Protein AF-A0A961FIY2-F1 (afdb_monomer_lite)

Radius of gyration: 41.99 Å; chains: 1; bounding box: 113×70×120 Å

Foldseek 3Di:
DDDPDPPPDDDDDDDDDDDDPPQPPFDDDDFPVVVVVVPDDDDPDWDKDKDFGDDDDDDDDPDDDDDPPDDDPDFDWDPKDKDFPDDPDDDQNTKIKIKTKDACVQFDAFQKKAWDFDPPFADPDQAFKWKWKRQPQVRDTDIDGQDPRRMDGDPDCVRQADPRRMIMMMIMGGGGGMTMTTHMDGHDGDDFDPDDDDDDPDDDDDDFDDPADDFPLKFFQPVLAAAFAALPQFLLQLLCLQFRGFLLSQLCVQFVVLPQDSPDLQNGWDSLFLSLQLCVVVVHPLARHGHGYNVSSLVCCAPFNTFGCVQVPPPRDSDPPGDPRGNLRRVQRHFPDKDWQQQQDPSSVVRQSCCCGVVVGKKKKKWFDDPCVQVAAALAEDDHDDDGPGMGMWMFRMWHCPRPQRTWTKIAGNRALVGYNGRIHTYDSNCSNDVRRVMIIMHTHHFDDPSNCVSSVTNDFLFEEFAAWEWAAEDDPFFIKIFGDQGDRDAWKFKAKQDPPRTPDTHGSRDGMDGGRVDPFFGWIKIWIGGDRYDIGRIYIYGYFFWKDWDDWDDQEEAAQGKDFIATNMGGHDPKWKWKAFDPQWPVRIDGDRGDTTHGHDFDKTKMKMKMGHPVGIDIDIDMHGYHYDWKEWLDKFQLFDAAPDKTWIATDIPDDFPWKWKAFDPQWPPRIDTDRTDIIHGHDFDKTKMKMWTGDPPDIYMDIDIRGHDYLPLQAAQAQLRDLLSQLEHSFAFDLEQAFAAKEFQDDPDVDLQFKWWAAWHQHPVRWIWIWMGGPDQATKIFTAHPNRHTQEMDDPPDRQAADKDDWGADPNRQWIWIHGDFKIFIAGNNHRHTQDMDGHDDPWDKDFAYADPQQWTWMDIQLFWIWIARNRRRHTDDDIDGPDPDGFDDKYWHAFPQQKIWIWGDDPQWTWIWIARRVVRGTDDIDTDRAGFQAWGAFSNRQWIWTAGLQRKIWIAGNNPRHTQEIDGADAAPDRGANEYWHAYSRGWIWDAYFQQKIFTADNRYRHTQEMAHPNDRGGFQAYWRAYSQRWIWGKDPQQKIFTDHSRHTSYIYDHPPPWTQNHHWDQHPVSWIWTMISSSMITTGDDHDHYYAYKKDFPDKDDQEEAAQDKDWIATDIDGDDWDWKWKAQQQQWPVRTDIDNIDTTTGHDFDKTFMWMWIGDSSDIDIDTGIHGHHD

pLDDT: mean 76.23, std 18.12, range [21.38, 98.38]

Secondary structure (DSSP, 8-state):
-----------------S---TT-TT-----HHHHHHHS-SS-SS---EEE-SSS----------S------SSS-----EEE----TT--TT-EEEEEEEEE-TT--S-SEEEEEE-TT-S-SSTTSEEEEEEETTTTEEEEEEPPTTSEEE-S-SGGGB-TTSEEEEEEEEESS--EEEEEEEESSPP---SS-S-PPS-PPP-PPPP--S---SEEE-GGGSPPPPB-TTSS-HHHIIIIIIIIHHHHHHHHGGGT--TTSGGGSB-HHHHHHHHHHHHT--SSTT----HHHHHHHHHHH---BTTTS---S-------HHHHHHHHH---SEEEEE--SSHHHHHHHHHHHHHS---EEEEEEE-TTGGGPPTTPEE---S--SEEEEEEEEEEETTSSSS-EEEEE-SB-TTSTBTTEEEEEHHHHH-TTT--EEEEEE----HHHHHHHT----SSPPPP--EE-BS--TT-EEEE-PPP-S-S-EEEEESSTT-EEEEE-TT--EEEETT--S-SPEEEEEEETTSPBPPPEEEB-----EEEEEE--EEETTSEEE-EEEEESPSS-EEEEE-GGGEESSEE-SSS-EEEE-SSEEEEEEEEEE-SS-EEEEEEEEEEEPPPP-EEEEE--EEETTS-EE-EEEESS--SEEEEE--TTEESSEE-SSS-EEEESS-EEEEEEEEEE-SS-EEEEEEEEEEE-TT-----BTTBSTT---B-SS---SS--EEEEEESS---S--SSEEE-PPEEPTTSPEEEEEEESSS--EEEEE-TTS-EEEE--TT----SPBPPPEE-TTS-EEEEEETTEEEEEETTT--EEEEEEPPTT--EEEEEE-TTSEEEEEETTTEEEEEETTT--B-SPPEES-SS--S-EEEEE-TTSEEEEEE--TTT-EEEEEETTTTEEEEEEE-SS-EEEEEE-TTSSEEEEEETT--EEEEETTT--EEEEE-----SS-------EE-TTSPEEEEETTTEEEEE-TTT--EEEEEE----S---S--EE-TTS-EEEE-TTS-EEEEETTEEEEEPPP-SSS---SPPEE-TTS-EEEE-TBSEEEEESSS--EEE---EEEEEE--EE-TT-EEE-EEEEESTT--EEEEE-TTSEESSS--SSS-EEEE-SSEEEEEEEEEE-SS-EEEEEEEEEE--

Structure (mmCIF, N/CA/C/O backbone):
data_AF-A0A961FIY2-F1
#
_entry.id   AF-A0A961FIY2-F1
#
loop_
_atom_site.group_PDB
_atom_site.id
_atom_site.type_symbol
_atom_site.label_atom_id
_atom_site.label_alt_id
_atom_site.label_comp_id
_atom_site.label_asym_id
_atom_site.label_entity_id
_atom_site.label_seq_id
_atom_site.pdbx_PDB_ins_code
_atom_site.Cartn_x
_atom_site.Cartn_y
_atom_site.Cartn_z
_atom_site.occupancy
_atom_site.B_iso_or_equiv
_atom_site.auth_seq_id
_atom_site.auth_comp_id
_atom_site.auth_asym_id
_atom_site.auth_atom_id
_atom_site.pdbx_PDB_model_num
ATOM 1 N N . MET A 1 1 ? 51.295 -19.899 -6.197 1.00 26.58 1 MET A N 1
ATOM 2 C CA . MET A 1 1 ? 52.220 -19.150 -5.325 1.00 26.58 1 MET A CA 1
ATOM 3 C C . MET A 1 1 ? 51.624 -17.755 -5.172 1.00 26.58 1 MET A C 1
ATOM 5 O O . MET A 1 1 ? 52.001 -16.872 -5.929 1.00 26.58 1 MET A O 1
ATOM 9 N N . GLU A 1 2 ? 50.438 -17.642 -4.559 1.00 25.30 2 GLU A N 1
ATOM 10 C CA . GLU A 1 2 ? 50.107 -17.776 -3.109 1.00 25.30 2 GLU A CA 1
ATOM 11 C C . GLU A 1 2 ? 50.581 -16.528 -2.365 1.00 25.30 2 GLU A C 1
ATOM 13 O O . GLU A 1 2 ? 51.750 -16.188 -2.479 1.00 25.30 2 GLU A O 1
ATOM 18 N N . ASP A 1 3 ? 49.804 -15.788 -1.591 1.00 26.77 3 ASP A N 1
ATOM 19 C CA . ASP A 1 3 ? 48.391 -15.733 -1.215 1.00 26.77 3 ASP A CA 1
ATOM 20 C C . ASP A 1 3 ? 48.282 -14.315 -0.612 1.00 26.77 3 ASP A C 1
ATOM 22 O O . ASP A 1 3 ? 49.167 -13.909 0.142 1.00 26.77 3 ASP A O 1
ATOM 26 N N . ASN A 1 4 ? 47.295 -13.521 -1.023 1.00 28.81 4 ASN A N 1
ATOM 27 C CA . ASN A 1 4 ? 47.090 -12.145 -0.543 1.00 28.81 4 ASN A CA 1
ATOM 28 C C . ASN A 1 4 ? 45.861 -12.102 0.379 1.00 28.81 4 ASN A C 1
ATOM 30 O O . ASN A 1 4 ? 45.016 -11.210 0.278 1.00 28.81 4 ASN A O 1
ATOM 34 N N . SER A 1 5 ? 45.757 -13.083 1.274 1.00 29.69 5 SER A N 1
ATOM 35 C CA . SER A 1 5 ? 44.884 -13.010 2.435 1.00 29.69 5 SER A CA 1
ATOM 36 C C . SER A 1 5 ? 45.471 -12.019 3.444 1.00 29.69 5 SER A C 1
ATOM 38 O O . SER A 1 5 ? 46.667 -11.977 3.742 1.00 29.69 5 SER A O 1
ATOM 40 N N . VAL A 1 6 ? 44.607 -11.124 3.909 1.00 30.84 6 VAL A N 1
ATOM 41 C CA . VAL A 1 6 ? 44.920 -10.062 4.862 1.00 30.84 6 VAL A CA 1
ATOM 42 C C . VAL A 1 6 ? 45.017 -10.686 6.258 1.00 30.84 6 VAL A C 1
ATOM 44 O O . VAL A 1 6 ? 44.132 -10.502 7.084 1.00 30.84 6 VAL A O 1
ATOM 47 N N . ASP A 1 7 ? 46.091 -11.428 6.532 1.00 28.72 7 ASP A N 1
ATOM 48 C CA . ASP A 1 7 ? 46.407 -11.914 7.880 1.00 28.72 7 ASP A CA 1
ATOM 49 C C . ASP A 1 7 ? 47.240 -10.876 8.637 1.00 28.72 7 ASP A C 1
ATOM 51 O O . ASP A 1 7 ? 48.462 -10.935 8.767 1.00 28.72 7 ASP A O 1
ATOM 55 N N . GLY A 1 8 ? 46.524 -9.879 9.151 1.00 27.86 8 GLY A N 1
ATOM 56 C CA . GLY A 1 8 ? 46.955 -9.036 10.260 1.00 27.86 8 GLY A CA 1
ATOM 57 C C . GLY A 1 8 ? 46.337 -9.506 11.577 1.00 27.86 8 GLY A C 1
ATOM 58 O O . GLY A 1 8 ? 45.794 -8.686 12.313 1.00 27.86 8 GLY A O 1
ATOM 59 N N . LEU A 1 9 ? 46.353 -10.810 11.867 1.00 28.72 9 LEU A N 1
ATOM 60 C CA . LEU A 1 9 ? 45.941 -11.333 13.170 1.00 28.72 9 LEU A CA 1
ATOM 61 C C . LEU A 1 9 ? 47.116 -11.225 14.146 1.00 28.72 9 LEU A C 1
ATOM 63 O O . LEU A 1 9 ? 48.082 -11.981 14.086 1.00 28.72 9 LEU A O 1
ATOM 67 N N . LEU A 1 10 ? 47.024 -10.242 15.045 1.00 26.30 10 LEU A N 1
ATOM 68 C CA . LEU A 1 10 ? 47.837 -10.177 16.254 1.00 26.30 10 LEU A CA 1
ATOM 69 C C . LEU A 1 10 ? 47.730 -11.510 17.012 1.00 26.30 10 LEU A C 1
ATOM 71 O O . LEU A 1 10 ? 46.670 -11.847 17.538 1.00 26.30 10 LEU A O 1
ATOM 75 N N . GLU A 1 11 ? 48.850 -12.226 17.128 1.00 27.98 11 GLU A N 1
ATOM 76 C CA . GLU A 1 11 ? 49.067 -13.171 18.221 1.00 27.98 11 GLU A CA 1
ATOM 77 C C . GLU A 1 11 ? 48.872 -12.423 19.549 1.00 27.98 11 GLU A C 1
ATOM 79 O O . GLU A 1 11 ? 49.700 -11.594 19.933 1.00 27.98 11 GLU A O 1
ATOM 84 N N . VAL A 1 12 ? 47.799 -12.725 20.282 1.00 26.64 12 VAL A N 1
ATOM 85 C CA . VAL A 1 12 ? 47.710 -12.392 21.707 1.00 26.64 12 VAL A CA 1
ATOM 86 C C . VAL A 1 12 ? 47.729 -13.693 22.497 1.00 26.64 12 VAL A C 1
ATOM 88 O O . VAL A 1 12 ? 46.711 -14.323 22.764 1.00 26.64 12 VAL A O 1
ATOM 91 N N . LEU A 1 13 ? 48.942 -14.087 22.881 1.00 27.16 13 LEU A N 1
ATOM 92 C CA . LEU A 1 13 ? 49.191 -14.974 24.012 1.00 27.16 13 LEU A CA 1
ATOM 93 C C . LEU A 1 13 ? 48.650 -14.308 25.287 1.00 27.16 13 LEU A C 1
ATOM 95 O O . LEU A 1 13 ? 49.252 -13.354 25.780 1.00 27.16 13 LEU A O 1
ATOM 99 N N . MET A 1 14 ? 47.563 -14.818 25.867 1.00 28.64 14 MET A N 1
ATOM 100 C CA . MET A 1 14 ? 47.186 -14.459 27.237 1.00 28.64 14 MET A CA 1
ATOM 101 C C . MET A 1 14 ? 47.898 -15.388 28.226 1.00 28.64 14 MET A C 1
ATOM 103 O O . MET A 1 14 ? 47.614 -16.583 28.300 1.00 28.64 14 MET A O 1
ATOM 107 N N . GLN A 1 15 ? 48.841 -14.839 28.997 1.00 27.83 15 GLN A N 1
ATOM 108 C CA . GLN A 1 15 ? 49.341 -15.490 30.209 1.00 27.83 15 GLN A CA 1
ATOM 109 C C . GLN A 1 15 ? 48.395 -15.188 31.381 1.00 27.83 15 GLN A C 1
ATOM 111 O O . GLN A 1 15 ? 48.133 -14.012 31.644 1.00 27.83 15 GLN A O 1
ATOM 116 N N . PRO A 1 16 ? 47.919 -16.198 32.130 1.00 28.17 16 PRO A N 1
ATOM 117 C CA . PRO A 1 16 ? 47.090 -15.969 33.305 1.00 28.17 16 PRO A CA 1
ATOM 118 C C . PRO A 1 16 ? 47.932 -15.350 34.431 1.00 28.17 16 PRO A C 1
ATOM 120 O O . PRO A 1 16 ? 48.962 -15.895 34.828 1.00 28.17 16 PRO A O 1
ATOM 123 N N . GLN A 1 17 ? 47.494 -14.210 34.964 1.00 31.84 17 GLN A N 1
ATOM 124 C CA . GLN A 1 17 ? 48.087 -13.562 36.139 1.00 31.84 17 GLN A CA 1
ATOM 125 C C . GLN A 1 17 ? 47.094 -13.627 37.307 1.00 31.84 17 GLN A C 1
ATOM 127 O O . GLN A 1 17 ? 46.409 -12.649 37.586 1.00 31.84 17 GLN A O 1
ATOM 132 N N . LEU A 1 18 ? 47.003 -14.817 37.921 1.00 30.78 18 LEU A N 1
ATOM 133 C CA . LEU A 1 18 ? 46.650 -15.178 39.316 1.00 30.78 18 LEU A CA 1
ATOM 134 C C . LEU A 1 18 ? 46.077 -16.617 39.343 1.00 30.78 18 LEU A C 1
ATOM 136 O O . LEU A 1 18 ? 45.579 -17.082 38.318 1.00 30.78 18 LEU A O 1
ATOM 140 N N . PRO A 1 19 ? 46.217 -17.374 40.452 1.00 35.00 19 PRO A N 1
ATOM 141 C CA . PRO A 1 19 ? 45.973 -18.813 40.458 1.00 35.00 19 PRO A CA 1
ATOM 142 C C . PRO A 1 19 ? 44.467 -19.091 40.418 1.00 35.00 19 PRO A C 1
ATOM 144 O O . PRO A 1 19 ? 43.801 -19.072 41.448 1.00 35.00 19 PRO A O 1
ATOM 147 N N . LEU A 1 20 ? 43.927 -19.328 39.224 1.00 38.94 20 LEU A N 1
ATOM 148 C CA . LEU A 1 20 ? 42.609 -19.939 39.068 1.00 38.94 20 LEU A CA 1
ATOM 149 C C . LEU A 1 20 ? 42.668 -21.366 39.631 1.00 38.94 20 LEU A C 1
ATOM 151 O O . LEU A 1 20 ? 43.689 -22.046 39.485 1.00 38.94 20 LEU A O 1
ATOM 155 N N . ALA A 1 21 ? 41.590 -21.784 40.299 1.00 43.97 21 ALA A N 1
ATOM 156 C CA . ALA A 1 21 ? 41.410 -23.134 40.823 1.00 43.97 21 ALA A CA 1
ATOM 157 C C . ALA A 1 21 ? 41.779 -24.189 39.762 1.00 43.97 21 ALA A C 1
ATOM 159 O O . ALA A 1 21 ? 41.586 -23.963 38.566 1.00 43.97 21 ALA A O 1
ATOM 160 N N . ASP A 1 22 ? 42.323 -25.329 40.197 1.00 43.75 22 ASP A N 1
ATOM 161 C CA . ASP A 1 22 ? 42.986 -26.349 39.365 1.00 43.75 22 ASP A CA 1
ATOM 162 C C . ASP A 1 22 ? 42.150 -26.926 38.185 1.00 43.75 22 ASP A C 1
ATOM 164 O O . ASP A 1 22 ? 42.690 -27.706 37.403 1.00 43.75 22 ASP A O 1
ATOM 168 N N . GLY A 1 23 ? 40.883 -26.524 37.997 1.00 46.19 23 GLY A N 1
ATOM 169 C CA . GLY A 1 23 ? 39.957 -27.017 36.966 1.00 46.19 23 GLY A CA 1
ATOM 170 C C . GLY A 1 23 ? 39.878 -26.245 35.633 1.00 46.19 23 GLY A C 1
ATOM 171 O O . GLY A 1 23 ? 39.463 -26.828 34.641 1.00 46.19 23 GLY A O 1
ATOM 172 N N . LEU A 1 24 ? 40.300 -24.975 35.532 1.00 46.72 24 LEU A N 1
ATOM 173 C CA . LEU A 1 24 ? 40.077 -24.147 34.315 1.00 46.72 24 LEU A CA 1
ATOM 174 C C . LEU A 1 24 ? 41.181 -24.243 33.234 1.00 46.72 24 LEU A C 1
ATOM 176 O O . LEU A 1 24 ? 41.246 -23.419 32.317 1.00 46.72 24 LEU A O 1
ATOM 180 N N . ARG A 1 25 ? 42.079 -25.234 33.310 1.00 44.03 25 ARG A N 1
ATOM 181 C CA . ARG A 1 25 ? 43.199 -25.405 32.362 1.00 44.03 25 ARG A CA 1
ATOM 182 C C . ARG A 1 25 ? 42.728 -25.983 31.016 1.00 44.03 25 ARG A C 1
ATOM 184 O O . ARG A 1 25 ? 43.069 -27.109 30.686 1.00 44.03 25 ARG A O 1
ATOM 191 N N . GLY A 1 26 ? 41.975 -25.218 30.224 1.00 45.91 26 GLY A N 1
ATOM 192 C CA . GLY A 1 26 ? 41.556 -25.671 28.887 1.00 45.91 26 GLY A CA 1
ATOM 193 C C . GLY A 1 26 ? 40.607 -24.768 28.094 1.00 45.91 26 GLY A C 1
ATOM 194 O O . GLY A 1 26 ? 40.431 -25.000 26.901 1.00 45.91 26 GLY A O 1
ATOM 195 N N . VAL A 1 27 ? 40.016 -23.733 28.700 1.00 48.00 27 VAL A N 1
ATOM 196 C CA . VAL A 1 27 ? 39.023 -22.871 28.032 1.00 48.00 27 VAL A CA 1
ATOM 197 C C . VAL A 1 27 ? 39.697 -21.616 27.464 1.00 48.00 27 VAL A C 1
ATOM 199 O O . VAL A 1 27 ? 40.300 -20.842 28.205 1.00 48.00 27 VAL A O 1
ATOM 202 N N . SER A 1 28 ? 39.605 -21.407 26.145 1.00 52.22 28 SER A N 1
ATOM 203 C CA . SER A 1 28 ? 40.094 -20.203 25.457 1.00 52.22 28 SER A CA 1
ATOM 204 C C . SER A 1 28 ? 38.905 -19.406 24.916 1.00 52.22 28 SER A C 1
ATOM 206 O O . SER A 1 28 ? 38.220 -19.860 24.002 1.00 52.22 28 SER A O 1
ATOM 208 N N . ILE A 1 29 ? 38.649 -18.236 25.508 1.00 55.38 29 ILE A N 1
ATOM 209 C CA . ILE A 1 29 ? 37.625 -17.280 25.064 1.00 55.38 29 ILE A CA 1
ATOM 210 C C . ILE A 1 29 ? 38.335 -16.050 24.488 1.00 55.38 29 ILE A C 1
ATOM 212 O O . ILE A 1 29 ? 39.336 -15.599 25.047 1.00 55.38 29 ILE A O 1
ATOM 216 N N . ALA A 1 30 ? 37.834 -15.514 23.371 1.00 56.56 30 ALA A N 1
ATOM 217 C CA . ALA A 1 30 ? 38.377 -14.304 22.752 1.00 56.56 30 ALA A CA 1
ATOM 218 C C . ALA A 1 30 ? 38.297 -13.079 23.688 1.00 56.56 30 ALA A C 1
ATOM 220 O O . ALA A 1 30 ? 37.470 -13.029 24.605 1.00 56.56 30 ALA A O 1
ATOM 221 N N . ALA A 1 31 ? 39.157 -12.084 23.444 1.00 62.09 31 ALA A N 1
ATOM 222 C CA . ALA A 1 31 ? 39.197 -10.858 24.236 1.00 62.09 31 ALA A CA 1
ATOM 223 C C . ALA A 1 31 ? 37.856 -10.092 24.148 1.00 62.09 31 ALA A C 1
ATOM 225 O O . ALA A 1 31 ? 37.290 -9.982 23.051 1.00 62.09 31 ALA A O 1
ATOM 226 N N . PRO A 1 32 ? 37.330 -9.563 25.267 1.00 66.31 32 PRO A N 1
ATOM 227 C CA . PRO A 1 32 ? 36.043 -8.877 25.307 1.00 66.31 32 PRO A CA 1
ATOM 228 C C . PRO A 1 32 ? 35.810 -7.788 24.254 1.00 66.31 32 PRO A C 1
ATOM 230 O O . PRO A 1 32 ? 34.747 -7.769 23.638 1.00 66.31 32 PRO A O 1
ATOM 233 N N . GLN A 1 33 ? 36.775 -6.901 24.003 1.00 64.94 33 GLN A N 1
ATOM 234 C CA . GLN A 1 33 ? 36.623 -5.807 23.038 1.00 64.94 33 GLN A CA 1
ATOM 235 C C . GLN A 1 33 ? 36.545 -6.316 21.591 1.00 64.94 33 GLN A C 1
ATOM 237 O O . GLN A 1 33 ? 35.817 -5.745 20.778 1.00 64.94 33 GLN A O 1
ATOM 242 N N . GLN A 1 34 ? 37.227 -7.424 21.270 1.00 61.50 34 GLN A N 1
ATOM 243 C CA . GLN A 1 34 ? 37.120 -8.069 19.955 1.00 61.50 34 GLN A CA 1
ATOM 244 C C . GLN A 1 34 ? 35.744 -8.707 19.735 1.00 61.50 34 GLN A C 1
ATOM 246 O O . GLN A 1 34 ? 35.227 -8.671 18.619 1.00 61.50 34 GLN A O 1
ATOM 251 N N . LEU A 1 35 ? 35.145 -9.281 20.784 1.00 58.09 35 LEU A N 1
ATOM 252 C CA . LEU A 1 35 ? 33.785 -9.821 20.728 1.00 58.09 35 LEU A CA 1
ATOM 253 C C . LEU A 1 35 ? 32.749 -8.694 20.632 1.00 58.09 35 LEU A C 1
ATOM 255 O O . LEU A 1 35 ? 31.855 -8.775 19.793 1.00 58.09 35 LEU A O 1
ATOM 259 N N . LEU A 1 36 ? 32.907 -7.617 21.412 1.00 55.44 36 LEU A N 1
ATOM 260 C CA . LEU A 1 36 ? 32.003 -6.461 21.400 1.00 55.44 36 LEU A CA 1
ATOM 261 C C . LEU A 1 36 ? 31.912 -5.814 20.005 1.00 55.44 36 LEU A C 1
ATOM 263 O O . LEU A 1 36 ? 30.826 -5.449 19.577 1.00 55.44 36 LEU A O 1
ATOM 267 N N . GLY A 1 37 ? 33.033 -5.724 19.275 1.00 50.28 37 GLY A N 1
ATOM 268 C CA . GLY A 1 37 ? 33.078 -5.167 17.914 1.00 50.28 37 GLY A CA 1
ATOM 269 C C . GLY A 1 37 ? 32.630 -6.113 16.791 1.00 50.28 37 GLY A C 1
ATOM 270 O O . GLY A 1 37 ? 32.401 -5.654 15.677 1.00 50.28 37 GLY A O 1
ATOM 271 N N . ARG A 1 38 ? 32.515 -7.424 17.051 1.00 48.81 38 ARG A N 1
ATOM 272 C CA . ARG A 1 38 ? 32.008 -8.423 16.086 1.00 48.81 38 ARG A CA 1
ATOM 273 C C . ARG A 1 38 ? 30.512 -8.707 16.241 1.00 48.81 38 ARG A C 1
ATOM 275 O O . ARG A 1 38 ? 29.917 -9.277 15.335 1.00 48.81 38 ARG A O 1
ATOM 282 N N . LEU A 1 39 ? 29.925 -8.330 17.376 1.00 50.16 39 LEU A N 1
ATOM 283 C CA . LEU A 1 39 ? 28.523 -8.573 17.727 1.00 50.16 39 LEU A CA 1
ATOM 284 C C . LEU A 1 39 ? 27.558 -7.453 17.276 1.00 50.16 39 LEU A C 1
ATOM 286 O O . LEU A 1 39 ? 26.417 -7.450 17.725 1.00 50.16 39 LEU A O 1
ATOM 290 N N . ASP A 1 40 ? 27.973 -6.538 16.389 1.00 39.50 40 ASP A N 1
ATOM 291 C CA . ASP A 1 40 ? 27.113 -5.497 15.795 1.00 39.50 40 ASP A CA 1
ATOM 292 C C . ASP A 1 40 ? 27.211 -5.504 14.254 1.00 39.50 40 ASP A C 1
ATOM 294 O O . ASP A 1 40 ? 28.210 -5.043 13.703 1.00 39.50 40 ASP A O 1
ATOM 298 N N . ALA A 1 41 ? 26.170 -6.027 13.578 1.00 34.69 41 ALA A N 1
ATOM 299 C CA . ALA A 1 41 ? 25.703 -5.613 12.232 1.00 34.69 41 ALA A CA 1
ATOM 300 C C . ALA A 1 41 ? 24.472 -6.394 11.713 1.00 34.69 41 ALA A C 1
ATOM 302 O O . ALA A 1 41 ? 23.829 -5.952 10.765 1.00 34.69 41 ALA A O 1
ATOM 303 N N . GLN A 1 42 ? 24.112 -7.540 12.291 1.00 33.91 42 GLN A N 1
ATOM 304 C CA . GLN A 1 42 ? 22.901 -8.286 11.927 1.00 33.91 42 GLN A CA 1
ATOM 305 C C . GLN A 1 42 ? 22.300 -8.871 13.209 1.00 33.91 42 GLN A C 1
ATOM 307 O O . GLN A 1 42 ? 23.061 -9.289 14.073 1.00 33.91 42 GLN A O 1
ATOM 312 N N . PHE A 1 43 ? 20.968 -8.907 13.304 1.00 32.91 43 PHE A N 1
ATOM 313 C CA . PHE A 1 43 ? 20.137 -9.444 14.398 1.00 32.91 43 PHE A CA 1
ATOM 314 C C . PHE A 1 43 ? 19.721 -8.462 15.510 1.00 32.91 43 PHE A C 1
ATOM 316 O O . PHE A 1 43 ? 20.460 -8.188 16.449 1.00 32.91 43 PHE A O 1
ATOM 323 N N . ASP A 1 44 ? 18.444 -8.063 15.465 1.00 32.88 44 ASP A N 1
ATOM 324 C CA . ASP A 1 44 ? 17.673 -7.528 16.602 1.00 32.88 44 ASP A CA 1
ATOM 325 C C . ASP A 1 44 ? 17.081 -8.681 17.459 1.00 32.88 44 ASP A C 1
ATOM 327 O O . ASP A 1 44 ? 15.998 -8.598 18.033 1.00 32.88 44 ASP A O 1
ATOM 331 N N . ALA A 1 45 ? 17.795 -9.813 17.522 1.00 29.17 45 ALA A N 1
ATOM 332 C CA . ALA A 1 45 ? 17.475 -10.967 18.358 1.00 29.17 45 ALA A CA 1
ATOM 333 C C . ALA A 1 45 ? 18.776 -11.615 18.869 1.00 29.17 45 ALA A C 1
ATOM 335 O O . ALA A 1 45 ? 19.728 -11.821 18.119 1.00 29.17 45 ALA A O 1
ATOM 336 N N . LYS A 1 46 ? 18.813 -11.900 20.174 1.00 37.06 46 LYS A N 1
ATOM 337 C CA . LYS A 1 46 ? 19.956 -12.405 20.955 1.00 37.06 46 LYS A CA 1
ATOM 338 C C . LYS A 1 46 ? 20.777 -13.483 20.221 1.00 37.06 46 LYS A C 1
ATOM 340 O O . LYS A 1 46 ? 20.244 -14.523 19.850 1.00 37.06 46 LYS A O 1
ATOM 345 N N . THR A 1 47 ? 22.090 -13.282 20.098 1.00 33.53 47 THR A N 1
ATOM 346 C CA . THR A 1 47 ? 23.031 -14.311 19.620 1.00 33.53 47 THR A CA 1
ATOM 347 C C . THR A 1 47 ? 23.616 -15.088 20.804 1.00 33.53 47 THR A C 1
ATOM 349 O O . THR A 1 47 ? 24.196 -14.485 21.706 1.00 33.53 47 THR A O 1
ATOM 352 N N . THR A 1 48 ? 23.518 -16.418 20.788 1.00 35.47 48 THR A N 1
ATOM 353 C CA . THR A 1 48 ? 24.316 -17.312 21.644 1.00 35.47 48 THR A CA 1
ATOM 354 C C . THR A 1 48 ? 25.466 -17.865 20.806 1.00 35.47 48 THR A C 1
ATOM 356 O O . THR A 1 48 ? 25.236 -18.519 19.793 1.00 35.47 48 THR A O 1
ATOM 359 N N . LEU A 1 49 ? 26.713 -17.610 21.206 1.00 33.31 49 LEU A N 1
ATOM 360 C CA . LEU A 1 49 ? 27.883 -18.294 20.643 1.00 33.31 49 LEU A CA 1
ATOM 361 C C . LEU A 1 49 ? 28.103 -19.597 21.423 1.00 33.31 49 LEU A C 1
ATOM 363 O O . LEU A 1 49 ? 28.548 -19.551 22.569 1.00 33.31 49 LEU A O 1
ATOM 367 N N . CYS A 1 50 ? 27.802 -20.742 20.808 1.00 33.38 50 CYS A N 1
ATOM 368 C CA . CYS A 1 50 ? 28.254 -22.055 21.274 1.00 33.38 50 CYS A CA 1
ATOM 369 C C . CYS A 1 50 ? 29.550 -22.414 20.537 1.00 33.38 50 CYS A C 1
ATOM 371 O O . CYS A 1 50 ? 29.533 -22.620 19.325 1.00 33.38 50 CYS A O 1
ATOM 373 N N . ALA A 1 51 ? 30.671 -22.504 21.253 1.00 32.84 51 ALA A N 1
ATOM 374 C CA . ALA A 1 51 ? 31.912 -23.051 20.710 1.00 32.84 51 ALA A CA 1
ATOM 375 C C . ALA A 1 51 ? 32.194 -24.405 21.372 1.00 32.84 51 ALA A C 1
ATOM 377 O O . ALA A 1 51 ? 32.461 -24.477 22.570 1.00 32.84 51 ALA A O 1
ATOM 378 N N . GLY A 1 52 ? 32.121 -25.478 20.581 1.00 29.66 52 GLY A N 1
ATOM 379 C CA . GLY A 1 52 ? 32.616 -26.797 20.970 1.00 29.66 52 GLY A CA 1
ATOM 380 C C . GLY A 1 52 ? 34.143 -26.805 21.115 1.00 29.66 52 GLY A C 1
ATOM 381 O O . GLY A 1 52 ? 34.862 -26.006 20.512 1.00 29.66 52 GLY A O 1
ATOM 382 N N . SER A 1 53 ? 34.643 -27.713 21.943 1.00 26.86 53 SER A N 1
ATOM 383 C CA . SER A 1 53 ? 36.047 -27.883 22.316 1.00 26.86 53 SER A CA 1
ATOM 384 C C . SER A 1 53 ? 36.973 -28.274 21.145 1.00 26.86 53 SER A C 1
ATOM 386 O O . SER A 1 53 ? 36.847 -29.343 20.564 1.00 26.86 53 SER A O 1
ATOM 388 N N . GLY A 1 54 ? 37.995 -27.445 20.894 1.00 24.67 54 GLY A N 1
ATOM 389 C CA . GLY A 1 54 ? 39.366 -27.856 20.535 1.00 24.67 54 GLY A CA 1
ATOM 390 C C . GLY A 1 54 ? 39.689 -28.401 19.126 1.00 24.67 54 GLY A C 1
ATOM 391 O O . GLY A 1 54 ? 39.487 -29.576 18.853 1.00 24.67 54 GLY A O 1
ATOM 392 N N . TRP A 1 55 ? 40.449 -27.579 18.380 1.00 21.38 55 TRP A N 1
ATOM 393 C CA . TRP A 1 55 ? 41.256 -27.812 17.156 1.00 21.38 55 TRP A CA 1
ATOM 394 C C . TRP A 1 55 ? 40.560 -27.668 15.784 1.00 21.38 55 TRP A C 1
ATOM 396 O O . TRP A 1 55 ? 39.869 -28.563 15.322 1.00 21.38 55 TRP A O 1
ATOM 406 N N . PHE A 1 56 ? 40.850 -26.527 15.130 1.00 25.27 56 PHE A N 1
ATOM 407 C CA . PHE A 1 56 ? 40.798 -26.218 13.687 1.00 25.27 56 PHE A CA 1
ATOM 408 C C . PHE A 1 56 ? 39.927 -27.119 12.792 1.00 25.27 56 PHE A C 1
ATOM 410 O O . PHE A 1 56 ? 40.439 -28.130 12.325 1.00 25.27 56 PHE A O 1
ATOM 417 N N . ILE A 1 57 ? 38.720 -26.661 12.420 1.00 21.77 57 ILE A N 1
ATOM 418 C CA . ILE A 1 57 ? 38.176 -26.718 11.043 1.00 21.77 57 ILE A CA 1
ATOM 419 C C . ILE A 1 57 ? 37.269 -25.486 10.838 1.00 21.77 57 ILE A C 1
ATOM 421 O O . ILE A 1 57 ? 36.474 -25.140 11.710 1.00 21.77 57 ILE A O 1
ATOM 425 N N . GLU A 1 58 ? 37.445 -24.814 9.698 1.00 23.25 58 GLU A N 1
ATOM 426 C CA . GLU A 1 58 ? 36.558 -23.786 9.136 1.00 23.25 58 GLU A CA 1
ATOM 427 C C . GLU A 1 58 ? 35.115 -24.292 8.934 1.00 23.25 58 GLU A C 1
ATOM 429 O O . GLU A 1 58 ? 34.817 -25.477 9.046 1.00 23.25 58 GLU A O 1
ATOM 434 N N . GLY A 1 59 ? 34.191 -23.371 8.663 1.00 27.78 59 GLY A N 1
ATOM 435 C CA . GLY A 1 59 ? 32.756 -23.618 8.754 1.00 27.78 59 GLY A CA 1
ATOM 436 C C . GLY A 1 59 ? 32.185 -24.726 7.865 1.00 27.78 59 GLY A C 1
ATOM 437 O O . GLY A 1 59 ? 32.651 -24.979 6.762 1.00 27.78 59 GLY A O 1
ATOM 438 N N . ALA A 1 60 ? 31.107 -25.329 8.365 1.00 24.67 60 ALA A N 1
ATOM 439 C CA . ALA A 1 60 ? 29.971 -25.851 7.606 1.00 24.67 60 ALA A CA 1
ATOM 440 C C . ALA A 1 60 ? 28.976 -26.474 8.597 1.00 24.67 60 ALA A C 1
ATOM 442 O O . ALA A 1 60 ? 29.191 -27.594 9.048 1.00 24.67 60 ALA A O 1
ATOM 443 N N . ALA A 1 61 ? 27.925 -25.725 8.949 1.00 24.36 61 ALA A N 1
ATOM 444 C CA . ALA A 1 61 ? 26.571 -26.192 9.295 1.00 24.36 61 ALA A CA 1
ATOM 445 C C . ALA A 1 61 ? 25.840 -25.091 10.081 1.00 24.36 61 ALA A C 1
ATOM 447 O O . ALA A 1 61 ? 25.599 -25.204 11.279 1.00 24.36 61 ALA A O 1
ATOM 448 N N . TYR A 1 62 ? 25.468 -24.017 9.384 1.00 27.02 62 TYR A N 1
ATOM 449 C CA . TYR A 1 62 ? 24.235 -23.320 9.731 1.00 27.02 62 TYR A CA 1
ATOM 450 C C . TYR A 1 62 ? 23.115 -24.288 9.324 1.00 27.02 62 TYR A C 1
ATOM 452 O O . TYR A 1 62 ? 22.908 -24.508 8.131 1.00 27.02 62 TYR A O 1
ATOM 460 N N . GLN A 1 63 ? 22.501 -24.990 10.278 1.00 23.25 63 GLN A N 1
ATOM 461 C CA . GLN A 1 63 ? 21.250 -25.693 10.000 1.00 23.25 63 GLN A CA 1
ATOM 462 C C . GLN A 1 63 ? 20.106 -24.733 10.300 1.00 23.25 63 GLN A C 1
ATOM 464 O O . GLN A 1 63 ? 19.731 -24.541 11.454 1.00 23.25 63 GLN A O 1
ATOM 469 N N . ASP A 1 64 ? 19.562 -24.144 9.235 1.00 26.33 64 ASP A N 1
ATOM 470 C CA . ASP A 1 64 ? 18.196 -23.635 9.238 1.00 26.33 64 ASP A CA 1
ATOM 471 C C . ASP A 1 64 ? 17.258 -24.788 9.601 1.00 26.33 64 ASP A C 1
ATOM 473 O O . ASP A 1 64 ? 17.220 -25.808 8.906 1.00 26.33 64 ASP A O 1
ATOM 477 N N . GLY A 1 65 ? 16.497 -24.629 10.683 1.00 25.94 65 GLY A N 1
ATOM 478 C CA . GLY A 1 65 ? 15.391 -25.536 10.973 1.00 25.94 65 GLY A CA 1
ATOM 479 C C . GLY A 1 65 ? 15.184 -25.936 12.426 1.00 25.94 65 GLY A C 1
ATOM 480 O O . GLY A 1 65 ? 14.929 -27.108 12.657 1.00 25.94 65 GLY A O 1
ATOM 481 N N . LEU A 1 66 ? 15.205 -25.001 13.381 1.00 22.47 66 LEU A N 1
ATOM 482 C CA . LEU A 1 66 ? 14.309 -25.034 14.548 1.00 22.47 66 LEU A CA 1
ATOM 483 C C . LEU A 1 66 ? 13.932 -23.579 14.918 1.00 22.47 66 LEU A C 1
ATOM 485 O O . LEU A 1 66 ? 14.822 -22.733 15.002 1.00 22.47 66 LEU A O 1
ATOM 489 N N . PRO A 1 67 ? 12.637 -23.245 15.066 1.00 21.50 67 PRO A N 1
ATOM 490 C CA . PRO A 1 67 ? 12.176 -21.868 15.215 1.00 21.50 67 PRO A CA 1
ATOM 491 C C . PRO A 1 67 ? 12.411 -21.354 16.640 1.00 21.50 67 PRO A C 1
ATOM 493 O O . PRO A 1 67 ? 11.738 -21.786 17.568 1.00 21.50 67 PRO A O 1
ATOM 496 N N . ASN A 1 68 ? 13.291 -20.364 16.801 1.00 23.66 68 ASN A N 1
ATOM 497 C CA . ASN A 1 68 ? 13.286 -19.488 17.977 1.00 23.66 68 ASN A CA 1
ATOM 498 C C . ASN A 1 68 ? 12.435 -18.244 17.684 1.00 23.66 68 ASN A C 1
ATOM 500 O O . ASN A 1 68 ? 12.930 -17.123 17.591 1.00 23.66 68 ASN A O 1
ATOM 504 N N . SER A 1 69 ? 11.131 -18.443 17.512 1.00 24.44 69 SER A N 1
ATOM 505 C CA . SER A 1 69 ? 10.151 -17.391 17.779 1.00 24.44 69 SER A CA 1
ATOM 506 C C . SER A 1 69 ? 9.956 -17.346 19.292 1.00 24.44 69 SER A C 1
ATOM 508 O O . SER A 1 69 ? 9.500 -18.357 19.816 1.00 24.44 69 SER A O 1
ATOM 510 N N . ASN A 1 70 ? 10.356 -16.254 19.963 1.00 26.48 70 ASN A N 1
ATOM 511 C CA . ASN A 1 70 ? 9.860 -15.747 21.266 1.00 26.48 70 ASN A CA 1
ATOM 512 C C . ASN A 1 70 ? 10.981 -15.059 22.070 1.00 26.48 70 ASN A C 1
ATOM 514 O O . ASN A 1 70 ? 11.705 -15.742 22.784 1.00 26.48 70 ASN A O 1
ATOM 518 N N . VAL A 1 71 ? 11.081 -13.721 22.019 1.00 27.05 71 VAL A N 1
ATOM 519 C CA . VAL A 1 71 ? 11.532 -12.881 23.153 1.00 27.05 71 VAL A CA 1
ATOM 520 C C . VAL A 1 71 ? 10.899 -11.486 23.016 1.00 27.05 71 VAL A C 1
ATOM 522 O O . VAL A 1 71 ? 11.111 -10.809 22.011 1.00 27.05 71 VAL A O 1
ATOM 525 N N . SER A 1 72 ? 10.129 -11.067 24.025 1.00 25.42 72 SER A N 1
ATOM 526 C CA . SER A 1 72 ? 9.566 -9.719 24.181 1.00 25.42 72 SER A CA 1
ATOM 527 C C . SER A 1 72 ? 10.589 -8.744 24.788 1.00 25.42 72 SER A C 1
ATOM 529 O O . SER A 1 72 ? 11.612 -9.135 25.351 1.00 25.42 72 SER A O 1
ATOM 531 N N . ARG A 1 73 ? 10.319 -7.442 24.652 1.00 27.25 73 ARG A N 1
ATOM 532 C CA . ARG A 1 73 ? 11.193 -6.331 25.073 1.00 27.25 73 ARG A CA 1
ATOM 533 C C . ARG A 1 73 ? 11.209 -6.087 26.594 1.00 27.25 73 ARG A C 1
ATOM 535 O O . ARG A 1 73 ? 11.955 -5.221 27.046 1.00 27.25 73 ARG A O 1
ATOM 542 N N . ASP A 1 74 ? 10.453 -6.872 27.357 1.00 26.27 74 ASP A N 1
ATOM 543 C CA . ASP A 1 74 ? 10.342 -6.786 28.810 1.00 26.27 74 ASP A CA 1
ATOM 544 C C . ASP A 1 74 ? 10.948 -8.051 29.425 1.00 26.27 74 ASP A C 1
ATOM 546 O O . ASP A 1 74 ? 10.683 -9.163 28.974 1.00 26.27 74 ASP A O 1
ATOM 550 N N . GLY A 1 75 ? 11.849 -7.883 30.395 1.00 31.84 75 GLY A N 1
ATOM 551 C CA . GLY A 1 75 ? 12.565 -8.995 31.016 1.00 31.84 75 GLY A CA 1
ATOM 552 C C . GLY A 1 75 ? 11.630 -10.095 31.533 1.00 31.84 75 GLY A C 1
ATOM 553 O O . GLY A 1 75 ? 10.527 -9.809 31.981 1.00 31.84 75 GLY A O 1
ATOM 554 N N . VAL A 1 76 ? 12.155 -11.327 31.545 1.00 31.58 76 VAL A N 1
ATOM 555 C CA . VAL A 1 76 ? 11.546 -12.576 32.050 1.00 31.58 76 VAL A CA 1
ATOM 556 C C . VAL A 1 76 ? 10.750 -13.394 31.023 1.00 31.58 76 VAL A C 1
ATOM 558 O O . VAL A 1 76 ? 9.536 -13.461 31.070 1.00 31.58 76 VAL A O 1
ATOM 561 N N . GLU A 1 77 ? 11.473 -14.085 30.131 1.00 26.05 77 GLU A N 1
ATOM 562 C CA . GLU A 1 77 ? 11.306 -15.526 29.839 1.00 26.05 77 GLU A CA 1
ATOM 563 C C . GLU A 1 77 ? 12.400 -15.984 28.845 1.00 26.05 77 GLU A C 1
ATOM 565 O O . GLU A 1 77 ? 12.635 -15.360 27.808 1.00 26.05 77 GLU A O 1
ATOM 570 N N . LEU A 1 78 ? 13.131 -17.051 29.184 1.00 31.77 78 LEU A N 1
ATOM 571 C CA . LEU A 1 78 ? 13.959 -17.827 28.255 1.00 31.77 78 LEU A CA 1
ATOM 572 C C . LEU A 1 78 ? 13.407 -19.254 28.304 1.00 31.77 78 LEU A C 1
ATOM 574 O O . LEU A 1 78 ? 13.489 -19.899 29.344 1.00 31.77 78 LEU A O 1
ATOM 578 N N . THR A 1 79 ? 12.839 -19.769 27.218 1.00 28.55 79 THR A N 1
ATOM 579 C CA . THR A 1 79 ? 12.515 -21.200 27.150 1.00 28.55 79 THR A CA 1
ATOM 580 C C . THR A 1 79 ? 13.723 -22.000 26.663 1.00 28.55 79 THR A C 1
ATOM 582 O O . THR A 1 79 ? 14.153 -21.853 25.523 1.00 28.55 79 THR A O 1
ATOM 585 N N . GLU A 1 80 ? 14.232 -22.825 27.583 1.00 36.72 80 GLU A N 1
ATOM 586 C CA . GLU A 1 80 ? 14.975 -24.089 27.433 1.00 36.72 80 GLU A CA 1
ATOM 587 C C . GLU A 1 80 ? 16.215 -24.110 26.515 1.00 36.72 80 GLU A C 1
ATOM 589 O O . GLU A 1 80 ? 16.172 -24.548 25.367 1.00 36.72 80 GLU A O 1
ATOM 594 N N . GLY A 1 81 ? 17.379 -23.748 27.073 1.00 34.75 81 GLY A N 1
ATOM 595 C CA . GLY A 1 81 ? 18.684 -24.145 26.531 1.00 34.75 81 GLY A CA 1
ATOM 596 C C . GLY A 1 81 ? 19.213 -25.407 27.224 1.00 34.75 81 GLY A C 1
ATOM 597 O O . GLY A 1 81 ? 19.595 -25.344 28.390 1.00 34.75 81 GLY A O 1
ATOM 598 N N . LEU A 1 82 ? 19.255 -26.544 26.522 1.00 30.38 82 LEU A N 1
ATOM 599 C CA . LEU A 1 82 ? 19.937 -27.771 26.967 1.00 30.38 82 LEU A CA 1
ATOM 600 C C . LEU A 1 82 ? 21.453 -27.638 26.735 1.00 30.38 82 LEU A C 1
ATOM 602 O O . LEU A 1 82 ? 21.888 -27.530 25.588 1.00 30.38 82 LEU A O 1
ATOM 606 N N . TYR A 1 83 ? 22.267 -27.692 27.795 1.00 40.66 83 TYR A N 1
ATOM 607 C CA . TYR A 1 83 ? 23.730 -27.744 27.685 1.00 40.66 83 TYR A CA 1
ATOM 608 C C . TYR A 1 83 ? 24.224 -29.156 28.025 1.00 40.66 83 TYR A C 1
ATOM 610 O O . TYR A 1 83 ? 24.275 -29.540 29.193 1.00 40.66 83 TYR A O 1
ATOM 618 N N . SER A 1 84 ? 24.599 -29.932 27.000 1.00 32.56 84 SER A N 1
ATOM 619 C CA . SER A 1 84 ? 25.189 -31.269 27.162 1.00 32.56 84 SER A CA 1
ATOM 620 C C . SER A 1 84 ? 26.660 -31.280 26.739 1.00 32.56 84 SER A C 1
ATOM 622 O O . SER A 1 84 ? 26.951 -30.988 25.577 1.00 32.56 84 SER A O 1
ATOM 624 N N . PRO A 1 85 ? 27.603 -31.671 27.616 1.00 38.94 85 PRO A N 1
ATOM 625 C CA . PRO A 1 85 ? 28.976 -31.960 27.212 1.00 38.94 85 PRO A CA 1
ATOM 626 C C . PRO A 1 85 ? 29.133 -33.332 26.525 1.00 38.94 85 PRO A C 1
ATOM 628 O O . PRO A 1 85 ? 30.253 -33.728 26.201 1.00 38.94 85 PRO A O 1
ATOM 631 N N . SER A 1 86 ? 28.056 -34.098 26.301 1.00 32.53 86 SER A N 1
ATOM 632 C CA . SER A 1 86 ? 28.169 -35.478 25.818 1.00 32.53 86 SER A CA 1
ATOM 633 C C . SER A 1 86 ? 28.141 -35.589 24.285 1.00 32.53 86 SER A C 1
ATOM 635 O O . SER A 1 86 ? 27.141 -35.938 23.664 1.00 32.53 86 SER A O 1
ATOM 637 N N . TYR A 1 87 ? 29.295 -35.358 23.653 1.00 32.25 87 TYR A N 1
ATOM 638 C CA . TYR A 1 87 ? 29.621 -36.050 22.402 1.00 32.25 87 TYR A CA 1
ATOM 639 C C . TYR A 1 87 ? 30.595 -37.187 22.722 1.00 32.25 87 TYR A C 1
ATOM 641 O O . TYR A 1 87 ? 31.621 -36.992 23.378 1.00 32.25 87 TYR A O 1
ATOM 649 N N . ASP A 1 88 ? 30.223 -38.392 22.303 1.00 32.50 88 ASP A N 1
ATOM 650 C CA . ASP A 1 88 ? 30.879 -39.655 22.636 1.00 32.50 88 ASP A CA 1
ATOM 651 C C . ASP A 1 88 ? 32.390 -39.598 22.313 1.00 32.50 88 ASP A C 1
ATOM 653 O O . ASP A 1 88 ? 32.790 -39.518 21.149 1.00 32.50 88 ASP A O 1
ATOM 657 N N . GLY A 1 89 ? 33.240 -39.615 23.350 1.00 38.22 89 GLY A N 1
ATOM 658 C CA . GLY A 1 89 ? 34.695 -39.782 23.211 1.00 38.22 89 GLY A CA 1
ATOM 659 C C . GLY A 1 89 ? 35.621 -38.666 23.721 1.00 38.22 89 GLY A C 1
ATOM 660 O O . GLY A 1 89 ? 36.831 -38.796 23.532 1.00 38.22 89 GLY A O 1
ATOM 661 N N . MET A 1 90 ? 35.136 -37.607 24.380 1.00 31.53 90 MET A N 1
ATOM 662 C CA . MET A 1 90 ? 36.012 -36.566 24.952 1.00 31.53 90 MET A CA 1
ATOM 663 C C . MET A 1 90 ? 36.396 -36.814 26.422 1.00 31.53 90 MET A C 1
ATOM 665 O O . MET A 1 90 ? 35.614 -37.319 27.223 1.00 31.53 90 MET A O 1
ATOM 669 N N . ALA A 1 91 ? 37.646 -36.490 26.773 1.00 35.38 91 ALA A N 1
ATOM 670 C CA . ALA A 1 91 ? 38.201 -36.676 28.113 1.00 35.38 91 ALA A CA 1
ATOM 671 C C . ALA A 1 91 ? 37.618 -35.674 29.131 1.00 35.38 91 ALA A C 1
ATOM 673 O O . ALA A 1 91 ? 37.259 -34.555 28.764 1.00 35.38 91 ALA A O 1
ATOM 674 N N . LEU A 1 92 ? 37.629 -36.076 30.412 1.00 36.59 92 LEU A N 1
ATOM 675 C CA . LEU A 1 92 ? 37.178 -35.383 31.642 1.00 36.59 92 LEU A CA 1
ATOM 676 C C . LEU A 1 92 ? 37.702 -33.941 31.868 1.00 36.59 92 LEU A C 1
ATOM 678 O O . LEU A 1 92 ? 37.412 -33.349 32.900 1.00 36.59 92 LEU A O 1
ATOM 682 N N . GLU A 1 93 ? 38.465 -33.375 30.933 1.00 42.28 93 GLU A N 1
ATOM 683 C CA . GLU A 1 93 ? 39.089 -32.044 31.007 1.00 42.28 93 GLU A CA 1
ATOM 684 C C . GLU A 1 93 ? 38.450 -31.023 30.031 1.00 42.28 93 GLU A C 1
ATOM 686 O O . GLU A 1 93 ? 38.986 -29.935 29.832 1.00 42.28 93 GLU A O 1
ATOM 691 N N . SER A 1 94 ? 37.314 -31.355 29.402 1.00 46.81 94 SER A N 1
ATOM 692 C CA . SER A 1 94 ? 36.650 -30.517 28.385 1.00 46.81 94 SER A CA 1
ATOM 693 C C . SER A 1 94 ? 35.520 -29.680 29.003 1.00 46.81 94 SER A C 1
ATOM 695 O O . SER A 1 94 ? 34.629 -30.232 29.643 1.00 46.81 94 SER A O 1
ATOM 697 N N . GLY A 1 95 ? 35.556 -28.356 28.820 1.00 52.50 95 GLY A N 1
ATOM 698 C CA . GLY A 1 95 ? 34.514 -27.425 29.274 1.00 52.50 95 GLY A CA 1
ATOM 699 C C . GLY A 1 95 ? 33.666 -26.887 28.120 1.00 52.50 95 GLY A C 1
ATOM 700 O O . GLY A 1 95 ? 34.198 -26.638 27.039 1.00 52.50 95 GLY A O 1
ATOM 701 N N . SER A 1 96 ? 32.370 -26.683 28.356 1.00 54.81 96 SER A N 1
ATOM 702 C CA . SER A 1 96 ? 31.437 -26.025 27.426 1.00 54.81 96 SER A CA 1
ATOM 703 C C . SER A 1 96 ? 31.151 -24.606 27.906 1.00 54.81 96 SER A C 1
ATOM 705 O O . SER A 1 96 ? 31.062 -24.385 29.112 1.00 54.81 96 SER A O 1
ATOM 707 N N . TYR A 1 97 ? 30.992 -23.639 27.001 1.00 57.06 97 TYR A N 1
ATOM 708 C CA . TYR A 1 97 ? 30.603 -22.285 27.395 1.00 57.06 97 TYR A CA 1
ATOM 709 C C . TYR A 1 97 ? 29.612 -21.627 26.431 1.00 57.06 97 TYR A C 1
ATOM 711 O O . TYR A 1 97 ? 29.563 -21.961 25.248 1.00 57.06 97 TYR A O 1
ATOM 719 N N . ALA A 1 98 ? 28.844 -20.671 26.954 1.00 56.16 98 ALA A N 1
ATOM 720 C CA . ALA A 1 98 ? 27.929 -19.813 26.210 1.00 56.16 98 ALA A CA 1
ATOM 721 C C . ALA A 1 98 ? 28.178 -18.348 26.581 1.00 56.16 98 ALA A C 1
ATOM 723 O O . ALA A 1 98 ? 28.337 -18.031 27.758 1.00 56.16 98 ALA A O 1
ATOM 724 N N . ILE A 1 99 ? 28.211 -17.456 25.589 1.00 57.25 99 ILE A N 1
ATOM 725 C CA . ILE A 1 99 ? 28.363 -16.011 25.812 1.00 57.25 99 ILE A CA 1
ATOM 726 C C . ILE A 1 99 ? 27.023 -15.313 25.599 1.00 57.25 99 ILE A C 1
ATOM 728 O O . ILE A 1 99 ? 26.356 -15.531 24.589 1.00 57.25 99 ILE A O 1
ATOM 732 N N . TYR A 1 100 ? 26.680 -14.434 26.531 1.00 58.22 100 TYR A N 1
ATOM 733 C CA . TYR A 1 100 ? 25.508 -13.576 26.533 1.00 58.22 100 TYR A CA 1
ATOM 734 C C . TYR A 1 100 ? 25.944 -12.114 26.466 1.00 58.22 100 TYR A C 1
ATOM 736 O O . TYR A 1 100 ? 26.862 -11.698 27.176 1.00 58.22 100 TYR A O 1
ATOM 744 N N . ARG A 1 101 ? 25.257 -11.317 25.644 1.00 61.84 101 ARG A N 1
ATOM 745 C CA . ARG A 1 101 ? 25.337 -9.852 25.666 1.00 61.84 101 ARG A CA 1
ATOM 746 C C . ARG A 1 101 ? 24.088 -9.305 26.338 1.00 61.84 101 ARG A C 1
ATOM 748 O O . ARG A 1 101 ? 22.976 -9.644 25.942 1.00 61.84 101 ARG A O 1
ATOM 755 N N . TRP A 1 102 ? 24.277 -8.437 27.322 1.00 59.97 102 TRP A N 1
ATOM 756 C CA . TRP A 1 102 ? 23.199 -7.783 28.048 1.00 59.97 102 TRP A CA 1
ATOM 757 C C . TRP A 1 102 ? 23.369 -6.273 28.012 1.00 59.97 102 TRP A C 1
ATOM 759 O O . TRP A 1 102 ? 24.388 -5.756 28.458 1.00 59.97 102 TRP A O 1
ATOM 769 N N . ASN A 1 103 ? 22.374 -5.543 27.516 1.00 58.06 103 ASN A N 1
ATOM 770 C CA . ASN A 1 103 ? 22.372 -4.092 27.606 1.00 58.06 103 ASN A CA 1
ATOM 771 C C . ASN A 1 103 ? 21.748 -3.629 28.934 1.00 58.06 103 ASN A C 1
ATOM 773 O O . ASN A 1 103 ? 20.543 -3.726 29.140 1.00 58.06 103 ASN A O 1
ATOM 777 N N . LEU A 1 104 ? 22.581 -3.106 29.830 1.00 51.31 104 LEU A N 1
ATOM 778 C CA . LEU A 1 104 ? 22.208 -2.540 31.127 1.00 51.31 104 LEU A CA 1
ATOM 779 C C . LEU A 1 104 ? 22.052 -1.007 31.072 1.00 51.31 104 LEU A C 1
ATOM 781 O O . LEU A 1 104 ? 22.268 -0.319 32.075 1.00 51.31 104 LEU A O 1
ATOM 785 N N . ARG A 1 105 ? 21.742 -0.403 29.912 1.00 44.66 105 ARG A N 1
ATOM 786 C CA . ARG A 1 105 ? 21.563 1.058 29.796 1.00 44.66 105 ARG A CA 1
ATOM 787 C C . ARG A 1 105 ? 20.430 1.527 30.718 1.00 44.66 105 ARG A C 1
ATOM 789 O O . ARG A 1 105 ? 19.304 1.071 30.607 1.00 44.66 105 ARG A O 1
ATOM 796 N N . GLY A 1 106 ? 20.743 2.440 31.643 1.00 39.94 106 GLY A N 1
ATOM 797 C CA . GLY A 1 106 ? 19.817 2.862 32.707 1.00 39.94 106 GLY A CA 1
ATOM 798 C C . GLY A 1 106 ? 19.783 1.979 33.966 1.00 39.94 106 GLY A C 1
ATOM 799 O O . GLY A 1 106 ? 19.093 2.321 34.908 1.00 39.94 106 GLY A O 1
ATOM 800 N N . TYR A 1 107 ? 20.542 0.884 34.047 1.00 42.97 107 TYR A N 1
ATOM 801 C CA . TYR A 1 107 ? 20.612 0.081 35.273 1.00 42.97 107 TYR A CA 1
ATOM 802 C C . TYR A 1 107 ? 21.455 0.762 36.368 1.00 42.97 107 TYR A C 1
ATOM 804 O O . TYR A 1 107 ? 22.623 1.098 36.119 1.00 42.97 107 TYR A O 1
ATOM 812 N N . SER A 1 108 ? 20.883 0.919 37.568 1.00 46.78 108 SER A N 1
ATOM 813 C CA . SER A 1 108 ? 21.529 1.453 38.783 1.00 46.78 108 SER A CA 1
ATOM 814 C C . SER A 1 108 ? 21.229 0.638 40.064 1.00 46.78 108 SER A C 1
ATOM 816 O O . SER A 1 108 ? 21.653 1.041 41.148 1.00 46.78 108 SER A O 1
ATOM 818 N N . GLY A 1 109 ? 20.534 -0.506 39.935 1.00 48.16 109 GLY A N 1
ATOM 819 C CA . GLY A 1 109 ? 20.068 -1.366 41.036 1.00 48.16 109 GLY A CA 1
ATOM 820 C C . GLY A 1 109 ? 21.169 -2.144 41.771 1.00 48.16 109 GLY A C 1
ATOM 821 O O . GLY A 1 109 ? 22.365 -1.908 41.572 1.00 48.16 109 GLY A O 1
ATOM 822 N N . GLU A 1 110 ? 20.782 -3.085 42.640 1.00 54.84 110 GLU A N 1
ATOM 823 C CA . GLU A 1 110 ? 21.742 -3.954 43.339 1.00 54.84 110 GLU A CA 1
ATOM 824 C C . GLU A 1 110 ? 22.644 -4.681 42.335 1.00 54.84 110 GLU A C 1
ATOM 826 O O . GLU A 1 110 ? 22.201 -5.152 41.294 1.00 54.84 110 GLU A O 1
ATOM 831 N N . GLN A 1 111 ? 23.947 -4.725 42.589 1.00 65.75 111 GLN A N 1
ATOM 832 C CA . GLN A 1 111 ? 24.925 -5.213 41.614 1.00 65.75 111 GLN A CA 1
ATOM 833 C C . GLN A 1 111 ? 25.005 -6.752 41.665 1.00 65.75 111 GLN A C 1
ATOM 835 O O . GLN A 1 111 ? 26.053 -7.324 41.959 1.00 65.75 111 GLN A O 1
ATOM 840 N N . THR A 1 112 ? 23.868 -7.413 41.445 1.00 65.12 112 THR A N 1
ATOM 841 C CA . THR A 1 112 ? 23.684 -8.864 41.540 1.00 65.12 112 THR A CA 1
ATOM 842 C C . THR A 1 112 ? 23.204 -9.451 40.214 1.00 65.12 112 THR A C 1
ATOM 844 O O . THR A 1 112 ? 22.572 -8.757 39.419 1.00 65.12 112 THR A O 1
ATOM 847 N N . ILE A 1 113 ? 23.509 -10.727 39.969 1.00 66.62 113 ILE A N 1
ATOM 848 C CA . ILE A 1 113 ? 22.985 -11.523 38.853 1.00 66.62 113 ILE A CA 1
ATOM 849 C C . ILE A 1 113 ? 22.370 -12.797 39.430 1.00 66.62 113 ILE A C 1
ATOM 851 O O . ILE A 1 113 ? 23.097 -13.616 39.988 1.00 66.62 113 ILE A O 1
ATOM 855 N N . GLY A 1 114 ? 21.054 -12.943 39.327 1.00 60.31 114 GLY A N 1
ATOM 856 C CA . GLY A 1 114 ? 20.310 -14.138 39.709 1.00 60.31 114 GLY A CA 1
ATOM 857 C C . GLY A 1 114 ? 20.205 -15.137 38.558 1.00 60.31 114 GLY A C 1
ATOM 858 O O . GLY A 1 114 ? 20.109 -14.750 37.392 1.00 60.31 114 GLY A O 1
ATOM 859 N N . PHE A 1 115 ? 20.202 -16.424 38.891 1.00 66.50 115 PHE A N 1
ATOM 860 C CA . PHE A 1 115 ? 20.051 -17.537 37.958 1.00 66.50 115 PHE A CA 1
ATOM 861 C C . PHE A 1 115 ? 18.939 -18.474 38.444 1.00 66.50 115 PHE A C 1
ATOM 863 O O . PHE A 1 115 ? 18.796 -18.728 39.639 1.00 66.50 115 PHE A O 1
ATOM 870 N N . SER A 1 116 ? 18.166 -19.039 37.522 1.00 61.69 116 SER A N 1
ATOM 871 C CA . SER A 1 116 ? 17.290 -20.172 37.821 1.00 61.69 116 SER A CA 1
ATOM 872 C C . SER A 1 116 ? 17.408 -21.245 36.750 1.00 61.69 116 SER A C 1
ATOM 874 O O . SER A 1 116 ? 17.766 -20.973 35.601 1.00 61.69 116 SER A O 1
ATOM 876 N N . TRP A 1 117 ? 17.120 -22.476 37.146 1.00 64.25 117 TRP A N 1
ATOM 877 C CA . TRP A 1 117 ? 17.377 -23.676 36.362 1.00 64.25 117 TRP A CA 1
ATOM 878 C C . TRP A 1 117 ? 16.071 -24.354 35.976 1.00 64.25 117 TRP A C 1
ATOM 880 O O . TRP A 1 117 ? 15.081 -24.265 36.706 1.00 64.25 117 TRP A O 1
ATOM 890 N N . VAL A 1 118 ? 16.077 -25.059 34.846 1.00 62.34 118 VAL A N 1
ATOM 891 C CA . VAL A 1 118 ? 14.972 -25.953 34.482 1.00 62.34 118 VAL A CA 1
ATOM 892 C C . VAL A 1 118 ? 14.841 -27.013 35.591 1.00 62.34 118 VAL A C 1
ATOM 894 O O . VAL A 1 118 ? 15.872 -27.471 36.101 1.00 62.34 118 VAL A O 1
ATOM 897 N N . PRO A 1 119 ? 13.616 -27.393 36.015 1.00 62.97 119 PRO A N 1
ATOM 898 C CA . PRO A 1 119 ? 13.425 -28.383 37.073 1.00 62.97 119 PRO A CA 1
ATOM 899 C C . PRO A 1 119 ? 14.248 -29.655 36.821 1.00 62.97 119 PRO A C 1
ATOM 901 O O . PRO A 1 119 ? 14.239 -30.187 35.714 1.00 62.97 119 PRO A O 1
ATOM 904 N N . ASP A 1 120 ? 14.970 -30.119 37.844 1.00 60.94 120 ASP A N 1
ATOM 905 C CA . ASP A 1 120 ? 15.856 -31.295 37.809 1.00 60.94 120 ASP A CA 1
ATOM 906 C C . ASP A 1 120 ? 17.077 -31.205 36.858 1.00 60.94 120 ASP A C 1
ATOM 908 O O . ASP A 1 120 ? 17.751 -32.209 36.639 1.00 60.94 120 ASP A O 1
ATOM 912 N N . MET A 1 121 ? 17.410 -30.016 36.331 1.00 64.25 121 MET A N 1
ATOM 913 C CA . MET A 1 121 ? 18.579 -29.774 35.458 1.00 64.25 121 MET A CA 1
ATOM 914 C C . MET A 1 121 ? 19.531 -28.682 35.985 1.00 64.25 121 MET A C 1
ATOM 916 O O . MET A 1 121 ? 20.258 -28.045 35.216 1.00 64.25 121 MET A O 1
ATOM 920 N N . ALA A 1 122 ? 19.523 -28.428 37.296 1.00 67.12 122 ALA A N 1
ATOM 921 C CA . ALA A 1 122 ? 20.534 -27.586 37.933 1.00 67.12 122 ALA A CA 1
ATOM 922 C C . ALA A 1 122 ? 21.890 -28.325 37.987 1.00 67.12 122 ALA A C 1
ATOM 924 O O . ALA A 1 122 ? 21.897 -29.548 38.142 1.00 67.12 122 ALA A O 1
ATOM 925 N N . PRO A 1 123 ? 23.039 -27.626 37.910 1.00 65.81 123 PRO A N 1
ATOM 926 C CA . PRO A 1 123 ? 24.345 -28.254 38.077 1.00 65.81 123 PRO A CA 1
ATOM 927 C C . PRO A 1 123 ? 24.421 -28.956 39.442 1.00 65.81 123 PRO A C 1
ATOM 929 O O . PRO A 1 123 ? 24.351 -28.302 40.480 1.00 65.81 123 PRO A O 1
ATOM 932 N N . GLU A 1 124 ? 24.550 -30.286 39.449 1.00 56.59 124 GLU A N 1
ATOM 933 C CA . GLU A 1 124 ? 24.485 -31.090 40.684 1.00 56.59 124 GLU A CA 1
ATOM 934 C C . GLU A 1 124 ? 25.669 -30.850 41.648 1.00 56.59 124 GLU A C 1
ATOM 936 O O . GLU A 1 124 ? 25.554 -31.137 42.839 1.00 56.59 124 GLU A O 1
ATOM 941 N N . ASP A 1 125 ? 26.782 -30.282 41.161 1.00 57.56 125 ASP A N 1
ATOM 942 C CA . ASP A 1 125 ? 27.989 -29.987 41.942 1.00 57.56 125 ASP A CA 1
ATOM 943 C C . ASP A 1 125 ? 28.319 -28.483 41.925 1.00 57.56 125 ASP A C 1
ATOM 945 O O . ASP A 1 125 ? 28.673 -27.918 40.884 1.00 57.56 125 ASP A O 1
ATOM 949 N N . ALA A 1 126 ? 28.318 -27.863 43.107 1.00 50.66 126 ALA A N 1
ATOM 950 C CA . ALA A 1 126 ? 28.663 -26.459 43.382 1.00 50.66 126 ALA A CA 1
ATOM 951 C C . ALA A 1 126 ? 30.115 -26.022 43.044 1.00 50.66 126 ALA A C 1
ATOM 953 O O . ALA A 1 126 ? 30.591 -25.004 43.527 1.00 50.66 126 ALA A O 1
ATOM 954 N N . GLY A 1 127 ? 30.848 -26.776 42.223 1.00 52.22 127 GLY A N 1
ATOM 955 C CA . GLY A 1 127 ? 32.223 -26.448 41.816 1.00 52.22 127 GLY A CA 1
ATOM 956 C C . GLY A 1 127 ? 32.543 -26.741 40.351 1.00 52.22 127 GLY A C 1
ATOM 957 O O . GLY A 1 127 ? 33.697 -26.637 39.942 1.00 52.22 127 GLY A O 1
ATOM 958 N N . ASN A 1 128 ? 31.538 -27.123 39.554 1.00 64.69 128 ASN A N 1
ATOM 959 C CA . ASN A 1 128 ? 31.714 -27.530 38.157 1.00 64.69 128 ASN A CA 1
ATOM 960 C C . ASN A 1 128 ? 31.180 -26.501 37.147 1.00 64.69 128 ASN A C 1
ATOM 962 O O . ASN A 1 128 ? 31.170 -26.772 35.950 1.00 64.69 128 ASN A O 1
ATOM 966 N N . TRP A 1 129 ? 30.769 -25.309 37.584 1.00 71.31 129 TRP A N 1
ATOM 967 C CA . TRP A 1 129 ? 30.355 -24.231 36.685 1.00 71.31 129 TRP A CA 1
ATOM 968 C C . TRP A 1 129 ? 30.873 -22.865 37.139 1.00 71.31 129 TRP A C 1
ATOM 970 O O . TRP A 1 129 ? 31.140 -22.640 38.320 1.00 71.31 129 TRP A O 1
ATOM 980 N N . TYR A 1 130 ? 31.049 -21.959 36.179 1.00 72.69 130 TYR A N 1
ATOM 981 C CA . TYR A 1 130 ? 31.619 -20.630 36.370 1.00 72.69 130 TYR A CA 1
ATOM 982 C C . TYR A 1 130 ? 30.865 -19.581 35.552 1.00 72.69 130 TYR A C 1
ATOM 984 O O . TYR A 1 130 ? 30.355 -19.858 34.466 1.00 72.69 130 TYR A O 1
ATOM 992 N N . ILE A 1 131 ? 30.882 -18.345 36.043 1.00 73.38 131 ILE A N 1
ATOM 993 C CA . ILE A 1 131 ? 30.427 -17.146 35.341 1.00 73.38 131 ILE A CA 1
ATOM 994 C C . ILE A 1 131 ? 31.630 -16.262 35.042 1.00 73.38 131 ILE A C 1
ATOM 996 O O . ILE A 1 131 ? 32.285 -15.770 35.950 1.00 73.38 131 ILE A O 1
ATOM 1000 N N . GLY A 1 132 ? 31.929 -16.036 33.770 1.00 77.06 132 GLY A N 1
ATOM 1001 C CA . GLY A 1 132 ? 32.862 -15.017 33.313 1.00 77.06 132 GLY A CA 1
ATOM 1002 C C . GLY A 1 132 ? 32.149 -13.688 33.102 1.00 77.06 132 GLY A C 1
ATOM 1003 O O . GLY A 1 132 ? 31.176 -13.637 32.362 1.00 77.06 132 GLY A O 1
ATOM 1004 N N . LEU A 1 133 ? 32.649 -12.600 33.678 1.00 76.56 133 LEU A N 1
ATOM 1005 C CA . LEU A 1 133 ? 32.271 -11.241 33.297 1.00 76.56 133 LEU A CA 1
ATOM 1006 C C . LEU A 1 133 ? 33.398 -10.603 32.491 1.00 76.56 133 LEU A C 1
ATOM 1008 O O . LEU A 1 133 ? 34.569 -10.653 32.872 1.00 76.56 133 LEU A O 1
ATOM 1012 N N . ALA A 1 134 ? 33.044 -9.995 31.367 1.00 76.69 134 ALA A N 1
ATOM 1013 C CA . ALA A 1 134 ? 33.980 -9.254 30.541 1.00 76.69 134 ALA A CA 1
ATOM 1014 C C . ALA A 1 134 ? 34.306 -7.906 31.180 1.00 76.69 134 ALA A C 1
ATOM 1016 O O . ALA A 1 134 ? 33.486 -6.992 31.147 1.00 76.69 134 ALA A O 1
ATOM 1017 N N . ASN A 1 135 ? 35.503 -7.754 31.739 1.00 79.75 135 ASN A N 1
ATOM 1018 C CA . ASN A 1 135 ? 36.010 -6.452 32.150 1.00 79.75 135 ASN A CA 1
ATOM 1019 C C . ASN A 1 135 ? 36.456 -5.709 30.882 1.00 79.75 135 ASN A C 1
ATOM 1021 O O . ASN A 1 135 ? 37.496 -6.012 30.295 1.00 79.75 135 ASN A O 1
ATOM 1025 N N . LEU A 1 136 ? 35.626 -4.768 30.432 1.00 72.69 136 LEU A N 1
ATOM 1026 C CA . LEU A 1 136 ? 35.821 -4.017 29.192 1.00 72.69 136 LEU A CA 1
ATOM 1027 C C . LEU A 1 136 ? 36.866 -2.905 29.343 1.00 72.69 136 LEU A C 1
ATOM 1029 O O . LEU A 1 136 ? 37.418 -2.460 28.335 1.00 72.69 136 LEU A O 1
ATOM 1033 N N . GLN A 1 137 ? 37.153 -2.472 30.577 1.00 74.50 137 GLN A N 1
ATOM 1034 C CA . GLN A 1 137 ? 38.221 -1.509 30.866 1.00 74.50 137 GLN A CA 1
ATOM 1035 C C . GLN A 1 137 ? 39.607 -2.139 30.707 1.00 74.50 137 GLN A C 1
ATOM 1037 O O . GLN A 1 137 ? 40.497 -1.517 30.130 1.00 74.50 137 GLN A O 1
ATOM 1042 N N . ASP A 1 138 ? 39.764 -3.379 31.173 1.00 70.25 138 ASP A N 1
ATOM 1043 C CA . ASP A 1 138 ? 41.036 -4.111 31.153 1.00 70.25 138 ASP A CA 1
ATOM 1044 C C . ASP A 1 138 ? 41.137 -5.138 30.004 1.00 70.25 138 ASP A C 1
ATOM 1046 O O . ASP A 1 138 ? 42.127 -5.864 29.920 1.00 70.25 138 ASP A O 1
ATOM 1050 N N . ASP A 1 139 ? 40.112 -5.217 29.146 1.00 75.69 139 ASP A N 1
ATOM 1051 C CA . ASP A 1 139 ? 39.969 -6.157 28.019 1.00 75.69 139 ASP A CA 1
ATOM 1052 C C . ASP A 1 139 ? 40.273 -7.625 28.389 1.00 75.69 139 ASP A C 1
ATOM 1054 O O . ASP A 1 139 ? 41.035 -8.336 27.730 1.00 75.69 139 ASP A O 1
ATOM 1058 N N . ARG A 1 140 ? 39.677 -8.096 29.492 1.00 72.81 140 ARG A N 1
ATOM 1059 C CA . ARG A 1 140 ? 39.891 -9.449 30.038 1.00 72.81 140 ARG A CA 1
ATOM 1060 C C . ARG A 1 140 ? 38.624 -10.040 30.644 1.00 72.81 140 ARG A C 1
ATOM 1062 O O . ARG A 1 140 ? 37.745 -9.316 31.098 1.00 72.81 140 ARG A O 1
ATOM 1069 N N . TRP A 1 141 ? 38.562 -11.365 30.713 1.00 70.56 141 TRP A N 1
ATOM 1070 C CA . TRP A 1 141 ? 37.511 -12.073 31.445 1.00 70.56 141 TRP A CA 1
ATOM 1071 C C . TRP A 1 141 ? 37.877 -12.238 32.921 1.00 70.56 141 TRP A C 1
ATOM 1073 O O . TRP A 1 141 ? 39.018 -12.563 33.266 1.00 70.56 141 TRP A O 1
ATOM 1083 N N . GLU A 1 142 ? 36.895 -12.041 33.792 1.00 74.81 142 GLU A N 1
ATOM 1084 C CA . GLU A 1 142 ? 36.975 -12.331 35.220 1.00 74.81 142 GLU A CA 1
ATOM 1085 C C . GLU A 1 142 ? 35.967 -13.424 35.558 1.00 74.81 142 GLU A C 1
ATOM 1087 O O . GLU A 1 142 ? 34.769 -13.227 35.387 1.00 74.81 142 GLU A O 1
ATOM 1092 N N . PHE A 1 143 ? 36.456 -14.589 35.986 1.00 72.75 143 PHE A N 1
ATOM 1093 C CA . PHE A 1 143 ? 35.617 -15.752 36.263 1.00 72.75 143 PHE A CA 1
ATOM 1094 C C . PHE A 1 143 ? 35.319 -15.888 37.753 1.00 72.75 143 PHE A C 1
ATOM 1096 O O . PHE A 1 143 ? 36.220 -15.819 38.590 1.00 72.75 143 PHE A O 1
ATOM 1103 N N . PHE A 1 144 ? 34.051 -16.138 38.043 1.00 75.25 144 PHE A N 1
ATOM 1104 C CA . PHE A 1 144 ? 33.482 -16.397 39.352 1.00 75.25 144 PHE A CA 1
ATOM 1105 C C . PHE A 1 144 ? 32.985 -17.840 39.374 1.00 75.25 144 PHE A C 1
ATOM 1107 O O . PHE A 1 144 ? 32.404 -18.307 38.397 1.00 75.25 144 PHE A O 1
ATOM 1114 N N . GLU A 1 145 ? 33.243 -18.559 40.459 1.00 75.06 145 GLU A N 1
ATOM 1115 C CA . GLU A 1 145 ? 32.643 -19.877 40.675 1.00 75.06 145 GLU A CA 1
ATOM 1116 C C . GLU A 1 145 ? 31.129 -19.721 40.844 1.00 75.06 145 GLU A C 1
ATOM 1118 O O . GLU A 1 145 ? 30.660 -18.710 41.374 1.00 75.06 145 GLU A O 1
ATOM 1123 N N . GLY A 1 146 ? 30.376 -20.689 40.330 1.00 70.38 146 GLY A N 1
ATOM 1124 C CA . GLY A 1 146 ? 28.926 -20.698 40.395 1.00 70.38 146 GLY A CA 1
ATOM 1125 C C . GLY A 1 146 ? 28.400 -20.580 41.829 1.00 70.38 146 GLY A C 1
ATOM 1126 O O . GLY A 1 146 ? 28.713 -21.448 42.640 1.00 70.38 146 GLY A O 1
ATOM 1127 N N . PRO A 1 147 ? 27.632 -19.531 42.178 1.00 69.62 147 PRO A N 1
ATOM 1128 C CA . PRO A 1 147 ? 27.179 -19.322 43.550 1.00 69.62 147 PRO A CA 1
ATOM 1129 C C . PRO A 1 147 ? 26.116 -20.350 43.974 1.00 69.62 147 PRO A C 1
ATOM 1131 O O . PRO A 1 147 ? 25.168 -20.606 43.235 1.00 69.62 147 PRO A O 1
ATOM 1134 N N . ASP A 1 148 ? 26.244 -20.884 45.195 1.00 67.06 148 ASP A N 1
ATOM 1135 C CA . ASP A 1 148 ? 25.332 -21.886 45.785 1.00 67.06 148 ASP A CA 1
ATOM 1136 C C . ASP A 1 148 ? 23.869 -21.419 45.873 1.00 67.06 148 ASP A C 1
ATOM 1138 O O . ASP A 1 148 ? 22.939 -22.222 45.812 1.00 67.06 148 ASP A O 1
ATOM 1142 N N . ASP A 1 149 ? 23.658 -20.116 46.058 1.00 67.75 149 ASP A N 1
ATOM 1143 C CA . ASP A 1 149 ? 22.340 -19.483 46.148 1.00 67.75 149 ASP A CA 1
ATOM 1144 C C . ASP A 1 149 ? 21.809 -19.019 44.785 1.00 67.75 149 ASP A C 1
ATOM 1146 O O . ASP A 1 149 ? 20.742 -18.410 44.717 1.00 67.75 149 ASP A O 1
ATOM 1150 N N . ASN A 1 150 ? 22.532 -19.330 43.703 1.00 71.88 150 ASN A N 1
ATOM 1151 C CA . ASN A 1 150 ? 22.272 -18.869 42.347 1.00 71.88 150 ASN A CA 1
ATOM 1152 C C . ASN A 1 150 ? 22.240 -17.337 42.211 1.00 71.88 150 ASN A C 1
ATOM 1154 O O . ASN A 1 150 ? 21.601 -16.825 41.295 1.00 71.88 150 ASN A O 1
ATOM 1158 N N . VAL A 1 151 ? 22.934 -16.595 43.083 1.00 72.81 151 VAL A N 1
ATOM 1159 C CA . VAL A 1 151 ? 23.033 -15.133 42.995 1.00 72.81 151 VAL A CA 1
ATOM 1160 C C . VAL A 1 151 ? 24.494 -14.686 43.037 1.00 72.81 151 VAL A C 1
ATOM 1162 O O . VAL A 1 151 ? 25.162 -14.693 44.068 1.00 72.81 151 VAL A O 1
ATOM 1165 N N . LEU A 1 152 ? 25.013 -14.218 41.901 1.00 73.19 152 LEU A N 1
ATOM 1166 C CA . LEU A 1 152 ? 26.345 -13.626 41.828 1.00 73.19 152 LEU A CA 1
ATOM 1167 C C . LEU A 1 152 ? 26.280 -12.159 42.249 1.00 73.19 152 LEU A C 1
ATOM 1169 O O . LEU A 1 152 ? 25.757 -11.324 41.518 1.00 73.19 152 LEU A O 1
ATOM 1173 N N . SER A 1 153 ? 26.862 -11.827 43.397 1.00 75.69 153 SER A N 1
ATOM 1174 C CA . SER A 1 153 ? 26.990 -10.442 43.862 1.00 75.69 153 SER A CA 1
ATOM 1175 C C . SER A 1 153 ? 28.359 -9.862 43.504 1.00 75.69 153 SER A C 1
ATOM 1177 O O . SER A 1 153 ? 29.387 -10.400 43.916 1.00 75.69 153 SER A O 1
ATOM 1179 N N . ILE A 1 154 ? 28.390 -8.733 42.793 1.00 71.12 154 ILE A N 1
ATOM 1180 C CA . ILE A 1 154 ? 29.620 -8.000 42.467 1.00 71.12 154 ILE A CA 1
ATOM 1181 C C . ILE A 1 154 ? 29.605 -6.596 43.078 1.00 71.12 154 ILE A C 1
ATOM 1183 O O . ILE A 1 154 ? 28.565 -6.046 43.420 1.00 71.12 154 ILE A O 1
ATOM 1187 N N . SER A 1 155 ? 30.776 -5.983 43.242 1.00 68.75 155 SER A N 1
ATOM 1188 C CA . SER A 1 155 ? 30.880 -4.654 43.863 1.00 68.75 155 SER A CA 1
ATOM 1189 C C . SER A 1 155 ? 30.459 -3.511 42.931 1.00 68.75 155 SER A C 1
ATOM 1191 O O . SER A 1 155 ? 30.031 -2.462 43.412 1.00 68.75 155 SER A O 1
ATOM 1193 N N . SER A 1 156 ? 30.592 -3.689 41.610 1.00 70.94 156 SER A N 1
ATOM 1194 C CA . SER A 1 156 ? 30.138 -2.742 40.584 1.00 70.94 156 SER A CA 1
ATOM 1195 C C . SER A 1 156 ? 30.191 -3.356 39.180 1.00 70.94 156 SER A C 1
ATOM 1197 O O . SER A 1 156 ? 31.197 -3.959 38.818 1.00 70.94 156 SER A O 1
ATOM 1199 N N . PHE A 1 157 ? 29.177 -3.100 38.347 1.00 67.62 157 PHE A N 1
ATOM 1200 C CA . PHE A 1 157 ? 29.198 -3.366 36.902 1.00 67.62 157 PHE A CA 1
ATOM 1201 C C . PHE A 1 157 ? 30.073 -2.379 36.111 1.00 67.62 157 PHE A C 1
ATOM 1203 O O . PHE A 1 157 ? 30.305 -2.589 34.925 1.00 67.62 157 PHE A O 1
ATOM 1210 N N . GLY A 1 158 ? 30.566 -1.302 36.734 1.00 75.44 158 GLY A N 1
ATOM 1211 C CA . GLY A 1 158 ? 31.300 -0.221 36.064 1.00 75.44 158 GLY A CA 1
ATOM 1212 C C . GLY A 1 158 ? 32.477 -0.673 35.181 1.00 75.44 158 GLY A C 1
ATOM 1213 O O . GLY A 1 158 ? 32.576 -0.195 34.052 1.00 75.44 158 GLY A O 1
ATOM 1214 N N . PRO A 1 159 ? 33.346 -1.595 35.637 1.00 76.12 159 PRO A N 1
ATOM 1215 C CA . PRO A 1 159 ? 34.439 -2.136 34.821 1.00 76.12 159 PRO A CA 1
ATOM 1216 C C . PRO A 1 159 ? 33.974 -3.034 33.668 1.00 76.12 159 PRO A C 1
ATOM 1218 O O . PRO A 1 159 ? 34.672 -3.169 32.665 1.00 76.12 159 PRO A O 1
ATOM 1221 N N . TYR A 1 160 ? 32.788 -3.630 33.795 1.00 74.56 160 TYR A N 1
ATOM 1222 C CA . TYR A 1 160 ? 32.258 -4.646 32.882 1.00 74.56 160 TYR A CA 1
ATOM 1223 C C . TYR A 1 160 ? 31.269 -4.087 31.850 1.00 74.56 160 TYR A C 1
ATOM 1225 O O . TYR A 1 160 ? 30.711 -4.838 31.055 1.00 74.56 160 TYR A O 1
ATOM 1233 N N . ARG A 1 161 ? 31.035 -2.768 31.873 1.00 70.00 161 ARG A N 1
ATOM 1234 C CA . ARG A 1 161 ? 29.987 -2.084 31.112 1.00 70.00 161 ARG A CA 1
ATOM 1235 C C . ARG A 1 161 ? 30.567 -1.150 30.051 1.00 70.00 161 ARG A C 1
ATOM 1237 O O . ARG A 1 161 ? 31.438 -0.331 30.337 1.00 70.00 161 ARG A O 1
ATOM 1244 N N . SER A 1 162 ? 30.051 -1.242 28.828 1.00 67.06 162 SER A N 1
ATOM 1245 C CA . SER A 1 162 ? 30.414 -0.357 27.720 1.00 67.06 162 SER A CA 1
ATOM 1246 C C . SER A 1 162 ? 29.774 1.032 27.874 1.00 67.06 162 SER A C 1
ATOM 1248 O O . SER A 1 162 ? 28.837 1.231 28.653 1.00 67.06 162 SER A O 1
ATOM 1250 N N . ALA A 1 163 ? 30.216 2.002 27.067 1.00 62.16 163 ALA A N 1
ATOM 1251 C CA . ALA A 1 163 ? 29.599 3.331 27.019 1.00 62.16 163 ALA A CA 1
ATOM 1252 C C . ALA A 1 163 ? 28.110 3.300 26.599 1.00 62.16 163 ALA A C 1
ATOM 1254 O O . ALA A 1 163 ? 27.334 4.161 27.011 1.00 62.16 163 ALA A O 1
ATOM 1255 N N . THR A 1 164 ? 27.697 2.298 25.815 1.00 54.62 164 THR A N 1
ATOM 1256 C CA . THR A 1 164 ? 26.306 2.058 25.386 1.00 54.62 164 THR A CA 1
ATOM 1257 C C . THR A 1 164 ? 25.493 1.254 26.403 1.00 54.62 164 THR A C 1
ATOM 1259 O O . THR A 1 164 ? 24.280 1.121 26.247 1.00 54.62 164 THR A O 1
ATOM 1262 N N . GLY A 1 165 ? 26.129 0.774 27.475 1.00 56.72 165 GLY A N 1
ATOM 1263 C CA . GLY A 1 165 ? 25.502 0.012 28.548 1.00 56.72 165 GLY A CA 1
ATOM 1264 C C . GLY A 1 165 ? 25.633 -1.503 28.432 1.00 56.72 165 GLY A C 1
ATOM 1265 O O . GLY A 1 165 ? 25.096 -2.190 29.289 1.00 56.72 165 GLY A O 1
ATOM 1266 N N . ASP A 1 166 ? 26.345 -2.023 27.437 1.00 66.38 166 ASP A N 1
ATOM 1267 C CA . ASP A 1 166 ? 26.495 -3.462 27.214 1.00 66.38 166 ASP A CA 1
ATOM 1268 C C . ASP A 1 166 ? 27.445 -4.115 28.225 1.00 66.38 166 ASP A C 1
ATOM 1270 O O . ASP A 1 166 ? 28.506 -3.572 28.526 1.00 66.38 166 ASP A O 1
ATOM 1274 N N . VAL A 1 167 ? 27.082 -5.304 28.696 1.00 64.69 167 VAL A N 1
ATOM 1275 C CA . VAL A 1 167 ? 27.881 -6.223 29.512 1.00 64.69 167 VAL A CA 1
ATOM 1276 C C . VAL A 1 167 ? 27.939 -7.565 28.785 1.00 64.69 167 VAL A C 1
ATOM 1278 O O . VAL A 1 167 ? 26.925 -8.022 28.253 1.00 64.69 167 VAL A O 1
ATOM 1281 N N . LEU A 1 168 ? 29.111 -8.203 28.750 1.00 66.81 168 LEU A N 1
ATOM 1282 C CA . LEU A 1 168 ? 29.253 -9.570 28.237 1.00 66.81 168 LEU A CA 1
ATOM 1283 C C . LEU A 1 168 ? 29.457 -10.544 29.401 1.00 66.81 168 LEU A C 1
ATOM 1285 O O . LEU A 1 168 ? 30.285 -10.307 30.284 1.00 66.81 168 LEU A O 1
ATOM 1289 N N . LEU A 1 169 ? 28.711 -11.644 29.371 1.00 67.25 169 LEU A N 1
ATOM 1290 C CA . LEU A 1 169 ? 28.729 -12.698 30.378 1.00 67.25 169 LEU A CA 1
ATOM 1291 C C . LEU A 1 169 ? 28.990 -14.045 29.705 1.00 67.25 169 LEU A C 1
ATOM 1293 O O . LEU A 1 169 ? 28.360 -14.361 28.705 1.00 67.25 169 LEU A O 1
ATOM 1297 N N . ALA A 1 170 ? 29.905 -14.844 30.238 1.00 65.19 170 ALA A N 1
ATOM 1298 C CA . ALA A 1 170 ? 30.197 -16.193 29.778 1.00 65.19 170 ALA A CA 1
ATOM 1299 C C . ALA A 1 170 ? 29.745 -17.196 30.841 1.00 65.19 170 ALA A C 1
ATOM 1301 O O . ALA A 1 170 ? 30.255 -17.184 31.953 1.00 65.19 170 ALA A O 1
ATOM 1302 N N . PHE A 1 171 ? 28.816 -18.080 30.511 1.00 66.62 171 PHE A N 1
ATOM 1303 C CA . PHE A 1 171 ? 28.510 -19.241 31.336 1.00 66.62 171 PHE A CA 1
ATOM 1304 C C . PHE A 1 171 ? 29.445 -20.380 30.940 1.00 66.62 171 PHE A C 1
ATOM 1306 O O . PHE A 1 171 ? 29.515 -20.699 29.757 1.00 66.62 171 PHE A O 1
ATOM 1313 N N . VAL A 1 172 ? 30.161 -20.982 31.887 1.00 66.56 172 VAL A N 1
ATOM 1314 C CA . VAL A 1 172 ? 31.112 -22.074 31.638 1.00 66.56 172 VAL A CA 1
ATOM 1315 C C . VAL A 1 172 ? 30.737 -23.273 32.498 1.00 66.56 172 VAL A C 1
ATOM 1317 O O . VAL A 1 172 ? 30.609 -23.141 33.708 1.00 66.56 172 VAL A O 1
ATOM 1320 N N . LEU A 1 173 ? 30.620 -24.447 31.888 1.00 64.69 173 LEU A N 1
ATOM 1321 C CA . LEU A 1 173 ? 30.345 -25.720 32.549 1.00 64.69 173 LEU A CA 1
ATOM 1322 C C . LEU A 1 173 ? 31.520 -26.673 32.309 1.00 64.69 173 LEU A C 1
ATOM 1324 O O . LEU A 1 173 ? 31.951 -26.858 31.170 1.00 64.69 173 LEU A O 1
ATOM 1328 N N . LEU A 1 174 ? 32.054 -27.261 33.374 1.00 59.72 174 LEU A N 1
ATOM 1329 C CA . LEU A 1 174 ? 33.159 -28.217 33.350 1.00 59.72 174 LEU A CA 1
ATOM 1330 C C . LEU A 1 174 ? 32.662 -29.606 33.765 1.00 59.72 174 LEU A C 1
ATOM 1332 O O . LEU A 1 174 ? 31.866 -29.742 34.689 1.00 59.72 174 LEU A O 1
ATOM 1336 N N . GLY A 1 175 ? 33.175 -30.653 33.118 1.00 56.66 175 GLY A N 1
ATOM 1337 C CA . GLY A 1 175 ? 32.836 -32.040 33.449 1.00 56.66 175 GLY A CA 1
ATOM 1338 C C . GLY A 1 175 ? 31.725 -32.627 32.572 1.00 56.66 175 GLY A C 1
ATOM 1339 O O . GLY A 1 175 ? 31.521 -32.196 31.442 1.00 56.66 175 GLY A O 1
ATOM 1340 N N . SER A 1 176 ? 31.059 -33.676 33.065 1.00 51.59 176 SER A N 1
ATOM 1341 C CA . SER A 1 176 ? 30.101 -34.493 32.296 1.00 51.59 176 SER A CA 1
ATOM 1342 C C . SER A 1 176 ? 28.629 -34.264 32.654 1.00 51.59 176 SER A C 1
ATOM 1344 O O . SER A 1 176 ? 27.774 -35.008 32.182 1.00 51.59 176 SER A O 1
ATOM 1346 N N . THR A 1 177 ? 28.335 -33.308 33.532 1.00 54.03 177 THR A N 1
ATOM 1347 C CA . THR A 1 177 ? 26.979 -33.038 34.023 1.00 54.03 177 THR A CA 1
ATOM 1348 C C . THR A 1 177 ? 26.242 -32.151 33.022 1.00 54.03 177 THR A C 1
ATOM 1350 O O . THR A 1 177 ? 26.792 -31.143 32.587 1.00 54.03 177 THR A O 1
ATOM 1353 N N . GLU A 1 178 ? 25.024 -32.524 32.629 1.00 57.50 178 GLU A N 1
ATOM 1354 C CA . GLU A 1 178 ? 24.155 -31.665 31.816 1.00 57.50 178 GLU A CA 1
ATOM 1355 C C . GLU A 1 178 ? 23.484 -30.622 32.716 1.00 57.50 178 GLU A C 1
ATOM 1357 O O . GLU A 1 178 ? 23.086 -30.940 33.837 1.00 57.50 178 GLU A O 1
ATOM 1362 N N . ALA A 1 179 ? 23.363 -29.383 32.241 1.00 58.88 179 ALA A N 1
ATOM 1363 C CA . ALA A 1 179 ? 22.642 -28.329 32.951 1.00 58.88 179 ALA A CA 1
ATOM 1364 C C . ALA A 1 179 ? 21.791 -27.519 31.970 1.00 58.88 179 ALA A C 1
ATOM 1366 O O . ALA A 1 179 ? 22.160 -27.375 30.805 1.00 58.88 179 ALA A O 1
ATOM 1367 N N . ALA A 1 180 ? 20.664 -26.976 32.429 1.00 58.66 180 ALA A N 1
ATOM 1368 C CA . ALA A 1 180 ? 19.792 -26.140 31.605 1.00 58.66 180 ALA A CA 1
ATOM 1369 C C . ALA A 1 180 ? 19.345 -24.890 32.369 1.00 58.66 180 ALA A C 1
ATOM 1371 O O . ALA A 1 180 ? 18.643 -24.969 33.381 1.00 58.66 180 ALA A O 1
ATOM 1372 N N . LEU A 1 181 ? 19.770 -23.723 31.881 1.00 55.09 181 LEU A N 1
ATOM 1373 C CA . LEU A 1 181 ? 19.440 -22.429 32.474 1.00 55.09 181 LEU A CA 1
ATOM 1374 C C . LEU A 1 181 ? 18.028 -22.013 32.033 1.00 55.09 181 LEU A C 1
ATOM 1376 O O . LEU A 1 181 ? 17.774 -21.878 30.837 1.00 55.09 181 LEU A O 1
ATOM 1380 N N . ALA A 1 182 ? 17.122 -21.811 32.992 1.00 52.84 182 ALA A N 1
ATOM 1381 C CA . ALA A 1 182 ? 15.747 -21.375 32.739 1.00 52.84 182 ALA A CA 1
ATOM 1382 C C . ALA A 1 182 ? 15.618 -19.847 32.725 1.00 52.84 182 ALA A C 1
ATOM 1384 O O . ALA A 1 182 ? 14.889 -19.288 31.912 1.00 52.84 182 ALA A O 1
ATOM 1385 N N . HIS A 1 183 ? 16.318 -19.145 33.618 1.00 53.50 183 HIS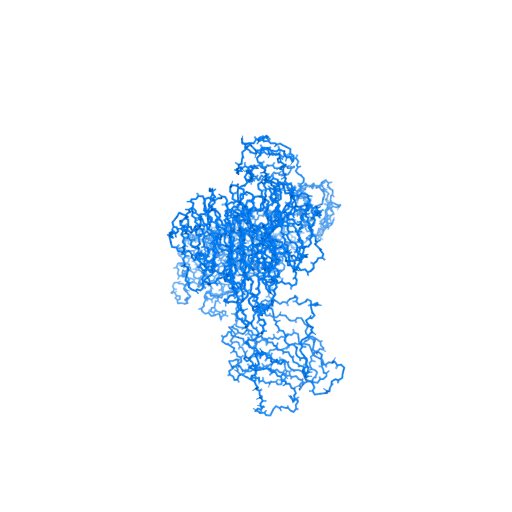 A N 1
ATOM 1386 C CA . HIS A 1 183 ? 16.209 -17.689 33.707 1.00 53.50 183 HIS A CA 1
ATOM 1387 C C . HIS A 1 183 ? 17.489 -17.043 34.249 1.00 53.50 183 HIS A C 1
ATOM 1389 O O . HIS A 1 183 ? 18.193 -17.646 35.057 1.00 53.50 183 HIS A O 1
ATOM 1395 N N . MET A 1 184 ? 17.767 -15.807 33.821 1.00 57.62 184 MET A N 1
ATOM 1396 C CA . MET A 1 184 ? 18.838 -14.961 34.353 1.00 57.62 184 MET A CA 1
ATOM 1397 C C . MET A 1 184 ? 18.325 -13.526 34.526 1.00 57.62 184 MET A C 1
ATOM 1399 O O . MET A 1 184 ? 17.749 -12.965 33.592 1.00 57.62 184 MET A O 1
ATOM 1403 N N . GLU A 1 185 ? 18.572 -12.934 35.693 1.00 55.94 185 GLU A N 1
ATOM 1404 C CA . GLU A 1 185 ? 18.109 -11.593 36.086 1.00 55.94 185 GLU A CA 1
ATOM 1405 C C . GLU A 1 185 ? 19.239 -10.769 36.723 1.00 55.94 185 GLU A C 1
ATOM 1407 O O . GLU A 1 185 ? 20.163 -11.329 37.299 1.00 55.94 185 GLU A O 1
ATOM 1412 N N . ALA A 1 186 ? 19.222 -9.440 36.577 1.00 49.88 186 ALA A N 1
ATOM 1413 C CA . ALA A 1 186 ? 20.226 -8.543 37.152 1.00 49.88 186 ALA A CA 1
ATOM 1414 C C . ALA A 1 186 ? 19.509 -7.590 38.096 1.00 49.88 186 ALA A C 1
ATOM 1416 O O . ALA A 1 186 ? 18.842 -6.682 37.606 1.00 49.88 186 ALA A O 1
ATOM 1417 N N . GLY A 1 187 ? 19.656 -7.845 39.402 1.00 49.47 187 GLY A N 1
ATOM 1418 C CA . GLY A 1 187 ? 19.023 -7.163 40.538 1.00 49.47 187 GLY A CA 1
ATOM 1419 C C . GLY A 1 187 ? 17.621 -6.580 40.310 1.00 49.47 187 GLY A C 1
ATOM 1420 O O . GLY A 1 187 ? 16.891 -6.928 39.387 1.00 49.47 187 GLY A O 1
ATOM 1421 N N . VAL A 1 188 ? 17.192 -5.698 41.215 1.00 38.91 188 VAL A N 1
ATOM 1422 C CA . VAL A 1 188 ? 15.875 -5.053 41.103 1.00 38.91 188 VAL A CA 1
ATOM 1423 C C . VAL A 1 188 ? 15.979 -3.885 40.107 1.00 38.91 188 VAL A C 1
ATOM 1425 O O . VAL A 1 188 ? 16.824 -3.005 40.317 1.00 38.91 188 VAL A O 1
ATOM 1428 N N . PRO A 1 189 ? 15.160 -3.847 39.035 1.00 34.50 189 PRO A N 1
ATOM 1429 C CA . PRO A 1 189 ? 15.203 -2.793 38.026 1.00 34.50 189 PRO A CA 1
ATOM 1430 C C . PRO A 1 189 ? 15.024 -1.389 38.615 1.00 34.50 189 PRO A C 1
ATOM 1432 O O . PRO A 1 189 ? 14.291 -1.180 39.582 1.00 34.50 189 PRO A O 1
ATOM 1435 N N . GLU A 1 190 ? 15.641 -0.395 37.973 1.00 32.72 190 GLU A N 1
ATOM 1436 C CA . GLU A 1 190 ? 15.251 1.006 38.141 1.00 32.72 190 GLU A CA 1
ATOM 1437 C C . GLU A 1 190 ? 13.776 1.122 37.712 1.00 32.72 190 GLU A C 1
ATOM 1439 O O . GLU A 1 190 ? 13.438 0.743 36.588 1.00 32.72 190 GLU A O 1
ATOM 1444 N N . LYS A 1 191 ? 12.884 1.576 38.608 1.00 35.69 191 LYS A N 1
ATOM 1445 C CA . LYS A 1 191 ? 11.445 1.698 38.326 1.00 35.69 191 LYS A CA 1
ATOM 1446 C C . LYS A 1 191 ? 11.237 2.503 37.039 1.00 35.69 191 LYS A C 1
ATOM 1448 O O . LYS A 1 191 ? 11.457 3.713 37.004 1.00 35.69 191 LYS A O 1
ATOM 1453 N N . ARG A 1 192 ? 10.782 1.828 35.983 1.00 34.78 192 ARG A N 1
ATOM 1454 C CA . ARG A 1 192 ? 10.221 2.425 34.769 1.00 34.78 192 ARG A CA 1
ATOM 1455 C C . ARG A 1 192 ? 8.820 1.862 34.611 1.00 34.78 192 ARG A C 1
ATOM 1457 O O . ARG A 1 192 ? 8.645 0.687 34.321 1.00 34.78 192 ARG A O 1
ATOM 1464 N N . ALA A 1 193 ? 7.828 2.705 34.854 1.00 38.81 193 ALA A N 1
ATOM 1465 C CA . ALA A 1 193 ? 6.436 2.324 34.795 1.00 38.81 193 ALA A CA 1
ATOM 1466 C C . ALA A 1 193 ? 5.868 2.540 33.401 1.00 38.81 193 ALA A C 1
ATOM 1468 O O . ALA A 1 193 ? 5.622 3.677 33.010 1.00 38.81 193 ALA A O 1
ATOM 1469 N N . THR A 1 194 ? 5.560 1.442 32.720 1.00 41.88 194 THR A N 1
ATOM 1470 C CA . THR A 1 194 ? 4.344 1.312 31.898 1.00 41.88 194 THR A CA 1
ATOM 1471 C C . THR A 1 194 ? 3.615 -0.002 32.236 1.00 41.88 194 THR A C 1
ATOM 1473 O O . THR A 1 194 ? 3.131 -0.683 31.344 1.00 41.88 194 THR A O 1
ATOM 1476 N N . GLY A 1 195 ? 3.531 -0.354 33.532 1.00 45.28 195 GLY A N 1
ATOM 1477 C CA . GLY A 1 195 ? 3.076 -1.669 34.049 1.00 45.28 195 GLY A CA 1
ATOM 1478 C C . GLY A 1 195 ? 4.233 -2.680 34.028 1.00 45.28 195 GLY A C 1
ATOM 1479 O O . GLY A 1 195 ? 4.613 -3.093 32.954 1.00 45.28 195 GLY A O 1
ATOM 1480 N N . GLU A 1 196 ? 4.946 -3.009 35.111 1.00 34.22 196 GLU A N 1
ATOM 1481 C CA . GLU A 1 196 ? 4.480 -3.761 36.287 1.00 34.22 196 GLU A CA 1
ATOM 1482 C C . GLU A 1 196 ? 5.426 -3.623 37.518 1.00 34.22 196 GLU A C 1
ATOM 1484 O O . GLU A 1 196 ? 6.606 -3.315 37.341 1.00 34.22 196 GLU A O 1
ATOM 1489 N N . LEU A 1 197 ? 4.921 -3.869 38.745 1.00 28.58 197 LEU A N 1
ATOM 1490 C CA . LEU A 1 197 ? 5.501 -4.779 39.767 1.00 28.58 197 LEU A CA 1
ATOM 1491 C C . LEU A 1 197 ? 4.483 -5.018 40.912 1.00 28.58 197 LEU A C 1
ATOM 1493 O O . LEU A 1 197 ? 4.163 -4.088 41.642 1.00 28.58 197 LEU A O 1
ATOM 1497 N N . GLY A 1 198 ? 4.022 -6.267 41.077 1.00 29.34 198 GLY A N 1
ATOM 1498 C CA . GLY A 1 198 ? 3.530 -6.868 42.334 1.00 29.34 198 GLY A CA 1
ATOM 1499 C C . GLY A 1 198 ? 2.257 -6.311 42.999 1.00 29.34 198 GLY A C 1
ATOM 1500 O O . GLY A 1 198 ? 2.279 -5.275 43.653 1.00 29.34 198 GLY A O 1
ATOM 1501 N N . LEU A 1 199 ? 1.169 -7.090 42.952 1.00 26.61 199 LEU A N 1
ATOM 1502 C CA . LEU A 1 199 ? -0.032 -6.898 43.781 1.00 26.61 199 LEU A CA 1
ATOM 1503 C C . LEU A 1 199 ? 0.299 -6.969 45.288 1.00 26.61 199 LEU A C 1
ATOM 1505 O O . LEU A 1 199 ? 0.975 -7.911 45.710 1.00 26.61 199 LEU A O 1
ATOM 1509 N N . PRO A 1 200 ? -0.293 -6.119 46.143 1.00 26.00 200 PRO A N 1
ATOM 1510 C CA . PRO A 1 200 ? -0.747 -6.565 47.449 1.00 26.00 200 PRO A CA 1
ATOM 1511 C C . PRO A 1 200 ? -1.973 -7.465 47.241 1.00 26.00 200 PRO A C 1
ATOM 1513 O O . PRO A 1 200 ? -2.966 -7.057 46.637 1.00 26.00 200 PRO A O 1
ATOM 1516 N N . GLU A 1 201 ? -1.909 -8.702 47.733 1.00 32.06 201 GLU A N 1
ATOM 1517 C CA . GLU A 1 201 ? -3.098 -9.534 47.916 1.00 32.06 201 GLU A CA 1
ATOM 1518 C C . GLU A 1 201 ? -4.140 -8.753 48.734 1.00 32.06 201 GLU A C 1
ATOM 1520 O O . GLU A 1 201 ? -3.799 -8.151 49.752 1.00 32.06 201 GLU A O 1
ATOM 1525 N N . THR A 1 202 ? -5.409 -8.845 48.318 1.00 31.78 202 THR A N 1
ATOM 1526 C CA . THR A 1 202 ? -6.640 -8.333 48.962 1.00 31.78 202 THR A CA 1
ATOM 1527 C C . THR A 1 202 ? -7.133 -6.941 48.529 1.00 31.78 202 THR A C 1
ATOM 1529 O O . THR A 1 202 ? -7.044 -5.962 49.263 1.00 31.78 202 THR A O 1
ATOM 1532 N N . ALA A 1 203 ? -7.797 -6.881 47.368 1.00 28.11 203 ALA A N 1
ATOM 1533 C CA . ALA A 1 203 ? -8.890 -5.926 47.162 1.00 28.11 203 ALA A CA 1
ATOM 1534 C C . ALA A 1 203 ? -10.210 -6.586 47.628 1.00 28.11 203 ALA A C 1
ATOM 1536 O O . ALA A 1 203 ? -10.443 -7.750 47.293 1.00 28.11 203 ALA A O 1
ATOM 1537 N N . PRO A 1 204 ? -11.053 -5.914 48.432 1.00 29.56 204 PRO A N 1
ATOM 1538 C CA . PRO A 1 204 ? -12.319 -6.478 48.894 1.00 29.56 204 PRO A CA 1
ATOM 1539 C C . PRO A 1 204 ? -13.336 -6.601 47.747 1.00 29.56 204 PRO A C 1
ATOM 1541 O O . PRO A 1 204 ? -13.581 -5.642 47.016 1.00 29.56 204 PRO A O 1
ATOM 1544 N N . ASP A 1 205 ? -13.939 -7.786 47.619 1.00 28.31 205 ASP A N 1
ATOM 1545 C CA . ASP A 1 205 ? -15.028 -8.087 46.681 1.00 28.31 205 ASP A CA 1
ATOM 1546 C C . ASP A 1 205 ? -16.241 -7.170 46.914 1.00 28.31 205 ASP A C 1
ATOM 1548 O O . ASP A 1 205 ? -16.740 -7.056 48.036 1.00 28.31 205 ASP A O 1
ATOM 1552 N N . PHE A 1 206 ? -16.777 -6.595 45.833 1.00 32.75 206 PHE A N 1
ATOM 1553 C CA . PHE A 1 206 ? -18.145 -6.075 45.789 1.00 32.75 206 PHE A CA 1
ATOM 1554 C C . PHE A 1 206 ? -18.973 -6.908 44.800 1.00 32.75 206 PHE A C 1
ATOM 1556 O O . PHE A 1 206 ? -18.501 -7.178 43.693 1.00 32.75 206 PHE A O 1
ATOM 1563 N N . PRO A 1 207 ? -20.216 -7.287 45.146 1.00 35.16 207 PRO A N 1
ATOM 1564 C CA . PRO A 1 207 ? -21.107 -7.971 44.220 1.00 35.16 207 PRO A CA 1
ATOM 1565 C C . PRO A 1 207 ? -21.442 -7.069 43.023 1.00 35.16 207 PRO A C 1
ATOM 1567 O O . PRO A 1 207 ? -21.680 -5.868 43.165 1.00 35.16 207 PRO A O 1
ATOM 1570 N N . LEU A 1 208 ? -21.448 -7.671 41.831 1.00 35.41 208 LEU A N 1
ATOM 1571 C CA . LEU A 1 208 ? -21.883 -7.050 40.579 1.00 35.41 208 LEU A CA 1
ATOM 1572 C C . LEU A 1 208 ? -23.275 -6.420 40.761 1.00 35.41 208 LEU A C 1
ATOM 1574 O O . LEU A 1 208 ? -24.178 -7.059 41.302 1.00 35.41 208 LEU A O 1
ATOM 1578 N N . LEU A 1 209 ? -23.451 -5.182 40.286 1.00 39.06 209 LEU A N 1
ATOM 1579 C CA . LEU A 1 209 ? -24.761 -4.521 40.213 1.00 39.06 209 LEU A CA 1
ATOM 1580 C C . LEU A 1 209 ? -25.780 -5.459 39.540 1.00 39.06 209 LEU A C 1
ATOM 1582 O O . LEU A 1 209 ? -25.499 -6.027 38.481 1.00 39.06 209 LEU A O 1
ATOM 1586 N N . ALA A 1 210 ? -26.950 -5.633 40.160 1.00 42.06 210 ALA A N 1
ATOM 1587 C CA . ALA A 1 210 ? -27.995 -6.517 39.654 1.00 42.06 210 ALA A CA 1
ATOM 1588 C C . ALA A 1 210 ? -28.519 -6.035 38.285 1.00 42.06 210 ALA A C 1
ATOM 1590 O O . ALA A 1 210 ? -28.860 -4.873 38.085 1.00 42.06 210 ALA A O 1
ATOM 1591 N N . LYS A 1 211 ? -28.566 -6.971 37.335 1.00 44.06 211 LYS A N 1
ATOM 1592 C CA . LYS A 1 211 ? -28.724 -6.805 35.879 1.00 44.06 211 LYS A CA 1
ATOM 1593 C C . LYS A 1 211 ? -30.175 -6.531 35.435 1.00 44.06 211 LYS A C 1
ATOM 1595 O O . LYS A 1 211 ? -30.708 -7.279 34.621 1.00 44.06 211 LYS A O 1
ATOM 1600 N N . ALA A 1 212 ? -30.831 -5.515 36.002 1.00 38.81 212 ALA A N 1
ATOM 1601 C CA . ALA A 1 212 ? -32.278 -5.306 35.839 1.00 38.81 212 ALA A CA 1
ATOM 1602 C C . ALA A 1 212 ? -32.706 -4.162 34.891 1.00 38.81 212 ALA A C 1
ATOM 1604 O O . ALA A 1 212 ? -33.889 -4.090 34.565 1.00 38.81 212 ALA A O 1
ATOM 1605 N N . SER A 1 213 ? -31.807 -3.296 34.407 1.00 45.50 213 SER A N 1
ATOM 1606 C CA . SER A 1 213 ? -32.172 -2.227 33.462 1.00 45.50 213 SER A CA 1
ATOM 1607 C C . SER A 1 213 ? -31.835 -2.601 32.009 1.00 45.50 213 SER A C 1
ATOM 1609 O O . SER A 1 213 ? -30.794 -3.194 31.702 1.00 45.50 213 SER A O 1
ATOM 1611 N N . VAL A 1 214 ? -32.729 -2.252 31.080 1.00 59.84 214 VAL A N 1
ATOM 1612 C CA . VAL A 1 214 ? -32.377 -2.181 29.658 1.00 59.84 214 VAL A CA 1
ATOM 1613 C C . VAL A 1 214 ? -31.521 -0.931 29.491 1.00 59.84 214 VAL A C 1
ATOM 1615 O O . VAL A 1 214 ? -32.026 0.185 29.598 1.00 59.84 214 VAL A O 1
ATOM 1618 N N . LEU A 1 215 ? -30.222 -1.124 29.273 1.00 68.62 215 LEU A N 1
ATOM 1619 C CA . LEU A 1 215 ? -29.304 -0.021 29.019 1.00 68.62 215 LEU A CA 1
ATOM 1620 C C . LEU A 1 215 ? -29.623 0.639 27.668 1.00 68.62 215 LEU A C 1
ATOM 1622 O O . LEU A 1 215 ? -30.019 -0.061 26.731 1.00 68.62 215 LEU A O 1
ATOM 1626 N N . PRO A 1 216 ? -29.456 1.968 27.543 1.00 78.06 216 PRO A N 1
ATOM 1627 C CA . PRO A 1 216 ? -29.502 2.636 26.249 1.00 78.06 216 PRO A CA 1
ATOM 1628 C C . PRO A 1 216 ? -28.531 1.983 25.259 1.00 78.06 216 PRO A C 1
ATOM 1630 O O . PRO A 1 216 ? -27.444 1.570 25.643 1.00 78.06 216 PRO A O 1
ATOM 1633 N N . ALA A 1 217 ? -28.889 1.935 23.975 1.00 79.19 217 ALA A N 1
ATOM 1634 C CA . ALA A 1 217 ? -28.004 1.381 22.942 1.00 79.19 217 ALA A CA 1
ATOM 1635 C C . ALA A 1 217 ? -26.714 2.203 22.748 1.00 79.19 217 ALA A C 1
ATOM 1637 O O . ALA A 1 217 ? -25.731 1.702 22.213 1.00 79.19 217 ALA A O 1
ATOM 1638 N N . ALA A 1 218 ? -26.719 3.467 23.176 1.00 88.12 218 ALA A N 1
ATOM 1639 C CA . ALA A 1 218 ? -25.548 4.325 23.174 1.00 88.12 218 ALA A CA 1
ATOM 1640 C C . ALA A 1 218 ? -25.635 5.367 24.296 1.00 88.12 218 ALA A C 1
ATOM 1642 O O . ALA A 1 218 ? -26.717 5.871 24.613 1.00 88.12 218 ALA A O 1
ATOM 1643 N N . VAL A 1 219 ? -24.480 5.716 24.856 1.00 89.75 219 VAL A N 1
ATOM 1644 C CA . VAL A 1 219 ? -24.286 6.795 25.831 1.00 89.75 219 VAL A CA 1
ATOM 1645 C C . VAL A 1 219 ? -23.030 7.566 25.451 1.00 89.75 219 VAL A C 1
ATOM 1647 O O . VAL A 1 219 ? -21.990 6.969 25.185 1.00 89.75 219 VAL A O 1
ATOM 1650 N N . ASP A 1 220 ? -23.102 8.895 25.462 1.00 94.00 220 ASP A N 1
ATOM 1651 C CA . ASP A 1 220 ? -21.960 9.766 25.184 1.00 94.00 220 ASP A CA 1
ATOM 1652 C C . ASP A 1 220 ? -21.888 10.896 26.217 1.00 94.00 220 ASP A C 1
ATOM 1654 O O . ASP A 1 220 ? -22.668 11.845 26.170 1.00 94.00 220 ASP A O 1
ATOM 1658 N N . LEU A 1 221 ? -20.927 10.794 27.138 1.00 92.88 221 LEU A N 1
ATOM 1659 C CA . LEU A 1 221 ? -20.673 11.783 28.190 1.00 92.88 221 LEU A CA 1
ATOM 1660 C C . LEU A 1 221 ? -19.585 12.791 27.791 1.00 92.88 221 LEU A C 1
ATOM 1662 O O . LEU A 1 221 ? -19.167 13.618 28.600 1.00 92.88 221 LEU A O 1
ATOM 1666 N N . SER A 1 222 ? -19.100 12.769 26.542 1.00 92.31 222 SER A N 1
ATOM 1667 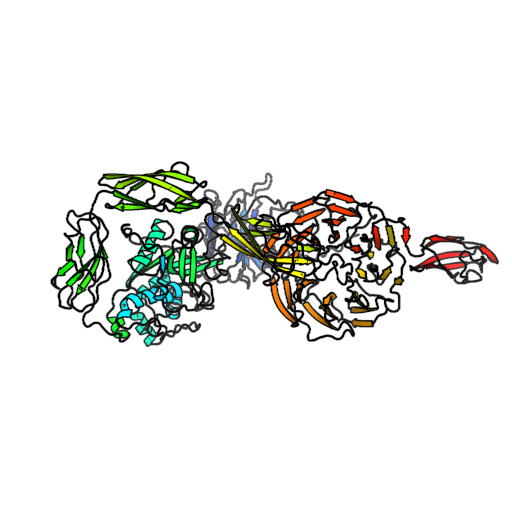C CA . SER A 1 222 ? -17.980 13.626 26.121 1.00 92.31 222 SER A CA 1
ATOM 1668 C C . SER A 1 222 ? -18.275 15.127 26.226 1.00 92.31 222 SER A C 1
ATOM 1670 O O . SER A 1 222 ? -17.347 15.911 26.418 1.00 92.31 222 SER A O 1
ATOM 1672 N N . ALA A 1 223 ? -19.548 15.532 26.163 1.00 88.19 223 ALA A N 1
ATOM 1673 C CA . ALA A 1 223 ? -19.972 16.921 26.361 1.00 88.19 223 ALA A CA 1
ATOM 1674 C C . ALA A 1 223 ? -19.831 17.407 27.818 1.00 88.19 223 ALA A C 1
ATOM 1676 O O . ALA A 1 223 ? -19.763 18.612 28.056 1.00 88.19 223 ALA A O 1
ATOM 1677 N N . GLU A 1 224 ? -19.780 16.481 28.778 1.00 88.38 224 GLU A N 1
ATOM 1678 C CA . GLU A 1 224 ? -19.620 16.758 30.209 1.00 88.38 224 GLU A CA 1
ATOM 1679 C C . GLU A 1 224 ? -18.146 16.775 30.633 1.00 88.38 224 GLU A C 1
ATOM 1681 O O . GLU A 1 224 ? -17.808 17.198 31.737 1.00 88.38 224 GLU A O 1
ATOM 1686 N N . CYS A 1 225 ? -17.243 16.325 29.761 1.00 90.06 225 CYS A N 1
ATOM 1687 C CA . CYS A 1 225 ? -15.812 16.337 30.018 1.00 90.06 225 CYS A CA 1
ATOM 1688 C C . CYS A 1 225 ? -15.202 17.741 29.862 1.00 90.06 225 CYS A C 1
ATOM 1690 O O . CYS A 1 225 ? -15.648 18.576 29.072 1.00 90.06 225 CYS A O 1
ATOM 1692 N N . ALA A 1 226 ? -14.090 17.976 30.565 1.00 89.50 226 ALA A N 1
ATOM 1693 C CA . ALA A 1 226 ? -13.221 19.119 30.295 1.00 89.50 226 ALA A CA 1
ATOM 1694 C C . ALA A 1 226 ? -12.696 19.102 28.836 1.00 89.50 226 ALA A C 1
ATOM 1696 O O . ALA A 1 226 ? -12.594 18.028 28.241 1.00 89.50 226 ALA A O 1
ATOM 1697 N N . PRO A 1 227 ? -12.307 20.256 28.253 1.00 88.00 227 PRO A N 1
ATOM 1698 C CA . PRO A 1 227 ? -11.710 20.305 26.916 1.00 88.00 227 PRO A CA 1
ATOM 1699 C C . PRO A 1 227 ? -10.525 19.343 26.756 1.00 88.00 227 PRO A C 1
ATOM 1701 O O . PRO A 1 227 ? -9.730 19.206 27.683 1.00 88.00 227 PRO A O 1
ATOM 1704 N N . VAL A 1 228 ? -10.393 18.715 25.580 1.00 89.75 228 VAL A N 1
ATOM 1705 C CA . VAL A 1 228 ? -9.277 17.805 25.268 1.00 89.75 228 VAL A CA 1
ATOM 1706 C C . VAL A 1 228 ? -7.948 18.563 25.277 1.00 89.75 228 VAL A C 1
ATOM 1708 O O . VAL A 1 228 ? -7.733 19.456 24.452 1.00 89.75 228 VAL A O 1
ATOM 1711 N N . ASN A 1 229 ? -7.056 18.164 26.183 1.00 86.19 229 ASN A N 1
ATOM 1712 C CA . ASN A 1 229 ? -5.692 18.671 26.306 1.00 86.19 229 ASN A CA 1
ATOM 1713 C C . ASN A 1 229 ? -4.667 17.678 25.721 1.00 86.19 229 ASN A C 1
ATOM 1715 O O . ASN A 1 229 ? -4.980 16.516 25.465 1.00 86.19 229 ASN A O 1
ATOM 1719 N N . ASP A 1 230 ? -3.448 18.161 25.477 1.00 89.38 230 ASP A N 1
ATOM 1720 C CA . ASP A 1 230 ? -2.358 17.413 24.840 1.00 89.38 230 ASP A CA 1
ATOM 1721 C C . ASP A 1 230 ? -1.203 17.207 25.836 1.00 89.38 230 ASP A C 1
ATOM 1723 O O . ASP A 1 230 ? -0.687 18.180 26.393 1.00 89.38 230 ASP A O 1
ATOM 1727 N N . GLN A 1 231 ? -0.803 15.951 26.062 1.00 85.94 231 GLN A N 1
ATOM 1728 C CA . GLN A 1 231 ? 0.342 15.583 26.907 1.00 85.94 231 GLN A CA 1
ATOM 1729 C C . GLN A 1 231 ? 1.695 15.952 26.278 1.00 85.94 231 GLN A C 1
ATOM 1731 O O . GLN A 1 231 ? 2.728 15.908 26.946 1.00 85.94 231 GLN A O 1
ATOM 1736 N N . MET A 1 232 ? 1.701 16.287 24.985 1.00 87.38 232 MET A N 1
ATOM 1737 C CA . MET A 1 232 ? 2.883 16.588 24.190 1.00 87.38 232 MET A CA 1
ATOM 1738 C C . MET A 1 232 ? 3.931 15.463 24.303 1.00 87.38 232 MET A C 1
ATOM 1740 O O . MET A 1 232 ? 3.625 14.294 24.094 1.00 87.38 232 MET A O 1
ATOM 1744 N N . GLN A 1 233 ? 5.186 15.797 24.610 1.00 80.81 233 GLN A N 1
ATOM 1745 C CA . GLN A 1 233 ? 6.305 14.847 24.609 1.00 80.81 233 GLN A CA 1
ATOM 1746 C C . GLN A 1 233 ? 6.477 14.075 25.928 1.00 80.81 233 GLN A C 1
ATOM 1748 O O . GLN A 1 233 ? 7.357 13.224 26.013 1.00 80.81 233 GLN A O 1
ATOM 1753 N N . TRP A 1 234 ? 5.700 14.372 26.974 1.00 83.25 234 TRP A N 1
ATOM 1754 C CA . TRP A 1 234 ? 5.857 13.691 28.262 1.00 83.25 234 TRP A CA 1
ATOM 1755 C C . TRP A 1 234 ? 5.097 12.368 28.296 1.00 83.25 234 TRP A C 1
ATOM 1757 O O . TRP A 1 234 ? 3.989 12.270 27.775 1.00 83.25 234 TRP A O 1
ATOM 1767 N N . GLY A 1 235 ? 5.620 11.384 29.027 1.00 83.88 235 GLY A N 1
ATOM 1768 C CA . GLY A 1 235 ? 4.947 10.126 29.377 1.00 83.88 235 GLY A CA 1
ATOM 1769 C C . GLY A 1 235 ? 3.814 10.294 30.401 1.00 83.88 235 GLY A C 1
ATOM 1770 O O . GLY A 1 235 ? 3.665 9.483 31.308 1.00 83.88 235 GLY A O 1
ATOM 1771 N N . ALA A 1 236 ? 3.026 11.367 30.305 1.00 89.12 236 ALA A N 1
ATOM 1772 C CA . ALA A 1 236 ? 2.040 11.759 31.311 1.00 89.12 236 ALA A CA 1
ATOM 1773 C C . ALA A 1 236 ? 0.631 11.175 31.086 1.00 89.12 236 ALA A C 1
ATOM 1775 O O . ALA A 1 236 ? -0.302 11.582 31.778 1.00 89.12 236 ALA A O 1
ATOM 1776 N N . CYS A 1 237 ? 0.454 10.229 30.155 1.00 92.94 237 CYS A N 1
ATOM 1777 C CA . CYS A 1 237 ? -0.854 9.688 29.754 1.00 92.94 237 CYS A CA 1
ATOM 1778 C C . CYS A 1 237 ? -1.728 9.229 30.936 1.00 92.94 237 CYS A C 1
ATOM 1780 O O . CYS A 1 237 ? -2.922 9.511 30.967 1.00 92.94 237 CYS A O 1
ATOM 1782 N N . THR A 1 238 ? -1.142 8.618 31.969 1.00 94.50 238 THR A N 1
ATOM 1783 C CA . THR A 1 238 ? -1.871 8.198 33.177 1.00 94.50 238 THR A CA 1
ATOM 1784 C C . THR A 1 238 ? -2.431 9.364 33.986 1.00 94.50 238 THR A C 1
ATOM 1786 O O . THR A 1 238 ? -3.578 9.306 34.420 1.00 94.50 238 THR A O 1
ATOM 1789 N N . ALA A 1 239 ? -1.680 10.455 34.146 1.00 95.06 239 ALA A N 1
ATOM 1790 C CA . ALA A 1 239 ? -2.168 11.650 34.833 1.00 95.06 239 ALA A CA 1
ATOM 1791 C C . ALA A 1 239 ? -3.257 12.380 34.028 1.00 95.06 239 ALA A C 1
ATOM 1793 O O . ALA A 1 239 ? -4.145 12.994 34.621 1.00 95.06 239 ALA A O 1
ATOM 1794 N N . PHE A 1 240 ? -3.232 12.281 32.695 1.00 96.44 240 PHE A N 1
ATOM 1795 C CA . PHE A 1 240 ? -4.305 12.798 31.842 1.00 96.44 240 PHE A CA 1
ATOM 1796 C C . PHE A 1 240 ? -5.566 11.924 31.884 1.00 96.44 240 PHE A C 1
ATOM 1798 O O . PHE A 1 240 ? -6.678 12.445 31.970 1.00 96.44 240 PHE A O 1
ATOM 1805 N N . ALA A 1 241 ? -5.419 10.599 31.866 1.00 96.75 241 ALA A N 1
ATOM 1806 C CA . ALA A 1 241 ? -6.546 9.683 32.002 1.00 96.75 241 ALA A CA 1
ATOM 1807 C C . ALA A 1 241 ? -7.238 9.843 33.369 1.00 96.75 241 ALA A C 1
ATOM 1809 O O . ALA A 1 241 ? -8.459 9.978 33.435 1.00 96.75 241 ALA A O 1
ATOM 1810 N N . VAL A 1 242 ? -6.457 9.882 34.453 1.00 96.69 242 VAL A N 1
ATOM 1811 C CA . VAL A 1 242 ? -6.966 9.947 35.832 1.00 96.69 242 VAL A CA 1
ATOM 1812 C C . VAL A 1 242 ? -7.412 11.359 36.215 1.00 96.69 242 VAL A C 1
ATOM 1814 O O . VAL A 1 242 ? -8.539 11.538 36.658 1.00 96.69 242 VAL A O 1
ATOM 1817 N N . GLY A 1 243 ? -6.552 12.366 36.046 1.00 95.25 243 GLY A N 1
ATOM 1818 C CA . GLY A 1 243 ? -6.821 13.741 36.476 1.00 95.25 243 GLY A CA 1
ATOM 1819 C C . GLY A 1 243 ? -7.599 14.553 35.440 1.00 95.25 243 GLY A C 1
ATOM 1820 O O . GLY A 1 243 ? -8.737 14.951 35.683 1.00 95.25 243 GLY A O 1
ATOM 1821 N N . ASP A 1 244 ? -6.980 14.794 34.278 1.00 92.81 244 ASP A N 1
ATOM 1822 C CA . ASP A 1 244 ? -7.524 15.681 33.232 1.00 92.81 244 ASP A CA 1
ATOM 1823 C C . ASP A 1 244 ? -8.885 15.208 32.688 1.00 92.81 244 ASP A C 1
ATOM 1825 O O . ASP A 1 244 ? -9.735 16.034 32.340 1.00 92.81 244 ASP A O 1
ATOM 1829 N N . SER A 1 245 ? -9.100 13.889 32.658 1.00 95.12 245 SER A N 1
ATOM 1830 C CA . SER A 1 245 ? -10.334 13.265 32.175 1.00 95.12 245 SER A CA 1
ATOM 1831 C C . SER A 1 245 ? -11.270 12.860 33.314 1.00 95.12 245 SER A C 1
ATOM 1833 O O . SER A 1 245 ? -12.276 13.537 33.523 1.00 95.12 245 SER A O 1
ATOM 1835 N N . ALA A 1 246 ? -10.960 11.784 34.045 1.00 95.50 246 ALA A N 1
ATOM 1836 C CA . ALA A 1 246 ? -11.922 11.178 34.963 1.00 95.50 246 ALA A CA 1
ATOM 1837 C C . ALA A 1 246 ? -12.228 12.038 36.194 1.00 95.50 246 ALA A C 1
ATOM 1839 O O . ALA A 1 246 ? -13.392 12.310 36.478 1.00 95.50 246 ALA A O 1
ATOM 1840 N N . TYR A 1 247 ? -11.205 12.545 36.883 1.00 96.25 247 TYR A N 1
ATOM 1841 C CA . TYR A 1 247 ? -11.428 13.320 38.100 1.00 96.25 247 TYR A CA 1
ATOM 1842 C C . TYR A 1 247 ? -12.062 14.690 37.830 1.00 96.25 247 TYR A C 1
ATOM 1844 O O . TYR A 1 247 ? -12.944 15.129 38.563 1.00 96.25 247 TYR A O 1
ATOM 1852 N N . ASN A 1 248 ? -11.682 15.355 36.734 1.00 95.12 248 ASN A N 1
ATOM 1853 C CA . ASN A 1 248 ? -12.370 16.573 36.298 1.00 95.12 248 ASN A CA 1
ATOM 1854 C C . ASN A 1 248 ? -13.862 16.341 36.025 1.00 95.12 248 ASN A C 1
ATOM 1856 O O . ASN A 1 248 ? -14.670 17.211 36.343 1.00 95.12 248 ASN A O 1
ATOM 1860 N N . HIS A 1 249 ? -14.233 15.202 35.432 1.00 93.19 249 HIS A N 1
ATOM 1861 C CA . HIS A 1 249 ? -15.639 14.860 35.209 1.00 93.19 249 HIS A CA 1
ATOM 1862 C C . HIS A 1 249 ? -16.381 14.674 36.545 1.00 93.19 249 HIS A C 1
ATOM 1864 O O . HIS A 1 249 ? -17.407 15.321 36.745 1.00 93.19 249 HIS A O 1
ATOM 1870 N N . GLU A 1 250 ? -15.805 13.941 37.504 1.00 90.19 250 GLU A N 1
ATOM 1871 C CA . GLU A 1 250 ? -16.362 13.771 38.861 1.00 90.19 250 GLU A CA 1
ATOM 1872 C C . GLU A 1 250 ? -16.562 15.110 39.591 1.00 90.19 250 GLU A C 1
ATOM 1874 O O . GLU A 1 250 ? -17.643 15.386 40.111 1.00 90.19 250 GLU A O 1
ATOM 1879 N N . LEU A 1 251 ? -15.569 16.006 39.562 1.00 91.56 251 LEU A N 1
ATOM 1880 C CA . LEU A 1 251 ? -15.698 17.347 40.148 1.00 91.56 251 LEU A CA 1
ATOM 1881 C C . LEU A 1 251 ? -16.796 18.177 39.466 1.00 91.56 251 LEU A C 1
ATOM 1883 O O . LEU A 1 251 ? -17.478 18.967 40.120 1.00 91.56 251 LEU A O 1
ATOM 1887 N N . GLY A 1 252 ? -16.981 18.003 38.155 1.00 88.06 252 GLY A N 1
ATOM 1888 C CA . GLY A 1 252 ? -18.081 18.607 37.408 1.00 88.06 252 GLY A CA 1
ATOM 1889 C C . GLY A 1 252 ? -19.451 18.107 37.869 1.00 88.06 252 GLY A C 1
ATOM 1890 O O . GLY A 1 252 ? -20.360 18.922 38.026 1.00 88.06 252 GLY A O 1
ATOM 1891 N N . GLN A 1 253 ? -19.581 16.806 38.144 1.00 83.06 253 GLN A N 1
ATOM 1892 C CA . GLN A 1 253 ? -20.815 16.203 38.661 1.00 83.06 253 GLN A CA 1
ATOM 1893 C C . GLN A 1 253 ? -21.126 16.675 40.085 1.00 83.06 253 GLN A C 1
ATOM 1895 O O . GLN A 1 253 ? -22.233 17.138 40.356 1.00 83.06 253 GLN A O 1
ATOM 1900 N N . VAL A 1 254 ? -20.142 16.615 40.986 1.00 81.62 254 VAL A N 1
ATOM 1901 C CA . VAL A 1 254 ? -20.338 16.935 42.409 1.00 81.62 254 VAL A CA 1
ATOM 1902 C C . VAL A 1 254 ? -20.480 18.441 42.636 1.00 81.62 254 VAL A C 1
ATOM 1904 O O . VAL A 1 254 ? -21.356 18.877 43.386 1.00 81.62 254 VAL A O 1
ATOM 1907 N N . TYR A 1 255 ? -19.645 19.258 41.983 1.00 85.25 255 TYR A N 1
ATOM 1908 C CA . TYR A 1 255 ? -19.541 20.687 42.284 1.00 85.25 255 TYR A CA 1
ATOM 1909 C C . TYR A 1 255 ? -20.068 21.627 41.190 1.00 85.25 255 TYR A C 1
ATOM 1911 O O . TYR A 1 255 ? -20.142 22.843 41.414 1.00 85.25 255 TYR A O 1
ATOM 1919 N N . GLY A 1 256 ? -20.480 21.114 40.025 1.00 83.62 256 GLY A N 1
ATOM 1920 C CA . GLY A 1 256 ? -20.964 21.927 38.900 1.00 83.62 256 GLY A CA 1
ATOM 1921 C C . GLY A 1 256 ? -22.132 22.842 39.271 1.00 83.62 256 GLY A C 1
ATOM 1922 O O . GLY A 1 256 ? -22.130 24.035 38.951 1.00 83.62 256 GLY A O 1
ATOM 1923 N N . ALA A 1 257 ? -23.082 22.323 40.055 1.00 75.44 257 ALA A N 1
ATOM 1924 C CA . ALA A 1 257 ? -24.226 23.084 40.562 1.00 75.44 257 ALA A CA 1
ATOM 1925 C C . ALA A 1 257 ? -23.832 24.238 41.511 1.00 75.44 257 ALA A C 1
ATOM 1927 O O . ALA A 1 257 ? -24.569 25.218 41.630 1.00 75.44 257 ALA A O 1
ATOM 1928 N N . TYR A 1 258 ? -22.658 24.166 42.146 1.00 78.69 258 TYR A N 1
ATOM 1929 C CA . TYR A 1 258 ? -22.143 25.187 43.067 1.00 78.69 258 TYR A CA 1
ATOM 1930 C C . TYR A 1 258 ? -21.235 26.217 42.378 1.00 78.69 258 TYR A C 1
ATOM 1932 O O . TYR A 1 258 ? -20.675 27.099 43.032 1.00 78.69 258 TYR A O 1
ATOM 1940 N N . GLY A 1 259 ? -21.127 26.159 41.047 1.00 83.56 259 GLY A N 1
ATOM 1941 C CA . GLY A 1 259 ? -20.338 27.091 40.243 1.00 83.56 259 GLY A CA 1
ATOM 1942 C C . GLY A 1 259 ? -18.979 26.551 39.800 1.00 83.56 259 GLY A C 1
ATOM 1943 O O . GLY A 1 259 ? -18.171 27.327 39.288 1.00 83.56 259 GLY A O 1
ATOM 1944 N N . TRP A 1 260 ? -18.720 25.249 39.961 1.00 89.50 260 TRP A N 1
ATOM 1945 C CA . TRP A 1 260 ? -17.548 24.615 39.364 1.00 89.50 260 TRP A CA 1
ATOM 1946 C C . TRP A 1 260 ? -17.689 24.571 37.838 1.00 89.50 260 TRP A C 1
ATOM 1948 O O . TRP A 1 260 ? -18.659 24.039 37.308 1.00 89.50 260 TRP A O 1
ATOM 1958 N N . ASN A 1 261 ? -16.738 25.159 37.111 1.00 88.94 261 ASN A N 1
ATOM 1959 C CA . ASN A 1 261 ? -16.822 25.299 35.657 1.00 88.94 261 ASN A CA 1
ATOM 1960 C C . ASN A 1 261 ? -15.602 24.687 34.965 1.00 88.94 261 ASN A C 1
ATOM 1962 O O . ASN A 1 261 ? -14.546 25.313 34.922 1.00 88.94 261 ASN A O 1
ATOM 1966 N N . LEU A 1 262 ? -15.774 23.533 34.318 1.00 89.94 262 LEU A N 1
ATOM 1967 C CA . LEU A 1 262 ? -14.696 22.817 33.622 1.00 89.94 262 LEU A CA 1
ATOM 1968 C C . LEU A 1 262 ? -14.105 23.568 32.407 1.00 89.94 262 LEU A C 1
ATOM 1970 O O . LEU A 1 262 ? -13.088 23.156 31.852 1.00 89.94 262 LEU A O 1
ATOM 1974 N N . GLN A 1 263 ? -14.689 24.696 31.990 1.00 87.00 263 GLN A N 1
ATOM 1975 C CA . GLN A 1 263 ? -14.077 25.595 31.000 1.00 87.00 263 GLN A CA 1
ATOM 1976 C C . GLN A 1 263 ? -13.037 26.548 31.620 1.00 87.00 263 GLN A C 1
ATOM 1978 O O . GLN A 1 263 ? -12.268 27.180 30.896 1.00 87.00 263 GLN A O 1
ATOM 1983 N N . SER A 1 264 ? -12.998 26.663 32.951 1.00 91.00 264 SER A N 1
ATOM 1984 C CA . SER A 1 264 ? -12.074 27.515 33.701 1.00 91.00 264 SER A CA 1
ATOM 1985 C C . SER A 1 264 ? -10.865 26.711 34.196 1.00 91.00 264 SER A C 1
ATOM 1987 O O . SER A 1 264 ? -11.051 25.753 34.942 1.00 91.00 264 SER A O 1
ATOM 1989 N N . PRO A 1 265 ? -9.618 27.129 33.905 1.00 89.88 265 PRO A N 1
ATOM 1990 C CA . PRO A 1 265 ? -8.418 26.520 34.494 1.00 89.88 265 PRO A CA 1
ATOM 1991 C C . PRO A 1 265 ? -8.376 26.576 36.032 1.00 89.88 265 PRO A C 1
ATOM 1993 O O . PRO A 1 265 ? -7.670 25.799 36.663 1.00 89.88 265 PRO A O 1
ATOM 1996 N N . ALA A 1 266 ? -9.127 27.484 36.665 1.00 91.62 266 ALA A N 1
ATOM 1997 C CA . ALA A 1 266 ? -9.240 27.535 38.127 1.00 91.62 266 ALA A CA 1
ATOM 1998 C C . ALA A 1 266 ? -10.145 26.430 38.707 1.00 91.62 266 ALA A C 1
ATOM 2000 O O . ALA A 1 266 ? -10.169 26.237 39.916 1.00 91.62 266 ALA A O 1
ATOM 2001 N N . ASN A 1 267 ? -10.879 25.717 37.850 1.00 93.06 267 ASN A N 1
ATOM 2002 C CA . ASN A 1 267 ? -11.823 24.655 38.195 1.00 93.06 267 ASN A CA 1
ATOM 2003 C C . ASN A 1 267 ? -11.546 23.400 37.348 1.00 93.06 267 ASN A C 1
ATOM 2005 O O . ASN A 1 267 ? -12.454 22.667 36.966 1.00 93.06 267 ASN A O 1
ATOM 2009 N N . ARG A 1 268 ? -10.275 23.176 37.015 1.00 94.00 268 ARG A N 1
ATOM 2010 C CA . ARG A 1 268 ? -9.778 21.924 36.451 1.00 94.00 268 ARG A CA 1
ATOM 2011 C C . ARG A 1 268 ? -8.540 21.503 37.204 1.00 94.00 268 ARG A C 1
ATOM 2013 O O . ARG A 1 268 ? -7.756 22.364 37.600 1.00 94.00 268 ARG A O 1
ATOM 2020 N N . VAL A 1 269 ? -8.354 20.208 37.379 1.00 95.12 269 VAL A N 1
ATOM 2021 C CA . VAL A 1 269 ? -7.159 19.660 38.008 1.00 95.12 269 VAL A CA 1
ATOM 2022 C C . VAL A 1 269 ? -5.994 19.581 37.035 1.00 95.12 269 VAL A C 1
ATOM 2024 O O . VAL A 1 269 ? -6.179 19.338 35.846 1.00 95.12 269 VAL A O 1
ATOM 2027 N N . SER A 1 270 ? -4.793 19.752 37.576 1.00 94.12 270 SER A N 1
ATOM 2028 C CA . SER A 1 270 ? -3.536 19.734 36.845 1.00 94.12 270 SER A CA 1
ATOM 2029 C C . SER A 1 270 ? -3.013 18.307 36.670 1.00 94.12 270 SER A C 1
ATOM 2031 O O . SER A 1 270 ? -2.613 17.676 37.660 1.00 94.12 270 SER A O 1
ATOM 2033 N N . PRO A 1 271 ? -2.893 17.800 35.428 1.00 94.06 271 PRO A N 1
ATOM 2034 C CA . PRO A 1 271 ? -2.166 16.560 35.184 1.00 94.06 271 PRO A CA 1
ATOM 2035 C C . PRO A 1 271 ? -0.662 16.707 35.481 1.00 94.06 271 PRO A C 1
ATOM 2037 O O . PRO A 1 271 ? -0.014 15.718 35.819 1.00 94.06 271 PRO A O 1
ATOM 2040 N N . LYS A 1 272 ? -0.092 17.927 35.431 1.00 94.06 272 LYS A N 1
ATOM 2041 C CA . LYS A 1 272 ? 1.332 18.185 35.739 1.00 94.06 272 LYS A CA 1
ATOM 2042 C C . LYS A 1 272 ? 1.633 17.869 37.200 1.00 94.06 272 LYS A C 1
ATOM 2044 O O . LYS A 1 272 ? 2.579 17.134 37.482 1.00 94.06 272 LYS A O 1
ATOM 2049 N N . TYR A 1 273 ? 0.832 18.420 38.115 1.00 95.69 273 TYR A N 1
ATOM 2050 C CA . TYR A 1 273 ? 1.022 18.215 39.550 1.00 95.69 273 TYR A CA 1
ATOM 2051 C C . TYR A 1 273 ? 0.953 16.727 39.886 1.00 95.69 273 TYR A C 1
ATOM 2053 O O . TYR A 1 273 ? 1.868 16.188 40.506 1.00 95.69 273 TYR A O 1
ATOM 2061 N N . LEU A 1 274 ? -0.093 16.051 39.406 1.00 94.38 274 LEU A N 1
ATOM 2062 C CA . LEU A 1 274 ? -0.318 14.636 39.676 1.00 94.38 274 LEU A CA 1
ATOM 2063 C C . LEU A 1 274 ? 0.790 13.740 39.085 1.00 94.38 274 LEU A C 1
ATOM 2065 O O . LEU A 1 274 ? 1.266 12.824 39.759 1.00 94.38 274 LEU A O 1
ATOM 2069 N N . TYR A 1 275 ? 1.261 14.034 37.867 1.00 94.06 275 TYR A N 1
ATOM 2070 C CA . TYR A 1 275 ? 2.353 13.308 37.206 1.00 94.06 275 TYR A CA 1
ATOM 2071 C C . TYR A 1 275 ? 3.695 13.449 37.940 1.00 94.06 275 TYR A C 1
ATOM 2073 O O . TYR A 1 275 ? 4.369 12.448 38.215 1.00 94.06 275 TYR A O 1
ATOM 2081 N N . ILE A 1 276 ? 4.085 14.684 38.279 1.00 92.44 276 ILE A N 1
ATOM 2082 C CA . ILE A 1 276 ? 5.335 14.959 38.998 1.00 92.44 276 ILE A CA 1
ATOM 2083 C C . ILE A 1 276 ? 5.253 14.373 40.405 1.00 92.44 276 ILE A C 1
ATOM 2085 O O . ILE A 1 276 ? 6.193 13.705 40.832 1.00 92.44 276 ILE A O 1
ATOM 2089 N N . LYS A 1 277 ? 4.118 14.540 41.099 1.00 90.56 277 LYS A N 1
ATOM 2090 C CA . LYS A 1 277 ? 3.951 14.024 42.458 1.00 90.56 277 LYS A CA 1
ATOM 2091 C C . LYS A 1 277 ? 4.039 12.503 42.515 1.00 90.56 277 LYS A C 1
ATOM 2093 O O . LYS A 1 277 ? 4.739 11.965 43.370 1.00 90.56 277 LYS A O 1
ATOM 2098 N N . SER A 1 278 ? 3.404 11.823 41.564 1.00 86.50 278 SER A N 1
ATOM 2099 C CA . SER A 1 278 ? 3.513 10.368 41.433 1.00 86.50 278 SER A CA 1
ATOM 2100 C C . SER A 1 278 ? 4.932 9.934 41.057 1.00 86.50 278 SER A C 1
ATOM 2102 O O . SER A 1 278 ? 5.405 8.903 41.521 1.00 86.50 278 SER A O 1
ATOM 2104 N N . GLY A 1 279 ? 5.654 10.752 40.283 1.00 80.81 279 GLY A N 1
ATOM 2105 C CA . GLY A 1 279 ? 7.075 10.550 39.993 1.00 80.81 279 GLY A CA 1
ATOM 2106 C C . GLY A 1 279 ? 7.950 10.584 41.244 1.00 80.81 279 GLY A C 1
ATOM 2107 O O . GLY A 1 279 ? 8.743 9.675 41.467 1.00 80.81 279 GLY A O 1
ATOM 2108 N N . GLU A 1 280 ? 7.768 11.604 42.086 1.00 85.19 280 GLU A N 1
ATOM 2109 C CA . GLU A 1 280 ? 8.492 11.750 43.354 1.00 85.19 280 GLU A CA 1
ATOM 2110 C C . GLU A 1 280 ? 8.256 10.575 44.300 1.00 85.19 280 GLU A C 1
ATOM 2112 O O . GLU A 1 280 ? 9.204 10.026 44.857 1.00 85.19 280 GLU A O 1
ATOM 2117 N N . LEU A 1 281 ? 6.986 10.212 44.495 1.00 77.25 281 LEU A N 1
ATOM 2118 C CA . LEU A 1 281 ? 6.580 9.158 45.421 1.00 77.25 281 LEU A CA 1
ATOM 2119 C C . LEU A 1 281 ? 6.978 7.772 44.908 1.00 77.25 281 LEU A C 1
ATOM 2121 O O . LEU A 1 281 ? 7.395 6.920 45.690 1.00 77.25 281 LEU A O 1
ATOM 2125 N N . GLY A 1 282 ? 6.904 7.573 43.592 1.00 66.06 282 GLY A N 1
ATOM 2126 C CA . GLY A 1 282 ? 7.328 6.348 42.929 1.00 66.06 282 GLY A CA 1
ATOM 2127 C C . GLY A 1 282 ? 8.847 6.184 42.840 1.00 66.06 282 GLY A C 1
ATOM 2128 O O . GLY A 1 282 ? 9.306 5.070 42.609 1.00 66.06 282 GLY A O 1
ATOM 2129 N N . GLY A 1 283 ? 9.630 7.247 43.066 1.00 70.19 283 GLY A N 1
ATOM 2130 C CA . GLY A 1 283 ? 11.093 7.228 42.965 1.00 70.19 283 GLY A CA 1
ATOM 2131 C C . GLY A 1 283 ? 11.628 7.340 41.533 1.00 70.19 283 GLY A C 1
ATOM 2132 O O . GLY A 1 283 ? 12.749 6.915 41.265 1.00 70.19 283 GLY A O 1
ATOM 2133 N N . PHE A 1 284 ? 10.840 7.897 40.610 1.00 68.62 284 PHE A N 1
ATOM 2134 C CA . PHE A 1 284 ? 11.233 8.105 39.215 1.00 68.62 284 PHE A CA 1
ATOM 2135 C C . PHE A 1 284 ? 12.199 9.291 39.071 1.00 68.62 284 PHE A C 1
ATOM 2137 O O . PHE A 1 284 ? 12.108 10.262 39.834 1.00 68.62 284 PHE A O 1
ATOM 2144 N N . PRO A 1 285 ? 13.095 9.280 38.064 1.00 74.25 285 PRO A N 1
ATOM 2145 C CA . PRO A 1 285 ? 13.914 10.441 37.747 1.00 74.25 285 PRO A CA 1
ATOM 2146 C C . PRO A 1 285 ? 13.054 11.676 37.467 1.00 74.25 285 PRO A C 1
ATOM 2148 O O . PRO A 1 285 ? 11.962 11.575 36.904 1.00 74.25 285 PRO A O 1
ATOM 2151 N N . ALA A 1 286 ? 13.574 12.854 37.817 1.00 80.44 286 ALA A N 1
ATOM 2152 C CA . ALA A 1 286 ? 12.911 14.134 37.585 1.00 80.44 286 ALA A CA 1
ATOM 2153 C C . ALA A 1 286 ? 12.915 14.519 36.089 1.00 80.44 286 ALA A C 1
ATOM 2155 O O . ALA A 1 286 ? 13.634 15.425 35.672 1.00 80.44 286 ALA A O 1
ATOM 2156 N N . SER A 1 287 ? 12.157 13.777 35.278 1.00 79.81 287 SER A N 1
ATOM 2157 C CA . SER A 1 287 ? 12.029 13.944 33.830 1.00 79.81 287 SER A CA 1
ATOM 2158 C C . SER A 1 287 ? 10.606 13.639 33.339 1.00 79.81 287 SER A C 1
ATOM 2160 O O . SER A 1 287 ? 9.868 12.826 33.909 1.00 79.81 287 SER A O 1
ATOM 2162 N N . GLY A 1 288 ? 10.238 14.291 32.236 1.00 76.19 288 GLY A N 1
ATOM 2163 C CA . GLY A 1 288 ? 9.036 14.011 31.455 1.00 76.19 288 GLY A CA 1
ATOM 2164 C C . GLY A 1 288 ? 9.079 12.695 30.669 1.00 76.19 288 GLY A C 1
ATOM 2165 O O . GLY A 1 288 ? 8.039 12.259 30.196 1.00 76.19 288 GLY A O 1
ATOM 2166 N N . ASP A 1 289 ? 10.236 12.039 30.557 1.00 75.00 289 ASP A N 1
ATOM 2167 C CA . ASP A 1 289 ? 10.437 10.895 29.645 1.00 75.00 289 ASP A CA 1
ATOM 2168 C C . ASP A 1 289 ? 9.861 9.559 30.150 1.00 75.00 289 ASP A C 1
ATOM 2170 O O . ASP A 1 289 ? 9.911 8.551 29.447 1.00 75.00 289 ASP A O 1
ATOM 2174 N N . TYR A 1 290 ? 9.359 9.512 31.385 1.00 71.81 290 TYR A N 1
ATOM 2175 C CA . TYR A 1 290 ? 8.999 8.264 32.062 1.00 71.81 290 TYR A CA 1
ATOM 2176 C C . TYR A 1 290 ? 7.496 8.170 32.293 1.00 71.81 290 TYR A C 1
ATOM 2178 O O . TYR A 1 290 ? 6.911 9.078 32.870 1.00 71.81 290 TYR A O 1
ATOM 2186 N N . GLY A 1 291 ? 6.881 7.038 31.955 1.00 74.31 291 GLY A N 1
ATOM 2187 C CA . GLY A 1 291 ? 5.498 6.753 32.340 1.00 74.31 291 GLY A CA 1
ATOM 2188 C C . GLY A 1 291 ? 5.291 6.661 33.861 1.00 74.31 291 GLY A C 1
ATOM 2189 O O . GLY A 1 291 ? 6.241 6.692 34.653 1.00 74.31 291 GLY A O 1
ATOM 2190 N N . ARG A 1 292 ? 4.027 6.564 34.285 1.00 79.06 292 ARG A N 1
ATOM 2191 C CA . ARG A 1 292 ? 3.621 6.227 35.667 1.00 79.06 292 ARG A CA 1
ATOM 2192 C C . ARG A 1 292 ? 2.650 5.052 35.627 1.00 79.06 292 ARG A C 1
ATOM 2194 O O . ARG A 1 292 ? 2.000 4.851 34.604 1.00 79.06 292 ARG A O 1
ATOM 2201 N N . TYR A 1 293 ? 2.511 4.315 36.724 1.00 79.38 293 TYR A N 1
ATOM 2202 C CA . TYR A 1 293 ? 1.482 3.280 36.833 1.00 79.38 293 TYR A CA 1
ATOM 2203 C C . TYR A 1 293 ? 0.112 3.921 37.101 1.00 79.38 293 TYR A C 1
ATOM 2205 O O . TYR A 1 293 ? 0.019 4.914 37.820 1.00 79.38 293 TYR A O 1
ATOM 2213 N N . THR A 1 294 ? -0.947 3.418 36.460 1.00 84.31 294 THR A N 1
ATOM 2214 C CA . THR A 1 294 ? -2.279 4.054 36.515 1.00 84.31 294 THR A CA 1
ATOM 2215 C C . THR A 1 294 ? -2.888 3.979 37.914 1.00 84.31 294 THR A C 1
ATOM 2217 O O . THR A 1 294 ? -3.362 4.986 38.423 1.00 84.31 294 THR A O 1
ATOM 2220 N N . ASP A 1 295 ? -2.817 2.811 38.541 1.00 79.25 295 ASP A N 1
ATOM 2221 C CA . ASP A 1 295 ? -3.200 2.544 39.929 1.00 79.25 295 ASP A CA 1
ATOM 2222 C C . ASP A 1 295 ? -2.418 3.409 40.926 1.00 79.25 295 ASP A C 1
ATOM 2224 O O . ASP A 1 295 ? -3.042 4.091 41.733 1.00 79.25 295 ASP A O 1
ATOM 2228 N N . GLU A 1 296 ? -1.085 3.499 40.814 1.00 83.19 296 GLU A N 1
ATOM 2229 C CA . GLU A 1 296 ? -0.292 4.391 41.683 1.00 83.19 296 GLU A CA 1
ATOM 2230 C C . GLU A 1 296 ? -0.717 5.861 41.544 1.00 83.19 296 GLU A C 1
ATOM 2232 O O . GLU A 1 296 ? -0.752 6.604 42.524 1.00 83.19 296 GLU A O 1
ATOM 2237 N N . VAL A 1 297 ? -1.038 6.313 40.329 1.00 89.12 297 VAL A N 1
ATOM 2238 C CA . VAL A 1 297 ? -1.514 7.683 40.092 1.00 89.12 297 VAL A CA 1
ATOM 2239 C C . VAL A 1 297 ? -2.876 7.920 40.757 1.00 89.12 297 VAL A C 1
ATOM 2241 O O . VAL A 1 297 ? -3.079 8.990 41.335 1.00 89.12 297 VAL A O 1
ATOM 2244 N N . ILE A 1 298 ? -3.786 6.940 40.722 1.00 88.44 298 ILE A N 1
ATOM 2245 C CA . ILE A 1 298 ? -5.091 7.021 41.399 1.00 88.44 298 ILE A CA 1
ATOM 2246 C C . ILE A 1 298 ? -4.907 7.000 42.927 1.00 88.44 298 ILE A C 1
ATOM 2248 O O . ILE A 1 298 ? -5.468 7.845 43.624 1.00 88.44 298 ILE A O 1
ATOM 2252 N N . ASP A 1 299 ? -4.054 6.118 43.453 1.00 85.31 299 ASP A N 1
ATOM 2253 C CA . ASP A 1 299 ? -3.707 6.076 44.879 1.00 85.31 299 ASP A CA 1
ATOM 2254 C C . ASP A 1 299 ? -3.086 7.390 45.359 1.00 85.31 299 ASP A C 1
ATOM 2256 O O . ASP A 1 299 ? -3.381 7.875 46.455 1.00 85.31 299 ASP A O 1
ATOM 2260 N N . ASN A 1 300 ? -2.232 8.003 44.543 1.00 89.06 300 ASN A N 1
ATOM 2261 C CA . ASN A 1 300 ? -1.625 9.283 44.881 1.00 89.06 300 ASN A CA 1
ATOM 2262 C C . ASN A 1 300 ? -2.642 10.425 44.847 1.00 89.06 300 ASN A C 1
ATOM 2264 O O . ASN A 1 300 ? -2.559 11.321 45.688 1.00 89.06 300 ASN A O 1
ATOM 2268 N N . LEU A 1 301 ? -3.624 10.381 43.943 1.00 94.81 301 LEU A N 1
ATOM 2269 C CA . LEU A 1 301 ? -4.742 11.320 43.954 1.00 94.81 301 LEU A CA 1
ATOM 2270 C C . LEU A 1 301 ? -5.563 11.190 45.246 1.00 94.81 301 LEU A C 1
ATOM 2272 O O . LEU A 1 301 ? -5.858 12.203 45.872 1.00 94.81 301 LEU A O 1
ATOM 2276 N N . MET A 1 302 ? -5.861 9.968 45.691 1.00 90.25 302 MET A N 1
ATOM 2277 C CA . MET A 1 302 ? -6.587 9.712 46.943 1.00 90.25 302 MET A CA 1
ATOM 2278 C C . MET A 1 302 ? -5.802 10.196 48.174 1.00 90.25 302 MET A C 1
ATOM 2280 O O . MET A 1 302 ? -6.312 10.917 49.029 1.00 90.25 302 MET A O 1
ATOM 2284 N N . ASN A 1 303 ? -4.519 9.841 48.270 1.00 86.50 303 ASN A N 1
ATOM 2285 C CA . ASN A 1 303 ? -3.729 10.093 49.477 1.00 86.50 303 ASN A CA 1
ATOM 2286 C C . ASN A 1 303 ? -3.159 11.521 49.542 1.00 86.50 303 ASN A C 1
ATOM 2288 O O . ASN A 1 303 ? -3.115 12.142 50.613 1.00 86.50 303 ASN A O 1
ATOM 2292 N N . TYR A 1 304 ? -2.728 12.072 48.406 1.00 89.88 304 TYR A N 1
ATOM 2293 C CA . TYR A 1 304 ? -1.966 13.325 48.329 1.00 89.88 304 TYR A CA 1
ATOM 2294 C C . TYR A 1 304 ? -2.654 14.436 47.536 1.00 89.88 304 TYR A C 1
ATOM 2296 O O . TYR A 1 304 ? -2.273 15.590 47.726 1.00 89.88 304 TYR A O 1
ATOM 2304 N N . GLY A 1 305 ? -3.669 14.113 46.736 1.00 93.31 305 GLY A N 1
ATOM 2305 C CA . GLY A 1 305 ? -4.449 15.076 45.963 1.00 93.31 305 GLY A CA 1
ATOM 2306 C C . GLY A 1 305 ? -3.697 15.717 44.808 1.00 93.31 305 GLY A C 1
ATOM 2307 O O . GLY A 1 305 ? -2.588 15.315 44.444 1.00 93.31 305 GLY A O 1
ATOM 2308 N N . THR A 1 306 ? -4.318 16.731 44.210 1.00 96.50 306 THR A N 1
ATOM 2309 C CA . THR A 1 306 ? -3.758 17.463 43.068 1.00 96.50 306 THR A CA 1
ATOM 2310 C C . THR A 1 306 ? -4.044 18.965 43.113 1.00 96.50 306 THR A C 1
ATOM 2312 O O . THR A 1 306 ? -4.917 19.432 43.834 1.00 96.50 306 THR A O 1
ATOM 2315 N N . ALA A 1 307 ? -3.295 19.753 42.348 1.00 96.31 307 ALA A N 1
ATOM 2316 C CA . ALA A 1 307 ? -3.525 21.190 42.222 1.00 96.31 307 ALA A CA 1
ATOM 2317 C C . ALA A 1 307 ? -4.471 21.518 41.059 1.00 96.31 307 ALA A C 1
ATOM 2319 O O . ALA A 1 307 ? -4.702 20.686 40.184 1.00 96.31 307 ALA A O 1
ATOM 2320 N N . THR A 1 308 ? -4.975 22.752 41.003 1.00 96.38 308 THR A N 1
ATOM 2321 C CA . THR A 1 308 ? -5.690 23.239 39.813 1.00 96.38 308 THR A CA 1
ATOM 2322 C C . THR A 1 308 ? -4.743 23.594 38.665 1.00 96.38 308 THR A C 1
ATOM 2324 O O . THR A 1 308 ? -3.599 23.993 38.893 1.00 96.38 308 THR A O 1
ATOM 2327 N N . ASP A 1 309 ? -5.231 23.530 37.425 1.00 92.69 309 ASP A N 1
ATOM 2328 C CA . ASP A 1 309 ? -4.540 24.002 36.215 1.00 92.69 309 ASP A CA 1
ATOM 2329 C C . ASP A 1 309 ? -4.073 25.462 36.355 1.00 92.69 309 ASP A C 1
ATOM 2331 O O . ASP A 1 309 ? -3.018 25.835 35.850 1.00 92.69 309 ASP A O 1
ATOM 2335 N N . ALA A 1 310 ? -4.832 26.312 37.054 1.00 93.81 310 ALA A N 1
ATOM 2336 C CA . ALA A 1 310 ? -4.454 27.706 37.288 1.00 93.81 310 ALA A CA 1
ATOM 2337 C C . ALA A 1 310 ? -3.223 27.854 38.200 1.00 93.81 310 ALA A C 1
ATOM 2339 O O . ALA A 1 310 ? -2.423 28.770 38.001 1.00 93.81 310 ALA A O 1
ATOM 2340 N N . ASN A 1 311 ? -3.070 26.975 39.195 1.00 94.75 311 ASN A N 1
ATOM 2341 C CA . ASN A 1 311 ? -1.985 27.042 40.180 1.00 94.75 311 ASN A CA 1
ATOM 2342 C C . ASN A 1 311 ? -0.794 26.129 39.840 1.00 94.75 311 ASN A C 1
ATOM 2344 O O . ASN A 1 311 ? 0.297 26.336 40.379 1.00 94.75 311 ASN A O 1
ATOM 2348 N N . ALA A 1 312 ? -0.988 25.154 38.952 1.00 94.19 312 ALA A N 1
ATOM 2349 C CA . ALA A 1 312 ? 0.033 24.256 38.423 1.00 94.19 312 ALA A CA 1
ATOM 2350 C C . ALA A 1 312 ? -0.209 23.991 36.920 1.00 94.19 312 ALA A C 1
ATOM 2352 O O . ALA A 1 312 ? -0.565 22.873 36.546 1.00 94.19 312 ALA A O 1
ATOM 2353 N N . PRO A 1 313 ? -0.045 24.992 36.040 1.00 91.94 313 PRO A N 1
ATOM 2354 C CA . PRO A 1 313 ? -0.348 24.837 34.619 1.00 91.94 313 PRO A CA 1
ATOM 2355 C C . PRO A 1 313 ? 0.542 23.785 33.956 1.00 91.94 313 PRO A C 1
ATOM 2357 O O . PRO A 1 313 ? 1.726 23.665 34.274 1.00 91.94 313 PRO A O 1
ATOM 2360 N N . TYR A 1 314 ? -0.026 23.041 33.006 1.00 91.62 314 TYR A N 1
ATOM 2361 C CA . TYR A 1 314 ? 0.725 22.094 32.188 1.00 91.62 314 TYR A CA 1
ATOM 2362 C C . TYR A 1 314 ? 1.558 22.842 31.134 1.00 91.62 314 TYR A C 1
ATOM 2364 O O . TYR A 1 314 ? 1.080 23.166 30.051 1.00 91.62 314 TYR A O 1
ATOM 2372 N N . ASP A 1 315 ? 2.801 23.167 31.487 1.00 87.69 315 ASP A N 1
ATOM 2373 C CA . ASP A 1 315 ? 3.725 24.010 30.714 1.00 87.69 315 ASP A CA 1
ATOM 2374 C C . ASP A 1 315 ? 4.982 23.268 30.227 1.00 87.69 315 ASP A C 1
ATOM 2376 O O . ASP A 1 315 ? 5.914 23.896 29.727 1.00 87.69 315 ASP A O 1
ATOM 2380 N N . MET A 1 316 ? 5.014 21.938 30.374 1.00 85.12 316 MET A N 1
ATOM 2381 C CA . MET A 1 316 ? 6.150 21.075 30.020 1.00 85.12 316 MET A CA 1
ATOM 2382 C C . MET A 1 316 ? 7.451 21.375 30.786 1.00 85.12 316 MET A C 1
ATOM 2384 O O . MET A 1 316 ? 8.531 20.941 30.377 1.00 85.12 316 MET A O 1
ATOM 2388 N N . VAL A 1 317 ? 7.379 22.071 31.925 1.00 86.31 317 VAL A N 1
ATOM 2389 C CA . VAL A 1 317 ? 8.526 22.284 32.818 1.00 86.31 317 VAL A CA 1
ATOM 2390 C C . VAL A 1 317 ? 8.485 21.265 33.950 1.00 86.31 317 VAL A C 1
ATOM 2392 O O . VAL A 1 317 ? 7.548 21.259 34.743 1.00 86.31 317 VAL A O 1
ATOM 2395 N N . TYR A 1 318 ? 9.502 20.402 34.056 1.00 86.81 318 TYR A N 1
ATOM 2396 C CA . TYR A 1 318 ? 9.592 19.450 35.168 1.00 86.81 318 TYR A CA 1
ATOM 2397 C C . TYR A 1 318 ? 10.143 20.155 36.412 1.00 86.81 318 TYR A C 1
ATOM 2399 O O . TYR A 1 318 ? 11.351 20.182 36.651 1.00 86.81 318 TYR A O 1
ATOM 2407 N N . ASP A 1 319 ? 9.250 20.749 37.199 1.00 85.38 319 ASP A N 1
ATOM 2408 C CA . ASP A 1 319 ? 9.562 21.353 38.487 1.00 85.38 319 ASP A CA 1
ATOM 2409 C C . ASP A 1 319 ? 8.563 20.940 39.571 1.00 85.38 319 ASP A C 1
ATOM 2411 O O . ASP A 1 319 ? 7.370 20.775 39.343 1.00 85.38 319 ASP A O 1
ATOM 2415 N N . ASN A 1 320 ? 9.070 20.764 40.787 1.00 85.88 320 ASN A N 1
ATOM 2416 C CA . ASN A 1 320 ? 8.262 20.454 41.964 1.00 85.88 320 ASN A CA 1
ATOM 2417 C C . ASN A 1 320 ? 8.211 21.607 42.974 1.00 85.88 320 ASN A C 1
ATOM 2419 O O . ASN A 1 320 ? 7.834 21.433 44.135 1.00 85.88 320 ASN A O 1
ATOM 2423 N N . ASN A 1 321 ? 8.585 22.808 42.531 1.00 88.31 321 ASN A N 1
ATOM 2424 C CA . ASN A 1 321 ? 8.553 24.024 43.336 1.00 88.31 321 ASN A CA 1
ATOM 2425 C C . ASN A 1 321 ? 7.140 24.613 43.350 1.00 88.31 321 ASN A C 1
ATOM 2427 O O . ASN A 1 321 ? 6.872 25.676 42.790 1.00 88.31 321 ASN A O 1
ATOM 2431 N N . TRP A 1 322 ? 6.222 23.898 43.993 1.00 92.56 322 TRP A N 1
ATOM 2432 C CA . TRP A 1 322 ? 4.815 24.266 44.027 1.00 92.56 322 TRP A CA 1
ATOM 2433 C C . TRP A 1 322 ? 4.569 25.530 44.849 1.00 92.56 322 TRP A C 1
ATOM 2435 O O . TRP A 1 322 ? 5.082 25.697 45.959 1.00 92.56 322 TRP A O 1
ATOM 2445 N N . SER A 1 323 ? 3.734 26.421 44.312 1.00 93.25 323 SER A N 1
ATOM 2446 C CA . SER A 1 323 ? 3.264 27.592 45.049 1.00 93.25 323 SER A CA 1
ATOM 2447 C C . SER A 1 323 ? 2.456 27.165 46.278 1.00 93.25 323 SER A C 1
ATOM 2449 O O . SER A 1 323 ? 1.845 26.095 46.295 1.00 93.25 323 SER A O 1
ATOM 2451 N N . SER A 1 324 ? 2.375 28.023 47.300 1.00 93.19 324 SER A N 1
ATOM 2452 C CA . SER A 1 324 ? 1.487 27.760 48.440 1.00 93.19 324 SER A CA 1
ATOM 2453 C C . SER A 1 324 ? 0.045 27.514 47.994 1.00 93.19 324 SER A C 1
ATOM 2455 O O . SER A 1 324 ? -0.622 26.675 48.576 1.00 93.19 324 SER A O 1
ATOM 2457 N N . ALA A 1 325 ? -0.420 28.183 46.934 1.00 93.44 325 ALA A N 1
ATOM 2458 C CA . ALA A 1 325 ? -1.758 27.965 46.397 1.00 93.44 325 ALA A CA 1
ATOM 2459 C C . ALA A 1 325 ? -1.935 26.549 45.819 1.00 93.44 325 ALA A C 1
ATOM 2461 O O . ALA A 1 325 ? -2.913 25.894 46.153 1.00 93.44 325 ALA A O 1
ATOM 2462 N N . ALA A 1 326 ? -0.969 26.049 45.042 1.00 94.06 326 ALA A N 1
ATOM 2463 C CA . ALA A 1 326 ? -0.999 24.679 44.523 1.00 94.06 326 ALA A CA 1
ATOM 2464 C C . ALA A 1 326 ? -0.963 23.629 45.649 1.00 94.06 326 ALA A C 1
ATOM 2466 O O . ALA A 1 326 ? -1.645 22.612 45.578 1.00 94.06 326 ALA A O 1
ATOM 2467 N N . LEU A 1 327 ? -0.196 23.889 46.713 1.00 94.81 327 LEU A N 1
ATOM 2468 C CA . LEU A 1 327 ? -0.136 23.007 47.881 1.00 94.81 327 LEU A CA 1
ATOM 2469 C C . LEU A 1 327 ? -1.422 23.028 48.720 1.00 94.81 327 LEU A C 1
ATOM 2471 O O . LEU A 1 327 ? -1.748 22.011 49.322 1.00 94.81 327 LEU A O 1
ATOM 2475 N N . GLU A 1 328 ? -2.134 24.156 48.797 1.00 94.88 328 GLU A N 1
ATOM 2476 C CA . GLU A 1 328 ? -3.448 24.213 49.454 1.00 94.88 328 GLU A CA 1
ATOM 2477 C C . GLU A 1 328 ? -4.538 23.536 48.611 1.00 94.88 328 GLU A C 1
ATOM 2479 O O . GLU A 1 328 ? -5.396 22.872 49.182 1.00 94.88 328 GLU A O 1
ATOM 2484 N N . ASP A 1 329 ? -4.484 23.642 47.278 1.00 96.19 329 ASP A N 1
ATOM 2485 C CA . ASP A 1 329 ? -5.401 22.920 46.382 1.00 96.19 329 ASP A CA 1
ATOM 2486 C C . ASP A 1 329 ? -5.286 21.398 46.586 1.00 96.19 329 ASP A C 1
ATOM 2488 O O . ASP A 1 329 ? -6.286 20.728 46.829 1.00 96.19 329 ASP A O 1
ATOM 2492 N N . ALA A 1 330 ? -4.057 20.865 46.596 1.00 95.06 330 ALA A N 1
ATOM 2493 C CA . ALA A 1 330 ? -3.797 19.429 46.746 1.00 95.06 330 ALA A CA 1
ATOM 2494 C C . ALA A 1 330 ? -4.245 18.836 48.090 1.00 95.06 330 ALA A C 1
ATOM 2496 O O . ALA A 1 330 ? -4.416 17.626 48.212 1.00 95.06 330 ALA A O 1
ATOM 2497 N N . LYS A 1 331 ? -4.464 19.659 49.121 1.00 93.31 331 LYS A N 1
ATOM 2498 C CA . LYS A 1 331 ? -4.996 19.156 50.394 1.00 93.31 331 LYS A CA 1
ATOM 2499 C C . LYS A 1 331 ? -6.460 18.744 50.297 1.00 93.31 331 LYS A C 1
ATOM 2501 O O . LYS A 1 331 ? -6.825 17.828 51.027 1.00 93.31 331 LYS A O 1
ATOM 2506 N N . VAL A 1 332 ? -7.235 19.417 49.446 1.00 92.56 332 VAL A N 1
ATOM 2507 C CA . VAL A 1 332 ? -8.697 19.269 49.364 1.00 92.56 332 VAL A CA 1
ATOM 2508 C C . VAL A 1 332 ? -9.148 18.555 48.088 1.00 92.56 332 VAL A C 1
ATOM 2510 O O . VAL A 1 332 ? -10.140 17.848 48.118 1.00 92.56 332 VAL A O 1
ATOM 2513 N N . LEU A 1 333 ? -8.422 18.689 46.970 1.00 95.12 333 LEU A N 1
ATOM 2514 C CA . LEU A 1 333 ? -8.759 18.018 45.707 1.00 95.12 333 LEU A CA 1
ATOM 2515 C C . LEU A 1 333 ? -8.241 16.575 45.706 1.00 95.12 333 LEU A C 1
ATOM 2517 O O . LEU A 1 333 ? -7.168 16.291 45.156 1.00 95.12 333 LEU A O 1
ATOM 2521 N N . LYS A 1 334 ? -8.991 15.694 46.370 1.00 91.94 334 LYS A N 1
ATOM 2522 C CA . LYS A 1 334 ? -8.714 14.267 46.553 1.00 91.94 334 LYS A CA 1
ATOM 2523 C C . LYS A 1 334 ? -9.982 13.455 46.365 1.00 91.94 334 LYS A C 1
ATOM 2525 O O . LYS A 1 334 ? -11.003 13.801 46.936 1.00 91.94 334 LYS A O 1
ATOM 2530 N N . ILE A 1 335 ? -9.857 12.317 45.695 1.00 86.06 335 ILE A N 1
ATOM 2531 C CA . ILE A 1 335 ? -10.918 11.308 45.694 1.00 86.06 335 ILE A CA 1
ATOM 2532 C C . ILE A 1 335 ? -11.016 10.628 47.064 1.00 86.06 335 ILE A C 1
ATOM 2534 O O . ILE A 1 335 ? -10.014 10.479 47.767 1.00 86.06 335 ILE A O 1
ATOM 2538 N N . GLU A 1 336 ? -12.211 10.166 47.413 1.00 81.38 336 GLU A N 1
ATOM 2539 C CA . GLU A 1 336 ? -12.465 9.416 48.644 1.00 81.38 336 GLU A CA 1
ATOM 2540 C C . GLU A 1 336 ? -12.008 7.958 48.512 1.00 81.38 336 GLU A C 1
ATOM 2542 O O . GLU A 1 336 ? -11.378 7.403 49.412 1.00 81.38 336 GLU A O 1
ATOM 2547 N N . SER A 1 337 ? -12.328 7.326 47.380 1.00 77.25 337 SER A N 1
ATOM 2548 C CA . SER A 1 337 ? -12.020 5.918 47.128 1.00 77.25 337 SER A CA 1
ATOM 2549 C C . SER A 1 337 ? -11.923 5.601 45.636 1.00 77.25 337 SER A C 1
ATOM 2551 O O . SER A 1 337 ? -12.411 6.347 44.782 1.00 77.25 337 SER A O 1
ATOM 2553 N N . TRP A 1 338 ? -11.291 4.470 45.314 1.00 85.12 338 TRP A N 1
ATOM 2554 C CA . TRP A 1 338 ? -11.242 3.919 43.961 1.00 85.12 338 TRP A CA 1
ATOM 2555 C C . TRP A 1 338 ? -11.241 2.390 43.965 1.00 85.12 338 TRP A C 1
ATOM 2557 O O . TRP A 1 338 ? -10.984 1.755 44.989 1.00 85.12 338 TRP A O 1
ATOM 2567 N N . ARG A 1 339 ? -11.533 1.794 42.804 1.00 75.75 339 ARG A N 1
ATOM 2568 C CA . ARG A 1 339 ? -11.407 0.347 42.569 1.00 75.75 339 ARG A CA 1
ATOM 2569 C C . ARG A 1 339 ? -11.164 0.015 41.099 1.00 75.75 339 ARG A C 1
ATOM 2571 O O . ARG A 1 339 ? -11.520 0.795 40.213 1.00 75.75 339 ARG A O 1
ATOM 2578 N N . GLU A 1 340 ? -10.625 -1.174 40.846 1.00 79.56 340 GLU A N 1
ATOM 2579 C CA . GLU A 1 340 ? -10.601 -1.786 39.512 1.00 79.56 340 GLU A CA 1
ATOM 2580 C C . GLU A 1 340 ? -11.999 -2.314 39.141 1.00 79.56 340 GLU A C 1
ATOM 2582 O O . GLU A 1 340 ? -12.743 -2.814 39.989 1.00 79.56 340 GLU A O 1
ATOM 2587 N N . VAL A 1 341 ? -12.375 -2.171 37.871 1.00 79.88 341 VAL A N 1
ATOM 2588 C CA . VAL A 1 341 ? -13.662 -2.594 37.315 1.00 79.88 341 VAL A CA 1
ATOM 2589 C C . VAL A 1 341 ? -13.411 -3.716 36.308 1.00 79.88 341 VAL A C 1
ATOM 2591 O O . VAL A 1 341 ? -12.634 -3.512 35.371 1.00 79.88 341 VAL A O 1
ATOM 2594 N N . PRO A 1 342 ? -14.079 -4.879 36.438 1.00 78.62 342 PRO A N 1
ATOM 2595 C CA . PRO A 1 342 ? -14.008 -5.920 35.423 1.00 78.62 342 PRO A CA 1
ATOM 2596 C C . PRO A 1 342 ? -14.451 -5.369 34.066 1.00 78.62 342 PRO A C 1
ATOM 2598 O O . PRO A 1 342 ? -15.550 -4.834 33.952 1.00 78.62 342 PRO A O 1
ATOM 2601 N N . CYS A 1 343 ? -13.612 -5.508 33.041 1.00 83.56 343 CYS A N 1
ATOM 2602 C CA . CYS A 1 343 ? -13.894 -4.975 31.704 1.00 83.56 343 CYS A CA 1
ATOM 2603 C C . CYS A 1 343 ? -13.562 -5.940 30.554 1.00 83.56 343 CYS A C 1
ATOM 2605 O O . CYS A 1 343 ? -13.866 -5.630 29.410 1.00 83.56 343 CYS A O 1
ATOM 2607 N N . ASN A 1 344 ? -12.993 -7.116 30.845 1.00 82.94 344 ASN A N 1
ATOM 2608 C CA . ASN A 1 344 ? -12.439 -8.021 29.821 1.00 82.94 344 ASN A CA 1
ATOM 2609 C C . ASN A 1 344 ? -13.342 -9.233 29.526 1.00 82.94 344 ASN A C 1
ATOM 2611 O O . ASN A 1 344 ? -12.939 -10.179 28.854 1.00 82.94 344 ASN A O 1
ATOM 2615 N N . THR A 1 345 ? -14.563 -9.227 30.056 1.00 78.00 345 THR A N 1
ATOM 2616 C CA . THR A 1 345 ? -15.604 -10.242 29.838 1.00 78.00 345 THR A CA 1
ATOM 2617 C C . THR A 1 345 ? -16.902 -9.545 29.450 1.00 78.00 345 THR A C 1
ATOM 2619 O O . THR A 1 345 ? -17.038 -8.354 29.703 1.00 78.00 345 THR A O 1
ATOM 2622 N N . ASP A 1 346 ? -17.885 -10.255 28.896 1.00 75.06 346 ASP A N 1
ATOM 2623 C CA . ASP A 1 346 ? -19.179 -9.649 28.534 1.00 75.06 346 ASP A CA 1
ATOM 2624 C C . ASP A 1 346 ? -19.882 -8.993 29.729 1.00 75.06 346 ASP A C 1
ATOM 2626 O O . ASP A 1 346 ? -20.360 -7.865 29.630 1.00 75.06 346 ASP A O 1
ATOM 2630 N N . ASP A 1 347 ? -19.865 -9.652 30.891 1.00 68.56 347 ASP A N 1
ATOM 2631 C CA . ASP A 1 347 ? -20.390 -9.062 32.126 1.00 68.56 347 ASP A CA 1
ATOM 2632 C C . ASP A 1 347 ? -19.554 -7.853 32.583 1.00 68.56 347 ASP A C 1
ATOM 2634 O O . ASP A 1 347 ? -20.086 -6.928 33.202 1.00 68.56 347 ASP A O 1
ATOM 2638 N N . GLY A 1 348 ? -18.258 -7.830 32.258 1.00 74.12 348 GLY A N 1
ATOM 2639 C CA . GLY A 1 348 ? -17.383 -6.681 32.463 1.00 74.12 348 GLY A CA 1
ATOM 2640 C C . GLY A 1 348 ? -17.727 -5.504 31.546 1.00 74.12 348 GLY A C 1
ATOM 2641 O O . GLY A 1 348 ? -17.904 -4.388 32.027 1.00 74.12 348 GLY A O 1
ATOM 2642 N N . ILE A 1 349 ? -17.924 -5.748 30.248 1.00 86.75 349 ILE A N 1
ATOM 2643 C CA . ILE A 1 349 ? -18.400 -4.743 29.285 1.00 86.75 349 ILE A CA 1
ATOM 2644 C C . ILE A 1 349 ? -19.734 -4.153 29.763 1.00 86.75 349 ILE A C 1
ATOM 2646 O O . ILE A 1 349 ? -19.861 -2.935 29.878 1.00 86.75 349 ILE A O 1
ATOM 2650 N N . ASP A 1 350 ? -20.697 -5.000 30.138 1.00 79.00 350 ASP A N 1
ATOM 2651 C CA . ASP A 1 350 ? -21.987 -4.574 30.697 1.00 79.00 350 ASP A CA 1
ATOM 2652 C C . ASP A 1 350 ? -21.819 -3.771 32.002 1.00 79.00 350 ASP A C 1
ATOM 2654 O O . ASP A 1 350 ? -22.595 -2.854 32.279 1.00 79.00 350 ASP A O 1
ATOM 2658 N N . THR A 1 351 ? -20.809 -4.089 32.817 1.00 76.06 351 THR A N 1
ATOM 2659 C CA . THR A 1 351 ? -20.494 -3.335 34.041 1.00 76.06 351 THR A CA 1
ATOM 2660 C C . THR A 1 351 ? -19.997 -1.933 33.717 1.00 76.06 351 THR A C 1
ATOM 2662 O O . THR A 1 351 ? -20.494 -0.971 34.301 1.00 76.06 351 THR A O 1
ATOM 2665 N N . VAL A 1 352 ? -19.082 -1.798 32.757 1.00 85.12 352 VAL A N 1
ATOM 2666 C CA . VAL A 1 352 ? -18.605 -0.491 32.283 1.00 85.12 352 VAL A CA 1
ATOM 2667 C C . VAL A 1 352 ? -19.764 0.319 31.685 1.00 85.12 352 VAL A C 1
ATOM 2669 O O . VAL A 1 352 ? -19.928 1.491 32.022 1.00 85.12 352 VAL A O 1
ATOM 2672 N N . LYS A 1 353 ? -20.635 -0.307 30.879 1.00 84.94 353 LYS A N 1
ATOM 2673 C CA . LYS A 1 353 ? -21.827 0.349 30.314 1.00 84.94 353 LYS A CA 1
ATOM 2674 C C . LYS A 1 353 ? -22.800 0.852 31.382 1.00 84.94 353 LYS A C 1
ATOM 2676 O O . LYS A 1 353 ? -23.295 1.967 31.251 1.00 84.94 353 LYS A O 1
ATOM 2681 N N . ARG A 1 354 ? -23.063 0.073 32.440 1.00 76.19 354 ARG A N 1
ATOM 2682 C CA . ARG A 1 354 ? -23.903 0.510 33.576 1.00 76.19 354 ARG A CA 1
ATOM 2683 C C . ARG A 1 354 ? -23.324 1.733 34.273 1.00 76.19 354 ARG A C 1
ATOM 2685 O O . ARG A 1 354 ? -24.051 2.682 34.536 1.00 76.19 354 ARG A O 1
ATOM 2692 N N . ILE A 1 355 ? -22.018 1.739 34.532 1.00 77.38 355 ILE A N 1
ATOM 2693 C CA . ILE A 1 355 ? -21.350 2.881 35.173 1.00 77.38 355 ILE A CA 1
ATOM 2694 C C . ILE A 1 355 ? -21.521 4.149 34.317 1.00 77.38 355 ILE A C 1
ATOM 2696 O O . ILE A 1 355 ? -21.902 5.194 34.839 1.00 77.38 355 ILE A O 1
ATOM 2700 N N . LEU A 1 356 ? -21.349 4.037 32.998 1.00 84.88 356 LEU A N 1
ATOM 2701 C CA . LEU A 1 356 ? -21.557 5.153 32.070 1.00 84.88 356 LEU A CA 1
ATOM 2702 C C . LEU A 1 356 ? -23.029 5.596 32.000 1.00 84.88 356 LEU A C 1
ATOM 2704 O O . LEU A 1 356 ? -23.312 6.787 32.024 1.00 84.88 356 LEU A O 1
ATOM 2708 N N . ALA A 1 357 ? -23.972 4.658 31.896 1.00 75.81 357 ALA A N 1
ATOM 2709 C CA . ALA A 1 357 ? -25.378 4.962 31.615 1.00 75.81 357 ALA A CA 1
ATOM 2710 C C . ALA A 1 357 ? -26.207 5.331 32.850 1.00 75.81 357 ALA A C 1
ATOM 2712 O O . ALA A 1 357 ? -27.075 6.194 32.772 1.00 75.81 357 ALA A O 1
ATOM 2713 N N . GLU A 1 358 ? -25.978 4.645 33.967 1.00 74.69 358 GLU A N 1
ATOM 2714 C CA . GLU A 1 358 ? -26.805 4.754 35.172 1.00 74.69 358 GLU A CA 1
ATOM 2715 C C . GLU A 1 358 ? -26.177 5.684 36.205 1.00 74.69 358 GLU A C 1
ATOM 2717 O O . GLU A 1 358 ? -26.890 6.408 36.893 1.00 74.69 358 GLU A O 1
ATOM 2722 N N . GLN A 1 359 ? -24.844 5.671 36.316 1.00 72.44 359 GLN A N 1
ATOM 2723 C CA . GLN A 1 359 ? -24.116 6.538 37.249 1.00 72.44 359 GLN A CA 1
ATOM 2724 C C . GLN A 1 359 ? -23.606 7.811 36.572 1.00 72.44 359 GLN A C 1
ATOM 2726 O O . GLN A 1 359 ? -23.181 8.731 37.265 1.00 72.44 359 GLN A O 1
ATOM 2731 N N . GLY A 1 360 ? -23.628 7.862 35.234 1.00 76.56 360 GLY A N 1
ATOM 2732 C CA . GLY A 1 360 ? -23.102 8.987 34.471 1.00 76.56 360 GLY A CA 1
ATOM 2733 C C . GLY A 1 360 ? -21.596 9.169 34.636 1.00 76.56 360 GLY A C 1
ATOM 2734 O O . GLY A 1 360 ? -21.126 10.275 34.432 1.00 76.56 360 GLY A O 1
ATOM 2735 N N . LYS A 1 361 ? -20.837 8.137 35.036 1.00 85.31 361 LYS A N 1
ATOM 2736 C CA . LYS A 1 361 ? -19.402 8.242 35.361 1.00 85.31 361 LYS A CA 1
ATOM 2737 C C . LYS A 1 361 ? -18.515 7.771 34.215 1.00 85.31 361 LYS A C 1
ATOM 2739 O O . LYS A 1 361 ? -18.812 6.769 33.570 1.00 85.31 361 LYS A O 1
ATOM 2744 N N . VAL A 1 362 ? -17.381 8.442 34.021 1.00 94.56 362 VAL A N 1
ATOM 2745 C CA . VAL A 1 362 ? -16.337 8.063 33.051 1.00 94.56 362 VAL A CA 1
ATOM 2746 C C . VAL A 1 362 ? -15.217 7.261 33.728 1.00 94.56 362 VAL A C 1
ATOM 2748 O O . VAL A 1 362 ? -14.972 7.416 34.923 1.00 94.56 362 VAL A O 1
ATOM 2751 N N . LEU A 1 363 ? -14.516 6.399 32.983 1.00 95.81 363 LEU A N 1
ATOM 2752 C CA . LEU A 1 363 ? -13.557 5.448 33.567 1.00 95.81 363 LEU A CA 1
ATOM 2753 C C . LEU A 1 363 ? -12.153 5.625 32.976 1.00 95.81 363 LEU A C 1
ATOM 2755 O O . LEU A 1 363 ? -11.998 5.495 31.761 1.00 95.81 363 LEU A O 1
ATOM 2759 N N . PRO A 1 364 ? -11.097 5.890 33.766 1.00 96.75 364 PRO A N 1
ATOM 2760 C CA . PRO A 1 364 ? -9.737 5.774 33.265 1.00 96.75 364 PRO A CA 1
ATOM 2761 C C . PRO A 1 364 ? -9.396 4.301 33.026 1.00 96.75 364 PRO A C 1
ATOM 2763 O O . PRO A 1 364 ? -9.815 3.409 33.767 1.00 96.75 364 PRO A O 1
ATOM 2766 N N . MET A 1 365 ? -8.603 4.054 31.993 1.00 94.88 365 MET A N 1
ATOM 2767 C CA . MET A 1 365 ? -8.157 2.723 31.618 1.00 94.88 365 MET A CA 1
ATOM 2768 C C . MET A 1 365 ? -6.695 2.722 31.185 1.00 94.88 365 MET A C 1
ATOM 2770 O O . MET A 1 365 ? -6.169 3.735 30.715 1.00 94.88 365 MET A O 1
ATOM 2774 N N . ARG A 1 366 ? -6.067 1.553 31.293 1.00 88.44 366 ARG A N 1
ATOM 2775 C CA . ARG A 1 366 ? -4.762 1.254 30.694 1.00 88.44 366 ARG A CA 1
ATOM 2776 C C . ARG A 1 366 ? -4.914 0.211 29.595 1.00 88.44 366 ARG A C 1
ATOM 2778 O O . ARG A 1 366 ? -5.813 -0.621 29.688 1.00 88.44 366 ARG A O 1
ATOM 2785 N N . VAL A 1 367 ? -4.043 0.251 28.593 1.00 88.50 367 VAL A N 1
ATOM 2786 C CA . VAL A 1 367 ? -4.069 -0.637 27.423 1.00 88.50 367 VAL A CA 1
ATOM 2787 C C . VAL A 1 367 ? -2.679 -0.749 26.793 1.00 88.50 367 VAL A C 1
ATOM 2789 O O . VAL A 1 367 ? -1.917 0.214 26.800 1.00 88.50 367 VAL A O 1
ATOM 2792 N N . ASN A 1 368 ? -2.362 -1.902 26.212 1.00 83.31 368 ASN A N 1
ATOM 2793 C CA . ASN A 1 368 ? -1.229 -2.072 25.307 1.00 83.31 368 ASN A CA 1
ATOM 2794 C C . ASN A 1 368 ? -1.648 -1.712 23.882 1.00 83.31 368 ASN A C 1
ATOM 2796 O O . ASN A 1 368 ? -2.620 -2.259 23.361 1.00 83.31 368 ASN A O 1
ATOM 2800 N N . LEU A 1 369 ? -0.908 -0.806 23.248 1.00 82.50 369 LEU A N 1
ATOM 2801 C CA . LEU A 1 369 ? -1.183 -0.387 21.875 1.00 82.50 369 LEU A CA 1
ATOM 2802 C C . LEU A 1 369 ? -0.400 -1.232 20.875 1.00 82.50 369 LEU A C 1
ATOM 2804 O O . LEU A 1 369 ? 0.748 -1.588 21.137 1.00 82.50 369 LEU A O 1
ATOM 2808 N N . ASP A 1 370 ? -0.995 -1.485 19.713 1.00 80.38 370 ASP A N 1
ATOM 2809 C CA . ASP A 1 370 ? -0.298 -2.034 18.549 1.00 80.38 370 ASP A CA 1
ATOM 2810 C C . ASP A 1 370 ? 0.115 -0.923 17.567 1.00 80.38 370 ASP A C 1
ATOM 2812 O O . ASP A 1 370 ? -0.179 0.260 17.769 1.00 80.38 370 ASP A O 1
ATOM 2816 N N . ILE A 1 371 ? 0.821 -1.296 16.495 1.00 77.19 371 ILE A N 1
ATOM 2817 C CA 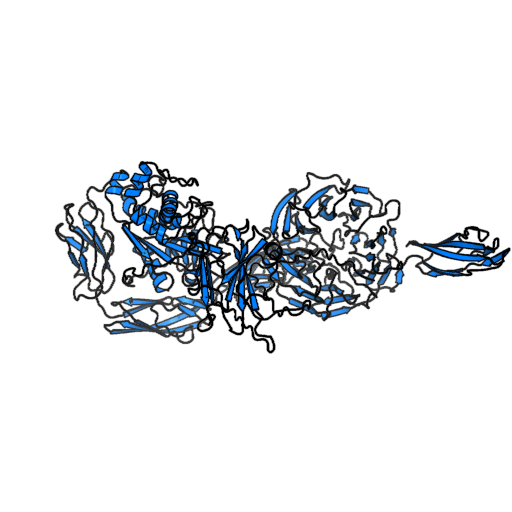. ILE A 1 371 ? 1.338 -0.345 15.498 1.00 77.19 371 ILE A CA 1
ATOM 2818 C C . ILE A 1 371 ? 0.234 0.374 14.705 1.00 77.19 371 ILE A C 1
ATOM 2820 O O . ILE A 1 371 ? 0.507 1.383 14.060 1.00 77.19 371 ILE A O 1
ATOM 2824 N N . THR A 1 372 ? -1.007 -0.117 14.747 1.00 81.62 372 THR A N 1
ATOM 2825 C CA . THR A 1 372 ? -2.124 0.458 13.985 1.00 81.62 372 THR A CA 1
ATOM 2826 C C . THR A 1 372 ? -2.802 1.603 14.731 1.00 81.62 372 THR A C 1
ATOM 2828 O O . THR A 1 372 ? -3.317 2.526 14.100 1.00 81.62 372 THR A O 1
ATOM 2831 N N . PHE A 1 373 ? -2.756 1.595 16.069 1.00 86.94 373 PHE A N 1
ATOM 2832 C CA . PHE A 1 373 ? -3.431 2.597 16.895 1.00 86.94 373 PHE A CA 1
ATOM 2833 C C . PHE A 1 373 ? -3.024 4.050 16.581 1.00 86.94 373 PHE A C 1
ATOM 2835 O O . PHE A 1 373 ? -3.913 4.899 16.481 1.00 86.94 373 PHE A O 1
ATOM 2842 N N . PRO A 1 374 ? -1.730 4.392 16.382 1.00 83.06 374 PRO A N 1
ATOM 2843 C CA . PRO A 1 374 ? -1.337 5.770 16.086 1.00 83.06 374 PRO A CA 1
ATOM 2844 C C . PRO A 1 374 ? -1.950 6.342 14.800 1.00 83.06 374 PRO A C 1
ATOM 2846 O O . PRO A 1 374 ? -2.127 7.559 14.718 1.00 83.06 374 PRO A O 1
ATOM 2849 N N . SER A 1 375 ? -2.305 5.482 13.840 1.00 81.38 375 SER A N 1
ATOM 2850 C CA . SER A 1 375 ? -2.771 5.852 12.496 1.00 81.38 375 SER A CA 1
ATOM 2851 C C . SER A 1 375 ? -4.298 5.870 12.333 1.00 81.38 375 SER A C 1
ATOM 2853 O O . SER A 1 375 ? -4.785 5.954 11.207 1.00 81.38 375 SER A O 1
ATOM 2855 N N . LEU A 1 376 ? -5.065 5.801 13.428 1.00 80.00 376 LEU A N 1
ATOM 2856 C CA . LEU A 1 376 ? -6.532 5.818 13.383 1.00 80.00 376 LEU A CA 1
ATOM 2857 C C . LEU A 1 376 ? -7.091 7.118 12.783 1.00 80.00 376 LEU A C 1
ATOM 2859 O O . LEU A 1 376 ? -6.805 8.221 13.258 1.00 80.00 376 LEU A O 1
ATOM 2863 N N . LEU A 1 377 ? -7.956 6.974 11.777 1.00 76.88 377 LEU A N 1
ATOM 2864 C CA . LEU A 1 377 ? -8.684 8.077 11.148 1.00 76.88 377 LEU A CA 1
ATOM 2865 C C . LEU A 1 377 ? -9.963 8.440 11.933 1.00 76.88 377 LEU A C 1
ATOM 2867 O O . LEU A 1 377 ? -10.488 7.618 12.694 1.00 76.88 377 LEU A O 1
ATOM 2871 N N . PRO A 1 378 ? -10.517 9.656 11.747 1.00 81.12 378 PRO A N 1
ATOM 2872 C CA . PRO A 1 378 ? -11.757 10.066 12.402 1.00 81.12 378 PRO A CA 1
ATOM 2873 C C . PRO A 1 378 ? -12.908 9.077 12.167 1.00 81.12 378 PRO A C 1
ATOM 2875 O O . PRO A 1 378 ? -13.211 8.713 11.033 1.00 81.12 378 PRO A O 1
ATOM 2878 N N . GLY A 1 379 ? -13.570 8.661 13.248 1.00 76.44 379 GLY A N 1
ATOM 2879 C CA . GLY A 1 379 ? -14.720 7.752 13.208 1.00 76.44 379 GLY A CA 1
ATOM 2880 C C . GLY A 1 379 ? -14.383 6.262 13.087 1.00 76.44 379 GLY A C 1
ATOM 2881 O O . GLY A 1 379 ? -15.304 5.450 13.192 1.00 76.44 379 GLY A O 1
ATOM 2882 N N . GLN A 1 380 ? -13.108 5.889 12.922 1.00 85.44 380 GLN A N 1
ATOM 2883 C CA . GLN A 1 380 ? -12.696 4.485 12.892 1.00 85.44 380 GLN A CA 1
ATOM 2884 C C . GLN A 1 380 ? -12.780 3.825 14.273 1.00 85.44 380 GLN A C 1
ATOM 2886 O O . GLN A 1 380 ? -12.565 4.458 15.313 1.00 85.44 380 GLN A O 1
ATOM 2891 N N . VAL A 1 381 ? -13.078 2.524 14.254 1.00 93.44 381 VAL A N 1
ATOM 2892 C CA . VAL A 1 381 ? -13.052 1.646 15.424 1.00 93.44 381 VAL A CA 1
ATOM 2893 C C . VAL A 1 381 ? -11.745 0.872 15.417 1.00 93.44 381 VAL A C 1
ATOM 2895 O O . VAL A 1 381 ? -11.412 0.208 14.439 1.00 93.44 381 VAL A O 1
ATOM 2898 N N . TRP A 1 382 ? -11.005 0.963 16.513 1.00 94.81 382 TRP A N 1
ATOM 2899 C CA . TRP A 1 382 ? -9.757 0.250 16.693 1.00 94.81 382 TRP A CA 1
ATOM 2900 C C . TRP A 1 382 ? -9.980 -1.166 17.210 1.00 94.81 382 TRP A C 1
ATOM 2902 O O . TRP A 1 382 ? -10.644 -1.387 18.233 1.00 94.81 382 TRP A O 1
ATOM 2912 N N . TYR A 1 383 ? -9.340 -2.102 16.519 1.00 92.25 383 TYR A N 1
ATOM 2913 C CA . TYR A 1 383 ? -9.241 -3.504 16.882 1.00 92.25 383 TYR A CA 1
ATOM 2914 C C . TYR A 1 383 ? -7.784 -3.816 17.192 1.00 92.25 383 TYR A C 1
ATOM 2916 O O . TYR A 1 383 ? -6.918 -3.586 16.352 1.00 92.25 383 TYR A O 1
ATOM 2924 N N . TYR A 1 384 ? -7.518 -4.351 18.381 1.00 83.56 384 TYR A N 1
ATOM 2925 C CA . TYR A 1 384 ? -6.184 -4.838 18.701 1.00 83.56 384 TYR A CA 1
ATOM 2926 C C . TYR A 1 384 ? -5.871 -6.057 17.832 1.00 83.56 384 TYR A C 1
ATOM 2928 O O . TYR A 1 384 ? -6.592 -7.059 17.875 1.00 83.56 384 TYR A O 1
ATOM 2936 N N . THR A 1 385 ? -4.790 -5.973 17.063 1.00 79.00 385 THR A N 1
ATOM 2937 C CA . THR A 1 385 ? -4.357 -7.024 16.141 1.00 79.00 385 THR A CA 1
ATOM 2938 C C . THR A 1 385 ? -3.269 -7.887 16.781 1.00 79.00 385 THR A C 1
ATOM 2940 O O . THR A 1 385 ? -3.565 -8.950 17.329 1.00 79.00 385 THR A O 1
ATOM 2943 N N . TRP A 1 386 ? -2.013 -7.445 16.730 1.00 56.75 386 TRP A N 1
ATOM 2944 C CA . TRP A 1 386 ? -0.853 -8.117 17.313 1.00 56.75 386 TRP A CA 1
ATOM 2945 C C . TRP A 1 386 ? 0.356 -7.166 17.396 1.00 56.75 386 TRP A C 1
ATOM 2947 O O . TRP A 1 386 ? 0.490 -6.233 16.608 1.00 56.75 386 TRP A O 1
ATOM 2957 N N . GLY A 1 387 ? 1.263 -7.433 18.343 1.00 53.97 387 GLY A N 1
ATOM 2958 C CA . GLY A 1 387 ? 2.434 -6.593 18.622 1.00 53.97 387 GLY A CA 1
ATOM 2959 C C . GLY A 1 387 ? 2.115 -5.459 19.601 1.00 53.97 387 GLY A C 1
ATOM 2960 O O . GLY A 1 387 ? 1.079 -4.815 19.498 1.00 53.97 387 GLY A O 1
ATOM 2961 N N . THR A 1 388 ? 2.990 -5.225 20.584 1.00 60.00 388 THR A N 1
ATOM 2962 C CA . THR A 1 388 ? 2.868 -4.086 21.509 1.00 60.00 388 THR A CA 1
ATOM 2963 C C . THR A 1 388 ? 3.964 -3.069 21.216 1.00 60.00 388 THR A C 1
ATOM 2965 O O . THR A 1 388 ? 5.147 -3.410 21.198 1.00 60.00 388 THR A O 1
ATOM 2968 N N . ILE A 1 389 ? 3.577 -1.821 20.957 1.00 63.88 389 ILE A N 1
ATOM 2969 C CA . ILE A 1 389 ? 4.514 -0.696 20.818 1.00 63.88 389 ILE A CA 1
ATOM 2970 C C . ILE A 1 389 ? 4.727 0.035 22.153 1.00 63.88 389 ILE A C 1
ATOM 2972 O O . ILE A 1 389 ? 5.654 0.837 22.270 1.00 63.88 389 ILE A O 1
ATOM 2976 N N . GLY A 1 390 ? 3.905 -0.267 23.164 1.00 66.69 390 GLY A N 1
ATOM 2977 C CA . GLY A 1 390 ? 4.006 0.267 24.519 1.00 66.69 390 GLY A CA 1
ATOM 2978 C C . GLY A 1 390 ? 2.662 0.304 25.253 1.00 66.69 390 GLY A C 1
ATOM 2979 O O . GLY A 1 390 ? 1.593 0.219 24.643 1.00 66.69 390 GLY A O 1
ATOM 2980 N N . GLY A 1 391 ? 2.730 0.454 26.577 1.00 76.50 391 GLY A N 1
ATOM 2981 C CA . GLY A 1 391 ? 1.560 0.704 27.418 1.00 76.50 391 GLY A CA 1
ATOM 2982 C C . GLY A 1 391 ? 1.097 2.161 27.323 1.00 76.50 391 GLY A C 1
ATOM 2983 O O . GLY A 1 391 ? 1.911 3.086 27.304 1.00 76.50 391 GLY A O 1
ATOM 2984 N N . HIS A 1 392 ? -0.215 2.370 27.296 1.00 90.00 392 HIS A N 1
ATOM 2985 C CA . HIS A 1 392 ? -0.861 3.679 27.219 1.00 90.00 392 HIS A CA 1
ATOM 2986 C C . HIS A 1 392 ? -2.052 3.766 28.177 1.00 90.00 392 HIS A C 1
ATOM 2988 O O . HIS A 1 392 ? -2.600 2.747 28.602 1.00 90.00 392 HIS A O 1
ATOM 2994 N N . ALA A 1 393 ? -2.462 4.985 28.525 1.00 93.81 393 ALA A N 1
ATOM 2995 C CA . ALA A 1 393 ? -3.614 5.230 29.387 1.00 93.81 393 ALA A CA 1
ATOM 2996 C C . ALA A 1 393 ? -4.537 6.288 28.788 1.00 93.81 393 ALA A C 1
ATOM 2998 O O . ALA A 1 393 ? -4.088 7.307 28.267 1.00 93.81 393 ALA A O 1
ATOM 2999 N N . MET A 1 394 ? -5.837 6.025 28.861 1.00 96.88 394 MET A N 1
ATOM 3000 C CA . MET A 1 394 ? -6.900 6.817 28.240 1.00 96.88 394 MET A CA 1
ATOM 3001 C C . MET A 1 394 ? -8.161 6.776 29.114 1.00 96.88 394 MET A C 1
ATOM 3003 O O . MET A 1 394 ? -8.169 6.113 30.148 1.00 96.88 394 MET A O 1
ATOM 3007 N N . CYS A 1 395 ? -9.234 7.474 28.734 1.00 97.81 395 CYS A N 1
ATOM 3008 C CA . CYS A 1 395 ? -10.475 7.497 29.515 1.00 97.81 395 CYS A CA 1
ATOM 3009 C C . CYS A 1 395 ? -11.697 7.126 28.668 1.00 97.81 395 CYS A C 1
ATOM 3011 O O . CYS A 1 395 ? -11.928 7.714 27.615 1.00 97.81 395 CYS A O 1
ATOM 3013 N N . ILE A 1 396 ? -12.484 6.156 29.128 1.00 98.38 396 ILE A N 1
ATOM 3014 C CA . ILE A 1 396 ? -13.751 5.738 28.528 1.00 98.38 396 ILE A CA 1
ATOM 3015 C C . ILE A 1 396 ? -14.825 6.759 28.898 1.00 98.38 396 ILE A C 1
ATOM 3017 O O . ILE A 1 396 ? -15.104 6.962 30.078 1.00 98.38 396 ILE A O 1
ATOM 3021 N N . VAL A 1 397 ? -15.440 7.374 27.888 1.00 97.50 397 VAL A N 1
ATOM 3022 C CA . VAL A 1 397 ? -16.413 8.472 28.044 1.00 97.50 397 VAL A CA 1
ATOM 3023 C C . VAL A 1 397 ? -17.786 8.157 27.453 1.00 97.50 397 VAL A C 1
ATOM 3025 O O . VAL A 1 397 ? -18.683 8.995 27.464 1.00 97.50 397 VAL A O 1
ATOM 3028 N N . GLY A 1 398 ? -17.961 6.966 26.894 1.00 96.31 398 GLY A N 1
ATOM 3029 C CA . GLY A 1 398 ? -19.216 6.560 26.288 1.00 96.31 398 GLY A CA 1
ATOM 3030 C C . GLY A 1 398 ? -19.115 5.196 25.634 1.00 96.31 398 GLY A C 1
ATOM 3031 O O . GLY A 1 398 ? -18.051 4.576 25.608 1.00 96.31 398 GLY A O 1
ATOM 3032 N N . TYR A 1 399 ? -20.227 4.740 25.086 1.00 97.25 399 TYR A N 1
ATOM 3033 C CA . TYR A 1 399 ? -20.311 3.526 24.294 1.00 97.25 399 TYR A CA 1
ATOM 3034 C C . TYR A 1 399 ? -21.421 3.648 23.261 1.00 97.25 399 TYR A C 1
ATOM 3036 O O . TYR A 1 399 ? -22.348 4.441 23.423 1.00 97.25 399 TYR A O 1
ATOM 3044 N N . ASP A 1 400 ? -21.315 2.860 22.205 1.00 94.12 400 ASP A N 1
ATOM 3045 C CA . ASP A 1 400 ? -22.340 2.752 21.180 1.00 94.12 400 ASP A CA 1
ATOM 3046 C C . ASP A 1 400 ? -22.314 1.325 20.636 1.00 94.12 400 ASP A C 1
ATOM 3048 O O . ASP A 1 400 ? -21.309 0.868 20.080 1.00 94.12 400 ASP A O 1
ATOM 3052 N N . ASP A 1 401 ? -23.422 0.618 20.832 1.00 90.38 401 ASP A N 1
ATOM 3053 C CA . ASP A 1 401 ? -23.576 -0.783 20.452 1.00 90.38 401 ASP A CA 1
ATOM 3054 C C . ASP A 1 401 ? -23.651 -0.956 18.928 1.00 90.38 401 ASP A C 1
ATOM 3056 O O . ASP A 1 401 ? -23.479 -2.064 18.432 1.00 90.38 401 ASP A O 1
ATOM 3060 N N . SER A 1 402 ? -23.851 0.136 18.177 1.00 86.00 402 SER A N 1
ATOM 3061 C CA . SER A 1 402 ? -23.804 0.150 16.711 1.00 86.00 402 SER A CA 1
ATOM 3062 C C . SER A 1 402 ? -22.402 0.387 16.131 1.00 86.00 402 SER A C 1
ATOM 3064 O O . SER A 1 402 ? -22.226 0.365 14.912 1.00 86.00 402 SER A O 1
ATOM 3066 N N . LYS A 1 403 ? -21.387 0.651 16.969 1.00 81.81 403 LYS A N 1
ATOM 3067 C CA . LYS A 1 403 ? -20.016 0.935 16.515 1.00 81.81 403 LYS A CA 1
ATOM 3068 C C . LYS A 1 403 ? -19.156 -0.323 16.497 1.00 81.81 403 LYS A C 1
ATOM 3070 O O . LYS A 1 403 ? -18.804 -0.846 17.542 1.00 81.81 403 LYS A O 1
ATOM 3075 N N . GLY A 1 404 ? -18.718 -0.746 15.314 1.00 78.06 404 GLY A N 1
ATOM 3076 C CA . GLY A 1 404 ? -17.936 -1.977 15.157 1.00 78.06 404 GLY A CA 1
ATOM 3077 C C . GLY A 1 404 ? -18.818 -3.228 15.174 1.00 78.06 404 GLY A C 1
ATOM 3078 O O . GLY A 1 404 ? -20.038 -3.119 15.159 1.00 78.06 404 GLY A O 1
ATOM 3079 N N . ALA A 1 405 ? -18.205 -4.414 15.181 1.00 74.19 405 ALA A N 1
ATOM 3080 C CA . ALA A 1 405 ? -18.924 -5.678 14.995 1.00 74.19 405 ALA A CA 1
ATOM 3081 C C . ALA A 1 405 ? -19.812 -6.078 16.190 1.00 74.19 405 ALA A C 1
ATOM 3083 O O . ALA A 1 405 ? -20.879 -6.653 15.990 1.00 74.19 405 ALA A O 1
ATOM 3084 N N . SER A 1 406 ? -19.398 -5.786 17.430 1.00 78.81 406 SER A N 1
ATOM 3085 C CA . SER A 1 406 ? -20.204 -6.050 18.639 1.00 78.81 406 SER A CA 1
ATOM 3086 C C . SER A 1 406 ? -20.482 -4.814 19.500 1.00 78.81 406 SER A C 1
ATOM 3088 O O . SER A 1 406 ? -21.016 -4.946 20.605 1.00 78.81 406 SER A O 1
ATOM 3090 N N . GLY A 1 407 ? -20.145 -3.627 18.994 1.00 91.06 407 GLY A N 1
ATOM 3091 C CA . GLY A 1 407 ? -20.150 -2.372 19.735 1.00 91.06 407 GLY A CA 1
ATOM 3092 C C . GLY A 1 407 ? -18.749 -1.946 20.190 1.00 91.06 407 GLY A C 1
ATOM 3093 O O . GLY A 1 407 ? -17.788 -2.724 20.207 1.00 91.06 407 GLY A O 1
ATOM 3094 N N . ALA A 1 408 ? -18.627 -0.671 20.552 1.00 97.25 408 ALA A N 1
ATOM 3095 C CA . ALA A 1 408 ? -17.355 -0.079 20.940 1.00 97.25 408 ALA A CA 1
ATOM 3096 C C . ALA A 1 408 ? -17.522 0.930 22.076 1.00 97.25 408 ALA A C 1
ATOM 3098 O O . ALA A 1 408 ? -18.584 1.527 22.279 1.00 97.25 408 ALA A O 1
ATOM 3099 N N . PHE A 1 409 ? -16.438 1.141 22.819 1.00 98.25 409 PHE A N 1
ATOM 3100 C CA . PHE A 1 409 ? -16.323 2.228 23.781 1.00 98.25 409 PHE A CA 1
ATOM 3101 C C . PHE A 1 409 ? -15.757 3.471 23.101 1.00 98.25 409 PHE A C 1
ATOM 3103 O O . PHE A 1 409 ? -14.752 3.398 22.393 1.00 98.25 409 PHE A O 1
ATOM 3110 N N . LYS A 1 410 ? -16.377 4.626 23.354 1.00 97.94 410 LYS A N 1
ATOM 3111 C CA . LYS A 1 410 ? -15.822 5.933 23.004 1.00 97.94 410 LYS A CA 1
ATOM 3112 C C . LYS A 1 410 ? -14.772 6.299 24.040 1.00 97.94 410 LYS A C 1
ATOM 3114 O O . LYS A 1 410 ? -15.052 6.330 25.239 1.00 97.94 410 LYS A O 1
ATOM 3119 N N . VAL A 1 411 ? -13.570 6.604 23.577 1.00 97.62 411 VAL A N 1
ATOM 3120 C CA . VAL A 1 411 ? -12.400 6.806 24.427 1.00 97.62 411 VAL A CA 1
ATOM 3121 C C . VAL A 1 411 ? -11.777 8.160 24.126 1.00 97.62 411 VAL A C 1
ATOM 3123 O O . VAL A 1 411 ? -11.509 8.486 22.972 1.00 97.62 411 VAL A O 1
ATOM 3126 N N . ARG A 1 412 ? -11.530 8.947 25.171 1.00 96.75 412 ARG A N 1
ATOM 3127 C CA . ARG A 1 412 ? -10.757 10.188 25.131 1.00 96.75 412 ARG A CA 1
ATOM 3128 C C . ARG A 1 412 ? -9.268 9.875 25.258 1.00 96.75 412 ARG A C 1
ATOM 3130 O O . ARG A 1 412 ? -8.855 9.213 26.212 1.00 96.75 412 ARG A O 1
ATOM 3137 N N . ASN A 1 413 ? -8.478 10.402 24.328 1.00 94.88 413 ASN A N 1
ATOM 3138 C CA . ASN A 1 413 ? -7.026 10.270 24.299 1.00 94.88 413 ASN A CA 1
ATOM 3139 C C . ASN A 1 413 ? -6.334 11.587 24.707 1.00 94.88 413 ASN A C 1
ATOM 3141 O O . ASN A 1 413 ? -6.906 12.672 24.602 1.00 94.88 413 ASN A O 1
ATOM 3145 N N . SER A 1 414 ? -5.087 11.491 25.164 1.00 92.69 414 SER A N 1
ATOM 3146 C CA . SER A 1 414 ? -4.248 12.596 25.637 1.00 92.69 414 SER A CA 1
ATOM 3147 C C . SER A 1 414 ? -3.312 13.173 24.566 1.00 92.69 414 SER A C 1
ATOM 3149 O O . SER A 1 414 ? -2.406 13.928 24.897 1.00 92.69 414 SER A O 1
ATOM 3151 N N . TRP A 1 415 ? -3.522 12.856 23.283 1.00 90.94 415 TRP A N 1
ATOM 3152 C CA . TRP A 1 415 ? -2.734 13.368 22.141 1.00 90.94 415 TRP A CA 1
ATOM 3153 C C . TRP A 1 415 ? -3.357 14.605 21.472 1.00 90.94 415 TRP A C 1
ATOM 3155 O O . TRP A 1 415 ? -3.089 14.924 20.314 1.00 90.94 415 TRP A O 1
ATOM 3165 N N . GLY A 1 416 ? -4.228 15.304 22.200 1.00 84.31 416 GLY A N 1
ATOM 3166 C CA . GLY A 1 416 ? -4.828 16.554 21.757 1.00 84.31 416 GLY A CA 1
ATOM 3167 C C . GLY A 1 416 ? -5.953 16.407 20.727 1.00 84.31 416 GLY A C 1
ATOM 3168 O O . GLY A 1 416 ? -6.254 15.344 20.188 1.00 84.31 416 GLY A O 1
ATOM 3169 N N . ARG A 1 417 ? -6.600 17.539 20.433 1.00 83.50 417 ARG A N 1
ATOM 3170 C CA . ARG A 1 417 ? -7.796 17.619 19.571 1.00 83.50 417 ARG A CA 1
ATOM 3171 C C . ARG A 1 417 ? -7.553 17.377 18.076 1.00 83.50 417 ARG A C 1
ATOM 3173 O O . ARG A 1 417 ? -8.503 17.446 17.306 1.00 83.50 417 ARG A O 1
ATOM 3180 N N . PHE A 1 418 ? -6.303 17.246 17.642 1.00 80.44 418 PHE A N 1
ATOM 3181 C CA . PHE A 1 418 ? -5.956 17.072 16.225 1.00 80.44 418 PHE A CA 1
ATOM 3182 C C . PHE A 1 418 ? -5.724 15.607 15.850 1.00 80.44 418 PHE A C 1
ATOM 3184 O O . PHE A 1 418 ? -5.579 15.304 14.672 1.00 80.44 418 PHE A O 1
ATOM 3191 N N . TRP A 1 419 ? -5.704 14.715 16.839 1.00 85.56 419 TRP A N 1
ATOM 3192 C CA . TRP A 1 419 ? -5.569 13.281 16.641 1.00 85.56 419 TRP A CA 1
ATOM 3193 C C . TRP A 1 419 ? -6.939 12.583 16.691 1.00 85.56 419 TRP A C 1
ATOM 3195 O O . TRP A 1 419 ? -7.817 13.002 17.451 1.00 85.56 419 TRP A O 1
ATOM 3205 N N . GLY A 1 420 ? -7.124 11.522 15.897 1.00 87.75 420 GLY A N 1
ATOM 3206 C CA . GLY A 1 420 ? -8.369 10.748 15.833 1.00 87.75 420 GLY A CA 1
ATOM 3207 C C . GLY A 1 420 ? -9.594 11.599 15.470 1.00 87.75 420 GLY A C 1
ATOM 3208 O O . GLY A 1 420 ? -9.514 12.547 14.689 1.00 87.75 420 GLY A O 1
ATOM 3209 N N . ASP A 1 421 ? -10.745 11.300 16.073 1.00 89.31 421 ASP A N 1
ATOM 3210 C CA . ASP A 1 421 ? -11.953 12.124 15.980 1.00 89.31 421 ASP A CA 1
ATOM 3211 C C . ASP A 1 421 ? -11.942 13.217 17.057 1.00 89.31 421 ASP A C 1
ATOM 3213 O O . ASP A 1 421 ? -12.549 13.095 18.121 1.00 89.31 421 ASP A O 1
ATOM 3217 N N . LYS A 1 422 ? -11.192 14.294 16.802 1.00 89.56 422 LYS A N 1
ATOM 3218 C CA . LYS A 1 422 ? -11.080 15.466 17.693 1.00 89.56 422 LYS A CA 1
ATOM 3219 C C . LYS A 1 422 ? -10.573 15.135 19.106 1.00 89.56 422 LYS A C 1
ATOM 3221 O O . LYS A 1 422 ? -11.009 15.745 20.084 1.00 89.56 422 LYS A O 1
ATOM 3226 N N . GLY A 1 423 ? -9.633 14.197 19.209 1.00 87.88 423 GLY A N 1
ATOM 3227 C CA . GLY A 1 423 ? -9.073 13.698 20.468 1.00 87.88 423 GLY A CA 1
ATOM 3228 C C . GLY A 1 423 ? -9.785 12.475 21.041 1.00 87.88 423 GLY A C 1
ATOM 3229 O O . GLY A 1 423 ? -9.457 12.035 22.144 1.00 87.88 423 GLY A O 1
ATOM 3230 N N . TYR A 1 424 ? -10.749 11.924 20.305 1.00 96.00 424 TYR A N 1
ATOM 3231 C CA . TYR A 1 424 ? -11.467 10.710 20.667 1.00 96.00 424 TYR A CA 1
ATOM 3232 C C . TYR A 1 424 ? -11.218 9.603 19.643 1.00 96.00 424 TYR A C 1
ATOM 3234 O O . TYR A 1 424 ? -10.898 9.855 18.482 1.00 96.00 424 TYR A O 1
ATOM 3242 N N . CYS A 1 425 ? -11.391 8.361 20.072 1.00 95.50 425 CYS A N 1
ATOM 3243 C CA . CYS A 1 425 ? -11.424 7.192 19.203 1.00 95.50 425 CYS A CA 1
ATOM 3244 C C . CYS A 1 425 ? -12.483 6.207 19.702 1.00 95.50 425 CYS A C 1
ATOM 3246 O O . CYS A 1 425 ? -13.028 6.367 20.799 1.00 95.50 425 CYS A O 1
ATOM 3248 N N . TRP A 1 426 ? -12.770 5.193 18.894 1.00 97.25 426 TRP A N 1
ATOM 3249 C CA . TRP A 1 426 ? -13.600 4.067 19.296 1.00 97.25 426 TRP A CA 1
ATOM 3250 C C . TRP A 1 426 ? -12.716 2.842 19.482 1.00 97.25 426 TRP A C 1
ATOM 3252 O O . TRP A 1 426 ? -11.899 2.548 18.616 1.00 97.25 426 TRP A O 1
ATOM 3262 N N . ILE A 1 427 ? -12.875 2.124 20.592 1.00 97.19 427 ILE A N 1
ATOM 3263 C CA . ILE A 1 427 ? -12.189 0.851 20.835 1.00 97.19 427 ILE A CA 1
ATOM 3264 C C . ILE A 1 427 ? -13.232 -0.252 20.917 1.00 97.19 427 ILE A C 1
ATOM 3266 O O . ILE A 1 427 ? -14.140 -0.190 21.749 1.00 97.19 427 ILE A O 1
ATOM 3270 N N . ALA A 1 428 ? -13.091 -1.250 20.051 1.00 96.31 428 ALA A N 1
ATOM 3271 C CA . ALA A 1 428 ? -14.017 -2.370 19.957 1.00 96.31 428 ALA A CA 1
ATOM 3272 C C . ALA A 1 428 ? -14.070 -3.176 21.266 1.00 96.31 428 ALA A C 1
ATOM 3274 O O . ALA A 1 428 ? -13.040 -3.355 21.927 1.00 96.31 428 ALA A O 1
ATOM 3275 N N . TYR A 1 429 ? -15.235 -3.717 21.639 1.00 94.25 429 TYR A N 1
ATOM 3276 C CA . TYR A 1 429 ? -15.341 -4.594 22.817 1.00 94.25 429 TYR A CA 1
ATOM 3277 C C . TYR A 1 429 ? -14.476 -5.855 22.687 1.00 94.25 429 TYR A C 1
ATOM 3279 O O . TYR A 1 429 ? -14.014 -6.415 23.677 1.00 94.25 429 TYR A O 1
ATOM 3287 N N . GLU A 1 430 ? -14.211 -6.302 21.465 1.00 92.12 430 GLU A N 1
ATOM 3288 C CA . GLU A 1 430 ? -13.294 -7.387 21.131 1.00 92.12 430 GLU A CA 1
ATOM 3289 C C . GLU A 1 430 ? -11.876 -7.104 21.637 1.00 92.12 430 GLU A C 1
ATOM 3291 O O . GLU A 1 430 ? -11.240 -7.993 22.201 1.00 92.12 430 GLU A O 1
ATOM 3296 N N . SER A 1 431 ? -11.406 -5.859 21.525 1.00 92.69 431 SER A N 1
ATOM 3297 C CA . SER A 1 431 ? -10.091 -5.446 22.029 1.00 92.69 431 SER A CA 1
ATOM 3298 C C . SER A 1 431 ? -10.011 -5.533 23.555 1.00 92.69 431 SER A C 1
ATOM 3300 O O . SER A 1 431 ? -8.973 -5.903 24.090 1.00 92.69 431 SER A O 1
ATOM 3302 N N . PHE A 1 432 ? -11.112 -5.269 24.267 1.00 92.00 432 PHE A N 1
ATOM 3303 C CA . PHE A 1 432 ? -11.192 -5.435 25.726 1.00 92.00 432 PHE A CA 1
ATOM 3304 C C . PHE A 1 432 ? -11.133 -6.899 26.158 1.00 92.00 432 PHE A C 1
ATOM 3306 O O . PHE A 1 432 ? -10.568 -7.219 27.201 1.00 92.00 432 PHE A O 1
ATOM 3313 N N . ARG A 1 433 ? -11.680 -7.804 25.344 1.00 87.06 433 ARG A N 1
ATOM 3314 C CA . ARG A 1 433 ? -11.610 -9.252 25.586 1.00 87.06 433 ARG A CA 1
ATOM 3315 C C . ARG A 1 433 ? -10.258 -9.850 25.189 1.00 87.06 433 ARG A C 1
ATOM 3317 O O . ARG A 1 433 ? -9.966 -10.985 25.562 1.00 87.06 433 ARG A O 1
ATOM 3324 N N . ASN A 1 434 ? -9.437 -9.120 24.434 1.00 81.00 434 ASN A N 1
ATOM 3325 C CA . ASN A 1 434 ? -8.148 -9.610 23.970 1.00 81.00 434 ASN A CA 1
ATOM 3326 C C . ASN A 1 434 ? -7.123 -9.614 25.127 1.00 81.00 434 ASN A C 1
ATOM 3328 O O . ASN A 1 434 ? -6.777 -8.548 25.644 1.00 81.00 434 ASN A O 1
ATOM 3332 N N . PRO A 1 435 ? -6.585 -10.784 25.526 1.00 75.19 435 PRO A N 1
ATOM 3333 C CA . PRO A 1 435 ? -5.658 -10.871 26.654 1.00 75.19 435 PRO A CA 1
ATOM 3334 C C . PRO A 1 435 ? -4.330 -10.138 26.406 1.00 75.19 435 PRO A C 1
ATOM 3336 O O . PRO A 1 435 ? -3.679 -9.732 27.366 1.00 75.19 435 PRO A O 1
ATOM 3339 N N . TYR A 1 436 ? -3.943 -9.920 25.144 1.00 74.25 436 TYR A N 1
ATOM 3340 C CA . TYR A 1 436 ? -2.696 -9.246 24.768 1.00 74.25 436 TYR A CA 1
ATOM 3341 C C . TYR A 1 436 ? -2.809 -7.715 24.769 1.00 74.25 436 TYR A C 1
ATOM 3343 O O . TYR A 1 436 ? -1.822 -7.025 25.032 1.00 74.25 436 TYR A O 1
ATOM 3351 N N . ALA A 1 437 ? -4.019 -7.182 24.568 1.00 71.75 437 ALA A N 1
ATOM 3352 C CA . ALA A 1 437 ? -4.300 -5.757 24.745 1.00 71.75 437 ALA A CA 1
ATOM 3353 C C . ALA A 1 437 ? -4.200 -5.328 26.222 1.00 71.75 437 ALA A C 1
ATOM 3355 O O . ALA A 1 437 ? -4.038 -4.145 26.511 1.00 71.75 437 ALA A O 1
ATOM 3356 N N . PHE A 1 438 ? -4.278 -6.285 27.157 1.00 77.62 438 PHE A N 1
ATOM 3357 C CA . PHE A 1 438 ? -4.080 -6.106 28.600 1.00 77.62 438 PHE A CA 1
ATOM 3358 C C . PHE A 1 438 ? -4.841 -4.908 29.193 1.00 77.62 438 PHE A C 1
ATOM 3360 O O . PHE A 1 438 ? -4.301 -4.101 29.958 1.00 77.62 438 PHE A O 1
ATOM 3367 N N . ILE A 1 439 ? -6.119 -4.787 28.823 1.00 87.81 439 ILE A N 1
ATOM 3368 C CA . ILE A 1 439 ? -6.947 -3.661 29.248 1.00 87.81 439 ILE A CA 1
ATOM 3369 C C . ILE A 1 439 ? -7.353 -3.820 30.713 1.00 87.81 439 ILE A C 1
ATOM 3371 O O . ILE A 1 439 ? -7.725 -4.911 31.148 1.00 87.81 439 ILE A O 1
ATOM 3375 N N . ARG A 1 440 ? -7.276 -2.729 31.481 1.00 85.56 440 ARG A N 1
ATOM 3376 C CA . ARG A 1 440 ? -7.883 -2.626 32.818 1.00 85.56 440 ARG A CA 1
ATOM 3377 C C . ARG A 1 440 ? -8.565 -1.284 32.988 1.00 85.56 440 ARG A C 1
ATOM 3379 O O . ARG A 1 440 ? -8.008 -0.267 32.577 1.00 85.56 440 ARG A O 1
ATOM 3386 N N . CYS A 1 441 ? -9.735 -1.294 33.616 1.00 91.06 441 CYS A N 1
ATOM 3387 C CA . CYS A 1 441 ? -10.543 -0.108 33.877 1.00 91.06 441 CYS A CA 1
ATOM 3388 C C . CYS A 1 441 ? -10.639 0.160 35.372 1.00 91.06 441 CYS A C 1
ATOM 3390 O O . CYS A 1 441 ? -10.635 -0.766 36.181 1.00 91.06 441 CYS A O 1
ATOM 3392 N N . TYR A 1 442 ? -10.790 1.427 35.731 1.00 90.25 442 TYR A N 1
ATOM 3393 C CA . TYR A 1 442 ? -10.924 1.849 37.117 1.00 90.25 442 TYR A CA 1
ATOM 3394 C C . TYR A 1 442 ? -12.121 2.784 37.269 1.00 90.25 442 TYR A C 1
ATOM 3396 O O . TYR A 1 442 ? -12.544 3.431 36.315 1.00 90.25 442 TYR A O 1
ATOM 3404 N N . THR A 1 443 ? -12.669 2.866 38.474 1.00 85.62 443 THR A N 1
ATOM 3405 C CA . THR A 1 443 ? -13.660 3.881 38.848 1.00 85.62 443 THR A CA 1
ATOM 3406 C C . THR A 1 443 ? -13.225 4.543 40.144 1.00 85.62 443 THR A C 1
ATOM 3408 O O . THR A 1 443 ? -12.574 3.910 40.978 1.00 85.62 443 THR A O 1
ATOM 3411 N N . MET A 1 444 ? -13.598 5.807 40.313 1.0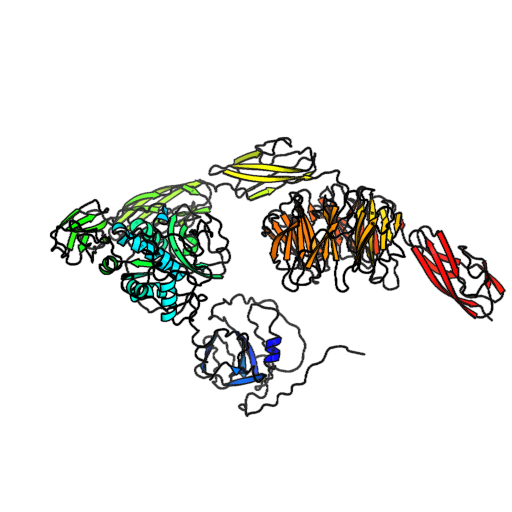0 85.19 444 MET A N 1
ATOM 3412 C CA . MET A 1 444 ? -13.303 6.602 41.502 1.00 85.19 444 MET A CA 1
ATOM 3413 C C . MET A 1 444 ? -14.570 7.275 42.034 1.00 85.19 444 MET A C 1
ATOM 3415 O O . MET A 1 444 ? -15.568 7.402 41.316 1.00 85.19 444 MET A O 1
ATOM 3419 N N . THR A 1 445 ? -14.530 7.675 43.299 1.00 77.69 445 THR A N 1
ATOM 3420 C CA . THR A 1 445 ? -15.628 8.373 43.968 1.00 77.69 445 THR A CA 1
ATOM 3421 C C . THR A 1 445 ? -15.097 9.632 44.633 1.00 77.69 445 THR A C 1
ATOM 3423 O O . THR A 1 445 ? -14.135 9.578 45.398 1.00 77.69 445 THR A O 1
ATOM 3426 N N . GLU A 1 446 ? -15.738 10.754 44.326 1.00 78.44 446 GLU A N 1
ATOM 3427 C CA . GLU A 1 446 ? -15.641 12.011 45.061 1.00 78.44 446 GLU A CA 1
ATOM 3428 C C . GLU A 1 446 ? -16.924 12.158 45.893 1.00 78.44 446 GLU A C 1
ATOM 3430 O O . GLU A 1 446 ? -18.022 12.015 45.349 1.00 78.44 446 GLU A O 1
ATOM 3435 N N . ASP A 1 447 ? -16.789 12.432 47.191 1.00 71.38 447 ASP A N 1
ATOM 3436 C CA . ASP A 1 447 ? -17.912 12.827 48.048 1.00 71.38 447 ASP A CA 1
ATOM 3437 C C . ASP A 1 447 ? -17.916 14.349 48.234 1.00 71.38 447 ASP A C 1
ATOM 3439 O O . ASP A 1 447 ? -16.910 15.028 48.027 1.00 71.38 447 ASP A O 1
ATOM 3443 N N . TYR A 1 448 ? -19.058 14.913 48.616 1.00 68.00 448 TYR A N 1
ATOM 3444 C CA . TYR A 1 448 ? -19.175 16.343 48.861 1.00 68.00 448 TYR A CA 1
ATOM 3445 C C . TYR A 1 448 ? -18.309 16.776 50.060 1.00 68.00 448 TYR A C 1
ATOM 3447 O O . TYR A 1 448 ? -18.664 16.579 51.224 1.00 68.00 448 TYR A O 1
ATOM 3455 N N . GLY A 1 449 ? -17.195 17.451 49.773 1.00 74.38 449 GLY A N 1
ATOM 3456 C CA . GLY A 1 449 ? -16.292 18.050 50.753 1.00 74.38 449 GLY A CA 1
ATOM 3457 C C . GLY A 1 449 ? -16.566 19.541 50.975 1.00 74.38 449 GLY A C 1
ATOM 3458 O O . GLY A 1 449 ? -16.480 20.364 50.058 1.00 74.38 449 GLY A O 1
ATOM 3459 N N . THR A 1 450 ? -16.861 19.943 52.218 1.00 74.44 450 THR A N 1
ATOM 3460 C CA . THR A 1 450 ? -17.020 21.372 52.570 1.00 74.44 450 THR A CA 1
ATOM 3461 C C . THR A 1 450 ? -15.725 22.173 52.410 1.00 74.44 450 THR A C 1
ATOM 3463 O O . THR A 1 450 ? -15.753 23.380 52.194 1.00 74.44 450 THR A O 1
ATOM 3466 N N . ASP A 1 451 ? -14.581 21.502 52.496 1.00 84.00 451 ASP A N 1
ATOM 3467 C CA . ASP A 1 451 ? -13.247 22.065 52.317 1.00 84.00 451 ASP A CA 1
ATOM 3468 C C . ASP A 1 451 ? -12.955 22.473 50.864 1.00 84.00 451 ASP A C 1
ATOM 3470 O O . ASP A 1 451 ? -12.346 23.524 50.647 1.00 84.00 451 ASP A O 1
ATOM 3474 N N . VAL A 1 452 ? -13.443 21.721 49.869 1.00 87.12 452 VAL A N 1
ATOM 3475 C CA . VAL A 1 452 ? -13.380 22.110 48.447 1.00 87.12 452 VAL A CA 1
ATOM 3476 C C . VAL A 1 452 ? -14.212 23.375 48.205 1.00 87.12 452 VAL A C 1
ATOM 3478 O O . VAL A 1 452 ? -13.739 24.336 47.589 1.00 87.12 452 VAL A O 1
ATOM 3481 N N . VAL A 1 453 ? -15.429 23.426 48.751 1.00 83.88 453 VAL A N 1
ATOM 3482 C CA . VAL A 1 453 ? -16.326 24.590 48.645 1.00 83.88 453 VAL A CA 1
ATOM 3483 C C . VAL A 1 453 ? -15.690 25.846 49.241 1.00 83.88 453 VAL A C 1
ATOM 3485 O O . VAL A 1 453 ? -15.635 26.885 48.573 1.00 83.88 453 VAL A O 1
ATOM 3488 N N . ASP A 1 454 ? -15.154 25.739 50.458 1.00 85.00 454 ASP A N 1
ATOM 3489 C CA . ASP A 1 454 ? -14.482 26.839 51.151 1.00 85.00 454 ASP A CA 1
ATOM 3490 C C . ASP A 1 454 ? -13.218 27.298 50.409 1.00 85.00 454 ASP A C 1
ATOM 3492 O O . ASP A 1 454 ? -12.981 28.502 50.258 1.00 85.00 454 ASP A O 1
ATOM 3496 N N . ARG A 1 455 ? -12.403 26.354 49.912 1.00 89.88 455 ARG A N 1
ATOM 3497 C CA . ARG A 1 455 ? -11.142 26.647 49.214 1.00 89.88 455 ARG A CA 1
ATOM 3498 C C . ARG A 1 455 ? -11.364 27.447 47.935 1.00 89.88 455 ARG A C 1
ATOM 3500 O O . ARG A 1 455 ? -10.613 28.393 47.681 1.00 89.88 455 ARG A O 1
ATOM 3507 N N . PHE A 1 456 ? -12.357 27.063 47.136 1.00 89.12 456 PHE A N 1
ATOM 3508 C CA . PHE A 1 456 ? -12.597 27.640 45.810 1.00 89.12 456 PHE A CA 1
ATOM 3509 C C . PHE A 1 456 ? -13.694 28.708 45.791 1.00 89.12 456 PHE A C 1
ATOM 3511 O O . PHE A 1 456 ? -14.015 29.237 44.727 1.00 89.12 456 PHE A O 1
ATOM 3518 N N . GLY A 1 457 ? -14.233 29.073 46.961 1.00 83.88 457 GLY A N 1
ATOM 3519 C CA . GLY A 1 457 ? -15.260 30.106 47.082 1.00 83.88 457 GLY A CA 1
ATOM 3520 C C . GLY A 1 457 ? -16.507 29.773 46.267 1.00 83.88 457 GLY A C 1
ATOM 3521 O O . GLY A 1 457 ? -17.102 30.668 45.662 1.00 83.88 457 GLY A O 1
ATOM 3522 N N . LEU A 1 458 ? -16.852 28.485 46.204 1.00 83.50 458 LEU A N 1
ATOM 3523 C CA . LEU A 1 458 ? -18.034 28.016 45.494 1.00 83.50 458 LEU A CA 1
ATOM 3524 C C . LEU A 1 458 ? -19.286 28.505 46.221 1.00 83.50 458 LEU A C 1
ATOM 3526 O O . LEU A 1 458 ? -19.259 28.837 47.409 1.00 83.50 458 LEU A O 1
ATOM 3530 N N . ASN A 1 459 ? -20.406 28.553 45.506 1.00 76.81 459 ASN A N 1
ATOM 3531 C CA . ASN A 1 459 ? -21.681 28.894 46.116 1.00 76.81 459 ASN A CA 1
ATOM 3532 C C . ASN A 1 459 ? -22.121 27.725 47.003 1.00 76.81 459 ASN A C 1
ATOM 3534 O O . ASN A 1 459 ? -22.834 26.838 46.538 1.00 76.81 459 ASN A O 1
ATOM 3538 N N . ALA A 1 460 ? -21.675 27.720 48.263 1.00 63.03 460 ALA A N 1
ATOM 3539 C CA . ALA A 1 460 ? -22.103 26.741 49.248 1.00 63.03 460 ALA A CA 1
ATOM 3540 C C . ALA A 1 460 ? -23.642 26.704 49.274 1.00 63.03 460 ALA A C 1
ATOM 3542 O O . ALA A 1 460 ? -24.270 27.765 49.414 1.00 63.03 460 ALA A O 1
ATOM 3543 N N . PRO A 1 461 ? -24.273 25.526 49.131 1.00 59.03 461 PRO A N 1
ATOM 3544 C CA . PRO A 1 461 ? -25.697 25.419 49.384 1.00 59.03 461 PRO A CA 1
ATOM 3545 C C . PRO A 1 461 ? -25.954 25.827 50.837 1.00 59.03 461 PRO A C 1
ATOM 3547 O O . PRO A 1 461 ? -25.107 25.641 51.711 1.00 59.03 461 PRO A O 1
ATOM 3550 N N . ALA A 1 462 ? -27.130 26.386 51.120 1.00 61.34 462 ALA A N 1
ATOM 3551 C CA . ALA A 1 462 ? -27.484 26.759 52.489 1.00 61.34 462 ALA A CA 1
ATOM 3552 C C . ALA A 1 462 ? -27.450 25.552 53.454 1.00 61.34 462 ALA A C 1
ATOM 3554 O O . ALA A 1 462 ? -27.360 25.755 54.664 1.00 61.34 462 ALA A O 1
ATOM 3555 N N . ILE A 1 463 ? -27.538 24.325 52.915 1.00 68.75 463 ILE A N 1
ATOM 3556 C CA . ILE A 1 463 ? -27.611 23.055 53.637 1.00 68.75 463 ILE A CA 1
ATOM 3557 C C . ILE A 1 463 ? -26.890 21.951 52.800 1.00 68.75 463 ILE A C 1
ATOM 3559 O O . ILE A 1 463 ? -27.188 21.831 51.609 1.00 68.75 463 ILE A O 1
ATOM 3563 N N . PRO A 1 464 ? -25.923 21.180 53.350 1.00 68.06 464 PRO A N 1
ATOM 3564 C CA . PRO A 1 464 ? -25.154 20.150 52.616 1.00 68.06 464 PRO A CA 1
ATOM 3565 C C . PRO A 1 464 ? -25.951 18.849 52.359 1.00 68.06 464 PRO A C 1
ATOM 3567 O O . PRO A 1 464 ? -26.907 18.603 53.085 1.00 68.06 464 PRO A O 1
ATOM 3570 N N . PRO A 1 465 ? -25.595 17.997 51.376 1.00 75.69 465 PRO A N 1
ATOM 3571 C CA . PRO A 1 465 ? -26.284 16.722 51.119 1.00 75.69 465 PRO A CA 1
ATOM 3572 C C . PRO A 1 465 ? -26.114 15.693 52.257 1.00 75.69 465 PRO A C 1
ATOM 3574 O O . PRO A 1 465 ? -25.255 15.843 53.126 1.00 75.69 465 PRO A O 1
ATOM 3577 N N . VAL A 1 466 ? -26.960 14.656 52.267 1.00 79.19 466 VAL A N 1
ATOM 3578 C CA . VAL A 1 466 ? -26.915 13.542 53.238 1.00 79.19 466 VAL A CA 1
ATOM 3579 C C . VAL A 1 466 ? -25.793 12.563 52.865 1.00 79.19 466 VAL A C 1
ATOM 3581 O O . VAL A 1 466 ? -25.705 12.167 51.704 1.00 79.19 466 VAL A O 1
ATOM 3584 N N . SER A 1 467 ? -24.959 12.165 53.833 1.00 79.19 467 SER A N 1
ATOM 3585 C CA . SER A 1 467 ? -23.822 11.244 53.646 1.00 79.19 467 SER A CA 1
ATOM 3586 C C . SER A 1 467 ? -24.134 9.808 54.096 1.00 79.19 467 SER A C 1
ATOM 3588 O O . SER A 1 467 ? -25.084 9.565 54.844 1.00 79.19 467 SER A O 1
ATOM 3590 N N . GLY A 1 468 ? -23.329 8.841 53.641 1.00 78.94 468 GLY A N 1
ATOM 3591 C CA . GLY A 1 468 ? -23.348 7.460 54.149 1.00 78.94 468 GLY A CA 1
ATOM 3592 C C . GLY A 1 468 ? -24.527 6.583 53.704 1.00 78.94 468 GLY A C 1
ATOM 3593 O O . GLY A 1 468 ? -24.779 5.555 54.329 1.00 78.94 468 GLY A O 1
ATOM 3594 N N . LEU A 1 469 ? -25.266 6.967 52.657 1.00 84.31 469 LEU A N 1
ATOM 3595 C CA . LEU A 1 469 ? -26.437 6.221 52.178 1.00 84.31 469 LEU A CA 1
ATOM 3596 C C . LEU A 1 469 ? -26.078 4.795 51.689 1.00 84.31 469 LEU A C 1
ATOM 3598 O O . LEU A 1 469 ? -25.067 4.594 51.021 1.00 84.31 469 LEU A O 1
ATOM 3602 N N . SER A 1 470 ? -26.930 3.807 51.989 1.00 79.81 470 SER A N 1
ATOM 3603 C CA . SER A 1 470 ? -26.825 2.379 51.625 1.00 79.81 470 SER A CA 1
ATOM 3604 C C . SER A 1 470 ? -28.214 1.720 51.472 1.00 79.81 470 SER A C 1
ATOM 3606 O O . SER A 1 470 ? -29.193 2.280 51.960 1.00 79.81 470 SER A O 1
ATOM 3608 N N . ALA A 1 471 ? -28.317 0.559 50.794 1.00 82.06 471 ALA A N 1
ATOM 3609 C CA . ALA A 1 471 ? -29.575 -0.170 50.522 1.00 82.06 471 ALA A CA 1
ATOM 3610 C C . ALA A 1 471 ? -29.416 -1.713 50.558 1.00 82.06 471 ALA A C 1
ATOM 3612 O O . ALA A 1 471 ? -28.367 -2.226 50.161 1.00 82.06 471 ALA A O 1
ATOM 3613 N N . THR A 1 472 ? -30.441 -2.473 50.982 1.00 77.31 472 THR A N 1
ATOM 3614 C CA . THR A 1 472 ? -30.408 -3.953 51.002 1.00 77.31 472 THR A CA 1
ATOM 3615 C C . THR A 1 472 ? -30.624 -4.602 49.637 1.00 77.31 472 THR A C 1
ATOM 3617 O O . THR A 1 472 ? -31.312 -4.087 48.755 1.00 77.31 472 THR A O 1
ATOM 3620 N N . GLN A 1 473 ? -30.028 -5.787 49.479 1.00 71.56 473 GLN A N 1
ATOM 3621 C CA . GLN A 1 473 ? -30.002 -6.554 48.237 1.00 71.56 473 GLN A CA 1
ATOM 3622 C C . GLN A 1 473 ? -30.363 -8.027 48.507 1.00 71.56 473 GLN A C 1
ATOM 3624 O O . GLN A 1 473 ? -29.521 -8.811 48.941 1.00 71.56 473 GLN A O 1
ATOM 3629 N N . GLY A 1 474 ? -31.618 -8.415 48.242 1.00 62.19 474 GLY A N 1
ATOM 3630 C CA . GLY A 1 474 ? -31.970 -9.810 47.947 1.00 62.19 474 GLY A CA 1
ATOM 3631 C C . GLY A 1 474 ? -32.121 -10.837 49.085 1.00 62.19 474 GLY A C 1
ATOM 3632 O O . GLY A 1 474 ? -31.950 -12.022 48.807 1.00 62.19 474 GLY A O 1
ATOM 3633 N N . THR A 1 475 ? -32.476 -10.483 50.327 1.00 53.56 475 THR A N 1
ATOM 3634 C CA . THR A 1 475 ? -32.664 -11.504 51.396 1.00 53.56 475 THR A CA 1
ATOM 3635 C C . THR A 1 475 ? -33.815 -11.283 52.382 1.00 53.56 475 THR A C 1
ATOM 3637 O O . THR A 1 475 ? -34.075 -12.182 53.185 1.00 53.56 475 THR A O 1
ATOM 3640 N N . GLU A 1 476 ? -34.549 -10.169 52.323 1.00 52.72 476 GLU A N 1
ATOM 3641 C CA . GLU A 1 476 ? -35.642 -9.900 53.267 1.00 52.72 476 GLU A CA 1
ATOM 3642 C C . GLU A 1 476 ? -37.021 -9.988 52.598 1.00 52.72 476 GLU A C 1
ATOM 3644 O O . GLU A 1 476 ? -37.317 -9.311 51.613 1.00 52.72 476 GLU A O 1
ATOM 3649 N N . GLU A 1 477 ? -37.886 -10.854 53.139 1.00 55.12 477 GLU A N 1
ATOM 3650 C CA . GLU A 1 477 ? -39.321 -10.822 52.850 1.00 55.12 477 GLU A CA 1
ATOM 3651 C C . GLU A 1 477 ? -39.894 -9.513 53.411 1.00 55.12 477 GLU A C 1
ATOM 3653 O O . GLU A 1 477 ? -40.089 -9.397 54.621 1.00 55.12 477 GLU A O 1
ATOM 3658 N N . GLY A 1 478 ? -40.193 -8.545 52.539 1.00 63.34 478 GLY A N 1
ATOM 3659 C CA . GLY A 1 478 ? -41.044 -7.406 52.904 1.00 63.34 478 GLY A CA 1
ATOM 3660 C C . GLY A 1 478 ? -40.605 -6.005 52.475 1.00 63.34 478 GLY A C 1
ATOM 3661 O O . GLY A 1 478 ? -41.301 -5.074 52.868 1.00 63.34 478 GLY A O 1
ATOM 3662 N N . GLY A 1 479 ? -39.526 -5.824 51.701 1.00 76.12 479 GLY A N 1
ATOM 3663 C CA . GLY A 1 479 ? -39.151 -4.509 51.148 1.00 76.12 479 GLY A CA 1
ATOM 3664 C C . GLY A 1 479 ? -37.644 -4.297 50.953 1.00 76.12 479 GLY A C 1
ATOM 3665 O O . GLY A 1 479 ? -36.861 -5.234 51.105 1.00 76.12 479 GLY A O 1
ATOM 3666 N N . ILE A 1 480 ? -37.240 -3.062 50.625 1.00 82.56 480 ILE A N 1
ATOM 3667 C CA . ILE A 1 480 ? -35.832 -2.629 50.493 1.00 82.56 480 ILE A CA 1
ATOM 3668 C C . ILE A 1 480 ? -35.461 -1.727 51.674 1.00 82.56 480 ILE A C 1
ATOM 3670 O O . ILE A 1 480 ? -36.086 -0.696 51.885 1.00 82.56 480 ILE A O 1
ATOM 3674 N N . HIS A 1 481 ? -34.434 -2.079 52.440 1.00 85.19 481 HIS A N 1
ATOM 3675 C CA . HIS A 1 481 ? -34.003 -1.340 53.627 1.00 85.19 481 HIS A CA 1
ATOM 3676 C C . HIS A 1 481 ? -32.838 -0.402 53.292 1.00 85.19 481 HIS A C 1
ATOM 3678 O O . HIS A 1 481 ? -31.798 -0.853 52.815 1.00 85.19 481 HIS A O 1
ATOM 3684 N N . LEU A 1 482 ? -33.015 0.893 53.541 1.00 89.31 482 LEU A N 1
ATOM 3685 C CA . LEU A 1 482 ? -32.042 1.966 53.356 1.00 89.31 482 LEU A CA 1
ATOM 3686 C C . LEU A 1 482 ? -31.434 2.389 54.698 1.00 89.31 482 LEU A C 1
ATOM 3688 O O . LEU A 1 482 ? -32.140 2.381 55.702 1.00 89.31 482 LEU A O 1
ATOM 3692 N N . ALA A 1 483 ? -30.171 2.822 54.716 1.00 88.25 483 ALA A N 1
ATOM 3693 C CA . ALA A 1 483 ? -29.527 3.417 55.896 1.00 88.25 483 ALA A CA 1
ATOM 3694 C C . ALA A 1 483 ? -28.520 4.516 55.520 1.00 88.25 483 ALA A C 1
ATOM 3696 O O . ALA A 1 483 ? -27.881 4.398 54.479 1.00 88.25 483 ALA A O 1
ATOM 3697 N N . TRP A 1 484 ? -28.375 5.560 56.343 1.00 89.75 484 TRP A N 1
ATOM 3698 C CA . TRP A 1 484 ? -27.485 6.718 56.136 1.00 89.75 484 TRP A CA 1
ATOM 3699 C C . TRP A 1 484 ? -26.973 7.316 57.460 1.00 89.75 484 TRP A C 1
ATOM 3701 O O . TRP A 1 484 ? -27.455 6.978 58.543 1.00 89.75 484 TRP A O 1
ATOM 3711 N N . ASP A 1 485 ? -25.995 8.225 57.387 1.00 83.69 485 ASP A N 1
ATOM 3712 C CA . ASP A 1 485 ? -25.424 8.880 58.569 1.00 83.69 485 ASP A CA 1
ATOM 3713 C C . ASP A 1 485 ? -26.391 9.881 59.218 1.00 83.69 485 ASP A C 1
ATOM 3715 O O . ASP A 1 485 ? -27.194 10.540 58.559 1.00 83.69 485 ASP A O 1
ATOM 3719 N N . ALA A 1 486 ? -26.266 10.076 60.534 1.00 80.19 486 ALA A N 1
ATOM 3720 C CA . ALA A 1 486 ? -27.087 11.037 61.269 1.00 80.19 486 ALA A CA 1
ATOM 3721 C C . ALA A 1 486 ? -26.927 12.470 60.726 1.00 80.19 486 ALA A C 1
ATOM 3723 O O . ALA A 1 486 ? -25.850 13.070 60.795 1.00 80.19 486 ALA A O 1
ATOM 3724 N N . TYR A 1 487 ? -28.030 13.051 60.251 1.00 78.31 487 TYR A N 1
ATOM 3725 C CA . TYR A 1 487 ? -28.031 14.347 59.585 1.00 78.31 487 TYR A CA 1
ATOM 3726 C C . TYR A 1 487 ? -28.403 15.496 60.537 1.00 78.31 487 TYR A C 1
ATOM 3728 O O . TYR A 1 487 ? -29.397 15.447 61.257 1.00 78.31 487 TYR A O 1
ATOM 3736 N N . SER A 1 488 ? -27.604 16.569 60.550 1.00 68.19 488 SER A N 1
ATOM 3737 C CA . SER A 1 488 ? -27.761 17.686 61.506 1.00 68.19 488 SER A CA 1
ATOM 3738 C C . SER A 1 488 ? -28.234 19.009 60.886 1.00 68.19 488 SER A C 1
ATOM 3740 O O . SER A 1 488 ? -28.403 19.992 61.611 1.00 68.19 488 SER A O 1
ATOM 3742 N N . GLY A 1 489 ? -28.485 19.041 59.569 1.00 64.38 489 GLY A N 1
ATOM 3743 C CA . GLY A 1 489 ? -28.835 20.255 58.813 1.00 64.38 489 GLY A CA 1
ATOM 3744 C C . GLY A 1 489 ? -30.230 20.832 59.096 1.00 64.38 489 GLY A C 1
ATOM 3745 O O . GLY A 1 489 ? -30.452 22.015 58.851 1.00 64.38 489 GLY A O 1
ATOM 3746 N N . GLY A 1 490 ? -31.133 20.040 59.688 1.00 66.88 490 GLY A N 1
ATOM 3747 C CA . GLY A 1 490 ? -32.514 20.426 60.002 1.00 66.88 490 GLY A CA 1
ATOM 3748 C C . GLY A 1 490 ? -33.425 20.488 58.768 1.00 66.88 490 GLY A C 1
ATOM 3749 O O . GLY A 1 490 ? -33.020 20.969 57.719 1.00 66.88 490 GLY A O 1
ATOM 3750 N N . GLY A 1 491 ? -34.668 20.014 58.907 1.00 77.00 491 GLY A N 1
ATOM 3751 C CA . GLY A 1 491 ? -35.606 19.836 57.785 1.00 77.00 491 GLY A CA 1
ATOM 3752 C C . GLY A 1 491 ? -35.965 18.365 57.574 1.00 77.00 491 GLY A C 1
ATOM 3753 O O . GLY A 1 491 ? -35.306 17.503 58.146 1.00 77.00 491 GLY A O 1
ATOM 3754 N N . ALA A 1 492 ? -37.032 18.060 56.836 1.00 86.62 492 ALA A N 1
ATOM 3755 C CA . ALA A 1 492 ? -37.407 16.672 56.583 1.00 86.62 492 ALA A CA 1
ATOM 3756 C C . ALA A 1 492 ? -36.429 16.004 55.602 1.00 86.62 492 ALA A C 1
ATOM 3758 O O . ALA A 1 492 ? -35.844 16.674 54.750 1.00 86.62 492 ALA A O 1
ATOM 3759 N N . LEU A 1 493 ? -36.239 14.691 55.739 1.00 89.31 493 LEU A N 1
ATOM 3760 C CA . LEU A 1 493 ? -35.475 13.877 54.796 1.00 89.31 493 LEU A CA 1
ATOM 3761 C C . LEU A 1 493 ? -36.429 13.284 53.769 1.00 89.31 493 LEU A C 1
ATOM 3763 O O . LEU A 1 493 ? -37.276 12.457 54.091 1.00 89.31 493 LEU A O 1
ATOM 3767 N N . HIS A 1 494 ? -36.280 13.703 52.530 1.00 91.38 494 HIS A N 1
ATOM 3768 C CA . HIS A 1 494 ? -36.988 13.165 51.389 1.00 91.38 494 HIS A CA 1
ATOM 3769 C C . HIS A 1 494 ? -36.192 11.964 50.894 1.00 91.38 494 HIS A C 1
ATOM 3771 O O . HIS A 1 494 ? -34.984 12.069 50.691 1.00 91.38 494 HIS A O 1
ATOM 3777 N N . VAL A 1 495 ? -36.848 10.825 50.710 1.00 90.88 495 VAL A N 1
ATOM 3778 C CA . VAL A 1 495 ? -36.286 9.652 50.037 1.00 90.88 495 VAL A CA 1
ATOM 3779 C C . VAL A 1 495 ? -36.886 9.618 48.645 1.00 90.88 495 VAL A C 1
ATOM 3781 O O . VAL A 1 495 ? -38.109 9.625 48.500 1.00 90.88 495 VAL A O 1
ATOM 3784 N N . MET A 1 496 ? -36.044 9.593 47.620 1.00 89.12 496 MET A N 1
ATOM 3785 C CA . MET A 1 496 ? -36.472 9.533 46.227 1.00 89.12 496 MET A CA 1
ATOM 3786 C C . MET A 1 496 ? -36.090 8.192 45.636 1.00 89.12 496 MET A C 1
ATOM 3788 O O . MET A 1 496 ? -35.039 7.660 45.981 1.00 89.12 496 MET A O 1
ATOM 3792 N N . ARG A 1 497 ? -36.929 7.673 44.739 1.00 85.00 497 ARG A N 1
ATOM 3793 C CA . ARG A 1 497 ? -36.743 6.372 44.097 1.00 85.00 497 ARG A CA 1
ATOM 3794 C C . ARG A 1 497 ? -36.806 6.484 42.581 1.00 85.00 497 ARG A C 1
ATOM 3796 O O . ARG A 1 497 ? -37.726 7.098 42.049 1.00 85.00 497 ARG A O 1
ATOM 3803 N N . ASP A 1 498 ? -35.853 5.880 41.884 1.00 61.25 498 ASP A N 1
ATOM 3804 C CA . ASP A 1 498 ? -35.678 5.801 40.423 1.00 61.25 498 ASP A CA 1
ATOM 3805 C C . ASP A 1 498 ? -35.480 7.146 39.700 1.00 61.25 498 ASP A C 1
ATOM 3807 O O . ASP A 1 498 ? -34.953 7.195 38.592 1.00 61.25 498 ASP A O 1
ATOM 3811 N N . SER A 1 499 ? -35.847 8.261 40.331 1.00 62.00 499 SER A N 1
ATOM 3812 C CA . SER A 1 499 ? -35.489 9.611 39.915 1.00 62.00 499 SER A CA 1
ATOM 3813 C C . SER A 1 499 ? -35.537 10.562 41.109 1.00 62.00 499 SER A C 1
ATOM 3815 O O . SER A 1 499 ? -36.410 10.431 41.964 1.00 62.00 499 SER A O 1
ATOM 3817 N N . ILE A 1 500 ? -34.678 11.584 41.116 1.00 58.91 500 ILE A N 1
ATOM 3818 C CA . ILE A 1 500 ? -34.633 12.644 42.147 1.00 58.91 500 ILE A CA 1
ATOM 3819 C C . ILE A 1 500 ? -35.969 13.416 42.259 1.00 58.91 500 ILE A C 1
ATOM 3821 O O . ILE A 1 500 ? -36.240 14.072 43.255 1.00 58.91 500 ILE A O 1
ATOM 3825 N N . GLY A 1 501 ? -36.849 13.331 41.256 1.00 64.12 501 GLY A N 1
ATOM 3826 C CA . GLY A 1 501 ? -38.186 13.933 41.303 1.00 64.12 501 GLY A CA 1
ATOM 3827 C C . GLY A 1 501 ? -39.283 13.041 41.896 1.00 64.12 501 GLY A C 1
ATOM 3828 O O . GLY A 1 501 ? -40.405 13.515 42.069 1.00 64.12 501 GLY A O 1
ATOM 3829 N N . ASN A 1 502 ? -39.004 11.763 42.163 1.00 80.31 502 ASN A N 1
ATOM 3830 C CA . ASN A 1 502 ? -39.993 10.786 42.614 1.00 80.31 502 ASN A CA 1
ATOM 3831 C C . ASN A 1 502 ? -39.801 10.459 44.098 1.00 80.31 502 ASN A C 1
ATOM 3833 O O . ASN A 1 502 ? -39.149 9.482 44.460 1.00 80.31 502 ASN A O 1
ATOM 3837 N N . GLU A 1 503 ? -40.367 11.306 44.948 1.00 90.00 503 GLU A N 1
ATOM 3838 C CA . GLU A 1 503 ? -40.353 11.157 46.401 1.00 90.00 503 GLU A CA 1
ATOM 3839 C C . GLU A 1 503 ? -41.255 10.000 46.856 1.00 90.00 503 GLU A C 1
ATOM 3841 O O . GLU A 1 503 ? -42.461 9.991 46.597 1.00 90.00 503 GLU A O 1
ATOM 3846 N N . VAL A 1 504 ? -40.662 9.029 47.550 1.00 88.81 504 VAL A N 1
ATOM 3847 C CA . VAL A 1 504 ? -41.342 7.833 48.067 1.00 88.81 504 VAL A CA 1
ATOM 3848 C C . VAL A 1 504 ? -41.519 7.847 49.582 1.00 88.81 504 VAL A C 1
ATOM 3850 O O . VAL A 1 504 ? -42.417 7.178 50.090 1.00 88.81 504 VAL A O 1
ATOM 3853 N N . ALA A 1 505 ? -40.726 8.640 50.306 1.00 91.56 505 ALA A N 1
ATOM 3854 C CA . ALA A 1 505 ? -40.911 8.862 51.735 1.00 91.56 505 ALA A CA 1
ATOM 3855 C C . ALA A 1 505 ? -40.427 10.248 52.168 1.00 91.56 505 ALA A C 1
ATOM 3857 O O . ALA A 1 505 ? -39.540 10.833 51.553 1.00 91.56 505 ALA A O 1
ATOM 3858 N N . VAL A 1 506 ? -41.005 10.739 53.265 1.00 92.38 506 VAL A N 1
ATOM 3859 C CA . VAL A 1 506 ? -40.567 11.943 53.977 1.00 92.38 506 VAL A CA 1
ATOM 3860 C C . VAL A 1 506 ? -40.398 11.570 55.440 1.00 92.38 506 VAL A C 1
ATOM 3862 O O . VAL A 1 506 ? -41.349 11.120 56.083 1.00 92.38 506 VAL A O 1
ATOM 3865 N N . LEU A 1 507 ? -39.187 11.731 55.950 1.00 90.88 507 LEU A N 1
ATOM 3866 C CA . LEU A 1 507 ? -38.749 11.225 57.243 1.00 90.88 507 LEU A CA 1
ATOM 3867 C C . LEU A 1 507 ? -38.298 12.373 58.146 1.00 90.88 507 LEU A C 1
ATOM 3869 O O . LEU A 1 507 ? -37.966 13.469 57.686 1.00 90.88 507 LEU A O 1
ATOM 3873 N N . ASP A 1 508 ? -38.311 12.125 59.453 1.00 86.50 508 ASP A N 1
ATOM 3874 C CA . ASP A 1 508 ? -37.756 13.071 60.417 1.00 86.50 508 ASP A CA 1
ATOM 3875 C C . ASP A 1 508 ? -36.226 13.159 60.234 1.00 86.50 508 ASP A C 1
ATOM 3877 O O . ASP A 1 508 ? -35.592 12.136 59.971 1.00 86.50 508 ASP A O 1
ATOM 3881 N N . PRO A 1 509 ? -35.601 14.342 60.388 1.00 80.75 509 PRO A N 1
ATOM 3882 C CA . PRO A 1 509 ? -34.146 14.499 60.278 1.00 80.75 509 PRO A CA 1
ATOM 3883 C C . PRO A 1 509 ? -33.323 13.628 61.233 1.00 80.75 509 PRO A C 1
ATOM 3885 O O . PRO A 1 509 ? -32.120 13.489 61.030 1.00 80.75 509 PRO A O 1
ATOM 3888 N N . SER A 1 510 ? -33.931 13.083 62.291 1.00 83.12 510 SER A N 1
ATOM 3889 C CA . SER A 1 510 ? -33.273 12.150 63.209 1.00 83.12 510 SER A CA 1
ATOM 3890 C C . SER A 1 510 ? -33.253 10.693 62.734 1.00 83.12 510 SER A C 1
ATOM 3892 O O . SER A 1 510 ? -32.536 9.891 63.336 1.00 83.12 510 SER A O 1
ATOM 3894 N N . GLU A 1 511 ? -33.999 10.348 61.681 1.00 88.56 511 GLU A N 1
ATOM 3895 C CA . GLU A 1 511 ? -33.994 9.001 61.110 1.00 88.56 511 GLU A CA 1
ATOM 3896 C C . GLU A 1 511 ? -32.671 8.725 60.388 1.00 88.56 511 GLU A C 1
ATOM 3898 O O . GLU A 1 511 ? -32.102 9.594 59.724 1.00 88.56 511 GLU A O 1
ATOM 3903 N N . THR A 1 512 ? -32.186 7.493 60.533 1.00 90.06 512 THR A N 1
ATOM 3904 C CA . THR A 1 512 ? -30.930 7.009 59.920 1.00 90.06 512 THR A CA 1
ATOM 3905 C C . THR A 1 512 ? -31.138 5.750 59.086 1.00 90.06 512 THR A C 1
ATOM 3907 O O . THR A 1 512 ? -30.197 5.249 58.485 1.00 90.06 512 THR A O 1
ATOM 3910 N N . GLU A 1 513 ? -32.368 5.240 59.029 1.00 91.06 513 GLU A N 1
ATOM 3911 C CA . GLU A 1 513 ? -32.743 4.070 58.245 1.00 91.06 513 GLU A CA 1
ATOM 3912 C C . GLU A 1 513 ? -34.221 4.129 57.846 1.00 91.06 513 GLU A C 1
ATOM 3914 O O . GLU A 1 513 ? -35.025 4.812 58.486 1.00 91.06 513 GLU A O 1
ATOM 3919 N N . TRP A 1 514 ? -34.587 3.429 56.773 1.00 92.75 514 TRP A N 1
ATOM 3920 C CA . TRP A 1 514 ? -35.971 3.317 56.318 1.00 92.75 514 TRP A CA 1
ATOM 3921 C C . TRP A 1 514 ? -36.204 2.055 55.490 1.00 92.75 514 TRP A C 1
ATOM 3923 O O . TRP A 1 514 ? -35.389 1.704 54.646 1.00 92.75 514 TRP A O 1
ATOM 3933 N N . LEU A 1 515 ? -37.348 1.398 55.690 1.00 89.25 515 LEU A N 1
ATOM 3934 C CA . LEU A 1 515 ? -37.788 0.260 54.883 1.00 89.25 515 LEU A CA 1
ATOM 3935 C C . LEU A 1 515 ? -38.795 0.718 53.822 1.00 89.25 515 LEU A C 1
ATOM 3937 O O . LEU A 1 515 ? -39.901 1.140 54.162 1.00 89.25 515 LEU A O 1
ATOM 3941 N N . ASP A 1 516 ? -38.443 0.558 52.551 1.00 88.81 516 ASP A N 1
ATOM 3942 C CA . ASP A 1 516 ? -39.368 0.653 51.428 1.00 88.81 516 ASP A CA 1
ATOM 3943 C C . ASP A 1 516 ? -40.181 -0.640 51.300 1.00 88.81 516 ASP A C 1
ATOM 3945 O O . ASP A 1 516 ? -39.821 -1.558 50.560 1.00 88.81 516 ASP A O 1
ATOM 3949 N N . ASP A 1 517 ? -41.288 -0.719 52.034 1.00 84.88 517 ASP A N 1
ATOM 3950 C CA . ASP A 1 517 ? -42.248 -1.827 51.967 1.00 84.88 517 ASP A CA 1
ATOM 3951 C C . ASP A 1 517 ? -43.227 -1.712 50.780 1.00 84.88 517 ASP A C 1
ATOM 3953 O O . ASP A 1 517 ? -44.085 -2.578 50.576 1.00 84.88 517 ASP A O 1
ATOM 3957 N N . THR A 1 518 ? -43.104 -0.648 49.975 1.00 82.25 518 THR A N 1
ATOM 3958 C CA . THR A 1 518 ? -43.963 -0.404 48.808 1.00 82.25 518 THR A CA 1
ATOM 3959 C C . THR A 1 518 ? -43.440 -1.072 47.541 1.00 82.25 518 THR A C 1
ATOM 3961 O O . THR A 1 518 ? -44.207 -1.283 46.595 1.00 82.25 518 THR A O 1
ATOM 3964 N N . VAL A 1 519 ? -42.156 -1.435 47.521 1.00 70.88 519 VAL A N 1
ATOM 3965 C CA . VAL A 1 519 ? -41.558 -2.225 46.447 1.00 70.88 519 VAL A CA 1
ATOM 3966 C C . VAL A 1 519 ? -41.938 -3.687 46.642 1.00 70.88 519 VAL A C 1
ATOM 3968 O O . VAL A 1 519 ? -41.540 -4.348 47.599 1.00 70.88 519 VAL A O 1
ATOM 3971 N N . SER A 1 520 ? -42.742 -4.183 45.705 1.00 68.06 520 SER A N 1
ATOM 3972 C CA . SER A 1 520 ? -43.206 -5.576 45.648 1.00 68.06 520 SER A CA 1
ATOM 3973 C C . SER A 1 520 ? -42.785 -6.278 44.356 1.00 68.06 520 SER A C 1
ATOM 3975 O O . SER A 1 520 ? -43.132 -7.442 44.140 1.00 68.06 520 SER A O 1
ATOM 3977 N N . ASP A 1 521 ? -42.010 -5.588 43.520 1.00 58.66 521 ASP A N 1
ATOM 3978 C CA . ASP A 1 521 ? -41.404 -6.106 42.305 1.00 58.66 521 ASP A CA 1
ATOM 3979 C C . ASP A 1 521 ? -39.883 -6.279 42.485 1.00 58.66 521 ASP A C 1
ATOM 3981 O O . ASP A 1 521 ? -39.261 -5.552 43.251 1.00 58.66 521 ASP A O 1
ATOM 3985 N N . PRO A 1 522 ? -39.271 -7.273 41.825 1.00 55.81 522 PRO A N 1
ATOM 3986 C CA . PRO A 1 522 ? -37.876 -7.656 42.047 1.00 55.81 522 PRO A CA 1
ATOM 3987 C C . PRO A 1 522 ? -36.850 -6.746 41.363 1.00 55.81 522 PRO A C 1
ATOM 3989 O O . PRO A 1 522 ? -35.687 -7.143 41.251 1.00 55.81 522 PRO A O 1
ATOM 3992 N N . TYR A 1 523 ? -37.254 -5.591 40.826 1.00 55.47 523 TYR A N 1
ATOM 3993 C CA . TYR A 1 523 ? -36.341 -4.742 40.072 1.00 55.47 523 TYR A CA 1
ATOM 3994 C C . TYR A 1 523 ? -35.409 -3.959 41.006 1.00 55.47 523 TYR A C 1
ATOM 3996 O O . TYR A 1 523 ? -35.711 -3.698 42.170 1.00 55.47 523 TYR A O 1
ATOM 4004 N N . GLY A 1 524 ? -34.220 -3.634 40.492 1.00 61.84 524 GLY A N 1
ATOM 4005 C CA . GLY A 1 524 ? -33.281 -2.749 41.174 1.00 61.84 524 GLY A CA 1
ATOM 4006 C C . GLY A 1 524 ? -33.822 -1.329 41.172 1.00 61.84 524 GLY A C 1
ATOM 4007 O O . GLY A 1 524 ? -33.952 -0.740 40.104 1.00 61.84 524 GLY A O 1
ATOM 4008 N N . HIS A 1 525 ? -34.105 -0.790 42.352 1.00 66.69 525 HIS A N 1
ATOM 4009 C CA . HIS A 1 525 ? -34.545 0.588 42.521 1.00 66.69 525 HIS A CA 1
ATOM 4010 C C . HIS A 1 525 ? -33.398 1.460 43.009 1.00 66.69 525 HIS A C 1
ATOM 4012 O O . HIS A 1 525 ? -32.659 1.067 43.918 1.00 66.69 525 HIS A O 1
ATOM 4018 N N . VAL A 1 526 ? -33.244 2.634 42.396 1.00 71.56 526 VAL A N 1
ATOM 4019 C CA . VAL A 1 526 ? -32.191 3.600 42.745 1.00 71.56 526 VAL A CA 1
ATOM 4020 C C . VAL A 1 526 ? -32.738 4.603 43.748 1.00 71.56 526 VAL A C 1
ATOM 4022 O O . VAL A 1 526 ? -33.811 5.150 43.532 1.00 71.56 526 VAL A O 1
ATOM 4025 N N . TYR A 1 527 ? -32.008 4.877 44.820 1.00 81.94 527 TYR A N 1
ATOM 4026 C CA . TYR A 1 527 ? -32.438 5.740 45.904 1.00 81.94 527 TYR A CA 1
ATOM 4027 C C . TYR A 1 527 ? -31.499 6.913 46.118 1.00 81.94 527 TYR A C 1
ATOM 4029 O O . TYR A 1 527 ? -30.279 6.768 46.063 1.00 81.94 527 TYR A O 1
ATOM 4037 N N . TRP A 1 528 ? -32.098 8.052 46.444 1.00 87.81 528 TRP A N 1
ATOM 4038 C CA . TRP A 1 528 ? -31.430 9.240 46.960 1.00 87.81 528 TRP A CA 1
ATOM 4039 C C . TRP A 1 528 ? -32.077 9.635 48.279 1.00 87.81 528 TRP A C 1
ATOM 4041 O O . TRP A 1 528 ? -33.263 9.369 48.494 1.00 87.81 528 TRP A O 1
ATOM 4051 N N . VAL A 1 529 ? -31.331 10.342 49.122 1.00 86.88 529 VAL A N 1
ATOM 4052 C CA . VAL A 1 529 ? -31.880 11.036 50.287 1.00 86.88 529 VAL A CA 1
ATOM 4053 C C . VAL A 1 529 ? -31.504 12.511 50.212 1.00 86.88 529 VAL A C 1
ATOM 4055 O O . VAL A 1 529 ? -30.349 12.869 50.000 1.00 86.88 529 VAL A O 1
ATOM 4058 N N . GLN A 1 530 ? -32.489 13.388 50.358 1.00 86.12 530 GLN A N 1
ATOM 4059 C CA . GLN A 1 530 ? -32.342 14.836 50.250 1.00 86.12 530 GLN A CA 1
ATOM 4060 C C . GLN A 1 530 ? -33.001 15.478 51.461 1.00 86.12 530 GLN A C 1
ATOM 4062 O O . GLN A 1 530 ? -34.182 15.268 51.705 1.00 86.12 530 GLN A O 1
ATOM 4067 N N . ALA A 1 531 ? -32.266 16.289 52.213 1.00 83.88 531 ALA A N 1
ATOM 4068 C CA . ALA A 1 531 ? -32.886 17.122 53.235 1.00 83.88 531 ALA A CA 1
ATOM 4069 C C . ALA A 1 531 ? -33.550 18.360 52.606 1.00 83.88 531 ALA A C 1
ATOM 4071 O O . ALA A 1 531 ? -33.079 18.864 51.584 1.00 83.88 531 ALA A O 1
ATOM 4072 N N . ASP A 1 532 ? -34.603 18.888 53.234 1.00 77.31 532 ASP A N 1
ATOM 4073 C CA . ASP A 1 532 ? -35.236 20.158 52.849 1.00 77.31 532 ASP A CA 1
ATOM 4074 C C . ASP A 1 532 ? -34.191 21.258 52.588 1.00 77.31 532 ASP A C 1
ATOM 4076 O O . ASP A 1 532 ? -33.491 21.696 53.497 1.00 77.31 532 ASP A O 1
ATOM 4080 N N . GLY A 1 533 ? -34.102 21.742 51.346 1.00 70.81 533 GLY A N 1
ATOM 4081 C CA . GLY A 1 533 ? -33.176 22.815 50.961 1.00 70.81 533 GLY A CA 1
ATOM 4082 C C . GLY A 1 533 ? -31.707 22.399 50.779 1.00 70.81 533 GLY A C 1
ATOM 4083 O O . GLY A 1 533 ? -30.891 23.265 50.452 1.00 70.81 533 GLY A O 1
ATOM 4084 N N . ALA A 1 534 ? -31.378 21.114 50.940 1.00 73.81 534 ALA A N 1
ATOM 4085 C CA . ALA A 1 534 ? -30.093 20.522 50.567 1.00 73.81 534 ALA A CA 1
ATOM 4086 C C . ALA A 1 534 ? -30.118 19.959 49.135 1.00 73.81 534 ALA A C 1
ATOM 4088 O O . ALA A 1 534 ? -31.181 19.816 48.533 1.00 73.81 534 ALA A O 1
ATOM 4089 N N . GLN A 1 535 ? -28.953 19.633 48.568 1.00 69.00 535 GLN A N 1
ATOM 4090 C CA . GLN A 1 535 ? -28.876 18.755 47.390 1.00 69.00 535 GLN A CA 1
ATOM 4091 C C . GLN A 1 535 ? -29.096 17.289 47.804 1.00 69.00 535 GLN A C 1
ATOM 4093 O O . GLN A 1 535 ? -28.974 16.945 48.982 1.00 69.00 535 GLN A O 1
ATOM 4098 N N . SER A 1 536 ? -29.444 16.429 46.847 1.00 73.88 536 SER A N 1
ATOM 4099 C CA . SER A 1 536 ? -29.567 14.986 47.073 1.00 73.88 536 SER A CA 1
ATOM 4100 C C . SER A 1 536 ? -28.212 14.350 47.397 1.00 73.88 536 SER A C 1
ATOM 4102 O O . SER A 1 536 ? -27.185 14.784 46.877 1.00 73.88 536 SER A O 1
ATOM 4104 N N . SER A 1 537 ? -28.221 13.301 48.217 1.00 76.69 537 SER A N 1
ATOM 4105 C CA . SER A 1 537 ? -27.079 12.408 48.432 1.00 76.69 537 SER A CA 1
ATOM 4106 C C . SER A 1 537 ? -26.576 11.792 47.117 1.00 76.69 537 SER A C 1
ATOM 4108 O O . SER A 1 537 ? -27.297 11.804 46.116 1.00 76.69 537 SER A O 1
ATOM 4110 N N . PRO A 1 538 ? -25.399 11.149 47.108 1.00 69.81 538 PRO A N 1
ATOM 4111 C CA . PRO A 1 538 ? -25.086 10.130 46.110 1.00 69.81 538 PRO A CA 1
ATOM 4112 C C . PRO A 1 538 ? -26.163 9.028 46.072 1.00 69.81 538 PRO A C 1
ATOM 4114 O O . PRO A 1 538 ? -26.839 8.770 47.074 1.00 69.81 538 PRO A O 1
ATOM 4117 N N . ALA A 1 539 ? -26.340 8.394 44.912 1.00 70.88 539 ALA A N 1
ATOM 4118 C CA . ALA A 1 539 ? -27.374 7.383 44.688 1.00 70.88 539 ALA A CA 1
ATOM 4119 C C . ALA A 1 539 ? -26.955 5.978 45.172 1.00 70.88 539 ALA A C 1
ATOM 4121 O O . ALA A 1 539 ? -25.782 5.620 45.069 1.00 70.88 539 ALA A O 1
ATOM 4122 N N . VAL A 1 540 ? -27.910 5.144 45.606 1.00 65.31 540 VAL A N 1
ATOM 4123 C CA . VAL A 1 540 ? -27.694 3.717 45.960 1.00 65.31 540 VAL A CA 1
ATOM 4124 C C . VAL A 1 540 ? -28.762 2.797 45.363 1.00 65.31 540 VAL A C 1
ATOM 4126 O O . VAL A 1 540 ? -29.825 3.277 45.003 1.00 65.31 540 VAL A O 1
ATOM 4129 N N . THR A 1 541 ? -28.541 1.479 45.272 1.00 69.38 541 THR A N 1
ATOM 4130 C CA . THR A 1 541 ? -29.499 0.541 44.632 1.00 69.38 541 THR A CA 1
ATOM 4131 C C . THR A 1 541 ? -29.892 -0.642 45.530 1.00 69.38 541 THR A C 1
ATOM 4133 O O . THR A 1 541 ? -29.002 -1.307 46.068 1.00 69.38 541 THR A O 1
ATOM 4136 N N . GLY A 1 542 ? -31.196 -0.963 45.623 1.00 70.81 542 GLY A N 1
ATOM 4137 C CA . GLY A 1 542 ? -31.738 -2.142 46.341 1.00 70.81 542 GLY A CA 1
ATOM 4138 C C . GLY A 1 542 ? -32.856 -2.903 45.591 1.00 70.81 542 GLY A C 1
ATOM 4139 O O . GLY A 1 542 ? -33.390 -2.369 44.623 1.00 70.81 542 GLY A O 1
ATOM 4140 N N . TYR A 1 543 ? -33.176 -4.155 45.981 1.00 70.06 543 TYR A N 1
ATOM 4141 C CA . TYR A 1 543 ? -34.186 -5.038 45.324 1.00 70.06 543 TYR A CA 1
ATOM 4142 C C . TYR A 1 543 ? -34.693 -6.224 46.196 1.00 70.06 543 TYR A C 1
ATOM 4144 O O . TYR A 1 543 ? -33.988 -6.666 47.110 1.00 70.06 543 TYR A O 1
ATOM 4152 N N . ILE A 1 544 ? -35.873 -6.796 45.864 1.00 69.88 544 ILE A N 1
ATOM 4153 C CA . ILE A 1 544 ? -36.529 -7.957 46.541 1.00 69.88 544 ILE A CA 1
ATOM 4154 C C . ILE A 1 544 ? -36.478 -9.290 45.732 1.00 69.88 544 ILE A C 1
ATOM 4156 O O . ILE A 1 544 ? -36.049 -9.317 44.579 1.00 69.88 544 ILE A O 1
ATOM 4160 N N . ALA A 1 545 ? -36.964 -10.412 46.302 1.00 63.34 545 ALA A N 1
ATOM 4161 C CA . ALA A 1 545 ? -36.967 -11.757 45.681 1.00 63.34 545 ALA A CA 1
ATOM 4162 C C . ALA A 1 545 ? -38.236 -12.105 44.831 1.00 63.34 545 ALA A C 1
ATOM 4164 O O . ALA A 1 545 ? -39.349 -11.891 45.302 1.00 63.34 545 ALA A O 1
ATOM 4165 N N . ALA A 1 546 ? -38.117 -12.711 43.626 1.00 64.06 546 ALA A N 1
ATOM 4166 C CA . ALA A 1 546 ? -39.231 -13.120 42.731 1.00 64.06 546 ALA A CA 1
ATOM 4167 C C . ALA A 1 546 ? -38.901 -14.248 41.710 1.00 64.06 546 ALA A C 1
ATOM 4169 O O . ALA A 1 546 ? -37.741 -14.492 41.391 1.00 64.06 546 ALA A O 1
ATOM 4170 N N . LEU A 1 547 ? -39.929 -14.905 41.140 1.00 72.81 547 LEU A N 1
ATOM 4171 C CA . LEU A 1 547 ? -39.816 -15.930 40.074 1.00 72.81 547 LEU A CA 1
ATOM 4172 C C . LEU A 1 547 ? -39.340 -15.352 38.726 1.00 72.81 547 LEU A C 1
ATOM 4174 O O . LEU A 1 547 ? -39.710 -14.221 38.405 1.00 72.81 547 LEU A O 1
ATOM 4178 N N . PRO A 1 548 ? -38.587 -16.120 37.914 1.00 79.44 548 PRO A N 1
ATOM 4179 C CA . PRO A 1 548 ? -38.146 -15.669 36.607 1.00 79.44 548 PRO A CA 1
ATOM 4180 C C . PRO A 1 548 ? -39.286 -15.734 35.579 1.00 79.44 548 PRO A C 1
ATOM 4182 O O . PRO A 1 548 ? -40.044 -16.701 35.583 1.00 79.44 548 PRO A O 1
ATOM 4185 N N . GLN A 1 549 ? -39.399 -14.733 34.701 1.00 81.94 549 GLN A N 1
ATOM 4186 C CA . GLN A 1 549 ? -40.320 -14.735 33.552 1.00 81.94 549 GLN A CA 1
ATOM 4187 C C . GLN A 1 549 ? -39.626 -14.135 32.328 1.00 81.94 549 GLN A C 1
ATOM 4189 O O . GLN A 1 549 ? -38.998 -13.089 32.449 1.00 81.94 549 GLN A O 1
ATOM 4194 N N . VAL A 1 550 ? -39.760 -14.740 31.150 1.00 84.06 550 VAL A N 1
ATOM 4195 C CA . VAL A 1 550 ? -39.255 -14.189 29.886 1.00 84.06 550 VAL A CA 1
ATOM 4196 C C . VAL A 1 550 ? -40.334 -13.309 29.257 1.00 84.06 550 VAL A C 1
ATOM 4198 O O . VAL A 1 550 ? -41.436 -13.766 28.959 1.00 84.06 550 VAL A O 1
ATOM 4201 N N . LEU A 1 551 ? -40.028 -12.028 29.064 1.00 82.31 551 LEU A N 1
ATOM 4202 C CA . LEU A 1 551 ? -40.934 -11.057 28.450 1.00 82.31 551 LEU A CA 1
ATOM 4203 C C . LEU A 1 551 ? -40.762 -11.001 26.935 1.00 82.31 551 LEU A C 1
ATOM 4205 O O . LEU A 1 551 ? -41.744 -10.941 26.198 1.00 82.31 551 LEU A O 1
ATOM 4209 N N . GLU A 1 552 ? -39.511 -10.986 26.483 1.00 84.88 552 GLU A N 1
ATOM 4210 C CA . GLU A 1 552 ? -39.163 -10.744 25.089 1.00 84.88 552 GLU A CA 1
ATOM 4211 C C . GLU A 1 552 ? -37.765 -11.289 24.780 1.00 84.88 552 GLU A C 1
ATOM 4213 O O . GLU A 1 552 ? -36.909 -11.326 25.663 1.00 84.88 552 GLU A O 1
ATOM 4218 N N . VAL A 1 553 ? -37.537 -11.685 23.524 1.00 83.81 553 VAL A N 1
ATOM 4219 C CA . VAL A 1 553 ? -36.224 -12.048 22.977 1.00 83.81 553 VAL A CA 1
ATOM 4220 C C . VAL A 1 553 ? -35.925 -11.131 21.795 1.00 83.81 553 VAL A C 1
ATOM 4222 O O . VAL A 1 553 ? -36.709 -11.088 20.848 1.00 83.81 553 VAL A O 1
ATOM 4225 N N . LEU A 1 554 ? -34.804 -10.412 21.847 1.00 80.44 554 LEU A N 1
ATOM 4226 C CA . LEU A 1 554 ? -34.351 -9.489 20.805 1.00 80.44 554 LEU A CA 1
ATOM 4227 C C . LEU A 1 554 ? -32.815 -9.455 20.726 1.00 80.44 554 LEU A C 1
ATOM 4229 O O . LEU A 1 554 ? -32.150 -9.694 21.736 1.00 80.44 554 LEU A O 1
ATOM 4233 N N . PRO A 1 555 ? -32.241 -9.075 19.574 1.00 80.25 555 PRO A N 1
ATOM 4234 C CA . PRO A 1 555 ? -32.902 -8.882 18.279 1.00 80.25 555 PRO A CA 1
ATOM 4235 C C . PRO A 1 555 ? -33.305 -10.217 17.622 1.00 80.25 555 PRO A C 1
ATOM 4237 O O . PRO A 1 555 ? -32.685 -11.252 17.850 1.00 80.25 555 PRO A O 1
ATOM 4240 N N . LEU A 1 556 ? -34.363 -10.188 16.802 1.00 86.25 556 LEU A N 1
ATOM 4241 C CA . LEU A 1 556 ? -34.818 -11.334 15.994 1.00 86.25 556 LEU A CA 1
ATOM 4242 C C . LEU A 1 556 ? -34.363 -11.235 14.531 1.00 86.25 556 LEU A C 1
ATOM 4244 O O . LEU A 1 556 ? -34.778 -12.034 13.699 1.00 86.25 556 LEU A O 1
ATOM 4248 N N . GLU A 1 557 ? -33.517 -10.265 14.207 1.00 85.12 557 GLU A N 1
ATOM 4249 C CA . GLU A 1 557 ? -32.899 -10.119 12.893 1.00 85.12 557 GLU A CA 1
ATOM 4250 C C . GLU A 1 557 ? -31.402 -9.874 13.078 1.00 85.12 557 GLU A C 1
ATOM 4252 O O . GLU A 1 557 ? -31.003 -9.158 13.995 1.00 85.12 557 GLU A O 1
ATOM 4257 N N . GLY A 1 558 ? -30.577 -10.476 12.227 1.00 81.25 558 GLY A N 1
ATOM 4258 C CA . GLY A 1 558 ? -29.137 -10.237 12.205 1.00 81.25 558 GLY A CA 1
ATOM 4259 C C . GLY A 1 558 ? -28.524 -10.647 10.874 1.00 81.25 558 GLY A C 1
ATOM 4260 O O . GLY A 1 558 ? -29.199 -11.237 10.033 1.00 81.25 558 GLY A O 1
ATOM 4261 N N . ILE A 1 559 ? -27.260 -10.310 10.662 1.00 80.88 559 ILE A N 1
ATOM 4262 C CA . ILE A 1 559 ? -26.581 -10.484 9.379 1.00 80.88 559 ILE A CA 1
ATOM 4263 C C . ILE A 1 559 ? -25.789 -11.804 9.387 1.00 80.88 559 ILE A C 1
ATOM 4265 O O . ILE A 1 559 ? -25.258 -12.228 10.413 1.00 80.88 559 ILE A O 1
ATOM 4269 N N . SER A 1 560 ? -25.759 -12.519 8.262 1.00 81.25 560 SER A N 1
ATOM 4270 C CA . SER A 1 560 ? -25.042 -13.789 8.119 1.00 81.25 560 SER A CA 1
ATOM 4271 C C . SER A 1 560 ? -23.549 -13.620 8.379 1.00 81.25 560 SER A C 1
ATOM 4273 O O . SER A 1 560 ? -22.951 -12.670 7.889 1.00 81.25 560 SER A O 1
ATOM 4275 N N . ASP A 1 561 ? -22.955 -14.571 9.098 1.00 74.81 561 ASP A N 1
ATOM 4276 C CA . ASP A 1 561 ? -21.546 -14.603 9.513 1.00 74.81 561 ASP A CA 1
ATOM 4277 C C . ASP A 1 561 ? -21.102 -13.474 10.455 1.00 74.81 561 ASP A C 1
ATOM 4279 O O . ASP A 1 561 ? -19.982 -13.511 10.963 1.00 74.81 561 ASP A O 1
ATOM 4283 N N . GLU A 1 562 ? -22.012 -12.569 10.811 1.00 76.31 562 GLU A N 1
ATOM 4284 C CA . GLU A 1 562 ? -21.867 -11.696 11.964 1.00 76.31 562 GLU A CA 1
ATOM 4285 C C . GLU A 1 562 ? -22.322 -12.392 13.244 1.00 76.31 562 GLU A C 1
ATOM 4287 O O . GLU A 1 562 ? -23.154 -13.312 13.261 1.00 76.31 562 GLU A O 1
ATOM 4292 N N . GLY A 1 563 ? -21.737 -11.951 14.352 1.00 74.25 563 GLY A N 1
ATOM 4293 C CA . GLY A 1 563 ? -22.189 -12.369 15.659 1.00 74.25 563 GLY A CA 1
ATOM 4294 C C . GLY A 1 563 ? -23.353 -11.513 16.129 1.00 74.25 563 GLY A C 1
ATOM 4295 O O . GLY A 1 563 ? -23.245 -10.301 16.282 1.00 74.25 563 GLY A O 1
ATOM 4296 N N . LEU A 1 564 ? -24.468 -12.174 16.395 1.00 79.50 564 LEU A N 1
ATOM 4297 C CA . LEU A 1 564 ? -25.641 -11.593 17.007 1.00 79.50 564 LEU A CA 1
ATOM 4298 C C . LEU A 1 564 ? -25.573 -11.825 18.517 1.00 79.50 564 LEU A C 1
ATOM 4300 O O . LEU A 1 564 ? -25.578 -12.966 18.983 1.00 79.50 564 LEU A O 1
ATOM 4304 N N . SER A 1 565 ? -25.550 -10.742 19.291 1.00 82.81 565 SER A N 1
ATOM 4305 C CA . SER A 1 565 ? -25.830 -10.815 20.725 1.00 82.81 565 SER A CA 1
ATOM 4306 C C . SER A 1 565 ? -27.341 -10.842 20.910 1.00 82.81 565 SER A C 1
ATOM 4308 O O . SER A 1 565 ? -28.000 -9.804 20.870 1.00 82.81 565 SER A O 1
ATOM 4310 N N . ILE A 1 566 ? -27.899 -12.043 21.048 1.00 79.12 566 ILE A N 1
ATOM 4311 C CA . ILE A 1 566 ? -29.328 -12.224 21.288 1.00 79.12 566 ILE A CA 1
ATOM 4312 C C . ILE A 1 566 ? -29.576 -12.255 22.791 1.00 79.12 566 ILE A C 1
ATOM 4314 O O . ILE A 1 566 ? -28.908 -12.960 23.544 1.00 79.12 566 ILE A O 1
ATOM 4318 N N . GLY A 1 567 ? -30.506 -11.432 23.252 1.00 80.56 567 GLY A N 1
ATOM 4319 C CA . GLY A 1 567 ? -30.817 -11.261 24.659 1.00 80.56 567 GLY A CA 1
ATOM 4320 C C . GLY A 1 567 ? -32.285 -11.512 24.933 1.00 80.56 567 GLY A C 1
ATOM 4321 O O . GLY A 1 567 ? -33.138 -11.398 24.055 1.00 80.56 567 GLY A O 1
ATOM 4322 N N . ALA A 1 568 ? -32.576 -11.845 26.183 1.00 78.88 568 ALA A N 1
ATOM 4323 C CA . ALA A 1 568 ? -33.937 -11.897 26.671 1.00 78.88 568 ALA A CA 1
ATOM 4324 C C . ALA A 1 568 ? -34.155 -10.856 27.759 1.00 78.88 568 ALA A C 1
ATOM 4326 O O . ALA A 1 568 ? -33.376 -10.765 28.712 1.00 78.88 568 ALA A O 1
ATOM 4327 N N . SER A 1 569 ? -35.240 -10.104 27.624 1.00 76.81 569 SER A N 1
ATOM 4328 C CA . SER A 1 569 ? -35.791 -9.299 28.706 1.00 76.81 569 SER A CA 1
ATOM 4329 C C . SER A 1 569 ? -36.511 -10.249 29.648 1.00 76.81 569 SER A C 1
ATOM 4331 O O . SER A 1 569 ? -37.483 -10.897 29.257 1.00 76.81 569 SER A O 1
ATOM 4333 N N . VAL A 1 570 ? -36.010 -10.365 30.875 1.00 77.06 570 VAL A N 1
ATOM 4334 C CA . VAL A 1 570 ? -36.544 -11.277 31.887 1.00 77.06 570 VAL A CA 1
ATOM 4335 C C . VAL A 1 570 ? -36.873 -10.524 33.168 1.00 77.06 570 VAL A C 1
ATOM 4337 O O . VAL A 1 570 ? -36.191 -9.568 33.524 1.00 77.06 570 VAL A O 1
ATOM 4340 N N . THR A 1 571 ? -37.907 -10.959 33.873 1.00 71.62 571 THR A N 1
ATOM 4341 C CA . THR A 1 571 ? -38.241 -10.502 35.229 1.00 71.62 571 THR A CA 1
ATOM 4342 C C . THR A 1 571 ? -37.819 -11.563 36.238 1.00 71.62 571 THR A C 1
ATOM 4344 O O . THR A 1 571 ? -37.530 -12.685 35.837 1.00 71.62 571 THR A O 1
ATOM 4347 N N . GLY A 1 572 ? -37.807 -11.244 37.535 1.00 64.75 572 GLY A N 1
ATOM 4348 C CA . GLY A 1 572 ? -37.472 -12.175 38.624 1.00 64.75 572 GLY A CA 1
ATOM 4349 C C . GLY A 1 572 ? -36.263 -11.724 39.440 1.00 64.75 572 GLY A C 1
ATOM 4350 O O . GLY A 1 572 ? -35.582 -10.778 39.063 1.00 64.75 572 GLY A O 1
ATOM 4351 N N . SER A 1 573 ? -35.967 -12.391 40.555 1.00 60.59 573 SER A N 1
ATOM 4352 C CA . SER A 1 573 ? -34.786 -12.067 41.362 1.00 60.59 573 SER A CA 1
ATOM 4353 C C . SER A 1 573 ? -33.565 -12.882 40.967 1.00 60.59 573 SER A C 1
ATOM 4355 O O . SER A 1 573 ? -33.662 -14.087 40.716 1.00 60.59 573 SER A O 1
ATOM 4357 N N . GLY A 1 574 ? -32.404 -12.232 40.962 1.00 56.97 574 GLY A N 1
ATOM 4358 C CA . GLY A 1 574 ? -31.117 -12.900 40.797 1.00 56.97 574 GLY A CA 1
ATOM 4359 C C . GLY A 1 574 ? -30.733 -13.766 42.010 1.00 56.97 574 GLY A C 1
ATOM 4360 O O . GLY A 1 574 ? -31.316 -13.613 43.084 1.00 56.97 574 GLY A O 1
ATOM 4361 N N . PRO A 1 575 ? -29.748 -14.668 41.862 1.00 62.56 575 PRO A N 1
ATOM 4362 C CA . PRO A 1 575 ? -29.049 -15.008 40.620 1.00 62.56 575 PRO A CA 1
ATOM 4363 C C . PRO A 1 575 ? -29.922 -15.852 39.668 1.00 62.56 575 PRO A C 1
ATOM 4365 O O . PRO A 1 575 ? -30.618 -16.772 40.097 1.00 62.56 575 PRO A O 1
ATOM 4368 N N . MET A 1 576 ? -29.875 -15.531 38.369 1.00 73.19 576 MET A N 1
ATOM 4369 C CA . MET A 1 576 ? -30.592 -16.237 37.297 1.00 73.19 576 MET A CA 1
ATOM 4370 C C . MET A 1 576 ? -29.640 -17.109 36.470 1.00 73.19 576 MET A C 1
ATOM 4372 O O . MET A 1 576 ? -28.451 -16.830 36.356 1.00 73.19 576 MET A O 1
ATOM 4376 N N . SER A 1 577 ? -30.189 -18.149 35.858 1.00 80.81 577 SER A N 1
ATOM 4377 C CA . SER A 1 577 ? -29.525 -19.091 34.959 1.00 80.81 577 SER A CA 1
ATOM 4378 C C . SER A 1 577 ? -30.329 -19.189 33.669 1.00 80.81 577 SER A C 1
ATOM 4380 O O . SER A 1 577 ? -31.554 -19.133 33.708 1.00 80.81 577 SER A O 1
ATOM 4382 N N . PHE A 1 578 ? -29.643 -19.301 32.536 1.00 90.00 578 PHE A N 1
ATOM 4383 C CA . PHE A 1 578 ? -30.240 -19.252 31.203 1.00 90.00 578 PHE A CA 1
ATOM 4384 C C . PHE A 1 578 ? -29.855 -20.519 30.443 1.00 90.00 578 PHE A C 1
ATOM 4386 O O . PHE A 1 578 ? -28.768 -21.052 30.652 1.00 90.00 578 PHE A O 1
ATOM 4393 N N . VAL A 1 579 ? -30.740 -21.011 29.581 1.00 91.38 579 VAL A N 1
ATOM 4394 C CA . VAL A 1 579 ? -30.486 -22.130 28.668 1.00 91.38 579 VAL A CA 1
ATOM 4395 C C . VAL A 1 579 ? -31.155 -21.816 27.335 1.00 91.38 579 VAL A C 1
ATOM 4397 O O . VAL A 1 579 ? -32.374 -21.840 27.220 1.00 91.38 579 VAL A O 1
ATOM 4400 N N . TRP A 1 580 ? -30.348 -21.512 26.331 1.00 93.38 580 TRP A N 1
ATOM 4401 C CA . TRP A 1 580 ? -30.753 -21.201 24.967 1.00 93.38 580 TRP A CA 1
ATOM 4402 C C . TRP A 1 580 ? -30.551 -22.402 24.043 1.00 93.38 580 TRP A C 1
ATOM 4404 O O . TRP A 1 580 ? -29.530 -23.084 24.140 1.00 93.38 580 TRP A O 1
ATOM 4414 N N . ASP A 1 581 ? -31.468 -22.587 23.095 1.00 93.19 581 ASP A N 1
ATOM 4415 C CA . ASP A 1 581 ? -31.344 -23.460 21.923 1.00 93.19 581 ASP A CA 1
ATOM 4416 C C . ASP A 1 581 ? -31.744 -22.656 20.676 1.00 93.19 581 ASP A C 1
ATOM 4418 O O . ASP A 1 581 ? -32.874 -22.186 20.556 1.00 93.19 581 ASP A O 1
ATOM 4422 N N . PHE A 1 582 ? -30.801 -22.461 19.760 1.00 89.44 582 PHE A N 1
ATOM 4423 C CA . PHE A 1 582 ? -30.959 -21.672 18.537 1.00 89.44 582 PHE A CA 1
ATOM 4424 C C . PHE A 1 582 ? -31.193 -22.534 17.291 1.00 89.44 582 PHE A C 1
ATOM 4426 O O . PHE A 1 582 ? -31.304 -21.999 16.183 1.00 89.44 582 PHE A O 1
ATOM 4433 N N . GLY A 1 583 ? -31.236 -23.862 17.439 1.00 80.81 583 GLY A N 1
ATOM 4434 C CA . GLY A 1 583 ? -31.302 -24.795 16.321 1.00 80.81 583 GLY A CA 1
ATOM 4435 C C . GLY A 1 583 ? -30.059 -24.751 15.416 1.00 80.81 583 GLY A C 1
ATOM 4436 O O . GLY A 1 583 ? -28.944 -24.494 15.860 1.00 80.81 583 GLY A O 1
ATOM 4437 N N . LEU A 1 584 ? -30.238 -25.032 14.117 1.00 80.12 584 LEU A N 1
ATOM 4438 C CA . LEU A 1 584 ? -29.139 -25.144 13.135 1.00 80.12 584 LEU A CA 1
ATOM 4439 C C . LEU A 1 584 ? -28.694 -23.806 12.507 1.00 80.12 584 LEU A C 1
ATOM 4441 O O . LEU A 1 584 ? -27.786 -23.806 11.679 1.00 80.12 584 LEU A O 1
ATOM 4445 N N . GLY A 1 585 ? -29.342 -22.689 12.851 1.00 74.56 585 GLY A N 1
ATOM 4446 C CA . GLY A 1 585 ? -29.084 -21.373 12.246 1.00 74.56 585 GLY A CA 1
ATOM 4447 C C . GLY A 1 585 ? -27.942 -20.579 12.881 1.00 74.56 585 GLY A C 1
ATOM 4448 O O . GLY A 1 585 ? -27.616 -19.497 12.400 1.00 74.56 585 GLY A O 1
ATOM 4449 N N . ALA A 1 586 ? -27.334 -21.100 13.948 1.00 85.00 586 ALA A N 1
ATOM 4450 C CA . ALA A 1 586 ? -26.406 -20.365 14.798 1.00 85.00 586 ALA A CA 1
ATOM 4451 C C . ALA A 1 586 ? -25.265 -21.247 15.326 1.00 85.00 586 ALA A C 1
ATOM 4453 O O . ALA A 1 586 ? -25.422 -22.455 15.510 1.00 85.00 586 ALA A O 1
ATOM 4454 N N . THR A 1 587 ? -24.105 -20.641 15.593 1.00 84.12 587 THR A N 1
ATOM 4455 C CA . THR A 1 587 ? -22.964 -21.285 16.265 1.00 84.12 587 THR A CA 1
ATOM 4456 C C . THR A 1 587 ? -22.524 -20.447 17.475 1.00 84.12 587 THR A C 1
ATOM 4458 O O . THR A 1 587 ? -22.189 -19.283 17.276 1.00 84.12 587 THR A O 1
ATOM 4461 N N . PRO A 1 588 ? -22.476 -21.000 18.703 1.00 84.81 588 PRO A N 1
ATOM 4462 C CA . PRO A 1 588 ? -22.921 -22.344 19.079 1.00 84.81 588 PRO A CA 1
ATOM 4463 C C . PRO A 1 588 ? -24.452 -22.496 18.987 1.00 84.81 588 PRO A C 1
ATOM 4465 O O . PRO A 1 588 ? -25.193 -21.539 19.182 1.00 84.81 588 PRO A O 1
ATOM 4468 N N . ALA A 1 589 ? -24.935 -23.717 18.723 1.00 85.94 589 ALA A N 1
ATOM 4469 C CA . ALA A 1 589 ? -26.373 -24.010 18.600 1.00 85.94 589 ALA A CA 1
ATOM 4470 C C . ALA A 1 589 ? -27.150 -23.885 19.928 1.00 85.94 589 ALA A C 1
ATOM 4472 O O . ALA A 1 589 ? -28.374 -23.885 19.935 1.00 85.94 589 ALA A O 1
ATOM 4473 N N . SER A 1 590 ? -26.449 -23.778 21.057 1.00 89.00 590 SER A N 1
ATOM 4474 C CA . SER A 1 590 ? -27.022 -23.609 22.393 1.00 89.00 590 SER A CA 1
ATOM 4475 C C . SER A 1 590 ? -26.082 -22.789 23.269 1.00 89.00 590 SER A C 1
ATOM 4477 O O . SER A 1 590 ? -24.867 -22.838 23.066 1.00 89.00 590 SER A O 1
ATOM 4479 N N . SER A 1 591 ? -26.603 -22.112 24.290 1.00 88.06 591 SER A N 1
ATOM 4480 C CA . SER A 1 591 ? -25.775 -21.385 25.260 1.00 88.06 591 SER A CA 1
ATOM 4481 C C . SER A 1 591 ? -26.430 -21.315 26.633 1.00 88.06 591 SER A C 1
ATOM 4483 O O . SER A 1 591 ? -27.644 -21.404 26.749 1.00 88.06 591 SER A O 1
ATOM 4485 N N . ILE A 1 592 ? -25.628 -21.134 27.679 1.00 82.94 592 ILE A N 1
ATOM 4486 C CA . ILE A 1 592 ? -26.110 -20.899 29.049 1.00 82.94 592 ILE A CA 1
ATOM 4487 C C . ILE A 1 592 ? -25.904 -19.455 29.527 1.00 82.94 592 ILE A C 1
ATOM 4489 O O . ILE A 1 592 ? -26.197 -19.112 30.672 1.00 82.94 592 ILE A O 1
ATOM 4493 N N . GLN A 1 593 ? -25.358 -18.601 28.659 1.00 71.69 593 GLN A N 1
ATOM 4494 C CA . GLN A 1 593 ? -25.153 -17.185 28.944 1.00 71.69 593 GLN A CA 1
ATOM 4495 C C . GLN A 1 593 ? -26.496 -16.449 28.945 1.00 71.69 593 GLN A C 1
ATOM 4497 O O . GLN A 1 593 ? -27.417 -16.820 28.227 1.00 71.69 593 GLN A O 1
ATOM 4502 N N . GLN A 1 594 ? -26.617 -15.370 29.716 1.00 72.56 594 GLN A N 1
ATOM 4503 C CA . GLN A 1 594 ? -27.824 -14.533 29.694 1.00 72.56 594 GLN A CA 1
ATOM 4504 C C . GLN A 1 594 ? -28.016 -13.793 28.367 1.00 72.56 594 GLN A C 1
ATOM 4506 O O . GLN A 1 594 ? -29.143 -13.598 27.920 1.00 72.56 594 GLN A O 1
ATOM 4511 N N . ARG A 1 595 ? -26.905 -13.380 27.757 1.00 73.00 595 ARG A N 1
ATOM 4512 C CA . ARG A 1 595 ? -26.840 -12.777 26.427 1.00 73.00 595 ARG A CA 1
ATOM 4513 C C . ARG A 1 595 ? -25.814 -13.550 25.612 1.00 73.00 595 ARG A C 1
ATOM 4515 O O . ARG A 1 595 ? -24.637 -13.202 25.641 1.00 73.00 595 ARG A O 1
ATOM 4522 N N . PRO A 1 596 ? -26.208 -14.677 25.018 1.00 75.38 596 PRO A N 1
ATOM 4523 C CA . PRO A 1 596 ? -25.306 -15.450 24.199 1.00 75.38 596 PRO A CA 1
ATOM 4524 C C . PRO A 1 596 ? -24.934 -14.696 22.935 1.00 75.38 596 PRO A C 1
ATOM 4526 O O . PRO A 1 596 ? -25.787 -14.167 22.222 1.00 75.38 596 PRO A O 1
ATOM 4529 N N . TYR A 1 597 ? -23.642 -14.709 22.649 1.00 77.94 597 TYR A N 1
ATOM 4530 C CA . TYR A 1 597 ? -23.121 -14.286 21.366 1.00 77.94 597 TYR A CA 1
ATOM 4531 C C . TYR A 1 597 ? -23.151 -15.482 20.416 1.00 77.94 597 TYR A C 1
ATOM 4533 O O . TYR A 1 597 ? -22.474 -16.488 20.650 1.00 77.94 597 TYR A O 1
ATOM 4541 N N . ILE A 1 598 ? -23.976 -15.397 19.375 1.00 80.81 598 ILE A N 1
ATOM 4542 C CA . ILE A 1 598 ? -24.124 -16.449 18.373 1.00 80.81 598 ILE A CA 1
ATOM 4543 C C . ILE A 1 598 ? -23.710 -15.944 17.003 1.00 80.81 598 ILE A C 1
ATOM 4545 O O . ILE A 1 598 ? -24.162 -14.900 16.560 1.00 80.81 598 ILE A O 1
ATOM 4549 N N . THR A 1 599 ? -22.897 -16.702 16.280 1.00 83.62 599 THR A N 1
ATOM 4550 C CA . THR A 1 599 ? -22.655 -16.415 14.866 1.00 83.62 599 THR A CA 1
ATOM 4551 C C . THR A 1 599 ? -23.812 -16.966 14.053 1.00 83.62 599 THR A C 1
ATOM 4553 O O . THR A 1 599 ? -24.013 -18.186 14.016 1.00 83.62 599 THR A O 1
ATOM 4556 N N . LEU A 1 600 ? -24.563 -16.079 13.405 1.00 84.19 600 LEU A N 1
ATOM 4557 C CA . LEU A 1 600 ? -25.644 -16.468 12.511 1.00 84.19 600 LEU A CA 1
ATOM 4558 C C . LEU A 1 600 ? -25.059 -17.079 11.243 1.00 84.19 600 LEU A C 1
ATOM 4560 O O . LEU A 1 600 ? -24.071 -16.600 10.695 1.00 84.19 600 LEU A O 1
ATOM 4564 N N . LYS A 1 601 ? -25.660 -18.162 10.770 1.00 78.94 601 LYS A N 1
ATOM 4565 C CA . LYS A 1 601 ? -25.247 -18.845 9.542 1.00 78.94 601 LYS A CA 1
ATOM 4566 C C . LYS A 1 601 ? -26.315 -18.677 8.480 1.00 78.94 601 LYS A C 1
ATOM 4568 O O . LYS A 1 601 ? -27.456 -18.431 8.835 1.00 78.94 601 LYS A O 1
ATOM 4573 N N . ASN A 1 602 ? -25.918 -18.831 7.212 1.00 81.62 602 ASN A N 1
ATOM 4574 C CA . ASN A 1 602 ? -26.741 -18.896 5.992 1.00 81.62 602 ASN A CA 1
ATOM 4575 C C . ASN A 1 602 ? -28.056 -18.082 6.020 1.00 81.62 602 ASN A C 1
ATOM 4577 O O . ASN A 1 602 ? -28.983 -18.464 6.738 1.00 81.62 602 ASN A O 1
ATOM 4581 N N . PRO A 1 603 ? -28.223 -17.059 5.162 1.00 84.81 603 PRO A N 1
ATOM 4582 C CA . PRO A 1 603 ? -29.451 -16.267 5.118 1.00 84.81 603 PRO A CA 1
ATOM 4583 C C . PRO A 1 603 ? -30.738 -17.114 5.089 1.00 84.81 603 PRO A C 1
ATOM 4585 O O . PRO A 1 603 ? -30.847 -18.075 4.322 1.00 84.81 603 PRO A O 1
ATOM 4588 N N . GLY A 1 604 ? -31.715 -16.772 5.933 1.00 86.56 604 GLY A N 1
ATOM 4589 C CA . GLY A 1 604 ? -32.940 -17.558 6.127 1.00 86.56 604 GLY A CA 1
ATOM 4590 C C . GLY A 1 604 ? -33.636 -17.304 7.468 1.00 86.56 604 GLY A C 1
ATOM 4591 O O . GLY A 1 604 ? -33.165 -16.516 8.277 1.00 86.56 604 GLY A O 1
ATOM 4592 N N . THR A 1 605 ? -34.766 -17.971 7.720 1.00 88.75 605 THR A N 1
ATOM 4593 C CA . THR A 1 605 ? -35.520 -17.856 8.986 1.00 88.75 605 THR A CA 1
ATOM 4594 C C . THR A 1 605 ? -35.405 -19.142 9.802 1.00 88.75 605 THR A C 1
ATOM 4596 O O . THR A 1 605 ? -35.673 -20.231 9.288 1.00 88.75 605 THR A O 1
ATOM 4599 N N . TYR A 1 606 ? -35.058 -19.014 11.083 1.00 89.25 606 TYR A N 1
ATOM 4600 C CA . TYR A 1 606 ? -34.802 -20.115 12.015 1.00 89.25 606 TYR A CA 1
ATOM 4601 C C . TYR A 1 606 ? -35.663 -19.987 13.282 1.00 89.25 606 TYR A C 1
ATOM 4603 O O . TYR A 1 606 ? -36.167 -18.912 13.600 1.00 89.25 606 TYR A O 1
ATOM 4611 N N . GLY A 1 607 ? -35.868 -21.095 14.001 1.00 89.75 607 GLY A N 1
ATOM 4612 C CA . GLY A 1 607 ? -36.590 -21.128 15.281 1.00 89.75 607 GLY A CA 1
ATOM 4613 C C . GLY A 1 607 ? -35.655 -21.418 16.456 1.00 89.75 607 GLY A C 1
ATOM 4614 O O . GLY A 1 607 ? -34.678 -22.140 16.276 1.00 89.75 607 GLY A O 1
ATOM 4615 N N . GLY A 1 608 ? -35.977 -20.890 17.640 1.00 91.06 608 GLY A N 1
ATOM 4616 C CA . GLY A 1 608 ? -35.221 -21.111 18.876 1.00 91.06 608 GLY A CA 1
ATOM 4617 C C . GLY A 1 608 ? -36.088 -21.117 20.140 1.00 91.06 608 GLY A C 1
ATOM 4618 O O . GLY A 1 608 ? -37.265 -20.741 20.112 1.00 91.06 608 GLY A O 1
ATOM 4619 N N . THR A 1 609 ? -35.502 -21.559 21.252 1.00 93.06 609 THR A N 1
ATOM 4620 C CA . THR A 1 609 ? -36.113 -21.604 22.589 1.00 93.06 609 THR A CA 1
ATOM 4621 C C . THR A 1 609 ? -35.157 -21.095 23.668 1.00 93.06 609 THR A C 1
ATOM 4623 O O . THR A 1 609 ? -33.944 -21.256 23.554 1.00 93.06 609 THR A O 1
ATOM 4626 N N . LEU A 1 610 ? -35.701 -20.516 24.738 1.00 94.06 610 LEU A N 1
ATOM 4627 C CA . LEU A 1 610 ? -34.982 -20.063 25.929 1.00 94.06 610 LEU A CA 1
ATOM 4628 C C . LEU A 1 610 ? -35.678 -20.571 27.197 1.00 94.06 610 LEU A C 1
ATOM 4630 O O . LEU A 1 610 ? -36.873 -20.353 27.361 1.00 94.06 610 LEU A O 1
ATOM 4634 N N . THR A 1 611 ? -34.921 -21.137 28.134 1.00 92.88 611 THR A N 1
ATOM 4635 C CA . THR A 1 611 ? -35.340 -21.414 29.514 1.00 92.88 611 THR A CA 1
ATOM 4636 C C . THR A 1 611 ? -34.560 -20.536 30.500 1.00 92.88 611 THR A C 1
ATOM 4638 O O . THR A 1 611 ? -33.337 -20.451 30.414 1.00 92.88 611 THR A O 1
ATOM 4641 N N . VAL A 1 612 ? -35.237 -19.911 31.466 1.00 87.12 612 VAL A N 1
ATOM 4642 C CA . VAL A 1 612 ? -34.631 -19.048 32.499 1.00 87.12 612 VAL A CA 1
ATOM 4643 C C . VAL A 1 612 ? -35.025 -19.547 33.883 1.00 87.12 612 VAL A C 1
ATOM 4645 O O . VAL A 1 612 ? -36.206 -19.755 34.135 1.00 87.12 612 VAL A O 1
ATOM 4648 N N . SER A 1 613 ? -34.067 -19.733 34.792 1.00 82.94 613 SER A N 1
ATOM 4649 C CA . SER A 1 613 ? -34.290 -20.274 36.142 1.00 82.94 613 SER A CA 1
ATOM 4650 C C . SER A 1 613 ? -33.564 -19.508 37.250 1.00 82.94 613 SER A C 1
ATOM 4652 O O . SER A 1 613 ? -32.472 -18.995 37.040 1.00 82.94 613 SER A O 1
ATOM 4654 N N . ASN A 1 614 ? -34.125 -19.472 38.459 1.00 75.81 614 ASN A N 1
ATOM 4655 C CA . ASN A 1 614 ? -33.472 -18.984 39.680 1.00 75.81 614 ASN A CA 1
ATOM 4656 C C . ASN A 1 614 ? -33.766 -19.922 40.869 1.00 75.81 614 ASN A C 1
ATOM 4658 O O . ASN A 1 614 ? -34.346 -20.994 40.697 1.00 75.81 614 ASN A O 1
ATOM 4662 N N . ALA A 1 615 ? -33.384 -19.530 42.090 1.00 65.31 615 ALA A N 1
ATOM 4663 C CA . ALA A 1 615 ? -33.601 -20.336 43.299 1.00 65.31 615 ALA A CA 1
ATOM 4664 C C . ALA A 1 615 ? -35.086 -20.623 43.628 1.00 65.31 615 ALA A C 1
ATOM 4666 O O . ALA A 1 615 ? -35.370 -21.492 44.452 1.00 65.31 615 ALA A O 1
ATOM 4667 N N . ILE A 1 616 ? -36.022 -19.904 43.002 1.00 64.50 616 ILE A N 1
ATOM 4668 C CA . ILE A 1 616 ? -37.465 -19.969 43.258 1.00 64.50 616 ILE A CA 1
ATOM 4669 C C . ILE A 1 616 ? -38.201 -20.784 42.173 1.00 64.50 616 ILE A C 1
ATOM 4671 O O . ILE A 1 616 ? -39.199 -21.434 42.486 1.00 64.50 616 ILE A O 1
ATOM 4675 N N . GLY A 1 617 ? -37.732 -20.797 40.915 1.00 78.25 617 GLY A N 1
ATOM 4676 C CA . GLY A 1 617 ? -38.376 -21.535 39.812 1.00 78.25 617 GLY A CA 1
ATOM 4677 C C . GLY A 1 617 ? -37.804 -21.243 38.417 1.00 78.25 617 GLY A C 1
ATOM 4678 O O . GLY A 1 617 ? -36.685 -20.748 38.310 1.00 78.25 617 GLY A O 1
ATOM 4679 N N . SER A 1 618 ? -38.553 -21.566 37.350 1.00 86.31 618 SER A N 1
ATOM 4680 C CA . SER A 1 618 ? -38.124 -21.434 35.941 1.00 86.31 618 SER A CA 1
ATOM 4681 C C . SER A 1 618 ? -39.260 -21.066 34.970 1.00 86.31 618 SER A C 1
ATOM 4683 O O . SER A 1 618 ? -40.397 -21.466 35.217 1.00 86.31 618 SER A O 1
ATOM 4685 N N . ASP A 1 619 ? -38.937 -20.424 33.841 1.00 91.12 619 ASP A N 1
ATOM 4686 C CA . ASP A 1 619 ? -39.838 -20.096 32.717 1.00 91.12 619 ASP A CA 1
ATOM 4687 C C . ASP A 1 619 ? -39.218 -20.474 31.351 1.00 91.12 619 ASP A C 1
ATOM 4689 O O . ASP A 1 619 ? -37.995 -20.459 31.217 1.00 91.12 619 ASP A O 1
ATOM 4693 N N . GLU A 1 620 ? -40.034 -20.825 30.347 1.00 93.19 620 GLU A N 1
ATOM 4694 C CA . GLU A 1 620 ? -39.595 -21.264 29.002 1.00 93.19 620 GLU A CA 1
ATOM 4695 C C . GLU A 1 620 ? -40.331 -20.507 27.877 1.00 93.19 620 GLU A C 1
ATOM 4697 O O . GLU A 1 620 ? -41.556 -20.387 27.893 1.00 93.19 620 GLU A O 1
ATOM 4702 N N . PHE A 1 621 ? -39.593 -20.034 26.865 1.00 92.44 621 PHE A N 1
ATOM 4703 C CA . PHE A 1 621 ? -40.071 -19.155 25.792 1.00 92.44 621 PHE A CA 1
ATOM 4704 C C . PHE A 1 621 ? -39.575 -19.599 24.404 1.00 92.44 621 PHE A C 1
ATOM 4706 O O . PHE A 1 621 ? -38.411 -19.954 24.243 1.00 92.44 621 PHE A O 1
ATOM 4713 N N . SER A 1 622 ? -40.432 -19.559 23.375 1.00 93.25 622 SER A N 1
ATOM 4714 C CA . SER A 1 622 ? -40.089 -19.911 21.978 1.00 93.25 622 SER A CA 1
ATOM 4715 C C . SER A 1 622 ? -40.132 -18.691 21.049 1.00 93.25 622 SER A C 1
ATOM 4717 O O . SER A 1 622 ? -41.053 -17.884 21.153 1.00 93.25 622 SER A O 1
ATOM 4719 N N . PHE A 1 623 ? -39.194 -18.582 20.099 1.00 91.94 623 PHE A N 1
ATOM 4720 C CA . PHE A 1 623 ? -39.072 -17.450 19.163 1.00 91.94 623 PHE A CA 1
ATOM 4721 C C . PHE A 1 623 ? -38.601 -17.866 17.750 1.00 91.94 623 PHE A C 1
ATOM 4723 O O . PHE A 1 623 ? -38.208 -19.012 17.521 1.00 91.94 623 PHE A O 1
ATOM 4730 N N . GLN A 1 624 ? -38.659 -16.935 16.788 1.00 91.62 624 GLN A N 1
ATOM 4731 C CA . GLN A 1 624 ? -38.082 -17.073 15.440 1.00 91.62 624 GLN A CA 1
ATOM 4732 C C . GLN A 1 624 ? -37.172 -15.890 15.125 1.00 91.62 624 GLN A C 1
ATOM 4734 O O . GLN A 1 624 ? -37.521 -14.770 15.483 1.00 91.62 624 GLN A O 1
ATOM 4739 N N . TYR A 1 625 ? -36.061 -16.131 14.427 1.00 88.81 625 TYR A N 1
ATOM 4740 C CA . TYR A 1 625 ? -35.128 -15.090 13.993 1.00 88.81 625 TYR A CA 1
ATOM 4741 C C . TYR A 1 625 ? -34.761 -15.222 12.508 1.00 88.81 625 TYR A C 1
ATOM 4743 O O . TYR A 1 625 ? -34.729 -16.327 11.960 1.00 88.81 625 TYR A O 1
ATOM 4751 N N . THR A 1 626 ? -34.502 -14.091 11.852 1.00 87.75 626 THR A N 1
ATOM 4752 C CA . THR A 1 626 ? -34.141 -13.989 10.432 1.00 87.75 626 THR A CA 1
ATOM 4753 C C . THR A 1 626 ? -32.676 -13.599 10.281 1.00 87.75 626 THR A C 1
ATOM 4755 O O . THR A 1 626 ? -32.200 -12.656 10.904 1.00 87.75 626 THR A O 1
ATOM 4758 N N . VAL A 1 627 ? -31.970 -14.312 9.413 1.00 87.00 627 VAL A N 1
ATOM 4759 C CA . VAL A 1 627 ? -30.598 -14.026 9.006 1.00 87.00 627 VAL A CA 1
ATOM 4760 C C . VAL A 1 627 ? -30.633 -13.345 7.638 1.00 87.00 627 VAL A C 1
ATOM 4762 O O . VAL A 1 627 ? -31.078 -13.946 6.655 1.00 87.00 627 VAL A O 1
ATOM 4765 N N . LEU A 1 628 ? -30.198 -12.090 7.583 1.00 82.94 628 LEU A N 1
ATOM 4766 C CA . LEU A 1 628 ? -30.046 -11.278 6.377 1.00 82.94 628 LEU A CA 1
ATOM 4767 C C . LEU A 1 628 ? -28.667 -11.521 5.736 1.00 82.94 628 LEU A C 1
ATOM 4769 O O . LEU A 1 628 ? -27.741 -11.919 6.438 1.00 82.94 628 LEU A O 1
ATOM 4773 N N . PRO A 1 629 ? -28.494 -11.315 4.419 1.00 77.44 629 PRO A N 1
ATOM 4774 C CA . PRO A 1 629 ? -27.162 -11.303 3.813 1.00 77.44 629 PRO A CA 1
ATOM 4775 C C . PRO A 1 629 ? -26.352 -10.073 4.266 1.00 77.44 629 PRO A C 1
ATOM 4777 O O . PRO A 1 629 ? -26.940 -9.058 4.632 1.00 77.44 629 PRO A O 1
ATOM 4780 N N . GLN A 1 630 ? -25.021 -10.154 4.197 1.00 79.31 630 GLN A N 1
ATOM 4781 C CA . GLN A 1 630 ? -24.101 -9.019 4.400 1.00 79.31 630 GLN A CA 1
ATOM 4782 C C . GLN A 1 630 ? -24.429 -7.834 3.466 1.00 79.31 630 GLN A C 1
ATOM 4784 O O . GLN A 1 630 ? -24.859 -8.091 2.334 1.00 79.31 630 GLN A O 1
ATOM 4789 N N . PRO A 1 631 ? -24.268 -6.556 3.885 1.00 77.75 631 PRO A N 1
ATOM 4790 C CA . PRO A 1 631 ? -24.252 -5.415 2.965 1.00 77.75 631 PRO A CA 1
ATOM 4791 C C . PRO A 1 631 ? -23.199 -5.647 1.880 1.00 77.75 631 PRO A C 1
ATOM 4793 O O . PRO A 1 631 ? -22.199 -6.301 2.140 1.00 77.75 631 PRO A O 1
ATOM 4796 N N . VAL A 1 632 ? -23.446 -5.165 0.662 1.00 80.81 632 VAL A N 1
ATOM 4797 C CA . VAL A 1 632 ? -22.485 -5.347 -0.430 1.00 80.81 632 VAL A CA 1
ATOM 4798 C C . VAL A 1 632 ? -21.533 -4.156 -0.476 1.00 80.81 632 VAL A C 1
ATOM 4800 O O . VAL A 1 632 ? -21.995 -3.018 -0.517 1.00 80.81 632 VAL A O 1
ATOM 4803 N N . LEU A 1 633 ? -20.232 -4.424 -0.475 1.00 84.50 633 LEU A N 1
ATOM 4804 C CA . LEU A 1 633 ? -19.162 -3.439 -0.595 1.00 84.50 633 LEU A CA 1
ATOM 4805 C C . LEU A 1 633 ? -18.351 -3.696 -1.862 1.00 84.50 633 LEU A C 1
ATOM 4807 O O . LEU A 1 633 ? -18.087 -4.843 -2.236 1.00 84.50 633 LEU A O 1
ATOM 4811 N N . ILE A 1 634 ? -17.956 -2.616 -2.525 1.00 81.38 634 ILE A N 1
ATOM 4812 C CA . ILE A 1 634 ? -17.042 -2.646 -3.658 1.00 81.38 634 ILE A CA 1
ATOM 4813 C C . ILE A 1 634 ? -15.628 -2.730 -3.091 1.00 81.38 634 ILE A C 1
ATOM 4815 O O . ILE A 1 634 ? -15.174 -1.823 -2.399 1.00 81.38 634 ILE A O 1
ATOM 4819 N N . ASP A 1 635 ? -14.927 -3.813 -3.408 1.00 80.19 635 ASP A N 1
ATOM 4820 C CA . ASP A 1 635 ? -13.508 -3.951 -3.090 1.00 80.19 635 ASP A CA 1
ATOM 4821 C C . ASP A 1 635 ? -12.677 -3.129 -4.086 1.00 80.19 635 ASP A C 1
ATOM 4823 O O . ASP A 1 635 ? -11.969 -2.197 -3.710 1.00 80.19 635 ASP A O 1
ATOM 4827 N N . HIS A 1 636 ? -12.833 -3.405 -5.385 1.00 80.38 636 HIS A N 1
ATOM 4828 C CA . HIS A 1 636 ? -12.183 -2.637 -6.447 1.00 80.38 636 HIS A CA 1
ATOM 4829 C C . HIS A 1 636 ? -12.898 -2.771 -7.802 1.00 80.38 636 HIS A C 1
ATOM 4831 O O . HIS A 1 636 ? -13.740 -3.650 -8.009 1.00 80.38 636 HIS A O 1
ATOM 4837 N N . VAL A 1 637 ? -12.534 -1.894 -8.744 1.00 82.00 637 VAL A N 1
ATOM 4838 C CA . VAL A 1 637 ? -12.940 -1.948 -10.160 1.00 82.00 637 VAL A CA 1
ATOM 4839 C C . VAL A 1 637 ? -11.756 -2.428 -10.994 1.00 82.00 637 VAL A C 1
ATOM 4841 O O . VAL A 1 637 ? -10.625 -2.014 -10.751 1.00 82.00 637 VAL A O 1
ATOM 4844 N N . TYR A 1 638 ? -12.010 -3.266 -11.993 1.00 81.25 638 TYR A N 1
ATOM 4845 C CA . TYR A 1 638 ? -11.014 -3.706 -12.971 1.00 81.25 638 TYR A CA 1
ATOM 4846 C C . TYR A 1 638 ? -11.449 -3.351 -14.399 1.00 81.25 638 TYR A C 1
ATOM 4848 O O . TYR A 1 638 ? -12.611 -3.026 -14.656 1.00 81.25 638 TYR A O 1
ATOM 4856 N N . GLY A 1 639 ? -10.503 -3.402 -15.342 1.00 78.00 639 GLY A N 1
ATOM 4857 C CA . GLY A 1 639 ? -10.745 -3.003 -16.734 1.00 78.00 639 GLY A CA 1
ATOM 4858 C C . GLY A 1 639 ? -10.809 -1.485 -16.934 1.00 78.00 639 GLY A C 1
ATOM 4859 O O . GLY A 1 639 ? -11.382 -1.003 -17.909 1.00 78.00 639 GLY A O 1
ATOM 4860 N N . THR A 1 640 ? -10.218 -0.718 -16.018 1.00 81.88 640 THR A N 1
ATOM 4861 C CA . THR A 1 640 ? -10.227 0.752 -15.999 1.00 81.88 640 THR A CA 1
ATOM 4862 C C . THR A 1 640 ? -9.208 1.387 -16.947 1.00 81.88 640 THR A C 1
ATOM 4864 O O . THR A 1 640 ? -8.939 2.583 -16.876 1.00 81.88 640 THR A O 1
ATOM 4867 N N . SER A 1 641 ? -8.638 0.631 -17.881 1.00 82.31 641 SER A N 1
ATOM 4868 C CA . SER A 1 641 ? -7.773 1.201 -18.904 1.00 82.31 641 SER A CA 1
ATOM 4869 C C . SER A 1 641 ? -7.788 0.415 -20.206 1.00 82.31 641 SER A C 1
ATOM 4871 O O . SER A 1 641 ? -8.119 -0.768 -20.252 1.00 82.31 641 SER A O 1
ATOM 4873 N N . GLY A 1 642 ? -7.462 1.102 -21.296 1.00 82.94 642 GLY A N 1
ATOM 4874 C CA . GLY A 1 642 ? -7.456 0.524 -22.634 1.00 82.94 642 GLY A CA 1
ATOM 4875 C C . GLY A 1 642 ? -7.084 1.553 -23.691 1.00 82.94 642 GLY A C 1
ATOM 4876 O O . GLY A 1 642 ? -6.694 2.670 -23.368 1.00 82.94 642 GLY A O 1
ATOM 4877 N N . TYR A 1 643 ? -7.199 1.200 -24.969 1.00 85.75 643 TYR A N 1
ATOM 4878 C CA . TYR A 1 643 ? -6.897 2.119 -26.070 1.00 85.75 643 TYR A CA 1
ATOM 4879 C C . TYR A 1 643 ? -8.146 2.848 -26.567 1.00 85.75 643 TYR A C 1
ATOM 4881 O O . TYR A 1 643 ? -9.244 2.293 -26.592 1.00 85.75 643 TYR A O 1
ATOM 4889 N N . SER A 1 644 ? -7.978 4.093 -27.018 1.00 88.56 644 SER A N 1
ATOM 4890 C CA . SER A 1 644 ? -9.080 4.835 -27.642 1.00 88.56 644 SER A CA 1
ATOM 4891 C C . SER A 1 644 ? -9.643 4.089 -28.859 1.00 88.56 644 SER A C 1
ATOM 4893 O O . SER A 1 644 ? -8.906 3.537 -29.677 1.00 88.56 644 SER A O 1
ATOM 4895 N N . GLY A 1 645 ? -10.971 4.064 -28.966 1.00 87.50 645 GLY A N 1
ATOM 4896 C CA . GLY A 1 645 ? -11.707 3.331 -29.996 1.00 87.50 645 GLY A CA 1
ATOM 4897 C C . GLY A 1 645 ? -11.916 1.837 -29.718 1.00 87.50 645 GLY A C 1
ATOM 4898 O O . GLY A 1 645 ? -12.785 1.250 -30.366 1.00 87.50 645 GLY A O 1
ATOM 4899 N N . ASP A 1 646 ? -11.199 1.239 -28.760 1.00 88.00 646 ASP A N 1
ATOM 4900 C CA . ASP A 1 646 ? -11.429 -0.145 -28.338 1.00 88.00 646 ASP A CA 1
ATOM 4901 C C . ASP A 1 646 ? -12.607 -0.223 -27.344 1.00 88.00 646 ASP A C 1
ATOM 4903 O O . ASP A 1 646 ? -13.016 0.761 -26.720 1.00 88.00 646 ASP A O 1
ATOM 4907 N N . GLN A 1 647 ? -13.205 -1.409 -27.231 1.00 87.12 647 GLN A N 1
ATOM 4908 C CA . GLN A 1 647 ? -14.284 -1.683 -26.285 1.00 87.12 647 GLN A CA 1
ATOM 4909 C C . GLN A 1 647 ? -13.679 -2.301 -25.020 1.00 87.12 647 GLN A C 1
ATOM 4911 O O . GLN A 1 647 ? -13.124 -3.396 -25.085 1.00 87.12 647 GLN A O 1
ATOM 4916 N N . ALA A 1 648 ? -13.777 -1.602 -23.890 1.00 82.38 648 ALA A N 1
ATOM 4917 C CA . ALA A 1 648 ? -13.330 -2.085 -22.588 1.00 82.38 648 ALA A CA 1
ATOM 4918 C C . ALA A 1 648 ? -14.496 -2.745 -21.841 1.00 82.38 648 ALA A C 1
ATOM 4920 O O . ALA A 1 648 ? -15.615 -2.229 -21.875 1.00 82.38 648 ALA A O 1
ATOM 4921 N N . ILE A 1 649 ? -14.235 -3.879 -21.184 1.00 86.50 649 ILE A N 1
ATOM 4922 C CA . ILE A 1 649 ? -15.152 -4.476 -20.206 1.00 86.50 649 ILE A CA 1
ATOM 4923 C C . ILE A 1 649 ? -14.724 -3.956 -18.847 1.00 86.50 649 ILE A C 1
ATOM 4925 O O . ILE A 1 649 ? -13.585 -4.184 -18.445 1.00 86.50 649 ILE A O 1
ATOM 4929 N N . ILE A 1 650 ? -15.629 -3.267 -18.164 1.00 87.12 650 ILE A N 1
ATOM 4930 C CA . ILE A 1 650 ? -15.389 -2.774 -16.812 1.00 87.12 650 ILE A CA 1
ATOM 4931 C C . ILE A 1 650 ? -16.194 -3.654 -15.873 1.00 87.12 650 ILE A C 1
ATOM 4933 O O . ILE A 1 650 ? -17.371 -3.906 -16.118 1.00 87.12 650 ILE A O 1
ATOM 4937 N N . GLY A 1 651 ? -15.558 -4.137 -14.817 1.00 86.62 651 GLY A N 1
ATOM 4938 C CA . GLY A 1 651 ? -16.213 -4.966 -13.818 1.00 86.62 651 GLY A CA 1
ATOM 4939 C C . GLY A 1 651 ? -15.753 -4.603 -12.421 1.00 86.62 651 GLY A C 1
ATOM 4940 O O . GLY A 1 651 ? -14.862 -3.776 -12.235 1.00 86.62 651 GLY A O 1
ATOM 4941 N N . ILE A 1 652 ? -16.389 -5.215 -11.431 1.00 87.44 652 ILE A N 1
ATOM 4942 C CA . ILE A 1 652 ? -16.050 -5.015 -10.025 1.00 87.44 652 ILE A CA 1
ATOM 4943 C C . ILE A 1 652 ? -15.761 -6.341 -9.344 1.00 87.44 652 ILE A C 1
ATOM 4945 O O . ILE A 1 652 ? -16.301 -7.385 -9.721 1.00 87.44 652 ILE A O 1
ATOM 4949 N N . VAL A 1 653 ? -14.974 -6.262 -8.283 1.00 81.75 653 VAL A N 1
ATOM 4950 C CA . VAL A 1 653 ? -14.933 -7.275 -7.238 1.00 81.75 653 VAL A CA 1
ATOM 4951 C C . VAL A 1 653 ? -15.641 -6.698 -6.019 1.00 81.75 653 VAL A C 1
ATOM 4953 O O . VAL A 1 653 ? -15.435 -5.542 -5.653 1.00 81.75 653 VAL A O 1
ATOM 4956 N N . SER A 1 654 ? -16.521 -7.495 -5.423 1.00 83.69 654 SER A N 1
ATOM 4957 C CA . SER A 1 654 ? -17.281 -7.140 -4.228 1.00 83.69 654 SER A CA 1
ATOM 4958 C C . SER A 1 654 ? -17.280 -8.298 -3.235 1.00 83.69 654 SER A C 1
ATOM 4960 O O . SER A 1 654 ? -17.106 -9.460 -3.610 1.00 83.69 654 SER A O 1
ATOM 4962 N N . ASP A 1 655 ? -17.498 -7.984 -1.964 1.00 76.94 655 ASP A N 1
ATOM 4963 C CA . ASP A 1 655 ? -17.530 -8.944 -0.849 1.00 76.94 655 ASP A CA 1
ATOM 4964 C C . ASP A 1 655 ? -18.755 -9.886 -0.854 1.00 76.94 655 ASP A C 1
ATOM 4966 O O . ASP A 1 655 ? -18.793 -10.898 -0.150 1.00 76.94 655 ASP A O 1
ATOM 4970 N N . GLY A 1 656 ? -19.741 -9.602 -1.704 1.00 73.75 656 GLY A N 1
ATOM 4971 C CA . GLY A 1 656 ? -20.901 -10.442 -1.971 1.00 73.75 656 GLY A CA 1
ATOM 4972 C C . GLY A 1 656 ? -21.518 -10.149 -3.342 1.00 73.75 656 GLY A C 1
ATOM 4973 O O . GLY A 1 656 ? -21.177 -9.148 -3.970 1.00 73.75 656 GLY A O 1
ATOM 4974 N N . PRO A 1 657 ? -22.426 -11.007 -3.847 1.00 78.44 657 PRO A N 1
ATOM 4975 C CA . PRO A 1 657 ? -23.052 -10.804 -5.148 1.00 78.44 657 PRO A CA 1
ATOM 4976 C C . PRO A 1 657 ? -24.011 -9.601 -5.107 1.00 78.44 657 PRO A C 1
ATOM 4978 O O . PRO A 1 657 ? -25.014 -9.646 -4.380 1.00 78.44 657 PRO A O 1
ATOM 4981 N N . PRO A 1 658 ? -23.766 -8.550 -5.908 1.00 87.12 658 PRO A N 1
ATOM 4982 C CA . PRO A 1 658 ? -24.701 -7.443 -6.037 1.00 87.12 658 PRO A CA 1
ATOM 4983 C C . PRO A 1 658 ? -26.026 -7.913 -6.645 1.00 87.12 658 PRO A C 1
ATOM 4985 O O . PRO A 1 658 ? -26.062 -8.806 -7.493 1.00 87.12 658 PRO A O 1
ATOM 4988 N N . GLN A 1 659 ? -27.131 -7.291 -6.238 1.00 89.50 659 GLN A N 1
ATOM 4989 C CA . GLN A 1 659 ? -28.448 -7.510 -6.847 1.00 89.50 659 GLN A CA 1
ATOM 4990 C C . GLN A 1 659 ? -28.825 -6.413 -7.853 1.00 89.50 659 GLN A C 1
ATOM 4992 O O . GLN A 1 659 ? -29.729 -6.624 -8.663 1.00 89.50 659 GLN A O 1
ATOM 4997 N N . GLY A 1 660 ? -28.136 -5.268 -7.834 1.00 90.88 660 GLY A N 1
ATOM 4998 C CA . GLY A 1 660 ? -28.304 -4.188 -8.804 1.00 90.88 660 GLY A CA 1
ATOM 4999 C C . GLY A 1 660 ? -27.027 -3.374 -9.008 1.00 90.88 660 GLY A C 1
ATOM 5000 O O . GLY A 1 660 ? -26.229 -3.243 -8.081 1.00 90.88 660 GLY A O 1
ATOM 5001 N N . TYR A 1 661 ? -26.877 -2.821 -10.215 1.00 95.75 661 TYR A N 1
ATOM 5002 C CA . TYR A 1 661 ? -25.728 -2.031 -10.670 1.00 95.75 661 TYR A CA 1
ATOM 5003 C C . TYR A 1 661 ? -26.200 -0.715 -11.297 1.00 95.75 661 TYR A C 1
ATOM 5005 O O . TYR A 1 661 ? -27.213 -0.689 -12.003 1.00 95.75 661 TYR A O 1
ATOM 5013 N N . SER A 1 662 ? -25.445 0.360 -11.083 1.00 96.12 662 SER A N 1
ATOM 5014 C CA . SER A 1 662 ? -25.632 1.656 -11.737 1.00 96.12 662 SER A CA 1
ATOM 5015 C C . SER A 1 662 ? -24.273 2.278 -12.038 1.00 96.12 662 SER A C 1
ATOM 5017 O O . SER A 1 662 ? -23.545 2.640 -11.121 1.00 96.12 662 SER A O 1
ATOM 5019 N N . TRP A 1 663 ? -23.951 2.417 -13.319 1.00 96.81 663 TRP A N 1
ATOM 5020 C CA . TRP A 1 663 ? -22.695 2.972 -13.815 1.00 96.81 663 TRP A CA 1
ATOM 5021 C C . TRP A 1 663 ? -22.914 4.334 -14.470 1.00 96.81 663 TRP A C 1
ATOM 5023 O O . TRP A 1 663 ? -23.854 4.491 -15.257 1.00 96.81 663 TRP A O 1
ATOM 5033 N N . ASP A 1 664 ? -22.004 5.270 -14.214 1.00 96.38 664 ASP A N 1
ATOM 5034 C CA . ASP A 1 664 ? -21.853 6.543 -14.923 1.00 96.38 664 ASP A CA 1
ATOM 5035 C C . ASP A 1 664 ? -20.402 6.681 -15.405 1.00 96.38 664 ASP A C 1
ATOM 5037 O O . ASP A 1 664 ? -19.469 6.686 -14.609 1.00 96.38 664 ASP A O 1
ATOM 5041 N N . PHE A 1 665 ? -20.216 6.751 -16.720 1.00 93.69 665 PHE A N 1
ATOM 5042 C CA . PHE A 1 665 ? -18.920 6.830 -17.399 1.00 93.69 665 PHE A CA 1
ATOM 5043 C C . PHE A 1 665 ? -18.659 8.219 -18.013 1.00 93.69 665 PHE A C 1
ATOM 5045 O O . PHE A 1 665 ? -17.657 8.421 -18.714 1.00 93.69 665 PHE A O 1
ATOM 5052 N N . GLY A 1 666 ? -19.580 9.166 -17.800 1.00 88.56 666 GLY A N 1
ATOM 5053 C CA . GLY A 1 666 ? -19.534 10.514 -18.356 1.00 88.56 666 GLY A CA 1
ATOM 5054 C C . GLY A 1 666 ? -19.848 10.609 -19.857 1.00 88.56 666 GLY A C 1
ATOM 5055 O O . GLY A 1 666 ? -19.969 9.625 -20.586 1.00 88.56 666 GLY A O 1
ATOM 5056 N N . ASP A 1 667 ? -19.966 11.843 -20.356 1.00 88.88 667 ASP A N 1
ATOM 5057 C CA . ASP A 1 667 ? -20.429 12.142 -21.726 1.00 88.88 667 ASP A CA 1
ATOM 5058 C C . ASP A 1 667 ? -19.399 11.845 -22.838 1.00 88.88 667 ASP A C 1
ATOM 5060 O O . ASP A 1 667 ? -19.717 11.932 -24.027 1.00 88.88 667 ASP A O 1
ATOM 5064 N N . ALA A 1 668 ? -18.151 11.526 -22.481 1.00 88.25 668 ALA A N 1
ATOM 5065 C CA . ALA A 1 668 ? -17.054 11.320 -23.433 1.00 88.25 668 ALA A CA 1
ATOM 5066 C C . ALA A 1 668 ? -16.986 9.895 -24.021 1.00 88.25 668 ALA A C 1
ATOM 5068 O O . ALA A 1 668 ? -16.142 9.621 -24.882 1.00 88.25 668 ALA A O 1
ATOM 5069 N N . CYS A 1 669 ? -17.866 8.994 -23.581 1.00 90.31 669 CYS A N 1
ATOM 5070 C CA . CYS A 1 669 ? -17.884 7.595 -23.992 1.00 90.31 669 CYS A CA 1
ATOM 5071 C C . CYS A 1 669 ? -19.246 7.147 -24.532 1.00 90.31 669 CYS A C 1
ATOM 5073 O O . CYS A 1 669 ? -20.229 7.889 -24.576 1.00 90.31 669 CYS A O 1
ATOM 5075 N N . THR A 1 670 ? -19.308 5.907 -25.012 1.00 91.31 670 THR A N 1
ATOM 5076 C CA . THR A 1 670 ? -20.558 5.262 -25.414 1.00 91.31 670 THR A CA 1
ATOM 5077 C C . THR A 1 670 ? -20.587 3.812 -24.916 1.00 91.31 670 THR A C 1
ATOM 5079 O O . THR A 1 670 ? -19.682 3.056 -25.277 1.00 91.31 670 THR A O 1
ATOM 5082 N N . PRO A 1 671 ? -21.625 3.400 -24.155 1.00 93.81 671 PRO A N 1
ATOM 5083 C CA . PRO A 1 671 ? -22.674 4.241 -23.557 1.00 93.81 671 PRO A CA 1
ATOM 5084 C C . PRO A 1 671 ? -22.141 5.064 -22.367 1.00 93.81 671 PRO A C 1
ATOM 5086 O O . PRO A 1 671 ? -21.203 4.637 -21.708 1.00 93.81 671 PRO A O 1
ATOM 5089 N N . SER A 1 672 ? -22.759 6.214 -22.066 1.00 93.25 672 SER A N 1
ATOM 5090 C CA . SER A 1 672 ? -22.373 7.062 -20.920 1.00 93.25 672 SER A CA 1
ATOM 5091 C C . SER A 1 672 ? -22.870 6.554 -19.564 1.00 93.25 672 SER A C 1
ATOM 5093 O O . SER A 1 672 ? -22.384 6.989 -18.532 1.00 93.25 672 SER A O 1
ATOM 5095 N N . THR A 1 673 ? -23.836 5.632 -19.546 1.00 95.62 673 THR A N 1
ATOM 5096 C CA . THR A 1 673 ? -24.358 4.983 -18.331 1.00 95.62 673 THR A CA 1
ATOM 5097 C C . THR A 1 673 ? -24.700 3.522 -18.620 1.00 95.62 673 THR A C 1
ATOM 5099 O O . THR A 1 673 ? -24.950 3.162 -19.775 1.00 95.62 673 THR A O 1
ATOM 5102 N N . SER A 1 674 ? -24.730 2.671 -17.590 1.00 96.12 674 SER A N 1
ATOM 5103 C CA . SER A 1 674 ? -25.145 1.265 -17.713 1.00 96.12 674 SER A CA 1
ATOM 5104 C C . SER A 1 674 ? -25.745 0.711 -16.416 1.00 96.12 674 SER A C 1
ATOM 5106 O O . SER A 1 674 ? -25.497 1.232 -15.335 1.00 96.12 674 SER A O 1
ATOM 5108 N N . THR A 1 675 ? -26.520 -0.369 -16.520 1.00 95.56 675 THR A N 1
ATOM 5109 C CA . THR A 1 675 ? -27.016 -1.169 -15.381 1.00 95.56 675 THR A CA 1
ATOM 5110 C C . THR A 1 675 ? -26.571 -2.632 -15.457 1.00 95.56 675 THR A C 1
ATOM 5112 O O . THR A 1 675 ? -27.079 -3.474 -14.718 1.00 95.56 675 THR A O 1
ATOM 5115 N N . ASP A 1 676 ? -25.680 -2.957 -16.394 1.00 94.00 676 ASP A N 1
ATOM 5116 C CA . ASP A 1 676 ? -25.123 -4.301 -16.546 1.00 94.00 676 ASP A CA 1
ATOM 5117 C C . ASP A 1 676 ? -24.078 -4.571 -15.449 1.00 94.00 676 ASP A C 1
ATOM 5119 O O . ASP A 1 676 ? -23.445 -3.642 -14.953 1.00 94.00 676 ASP A O 1
ATOM 5123 N N . GLY A 1 677 ? -23.882 -5.837 -15.065 1.00 87.00 677 GLY A N 1
ATOM 5124 C CA . GLY A 1 677 ? -22.846 -6.204 -14.085 1.00 87.00 677 GLY A CA 1
ATOM 5125 C C . GLY A 1 677 ? -21.419 -6.020 -14.614 1.00 87.00 677 GLY A C 1
ATOM 5126 O O . GLY A 1 677 ? -20.524 -5.663 -13.857 1.00 87.00 677 GLY A O 1
ATOM 5127 N N . GLU A 1 678 ? -21.245 -6.207 -15.925 1.00 90.38 678 GLU A N 1
ATOM 5128 C CA . GLU A 1 678 ? -19.998 -6.001 -16.669 1.00 90.38 678 GLU A CA 1
ATOM 5129 C C . GLU A 1 678 ? -20.306 -5.178 -17.936 1.00 90.38 678 GLU A C 1
ATOM 5131 O O . GLU A 1 678 ? -20.563 -5.739 -19.008 1.00 90.38 678 GLU A O 1
ATOM 5136 N N . PRO A 1 679 ? -20.409 -3.842 -17.832 1.00 93.00 679 PRO A N 1
ATOM 5137 C CA . PRO A 1 679 ? -20.657 -2.983 -18.981 1.00 93.00 679 PRO A CA 1
ATOM 5138 C C . PRO A 1 679 ? -19.492 -2.968 -19.970 1.00 93.00 679 PRO A C 1
ATOM 5140 O O . PRO A 1 679 ? -18.319 -2.981 -19.603 1.00 93.00 679 PRO A O 1
ATOM 5143 N N . PHE A 1 680 ? -19.843 -2.827 -21.248 1.00 91.25 680 PHE A N 1
ATOM 5144 C CA . PHE A 1 680 ? -18.884 -2.551 -22.307 1.00 91.25 680 PHE A CA 1
ATOM 5145 C C . PHE A 1 680 ? -18.889 -1.062 -22.664 1.00 91.25 680 PHE A C 1
ATOM 5147 O O . PHE A 1 680 ? -19.937 -0.540 -23.054 1.00 91.25 680 PHE A O 1
ATOM 5154 N N . VAL A 1 681 ? -17.731 -0.403 -22.614 1.00 92.31 681 VAL A N 1
ATOM 5155 C CA . VAL A 1 681 ? -17.597 1.049 -22.826 1.00 92.31 681 VAL A CA 1
ATOM 5156 C C . VAL A 1 681 ? -16.523 1.354 -23.868 1.00 92.31 681 VAL A C 1
ATOM 5158 O O . VAL A 1 681 ? -15.476 0.711 -23.903 1.00 92.31 681 VAL A O 1
ATOM 5161 N N . THR A 1 682 ? -16.767 2.352 -24.720 1.00 93.00 682 THR A N 1
ATOM 5162 C CA . THR A 1 682 ? -15.786 2.847 -25.698 1.00 93.00 682 THR A CA 1
ATOM 5163 C C . THR A 1 682 ? -15.586 4.352 -25.555 1.00 93.00 682 THR A C 1
ATOM 5165 O O . THR A 1 682 ? -16.546 5.121 -25.642 1.00 93.00 682 THR A O 1
ATOM 5168 N N . TYR A 1 683 ? -14.328 4.774 -25.414 1.00 91.69 683 TYR A N 1
ATOM 5169 C CA . TYR A 1 683 ? -13.911 6.179 -25.421 1.00 91.69 683 TYR A CA 1
ATOM 5170 C C . TYR A 1 683 ? -13.293 6.548 -26.770 1.00 91.69 683 TYR A C 1
ATOM 5172 O O . TYR A 1 683 ? -12.445 5.830 -27.298 1.00 91.69 683 TYR A O 1
ATOM 5180 N N . GLY A 1 684 ? -13.715 7.677 -27.342 1.00 87.25 684 GLY A N 1
ATOM 5181 C CA . GLY A 1 684 ? -13.288 8.092 -28.684 1.00 87.25 684 GLY A CA 1
ATOM 5182 C C . GLY A 1 684 ? -11.936 8.810 -28.744 1.00 87.25 684 GLY A C 1
ATOM 5183 O O . GLY A 1 684 ? -11.366 8.918 -29.827 1.00 87.25 684 GLY A O 1
ATOM 5184 N N . ALA A 1 685 ? -11.434 9.313 -27.615 1.00 88.94 685 ALA A N 1
ATOM 5185 C CA . ALA A 1 685 ? -10.187 10.068 -27.538 1.00 88.94 685 ALA A CA 1
ATOM 5186 C C . ALA A 1 685 ? -9.316 9.576 -26.368 1.00 88.94 685 ALA A C 1
ATOM 5188 O O . ALA A 1 685 ? -9.873 9.220 -25.324 1.00 88.94 685 ALA A O 1
ATOM 5189 N N . PRO A 1 686 ? -7.979 9.574 -26.512 1.00 86.81 686 PRO A N 1
ATOM 5190 C CA . PRO A 1 686 ? -7.065 9.335 -25.398 1.00 86.81 686 PRO A CA 1
ATOM 5191 C C . PRO A 1 686 ? -7.241 10.371 -24.280 1.00 86.81 686 PRO A C 1
ATOM 5193 O O . PRO A 1 686 ? -7.576 11.526 -24.550 1.00 86.81 686 PRO A O 1
ATOM 5196 N N . GLY A 1 687 ? -7.011 9.964 -23.034 1.00 84.62 687 GLY A N 1
ATOM 5197 C CA . GLY A 1 687 ? -7.168 10.803 -21.846 1.00 84.62 687 GLY A CA 1
ATOM 5198 C C . GLY A 1 687 ? -7.519 10.000 -20.595 1.00 84.62 687 GLY A C 1
ATOM 5199 O O . GLY A 1 687 ? -7.710 8.790 -20.662 1.00 84.62 687 GLY A O 1
ATOM 5200 N N . VAL A 1 688 ? -7.614 10.683 -19.456 1.00 84.44 688 VAL A N 1
ATOM 5201 C CA . VAL A 1 688 ? -8.092 10.104 -18.193 1.00 84.44 688 VAL A CA 1
ATOM 5202 C C . VAL A 1 688 ? -9.485 10.662 -17.907 1.00 84.44 688 VAL A C 1
ATOM 5204 O O . VAL A 1 688 ? -9.685 11.875 -17.977 1.00 84.44 688 VAL A O 1
ATOM 5207 N N . TYR A 1 689 ? -10.444 9.784 -17.627 1.00 87.44 689 TYR A N 1
ATOM 5208 C CA . TYR A 1 689 ? -11.858 10.113 -17.431 1.00 87.44 689 TYR A CA 1
ATOM 5209 C C . TYR A 1 689 ? -12.322 9.674 -16.044 1.00 87.44 689 TYR A C 1
ATOM 5211 O O . TYR A 1 689 ? -11.901 8.630 -15.567 1.00 87.44 689 TYR A O 1
ATOM 5219 N N . GLU A 1 690 ? -13.198 10.442 -15.404 1.00 89.88 690 GLU A N 1
ATOM 5220 C CA . GLU A 1 690 ? -13.843 10.032 -14.151 1.00 89.88 690 GLU A CA 1
ATOM 5221 C C . GLU A 1 690 ? -15.073 9.166 -14.442 1.00 89.88 690 GLU A C 1
ATOM 5223 O O . GLU A 1 690 ? -15.825 9.439 -15.382 1.00 89.88 690 GLU A O 1
ATOM 5228 N N . ALA A 1 691 ? -15.278 8.136 -13.626 1.00 91.50 691 ALA A N 1
ATOM 5229 C CA . ALA A 1 691 ? -16.445 7.270 -13.657 1.00 91.50 691 ALA A CA 1
ATOM 5230 C C . ALA A 1 691 ? -16.893 6.900 -12.237 1.00 91.50 691 ALA A C 1
ATOM 5232 O O . ALA A 1 691 ? -16.120 6.957 -11.278 1.00 91.50 691 ALA A O 1
ATOM 5233 N N . THR A 1 692 ? -18.152 6.497 -12.113 1.00 94.62 692 THR A N 1
ATOM 5234 C CA . THR A 1 692 ? -18.773 6.115 -10.846 1.00 94.62 692 THR A CA 1
ATOM 5235 C C . THR A 1 692 ? -19.558 4.823 -11.023 1.00 94.62 692 THR A C 1
ATOM 5237 O O . THR A 1 692 ? -20.255 4.635 -12.022 1.00 94.62 692 THR A O 1
ATOM 5240 N N . VAL A 1 693 ? -19.486 3.940 -10.031 1.00 95.50 693 VAL A N 1
ATOM 5241 C CA . VAL A 1 693 ? -20.341 2.756 -9.930 1.00 95.50 693 VAL A CA 1
ATOM 5242 C C . VAL A 1 693 ? -21.027 2.717 -8.576 1.00 95.50 693 VAL A C 1
ATOM 5244 O O . VAL A 1 693 ? -20.393 2.938 -7.550 1.00 95.50 693 VAL A O 1
ATOM 5247 N N . THR A 1 694 ? -22.319 2.408 -8.581 1.00 94.94 694 THR A N 1
ATOM 5248 C CA . THR A 1 694 ? -23.101 2.096 -7.385 1.00 94.94 694 THR A CA 1
ATOM 5249 C C . THR A 1 694 ? -23.624 0.671 -7.492 1.00 94.94 694 THR A C 1
ATOM 5251 O O . THR A 1 694 ? -24.270 0.316 -8.484 1.00 94.94 694 THR A O 1
ATOM 5254 N N . ILE A 1 695 ? -23.384 -0.139 -6.463 1.00 92.62 695 ILE A N 1
ATOM 5255 C CA . ILE A 1 695 ? -23.971 -1.470 -6.320 1.00 92.62 695 ILE A CA 1
ATOM 5256 C C . ILE A 1 695 ? -24.937 -1.534 -5.152 1.00 92.62 695 ILE A C 1
ATOM 5258 O O . ILE A 1 695 ? -24.787 -0.826 -4.166 1.00 92.62 695 ILE A O 1
ATOM 5262 N N . THR A 1 696 ? -25.948 -2.390 -5.272 1.00 90.56 696 THR A N 1
ATOM 5263 C CA . THR A 1 696 ? -27.031 -2.513 -4.288 1.00 90.56 696 THR A CA 1
ATOM 5264 C C . THR A 1 696 ? -27.334 -3.978 -3.991 1.00 90.56 696 THR A C 1
ATOM 5266 O O . THR A 1 696 ? -27.284 -4.834 -4.881 1.00 90.56 696 THR A O 1
ATOM 5269 N N . ASN A 1 697 ? -27.700 -4.277 -2.747 1.00 83.75 697 ASN A N 1
ATOM 5270 C CA . ASN A 1 697 ? -28.364 -5.518 -2.356 1.00 83.75 697 ASN A CA 1
ATOM 5271 C C . ASN A 1 697 ? -29.564 -5.227 -1.425 1.00 83.75 697 ASN A C 1
ATOM 5273 O O . ASN A 1 697 ? -29.993 -4.085 -1.294 1.00 83.75 697 ASN A O 1
ATOM 5277 N N . LEU A 1 698 ? -30.159 -6.258 -0.808 1.00 78.69 698 LEU A N 1
ATOM 5278 C CA . LEU A 1 698 ? -31.353 -6.103 0.045 1.00 78.69 698 LEU A CA 1
ATOM 5279 C C . LEU A 1 698 ? -31.127 -5.274 1.322 1.00 78.69 698 LEU A C 1
ATOM 5281 O O . LEU A 1 698 ? -32.110 -4.868 1.940 1.00 78.69 698 LEU A O 1
ATOM 5285 N N . VAL A 1 699 ? -29.874 -5.084 1.740 1.00 76.81 699 VAL A N 1
ATOM 5286 C CA . VAL A 1 699 ? -29.501 -4.544 3.057 1.00 76.81 699 VAL A CA 1
ATOM 5287 C C . VAL A 1 699 ? -28.703 -3.241 2.934 1.00 76.81 699 VAL A C 1
ATOM 5289 O O . VAL A 1 699 ? -28.733 -2.433 3.859 1.00 76.81 699 VAL A O 1
ATOM 5292 N N . GLY A 1 700 ? -28.053 -2.985 1.795 1.00 80.81 700 GLY A N 1
ATOM 5293 C CA . GLY A 1 700 ? -27.289 -1.757 1.588 1.00 80.81 700 GLY A CA 1
ATOM 5294 C C . GLY A 1 700 ? -26.898 -1.483 0.139 1.00 80.81 700 GLY A C 1
ATOM 5295 O O . GLY A 1 700 ? -27.162 -2.275 -0.770 1.00 80.81 700 GLY A O 1
ATOM 5296 N N . GLU A 1 701 ? -26.264 -0.332 -0.047 1.00 90.06 701 GLU A N 1
ATOM 5297 C CA . GLU A 1 701 ? -25.649 0.101 -1.296 1.00 90.06 701 GLU A CA 1
ATOM 5298 C C . GLU A 1 701 ? -24.241 0.626 -1.025 1.00 90.06 701 GLU A C 1
ATOM 5300 O O . GLU A 1 701 ? -23.982 1.149 0.061 1.00 90.06 701 GLU A O 1
ATOM 5305 N N . ASP A 1 702 ? -23.363 0.510 -2.013 1.00 92.44 702 ASP A N 1
ATOM 5306 C CA . ASP A 1 702 ? -22.022 1.082 -1.975 1.00 92.44 702 ASP A CA 1
ATOM 5307 C C . ASP A 1 702 ? -21.708 1.784 -3.296 1.00 92.44 702 ASP A C 1
ATOM 5309 O O . ASP A 1 702 ? -22.191 1.374 -4.354 1.00 92.44 702 ASP A O 1
ATOM 5313 N N . THR A 1 703 ? -20.954 2.882 -3.233 1.00 92.81 703 THR A N 1
ATOM 5314 C CA . THR A 1 703 ? -20.629 3.730 -4.387 1.00 92.81 703 THR A CA 1
ATOM 5315 C C . THR A 1 703 ? -19.145 4.049 -4.432 1.00 92.81 703 THR A C 1
ATOM 5317 O O . THR A 1 703 ? -18.599 4.612 -3.485 1.00 92.81 703 THR A O 1
ATOM 5320 N N . LEU A 1 704 ? -18.522 3.791 -5.581 1.00 89.25 704 LEU A N 1
ATOM 5321 C CA . LEU A 1 704 ? -17.106 4.036 -5.824 1.00 89.25 704 LEU A CA 1
ATOM 5322 C C . LEU A 1 704 ? -16.906 4.957 -7.031 1.00 89.25 704 LEU A C 1
ATOM 5324 O O . LEU A 1 704 ? -17.434 4.703 -8.114 1.00 89.25 704 LEU A O 1
ATOM 5328 N N . ASN A 1 705 ? -16.105 6.007 -6.840 1.00 89.50 705 ASN A N 1
ATOM 5329 C CA . ASN A 1 705 ? -15.571 6.834 -7.923 1.00 89.50 705 ASN A CA 1
ATOM 5330 C C . ASN A 1 705 ? -14.187 6.316 -8.315 1.00 89.50 705 ASN A C 1
ATOM 5332 O O . ASN A 1 705 ? -13.369 6.034 -7.441 1.00 89.50 705 ASN A O 1
ATOM 5336 N N . PHE A 1 706 ? -13.917 6.225 -9.611 1.00 85.44 706 PHE A N 1
ATOM 5337 C CA . PHE A 1 706 ? -12.657 5.723 -10.149 1.00 85.44 706 PHE A CA 1
ATOM 5338 C C . PHE A 1 706 ? -12.288 6.442 -11.452 1.00 85.44 706 PHE A C 1
ATOM 5340 O O . PHE A 1 706 ? -13.108 7.140 -12.052 1.00 85.44 706 PHE A O 1
ATOM 5347 N N . LEU A 1 707 ? -11.034 6.295 -11.879 1.00 85.62 707 LEU A N 1
ATOM 5348 C CA . LEU A 1 707 ? -10.543 6.851 -13.137 1.00 85.62 707 LEU A CA 1
ATOM 5349 C C . LEU A 1 707 ? -10.469 5.769 -14.212 1.00 85.62 707 LEU A C 1
ATOM 5351 O O . LEU A 1 707 ? -10.167 4.617 -13.917 1.00 85.62 707 LEU A O 1
ATOM 5355 N N . ILE A 1 708 ? -10.711 6.160 -15.461 1.00 86.38 708 ILE A N 1
ATOM 5356 C CA . ILE A 1 708 ? -10.517 5.336 -16.649 1.00 86.38 708 ILE A CA 1
ATOM 5357 C C . ILE A 1 708 ? -9.432 5.962 -17.517 1.00 86.38 708 ILE A C 1
ATOM 5359 O O . ILE A 1 708 ? -9.584 7.087 -17.997 1.00 86.38 708 ILE A O 1
ATOM 5363 N N . ALA A 1 709 ? -8.347 5.228 -17.747 1.00 85.81 709 ALA A N 1
ATOM 5364 C CA . ALA A 1 709 ? -7.224 5.675 -18.559 1.00 85.81 709 ALA A CA 1
ATOM 5365 C C . ALA A 1 709 ? -7.313 5.144 -19.993 1.00 85.81 709 ALA A C 1
ATOM 5367 O O . ALA A 1 709 ? -7.239 3.945 -20.253 1.00 85.81 709 ALA A O 1
ATOM 5368 N N . VAL A 1 710 ? -7.420 6.055 -20.950 1.00 87.12 710 VAL A N 1
ATOM 5369 C CA . VAL A 1 710 ? -7.541 5.746 -22.373 1.00 87.12 710 VAL A CA 1
ATOM 5370 C C . VAL A 1 710 ? -6.251 6.146 -23.079 1.00 87.12 710 VAL A C 1
ATOM 5372 O O . VAL A 1 710 ? -5.925 7.325 -23.200 1.00 87.12 710 VAL A O 1
ATOM 5375 N N . LEU A 1 711 ? -5.512 5.149 -23.549 1.00 84.12 711 LEU A N 1
ATOM 5376 C CA . LEU A 1 711 ? -4.220 5.275 -24.213 1.00 84.12 711 LEU A CA 1
ATOM 5377 C C . LEU A 1 711 ? -4.382 5.578 -25.711 1.00 84.12 711 LEU A C 1
ATOM 5379 O O . LEU A 1 711 ? -5.371 5.190 -26.346 1.00 84.12 711 LEU A O 1
ATOM 5383 N N . ASP A 1 712 ? -3.392 6.250 -26.301 1.00 82.00 712 ASP A N 1
ATOM 5384 C CA . ASP A 1 712 ? -3.347 6.515 -27.740 1.00 82.00 712 ASP A CA 1
ATOM 5385 C C . ASP A 1 712 ? -2.795 5.290 -28.498 1.00 82.00 712 ASP A C 1
ATOM 5387 O O . ASP A 1 712 ? -1.625 4.940 -28.344 1.00 82.00 712 ASP A O 1
ATOM 5391 N N . PRO A 1 713 ? -3.597 4.613 -29.345 1.00 76.12 713 PRO A N 1
ATOM 5392 C CA . PRO A 1 713 ? -3.125 3.468 -30.122 1.00 76.12 713 PRO A CA 1
ATOM 5393 C C . PRO A 1 713 ? -2.151 3.859 -31.244 1.00 76.12 713 PRO A C 1
ATOM 5395 O O . PRO A 1 713 ? -1.609 2.977 -31.909 1.00 76.12 713 PRO A O 1
ATOM 5398 N N . THR A 1 714 ? -1.973 5.156 -31.507 1.00 71.62 714 THR A N 1
ATOM 5399 C CA . THR A 1 714 ? -1.076 5.700 -32.535 1.00 71.62 714 THR A CA 1
ATOM 5400 C C . THR A 1 714 ? 0.227 6.264 -31.967 1.00 71.62 714 THR A C 1
ATOM 5402 O O . THR A 1 714 ? 1.078 6.715 -32.736 1.00 71.62 714 THR A O 1
ATOM 5405 N N . GLU A 1 715 ? 0.420 6.206 -30.647 1.00 70.44 715 GLU A N 1
ATOM 5406 C CA . GLU A 1 715 ? 1.648 6.642 -29.984 1.00 70.44 715 GLU A CA 1
ATOM 5407 C C . GLU A 1 715 ? 2.798 5.664 -30.272 1.00 70.44 715 GLU A C 1
ATOM 5409 O O . GLU A 1 715 ? 3.023 4.688 -29.569 1.00 70.44 715 GLU A O 1
ATOM 5414 N N . THR A 1 716 ? 3.530 5.901 -31.359 1.00 60.53 716 THR A N 1
ATOM 5415 C CA . THR A 1 716 ? 4.673 5.067 -31.778 1.00 60.53 716 THR A CA 1
ATOM 5416 C C . THR A 1 716 ? 6.020 5.744 -31.531 1.00 60.53 716 THR A C 1
ATOM 5418 O O . THR A 1 716 ? 6.990 5.450 -32.226 1.00 60.53 716 THR A O 1
ATOM 5421 N N . LYS A 1 717 ? 6.068 6.745 -30.648 1.00 61.28 717 LYS A N 1
ATOM 5422 C CA . LYS A 1 717 ? 7.251 7.581 -30.421 1.00 61.28 717 LYS A CA 1
ATOM 5423 C C . LYS A 1 717 ? 7.680 7.447 -28.976 1.00 61.28 717 LYS A C 1
ATOM 5425 O O . LYS A 1 717 ? 6.902 7.751 -28.082 1.00 61.28 717 LYS A O 1
ATOM 5430 N N . TRP A 1 718 ? 8.927 7.053 -28.771 1.00 69.25 718 TRP A N 1
ATOM 5431 C CA . TRP A 1 718 ? 9.459 6.788 -27.445 1.00 69.25 718 TRP A CA 1
ATOM 5432 C C . TRP A 1 718 ? 10.508 7.843 -27.128 1.00 69.25 718 TRP A C 1
ATOM 5434 O O . TRP A 1 718 ? 11.633 7.756 -27.605 1.00 69.25 718 TRP A O 1
ATOM 5444 N N . SER A 1 719 ? 10.140 8.876 -26.370 1.00 64.00 719 SER A N 1
ATOM 5445 C CA . SER A 1 719 ? 11.101 9.902 -25.944 1.00 64.00 719 SER A CA 1
ATOM 5446 C C . SER A 1 719 ? 11.891 9.491 -24.701 1.00 64.00 719 SER A C 1
ATOM 5448 O O . SER A 1 719 ? 12.906 10.111 -24.388 1.00 64.00 719 SER A O 1
ATOM 5450 N N . GLN A 1 720 ? 11.458 8.440 -23.993 1.00 68.69 720 GLN A N 1
ATOM 5451 C CA . GLN A 1 720 ? 11.977 8.090 -22.674 1.00 68.69 720 GLN A CA 1
ATOM 5452 C C . GLN A 1 720 ? 12.293 6.594 -22.500 1.00 68.69 720 GLN A C 1
ATOM 5454 O O . GLN A 1 720 ? 11.745 5.738 -23.204 1.00 68.69 720 GLN A O 1
ATOM 5459 N N . PRO A 1 721 ? 13.168 6.259 -21.531 1.00 58.31 721 PRO A N 1
ATOM 5460 C CA . PRO A 1 721 ? 13.368 4.907 -21.038 1.00 58.31 721 PRO A CA 1
ATOM 5461 C C . PRO A 1 721 ? 12.060 4.176 -20.749 1.00 58.31 721 PRO A C 1
ATOM 5463 O O . PRO A 1 721 ? 11.271 4.651 -19.950 1.00 58.31 721 PRO A O 1
ATOM 5466 N N . GLY A 1 722 ? 11.839 2.999 -21.334 1.00 59.09 722 GLY A N 1
ATOM 5467 C CA . GLY A 1 722 ? 10.630 2.212 -21.059 1.00 59.09 722 GLY A CA 1
ATOM 5468 C C . GLY A 1 722 ? 9.373 2.657 -21.816 1.00 59.09 722 GLY A C 1
ATOM 5469 O O . GLY A 1 722 ? 8.272 2.450 -21.309 1.00 59.09 722 GLY A O 1
ATOM 5470 N N . PHE A 1 723 ? 9.557 3.200 -23.026 1.00 68.44 723 PHE A N 1
ATOM 5471 C CA . PHE A 1 723 ? 8.534 3.662 -23.975 1.00 68.44 723 PHE A CA 1
ATOM 5472 C C . PHE A 1 723 ? 7.930 5.029 -23.631 1.00 68.44 723 PHE A C 1
ATOM 5474 O O . PHE A 1 723 ? 8.059 5.960 -24.422 1.00 68.44 723 PHE A O 1
ATOM 5481 N N . ASP A 1 724 ? 7.351 5.189 -22.444 1.00 71.81 724 ASP A N 1
ATOM 5482 C CA . ASP A 1 724 ? 6.705 6.431 -22.010 1.00 71.81 724 ASP A CA 1
ATOM 5483 C C . ASP A 1 724 ? 7.313 6.983 -20.708 1.00 71.81 724 ASP A C 1
ATOM 5485 O O . ASP A 1 724 ? 8.162 6.359 -20.069 1.00 71.81 724 ASP A O 1
ATOM 5489 N N . SER A 1 725 ? 6.866 8.167 -20.283 1.00 69.56 725 SER A N 1
ATOM 5490 C CA . SER A 1 725 ? 7.336 8.794 -19.040 1.00 69.56 725 SER A CA 1
ATOM 5491 C C . SER A 1 725 ? 6.944 8.024 -17.770 1.00 69.56 725 SER A C 1
ATOM 5493 O O . SER A 1 725 ? 7.576 8.183 -16.723 1.00 69.56 725 SER A O 1
ATOM 5495 N N . ARG A 1 726 ? 5.924 7.159 -17.863 1.00 78.69 726 ARG A N 1
ATOM 5496 C CA . ARG A 1 726 ? 5.477 6.246 -16.797 1.00 78.69 726 ARG A CA 1
ATOM 5497 C C . ARG A 1 726 ? 6.336 4.982 -16.722 1.00 78.69 726 ARG A C 1
ATOM 5499 O O . ARG A 1 726 ? 6.194 4.223 -15.765 1.00 78.69 726 ARG A O 1
ATOM 5506 N N . ARG A 1 727 ? 7.207 4.759 -17.714 1.00 81.75 727 ARG A N 1
ATOM 5507 C CA . ARG A 1 727 ? 7.994 3.539 -17.931 1.00 81.75 727 ARG A CA 1
ATOM 5508 C C . ARG A 1 727 ? 7.134 2.277 -17.991 1.00 81.75 727 ARG A C 1
ATOM 5510 O O . ARG A 1 727 ? 7.567 1.218 -17.542 1.00 81.75 727 ARG A O 1
ATOM 5517 N N . SER A 1 728 ? 5.925 2.382 -18.548 1.00 83.69 728 SER A N 1
ATOM 5518 C CA . SER A 1 728 ? 4.966 1.268 -18.605 1.00 83.69 728 SER A CA 1
ATOM 5519 C C . SER A 1 728 ? 5.516 0.059 -19.360 1.00 83.69 728 SER A C 1
ATOM 5521 O O . SER A 1 728 ? 5.142 -1.075 -19.076 1.00 83.69 728 SER A O 1
ATOM 5523 N N . ARG A 1 729 ? 6.420 0.277 -20.325 1.00 86.44 729 ARG A N 1
ATOM 5524 C CA . ARG A 1 729 ? 6.942 -0.770 -21.214 1.00 86.44 729 ARG A CA 1
ATOM 5525 C C . ARG A 1 729 ? 5.842 -1.536 -21.966 1.00 86.44 729 ARG A C 1
ATOM 5527 O O . ARG A 1 729 ? 6.080 -2.632 -22.478 1.00 86.44 729 ARG A O 1
ATOM 5534 N N . GLN A 1 730 ? 4.673 -0.913 -22.112 1.00 88.12 730 GLN A N 1
ATOM 5535 C CA . GLN A 1 730 ? 3.582 -1.351 -22.971 1.00 88.12 730 GLN A CA 1
ATOM 5536 C C . GLN A 1 730 ? 3.665 -0.658 -24.332 1.00 88.12 730 GLN A C 1
ATOM 5538 O O . GLN A 1 730 ? 3.581 0.562 -24.437 1.00 88.12 730 GLN A O 1
ATOM 5543 N N . SER A 1 731 ? 3.772 -1.449 -25.395 1.00 86.62 731 SER A N 1
ATOM 5544 C CA . SER A 1 731 ? 3.697 -0.976 -26.777 1.00 86.62 731 SER A CA 1
ATOM 5545 C C . SER A 1 731 ? 2.252 -1.038 -27.294 1.00 86.62 731 SER A C 1
ATOM 5547 O O . SER A 1 731 ? 1.578 -2.048 -27.070 1.00 86.62 731 SER A O 1
ATOM 5549 N N . PRO A 1 732 ? 1.757 -0.035 -28.050 1.00 81.75 732 PRO A N 1
ATOM 5550 C CA . PRO A 1 732 ? 0.486 -0.125 -28.774 1.00 81.75 732 PRO A CA 1
ATOM 5551 C C . PRO A 1 732 ? 0.574 -1.008 -30.025 1.00 81.75 732 PRO A C 1
ATOM 5553 O O . PRO A 1 732 ? -0.402 -1.138 -30.769 1.00 81.75 732 PRO A O 1
ATOM 5556 N N . LEU A 1 733 ? 1.723 -1.639 -30.272 1.00 86.25 733 LEU A N 1
ATOM 5557 C CA . LEU A 1 733 ? 1.947 -2.514 -31.410 1.00 86.25 733 LEU A CA 1
ATOM 5558 C C . LEU A 1 733 ? 2.068 -3.968 -30.978 1.00 86.25 733 LEU A C 1
ATOM 5560 O O . LEU A 1 733 ? 2.481 -4.299 -29.867 1.00 86.25 733 LEU A O 1
ATOM 5564 N N . VAL A 1 734 ? 1.700 -4.853 -31.897 1.00 89.75 734 VAL A N 1
ATOM 5565 C CA . VAL A 1 734 ? 1.903 -6.290 -31.739 1.00 89.75 734 VAL A CA 1
ATOM 5566 C C . VAL A 1 734 ? 3.334 -6.606 -32.162 1.00 89.75 734 VAL A C 1
ATOM 5568 O O . VAL A 1 734 ? 3.720 -6.326 -33.297 1.00 89.75 734 VAL A O 1
ATOM 5571 N N . GLY A 1 735 ? 4.115 -7.168 -31.240 1.00 90.25 735 GLY A N 1
ATOM 5572 C CA . GLY A 1 735 ? 5.461 -7.655 -31.532 1.00 90.25 735 GLY A CA 1
ATOM 5573 C C . GLY A 1 735 ? 5.462 -8.942 -32.379 1.00 90.25 735 GLY A C 1
ATOM 5574 O O . GLY A 1 735 ? 4.402 -9.488 -32.711 1.00 90.25 735 GLY A O 1
ATOM 5575 N N . PRO A 1 736 ? 6.651 -9.452 -32.739 1.00 93.00 736 PRO A N 1
ATOM 5576 C CA . PRO A 1 736 ? 6.788 -10.647 -33.560 1.00 93.00 736 PRO A CA 1
ATOM 5577 C C . PRO A 1 736 ? 6.240 -11.890 -32.851 1.00 93.00 736 PRO A C 1
ATOM 5579 O O . PRO A 1 736 ? 6.532 -12.157 -31.689 1.00 93.00 736 PRO A O 1
ATOM 5582 N N . GLN A 1 737 ? 5.477 -12.689 -33.594 1.00 93.00 737 GLN A N 1
ATOM 5583 C CA . GLN A 1 737 ? 4.806 -13.899 -33.096 1.00 93.00 737 GLN A CA 1
ATOM 5584 C C . GLN A 1 737 ? 5.617 -15.181 -33.343 1.00 93.00 737 GLN A C 1
ATOM 5586 O O . GLN A 1 737 ? 5.169 -16.281 -33.028 1.00 93.00 737 GLN A O 1
ATOM 5591 N N . ASP A 1 738 ? 6.811 -15.048 -33.914 1.00 92.31 738 ASP A N 1
ATOM 5592 C CA . ASP A 1 738 ? 7.781 -16.118 -34.088 1.00 92.31 738 ASP A CA 1
ATOM 5593 C C . ASP A 1 738 ? 9.204 -15.586 -33.862 1.00 92.31 738 ASP A C 1
ATOM 5595 O O . ASP A 1 738 ? 9.435 -14.382 -33.736 1.00 92.31 738 ASP A O 1
ATOM 5599 N N . ASN A 1 739 ? 10.174 -16.498 -33.813 1.00 90.38 739 ASN A N 1
ATOM 5600 C CA . ASN A 1 739 ? 11.577 -16.173 -33.569 1.00 90.38 739 ASN A CA 1
ATOM 5601 C C . ASN A 1 739 ? 12.360 -15.811 -34.849 1.00 90.38 739 ASN A C 1
ATOM 5603 O O . ASN A 1 739 ? 13.593 -15.909 -34.861 1.00 90.38 739 ASN A O 1
ATOM 5607 N N . SER A 1 740 ? 11.677 -15.413 -35.932 1.00 90.44 740 SER A N 1
ATOM 5608 C CA . SER A 1 740 ? 12.339 -15.014 -37.177 1.00 90.44 740 SER A CA 1
ATOM 5609 C C . SER A 1 740 ? 13.282 -13.845 -36.925 1.00 90.44 740 SER A C 1
ATOM 5611 O O . SER A 1 740 ? 12.931 -12.862 -36.275 1.00 90.44 740 SER A O 1
ATOM 5613 N N . ARG A 1 741 ? 14.499 -13.938 -37.461 1.00 89.38 741 ARG A N 1
ATOM 5614 C CA . ARG A 1 741 ? 15.503 -12.878 -37.349 1.00 89.38 741 ARG A CA 1
ATOM 5615 C C . ARG A 1 741 ? 15.424 -11.973 -38.566 1.00 89.38 741 ARG A C 1
ATOM 5617 O O . ARG A 1 741 ? 15.537 -12.430 -39.704 1.00 89.38 741 ARG A O 1
ATOM 5624 N N . ARG A 1 742 ? 15.269 -10.676 -38.316 1.00 90.56 742 ARG A N 1
ATOM 5625 C CA . ARG A 1 742 ? 15.233 -9.656 -39.358 1.00 90.56 742 ARG A CA 1
ATOM 5626 C C . ARG A 1 742 ? 16.645 -9.308 -39.815 1.00 90.56 742 ARG A C 1
ATOM 5628 O O . ARG A 1 742 ? 16.945 -9.433 -41.000 1.00 90.56 742 ARG A O 1
ATOM 5635 N N . TRP A 1 743 ? 17.495 -8.936 -38.864 1.00 90.12 743 TRP A N 1
ATOM 5636 C CA . TRP A 1 743 ? 18.928 -8.685 -39.019 1.00 90.12 743 TRP A CA 1
ATOM 5637 C C . TRP A 1 743 ? 19.605 -8.644 -37.641 1.00 90.12 743 TRP A C 1
ATOM 5639 O O . TRP A 1 743 ? 18.948 -8.684 -36.599 1.00 90.12 743 TRP A O 1
ATOM 5649 N N . ARG A 1 744 ? 20.937 -8.589 -37.618 1.00 88.50 744 ARG A N 1
ATOM 5650 C CA . ARG A 1 744 ? 21.753 -8.466 -36.403 1.00 88.50 744 ARG A CA 1
ATOM 5651 C C . ARG A 1 744 ? 22.856 -7.444 -36.626 1.00 88.50 744 ARG A C 1
ATOM 5653 O O . ARG A 1 744 ? 23.419 -7.386 -37.714 1.00 88.50 744 ARG A O 1
ATOM 5660 N N . PHE A 1 745 ? 23.186 -6.666 -35.605 1.00 86.25 745 PHE A N 1
ATOM 5661 C CA . PHE A 1 745 ? 24.195 -5.613 -35.676 1.00 86.25 745 PHE A CA 1
ATOM 5662 C C . PHE A 1 745 ? 25.241 -5.787 -34.574 1.00 86.25 745 PHE A C 1
ATOM 5664 O O . PHE A 1 745 ? 24.893 -5.953 -33.410 1.00 86.25 745 PHE A O 1
ATOM 5671 N N . MET A 1 746 ? 26.522 -5.753 -34.935 1.00 82.62 746 MET A N 1
ATOM 5672 C CA . MET A 1 746 ? 27.644 -5.885 -34.005 1.00 82.62 746 MET A CA 1
ATOM 5673 C C . MET A 1 746 ? 28.237 -4.509 -33.693 1.00 82.62 746 MET A C 1
ATOM 5675 O O . MET A 1 746 ? 28.955 -3.933 -34.513 1.00 82.62 746 MET A O 1
ATOM 5679 N N . ALA A 1 747 ? 27.950 -3.988 -32.501 1.00 76.94 747 ALA A N 1
ATOM 5680 C CA . ALA A 1 747 ? 28.375 -2.659 -32.060 1.00 76.94 747 ALA A CA 1
ATOM 5681 C C . ALA A 1 747 ? 29.854 -2.614 -31.611 1.00 76.94 747 ALA A C 1
ATOM 5683 O O . ALA A 1 747 ? 30.527 -1.581 -31.727 1.00 76.94 747 ALA A O 1
ATOM 5684 N N . SER A 1 748 ? 30.394 -3.745 -31.149 1.00 71.19 748 SER A N 1
ATOM 5685 C CA . SER A 1 748 ? 31.783 -3.893 -30.695 1.00 71.19 748 SER A CA 1
ATOM 5686 C C . SER A 1 748 ? 32.371 -5.248 -31.099 1.00 71.19 748 SER A C 1
ATOM 5688 O O . SER A 1 748 ? 31.683 -6.263 -31.061 1.00 71.19 748 SER A O 1
ATOM 5690 N N . TYR A 1 749 ? 33.651 -5.261 -31.479 1.00 63.16 749 TYR A N 1
ATOM 5691 C CA . TYR A 1 749 ? 34.373 -6.464 -31.907 1.00 63.16 749 TYR A CA 1
ATOM 5692 C C . TYR A 1 749 ? 34.785 -7.341 -30.704 1.00 63.16 749 TYR A C 1
ATOM 5694 O O . TYR A 1 749 ? 35.026 -6.787 -29.628 1.00 63.16 749 TYR A O 1
ATOM 5702 N N . PRO A 1 750 ? 34.963 -8.672 -30.857 1.00 52.69 750 PRO A N 1
ATOM 5703 C CA . PRO A 1 750 ? 35.693 -9.485 -29.889 1.00 52.69 750 PRO A CA 1
ATOM 5704 C C . PRO A 1 750 ? 37.193 -9.160 -29.952 1.00 52.69 750 PRO A C 1
ATOM 5706 O O . PRO A 1 750 ? 37.996 -9.909 -30.506 1.00 52.69 750 PRO A O 1
ATOM 5709 N N . GLU A 1 751 ? 37.609 -8.032 -29.372 1.00 47.31 751 GLU A N 1
ATOM 5710 C CA . GLU A 1 751 ? 38.975 -7.963 -28.849 1.00 47.31 751 GLU A CA 1
ATOM 5711 C C . GLU A 1 751 ? 39.136 -9.115 -27.843 1.00 47.31 751 GLU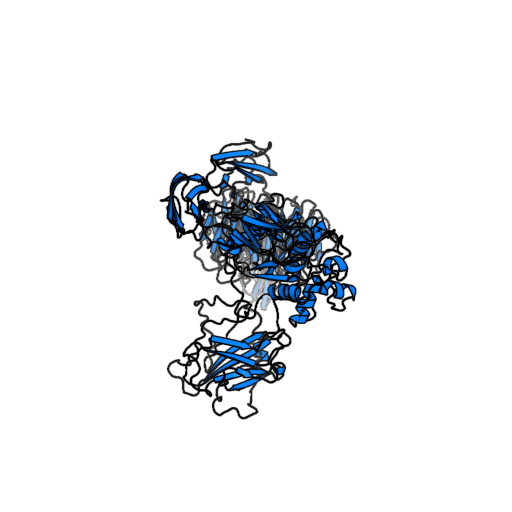 A C 1
ATOM 5713 O O . GLU A 1 751 ? 38.151 -9.591 -27.283 1.00 47.31 751 GLU A O 1
ATOM 5718 N N . VAL A 1 752 ? 40.355 -9.616 -27.647 1.00 41.19 752 VAL A N 1
ATOM 5719 C CA . VAL A 1 752 ? 40.697 -10.934 -27.059 1.00 41.19 752 VAL A CA 1
ATOM 5720 C C . VAL A 1 752 ? 40.163 -11.186 -25.617 1.00 41.19 752 VAL A C 1
ATOM 5722 O O . VAL A 1 752 ? 40.441 -12.219 -25.022 1.00 41.19 752 VAL A O 1
ATOM 5725 N N . ASN A 1 753 ? 39.328 -10.301 -25.067 1.00 43.12 753 ASN A N 1
ATOM 5726 C CA . ASN A 1 753 ? 38.435 -10.529 -23.932 1.00 43.12 753 ASN A CA 1
ATOM 5727 C C . ASN A 1 753 ? 36.971 -10.199 -24.296 1.00 43.12 753 ASN A C 1
ATOM 5729 O O . ASN A 1 753 ? 36.502 -9.083 -24.092 1.00 43.12 753 ASN A O 1
ATOM 5733 N N . VAL A 1 754 ? 36.218 -11.208 -24.743 1.00 45.62 754 VAL A N 1
ATOM 5734 C CA . VAL A 1 754 ? 34.771 -11.158 -25.059 1.00 45.62 754 VAL A CA 1
ATOM 5735 C C . VAL A 1 754 ? 33.850 -10.721 -23.904 1.00 45.62 754 VAL A C 1
ATOM 5737 O O . VAL A 1 754 ? 32.663 -10.538 -24.121 1.00 45.62 754 VAL A O 1
ATOM 5740 N N . ASN A 1 755 ? 34.360 -10.502 -22.691 1.00 48.66 755 ASN A N 1
ATOM 5741 C CA . ASN A 1 755 ? 33.557 -10.299 -21.477 1.00 48.66 755 ASN A CA 1
ATOM 5742 C C . ASN A 1 755 ? 33.342 -8.817 -21.113 1.00 48.66 755 ASN A C 1
ATOM 5744 O O . ASN A 1 755 ? 33.386 -8.468 -19.934 1.00 48.66 755 ASN A O 1
ATOM 5748 N N . SER A 1 756 ? 33.282 -7.896 -22.079 1.00 56.91 756 SER A N 1
ATOM 5749 C CA . SER A 1 756 ? 33.500 -6.471 -21.770 1.00 56.91 756 SER A CA 1
ATOM 5750 C C . SER A 1 756 ? 32.731 -5.465 -22.625 1.00 56.91 756 SER A C 1
ATOM 5752 O O . SER A 1 756 ? 33.134 -4.303 -22.638 1.00 56.91 756 SER A O 1
ATOM 5754 N N . SER A 1 757 ? 31.677 -5.845 -23.358 1.00 65.62 757 SER A N 1
ATOM 5755 C CA . SER A 1 757 ? 30.908 -4.894 -24.184 1.00 65.62 757 SER A CA 1
ATOM 5756 C C . SER A 1 757 ? 29.404 -5.162 -24.181 1.00 65.62 757 SER A C 1
ATOM 5758 O O . SER A 1 757 ? 28.976 -6.264 -24.485 1.00 65.62 757 SER A O 1
ATOM 5760 N N . HIS A 1 758 ? 28.596 -4.145 -23.886 1.00 75.69 758 HIS A N 1
ATOM 5761 C CA . HIS A 1 758 ? 27.170 -4.282 -23.588 1.00 75.69 758 HIS A CA 1
ATOM 5762 C C . HIS A 1 758 ? 26.347 -3.321 -24.450 1.00 75.69 758 HIS A C 1
ATOM 5764 O O . HIS A 1 758 ? 26.529 -2.102 -24.355 1.00 75.69 758 HIS A O 1
ATOM 5770 N N . VAL A 1 759 ? 25.444 -3.859 -25.278 1.00 77.31 759 VAL A N 1
ATOM 5771 C CA . VAL A 1 759 ? 24.383 -3.058 -25.910 1.00 77.31 759 VAL A CA 1
ATOM 5772 C C . VAL A 1 759 ? 23.239 -2.937 -24.910 1.00 77.31 759 VAL A C 1
ATOM 5774 O O . VAL A 1 759 ? 22.645 -3.945 -24.532 1.00 77.31 759 VAL A O 1
ATOM 5777 N N . MET A 1 760 ? 22.968 -1.708 -24.469 1.00 76.12 760 MET A N 1
ATOM 5778 C CA . MET A 1 760 ? 21.918 -1.408 -23.490 1.00 76.12 760 MET A CA 1
ATOM 5779 C C . MET A 1 760 ? 20.560 -1.216 -24.193 1.00 76.12 760 MET A C 1
ATOM 5781 O O . MET A 1 760 ? 20.421 -1.501 -25.384 1.00 76.12 760 MET A O 1
ATOM 5785 N N . ASP A 1 761 ? 19.556 -0.733 -23.460 1.00 78.44 761 ASP A N 1
ATOM 5786 C CA . ASP A 1 761 ? 18.232 -0.408 -23.995 1.00 78.44 761 ASP A CA 1
ATOM 5787 C C . ASP A 1 761 ? 18.313 0.529 -25.217 1.00 78.44 761 ASP A C 1
ATOM 5789 O O . ASP A 1 761 ? 18.973 1.574 -25.190 1.00 78.44 761 ASP A O 1
ATOM 5793 N N . VAL A 1 762 ? 17.610 0.149 -26.286 1.00 83.12 762 VAL A N 1
ATOM 5794 C CA . VAL A 1 762 ? 17.545 0.894 -27.549 1.00 83.12 762 VAL A CA 1
ATOM 5795 C C . VAL A 1 762 ? 16.373 1.869 -27.521 1.00 83.12 762 VAL A C 1
ATOM 5797 O O . VAL A 1 762 ? 15.265 1.495 -27.134 1.00 83.12 762 VAL A O 1
ATOM 5800 N N . LEU A 1 763 ? 16.617 3.098 -27.980 1.00 85.44 763 LEU A N 1
ATOM 5801 C CA . LEU A 1 763 ? 15.613 4.154 -28.124 1.00 85.44 763 LEU A CA 1
ATOM 5802 C C . LEU A 1 763 ? 15.210 4.287 -29.599 1.00 85.44 763 LEU A C 1
ATOM 5804 O O . LEU A 1 763 ? 16.084 4.403 -30.454 1.00 85.44 763 LEU A O 1
ATOM 5808 N N . GLU A 1 764 ? 13.914 4.295 -29.913 1.00 85.38 764 GLU A N 1
ATOM 5809 C CA . GLU A 1 764 ? 13.425 4.591 -31.268 1.00 85.38 764 GLU A CA 1
ATOM 5810 C C . GLU A 1 764 ? 13.032 6.066 -31.375 1.00 85.38 764 GLU A C 1
ATOM 5812 O O . GLU A 1 764 ? 12.194 6.562 -30.624 1.00 85.38 764 GLU A O 1
ATOM 5817 N N . LEU A 1 765 ? 13.625 6.766 -32.338 1.00 82.44 765 LEU A N 1
ATOM 5818 C CA . LEU A 1 765 ? 13.294 8.147 -32.652 1.00 82.44 765 LEU A CA 1
ATOM 5819 C C . LEU A 1 765 ? 11.955 8.249 -33.390 1.00 82.44 765 LEU A C 1
ATOM 5821 O O . LEU A 1 765 ? 11.560 7.324 -34.097 1.00 82.44 765 LEU A O 1
ATOM 5825 N N . PRO A 1 766 ? 11.315 9.431 -33.397 1.00 78.56 766 PRO A N 1
ATOM 5826 C CA . PRO A 1 766 ? 10.141 9.700 -34.228 1.00 78.56 766 PRO A CA 1
ATOM 5827 C C . PRO A 1 766 ? 10.310 9.426 -35.732 1.00 78.56 766 PRO A C 1
ATOM 5829 O O . PRO A 1 766 ? 9.311 9.312 -36.441 1.00 78.56 766 PRO A O 1
ATOM 5832 N N . SER A 1 767 ? 11.548 9.355 -36.239 1.00 78.69 767 SER A N 1
ATOM 5833 C CA . SER A 1 767 ? 11.845 8.963 -37.623 1.00 78.69 767 SER A CA 1
ATOM 5834 C C . SER A 1 767 ? 11.737 7.454 -37.881 1.00 78.69 767 SER A C 1
ATOM 5836 O O . SER A 1 767 ? 11.780 7.052 -39.042 1.00 78.69 767 SER A O 1
ATOM 5838 N N . GLY A 1 768 ? 11.642 6.635 -36.831 1.00 80.50 768 GLY A N 1
ATOM 5839 C CA . GLY A 1 768 ? 11.798 5.180 -36.859 1.00 80.50 768 GLY A CA 1
ATOM 5840 C C . GLY A 1 768 ? 13.254 4.713 -36.740 1.00 80.50 768 GLY A C 1
ATOM 5841 O O . GLY A 1 768 ? 13.511 3.519 -36.643 1.00 80.50 768 GLY A O 1
ATOM 5842 N N . ASP A 1 769 ? 14.232 5.624 -36.749 1.00 87.19 769 ASP A N 1
ATOM 5843 C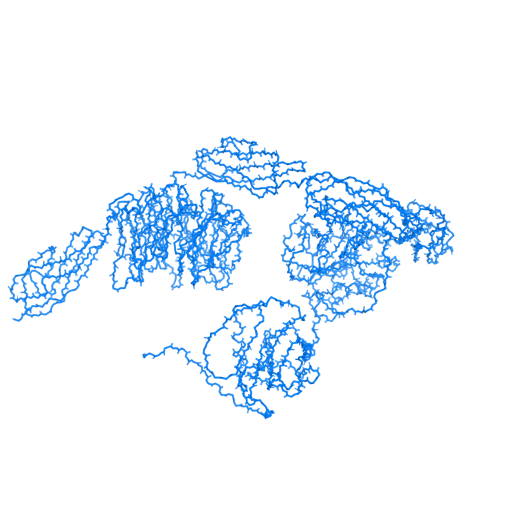 CA . ASP A 1 769 ? 15.632 5.242 -36.543 1.00 87.19 769 ASP A CA 1
ATOM 5844 C C . ASP A 1 769 ? 15.900 4.920 -35.070 1.00 87.19 769 ASP A C 1
ATOM 5846 O O . ASP A 1 769 ? 15.315 5.505 -34.165 1.00 87.19 769 ASP A O 1
ATOM 5850 N N . LEU A 1 770 ? 16.845 4.024 -34.833 1.00 88.50 770 LEU A N 1
ATOM 5851 C CA . LEU A 1 770 ? 17.236 3.531 -33.523 1.00 88.50 770 LEU A CA 1
ATOM 5852 C C . LEU A 1 770 ? 18.497 4.235 -33.036 1.00 88.50 770 LEU A C 1
ATOM 5854 O O . LEU A 1 770 ? 19.484 4.313 -33.768 1.00 88.50 770 LEU A O 1
ATOM 5858 N N . ILE A 1 771 ? 18.502 4.657 -31.777 1.00 89.00 771 ILE A N 1
ATOM 5859 C CA . ILE A 1 771 ? 19.702 5.046 -31.044 1.00 89.00 771 ILE A CA 1
ATOM 5860 C C . ILE A 1 771 ? 20.171 3.858 -30.211 1.00 89.00 771 ILE A C 1
ATOM 5862 O O . ILE A 1 771 ? 19.464 3.371 -29.329 1.00 89.00 771 ILE A O 1
ATOM 5866 N N . VAL A 1 772 ? 21.383 3.395 -30.511 1.00 87.88 772 VAL A N 1
ATOM 5867 C CA . VAL A 1 772 ? 21.959 2.164 -29.966 1.00 87.88 772 VAL A CA 1
ATOM 5868 C C . VAL A 1 772 ? 23.194 2.512 -29.131 1.00 87.88 772 VAL A C 1
ATOM 5870 O O . VAL A 1 772 ? 24.269 2.754 -29.695 1.00 87.88 772 VAL A O 1
ATOM 5873 N N . PRO A 1 773 ? 23.062 2.573 -27.795 1.00 83.88 773 PRO A N 1
ATOM 5874 C CA . PRO A 1 773 ? 24.191 2.758 -26.892 1.00 83.88 773 PRO A CA 1
ATOM 5875 C C . PRO A 1 773 ? 24.950 1.440 -26.681 1.00 83.88 773 PRO A C 1
ATOM 5877 O O . PRO A 1 773 ? 24.371 0.412 -26.329 1.00 83.88 773 PRO A O 1
ATOM 5880 N N . CYS A 1 774 ? 26.270 1.478 -26.851 1.00 81.12 774 CYS A N 1
ATOM 5881 C CA . CYS A 1 774 ? 27.168 0.355 -26.597 1.00 81.12 774 CYS A CA 1
ATOM 5882 C C . CYS A 1 774 ? 28.277 0.779 -25.629 1.00 81.12 774 CYS A C 1
ATOM 5884 O O . CYS A 1 774 ? 29.142 1.588 -25.981 1.00 81.12 774 CYS A O 1
ATOM 5886 N N . SER A 1 775 ? 28.274 0.213 -24.422 1.00 75.75 775 SER A N 1
ATOM 5887 C CA . SER A 1 775 ? 29.312 0.455 -23.412 1.00 75.75 775 SER A CA 1
ATOM 5888 C C . SER A 1 775 ? 30.394 -0.620 -23.465 1.00 75.75 775 SER A C 1
ATOM 5890 O O . SER A 1 775 ? 30.088 -1.785 -23.694 1.00 75.75 775 SER A O 1
ATOM 5892 N N . THR A 1 776 ? 31.656 -0.258 -23.229 1.00 68.06 776 THR A N 1
ATOM 5893 C CA . THR A 1 776 ? 32.787 -1.205 -23.146 1.00 68.06 776 THR A CA 1
ATOM 5894 C C . THR A 1 776 ? 33.536 -1.001 -21.821 1.00 68.06 776 THR A C 1
ATOM 5896 O O . THR A 1 776 ? 33.582 0.127 -21.339 1.00 68.06 776 THR A O 1
ATOM 5899 N N . ASN A 1 777 ? 34.168 -2.024 -21.223 1.00 55.84 777 ASN A N 1
ATOM 5900 C CA . ASN A 1 777 ? 34.990 -1.883 -19.993 1.00 55.84 777 ASN A CA 1
ATOM 5901 C C . ASN A 1 777 ? 36.314 -1.084 -20.204 1.00 55.84 777 ASN A C 1
ATOM 5903 O O . ASN A 1 777 ? 37.309 -1.314 -19.518 1.00 55.84 777 ASN A O 1
ATOM 5907 N N . GLY A 1 778 ? 36.343 -0.127 -21.141 1.00 51.94 778 GLY A N 1
ATOM 5908 C CA . GLY A 1 778 ? 37.474 0.735 -21.501 1.00 51.94 778 GLY A CA 1
ATOM 5909 C C . GLY A 1 778 ? 37.025 2.055 -22.160 1.00 51.94 778 GLY A C 1
ATOM 5910 O O . GLY A 1 778 ? 35.846 2.388 -22.173 1.00 51.94 778 GLY A O 1
ATOM 5911 N N . ASN A 1 779 ? 37.958 2.833 -22.728 1.00 49.03 779 ASN A N 1
ATOM 5912 C CA . ASN A 1 779 ? 37.699 4.150 -23.356 1.00 49.03 779 ASN A CA 1
ATOM 5913 C C . ASN A 1 779 ? 36.985 4.077 -24.736 1.00 49.03 779 ASN A C 1
ATOM 5915 O O . ASN A 1 779 ? 37.228 4.926 -25.593 1.00 49.03 779 ASN A O 1
ATOM 5919 N N . GLY A 1 780 ? 36.154 3.058 -24.982 1.00 57.72 780 GLY A N 1
ATOM 5920 C CA . GLY A 1 780 ? 35.632 2.698 -26.308 1.00 57.72 780 GLY A CA 1
ATOM 5921 C C . GLY A 1 780 ? 34.109 2.717 -26.459 1.00 57.72 780 GLY A C 1
ATOM 5922 O O . GLY A 1 780 ? 33.606 2.031 -27.346 1.00 57.72 780 GLY A O 1
ATOM 5923 N N . ASN A 1 781 ? 33.368 3.439 -25.607 1.00 74.69 781 ASN A N 1
ATOM 5924 C CA . ASN A 1 781 ? 31.904 3.512 -25.710 1.00 74.69 781 ASN A CA 1
ATOM 5925 C C . ASN A 1 781 ? 31.467 4.167 -27.018 1.00 74.69 781 ASN A C 1
ATOM 5927 O O . ASN A 1 781 ? 32.078 5.135 -27.474 1.00 74.69 781 ASN A O 1
ATOM 5931 N N . LYS A 1 782 ? 30.388 3.650 -27.600 1.00 78.56 782 LYS A N 1
ATOM 5932 C CA . LYS A 1 782 ? 29.872 4.100 -28.890 1.00 78.56 782 LYS A CA 1
ATOM 5933 C C . LYS A 1 782 ? 28.377 4.337 -28.803 1.00 78.56 782 LYS A C 1
ATOM 5935 O O . LYS A 1 782 ? 27.653 3.578 -28.163 1.00 78.56 782 LYS A O 1
ATOM 5940 N N . LEU A 1 783 ? 27.934 5.368 -29.506 1.00 84.31 783 LEU A N 1
ATOM 5941 C CA . LEU A 1 783 ? 26.530 5.640 -29.762 1.00 84.31 783 LEU A CA 1
ATOM 5942 C C . LEU A 1 783 ? 26.320 5.583 -31.272 1.00 84.31 783 LEU A C 1
ATOM 5944 O O . LEU A 1 783 ? 27.062 6.229 -32.018 1.00 84.31 783 LEU A O 1
ATOM 5948 N N . PHE A 1 784 ? 25.344 4.797 -31.710 1.00 86.31 784 PHE A N 1
ATOM 5949 C CA . PHE A 1 784 ? 24.994 4.656 -33.120 1.00 86.31 784 PHE A CA 1
ATOM 5950 C C . PHE A 1 784 ? 23.577 5.151 -33.356 1.00 86.31 784 PHE A C 1
ATOM 5952 O O . PHE A 1 784 ? 22.697 4.883 -32.542 1.00 86.31 784 PHE A O 1
ATOM 5959 N N . ARG A 1 785 ? 23.348 5.775 -34.511 1.00 89.06 785 ARG A N 1
ATOM 5960 C CA . ARG A 1 785 ? 22.016 5.885 -35.104 1.00 89.06 785 ARG A CA 1
ATOM 5961 C C . ARG A 1 785 ? 21.898 4.880 -36.239 1.00 89.06 785 ARG A C 1
ATOM 5963 O O . ARG A 1 785 ? 22.718 4.897 -37.156 1.00 89.06 785 ARG A O 1
ATOM 5970 N N . ILE A 1 786 ? 20.895 4.012 -36.187 1.00 88.25 786 ILE A N 1
ATOM 5971 C CA . ILE A 1 786 ? 20.699 2.905 -37.129 1.00 88.25 786 ILE A CA 1
ATOM 5972 C C . ILE A 1 786 ? 19.282 2.965 -37.694 1.00 88.25 786 ILE A C 1
ATOM 5974 O O . ILE A 1 786 ? 18.324 3.134 -36.957 1.00 88.25 786 ILE A O 1
ATOM 5978 N N . THR A 1 787 ? 19.131 2.808 -39.001 1.00 87.69 787 THR A N 1
ATOM 5979 C CA . THR A 1 787 ? 17.810 2.709 -39.641 1.00 87.69 787 THR A CA 1
ATOM 5980 C C . THR A 1 787 ? 17.108 1.383 -39.295 1.00 87.69 787 THR A C 1
ATOM 5982 O O . THR A 1 787 ? 17.789 0.395 -39.010 1.00 87.69 787 THR A O 1
ATOM 5985 N N . PRO A 1 788 ? 15.774 1.265 -39.450 1.00 84.12 788 PRO A N 1
ATOM 5986 C CA . PRO A 1 788 ? 15.055 -0.018 -39.328 1.00 84.12 788 PRO A CA 1
ATOM 5987 C C . PRO A 1 788 ? 15.563 -1.145 -40.245 1.00 84.12 788 PRO A C 1
ATOM 5989 O O . PRO A 1 788 ? 15.245 -2.321 -40.058 1.00 84.12 788 PRO A O 1
ATOM 5992 N N . ALA A 1 789 ? 16.328 -0.800 -41.284 1.00 82.19 789 ALA A N 1
ATOM 5993 C CA . ALA A 1 789 ? 16.952 -1.753 -42.197 1.00 82.19 789 ALA A CA 1
ATOM 5994 C C . ALA A 1 789 ? 18.327 -2.259 -41.713 1.00 82.19 789 ALA A C 1
ATOM 5996 O O . ALA A 1 789 ? 18.918 -3.099 -42.383 1.00 82.19 789 ALA A O 1
ATOM 5997 N N . GLY A 1 790 ? 18.843 -1.756 -40.587 1.00 77.50 790 GLY A N 1
ATOM 5998 C CA . GLY A 1 790 ? 20.152 -2.122 -40.035 1.00 77.50 790 GLY A CA 1
ATOM 5999 C C . GLY A 1 790 ? 21.326 -1.278 -40.552 1.00 77.50 790 GLY A C 1
ATOM 6000 O O . GLY A 1 790 ? 22.463 -1.495 -40.139 1.00 77.50 790 GLY A O 1
ATOM 6001 N N . ALA A 1 791 ? 21.075 -0.293 -41.424 1.00 81.06 791 ALA A N 1
ATOM 6002 C CA . ALA A 1 791 ? 22.116 0.608 -41.924 1.00 81.06 791 ALA A CA 1
ATOM 6003 C C . ALA A 1 791 ? 22.460 1.694 -40.894 1.00 81.06 791 ALA A C 1
ATOM 6005 O O . ALA A 1 791 ? 21.554 2.338 -40.361 1.00 81.06 791 ALA A O 1
ATOM 6006 N N . VAL A 1 792 ? 23.752 1.927 -40.651 1.00 82.94 792 VAL A N 1
ATOM 6007 C CA . VAL A 1 792 ? 24.228 2.994 -39.757 1.00 82.94 792 VAL A CA 1
ATOM 6008 C C . VAL A 1 792 ? 24.120 4.345 -40.457 1.00 82.94 792 VAL A C 1
ATOM 6010 O O . VAL A 1 792 ? 24.678 4.543 -41.531 1.00 82.94 792 VAL A O 1
ATOM 6013 N N . VAL A 1 793 ? 23.412 5.279 -39.824 1.00 85.19 793 VAL A N 1
ATOM 6014 C CA . VAL A 1 793 ? 23.298 6.678 -40.255 1.00 85.19 793 VAL A CA 1
ATOM 6015 C C . VAL A 1 793 ? 24.532 7.454 -39.806 1.00 85.19 793 VAL A C 1
ATOM 6017 O O . VAL A 1 793 ? 25.187 8.113 -40.609 1.00 85.19 793 VAL A O 1
ATOM 6020 N N . TRP A 1 794 ? 24.868 7.344 -38.522 1.00 84.62 794 TRP A N 1
ATOM 6021 C CA . TRP A 1 794 ? 26.085 7.898 -37.947 1.00 84.62 794 TRP A CA 1
ATOM 6022 C C . TRP A 1 794 ? 26.520 7.091 -36.725 1.00 84.62 794 TRP A C 1
ATOM 6024 O O . TRP A 1 794 ? 25.738 6.364 -36.107 1.00 84.62 794 TRP A O 1
ATOM 6034 N N . LYS A 1 795 ? 27.795 7.244 -36.375 1.00 81.81 795 LYS A N 1
ATOM 6035 C CA . LYS A 1 795 ? 28.386 6.766 -35.126 1.00 81.81 795 LYS A CA 1
ATOM 6036 C C . LYS A 1 795 ? 29.176 7.903 -34.497 1.00 81.81 795 LYS A C 1
ATOM 6038 O O . LYS A 1 795 ? 29.838 8.657 -35.209 1.00 81.81 795 LYS A O 1
ATOM 6043 N N . ASN A 1 796 ? 29.126 8.011 -33.178 1.00 77.06 796 ASN A N 1
ATOM 6044 C CA . ASN A 1 796 ? 29.965 8.968 -32.474 1.00 77.06 796 ASN A CA 1
ATOM 6045 C C . ASN A 1 796 ? 31.418 8.440 -32.434 1.00 77.06 796 ASN A C 1
ATOM 6047 O O . ASN A 1 796 ? 31.686 7.393 -31.844 1.00 77.06 796 ASN A O 1
ATOM 6051 N N . GLU A 1 797 ? 32.341 9.137 -33.106 1.00 63.59 797 GLU A N 1
ATOM 6052 C CA . GLU A 1 797 ? 33.794 8.913 -33.042 1.00 63.59 797 GLU A CA 1
ATOM 6053 C C . GLU A 1 797 ? 34.532 10.249 -32.795 1.00 63.59 797 GLU A C 1
ATOM 6055 O O . GLU A 1 797 ? 33.962 11.328 -32.943 1.00 63.59 797 GLU A O 1
ATOM 6060 N N . TYR A 1 798 ? 35.804 10.167 -32.379 1.00 49.03 798 TYR A N 1
ATOM 6061 C CA . TYR A 1 798 ? 36.737 11.272 -32.073 1.00 49.03 798 TYR A CA 1
ATOM 6062 C C . TYR A 1 798 ? 36.495 12.582 -32.876 1.00 49.03 798 TYR A C 1
ATOM 6064 O O . TYR A 1 798 ? 36.328 12.508 -34.093 1.00 49.03 798 TYR A O 1
ATOM 6072 N N . PRO A 1 799 ? 36.566 13.792 -32.266 1.00 46.88 799 PRO A N 1
ATOM 6073 C CA . PRO A 1 799 ? 37.283 14.144 -31.032 1.00 46.88 799 PRO A CA 1
ATOM 6074 C C . PRO A 1 799 ? 36.503 14.006 -29.724 1.00 46.88 799 PRO A C 1
ATOM 6076 O O . PRO A 1 799 ? 37.036 14.386 -28.682 1.00 46.88 799 PRO A O 1
ATOM 6079 N N . PHE A 1 800 ? 35.303 13.426 -29.745 1.00 59.12 800 PHE A N 1
ATOM 6080 C CA . PHE A 1 800 ? 34.403 13.390 -28.588 1.00 59.12 800 PHE A CA 1
ATOM 6081 C C . PHE A 1 800 ? 34.201 11.973 -28.022 1.00 59.12 800 PHE A C 1
ATOM 6083 O O . PHE A 1 800 ? 33.070 11.505 -27.960 1.00 59.12 800 PHE A O 1
ATOM 6090 N N . PRO A 1 801 ? 35.260 11.240 -27.613 1.00 61.62 801 PRO A N 1
ATOM 6091 C CA . PRO A 1 801 ? 35.066 9.918 -27.033 1.00 61.62 801 PRO A CA 1
ATOM 6092 C C . PRO A 1 801 ? 34.227 10.040 -25.756 1.00 61.62 801 PRO A C 1
ATOM 6094 O O . PRO A 1 801 ? 34.648 10.699 -24.802 1.00 61.62 801 PRO A O 1
ATOM 6097 N N . LEU A 1 802 ? 33.063 9.390 -25.740 1.00 65.88 802 LEU A N 1
ATOM 6098 C CA . LEU A 1 802 ? 32.226 9.228 -24.555 1.00 65.88 802 LEU A CA 1
ATOM 6099 C C . LEU A 1 802 ? 33.006 8.401 -23.519 1.00 65.88 802 LEU A C 1
ATOM 6101 O O . LEU A 1 802 ? 33.323 7.228 -23.733 1.00 65.88 802 LEU A O 1
ATOM 6105 N N . LYS A 1 803 ? 33.396 9.033 -22.408 1.00 61.34 803 LYS A N 1
ATOM 6106 C CA . LYS A 1 803 ? 34.230 8.413 -21.364 1.00 61.34 803 LYS A CA 1
ATOM 6107 C C . LYS A 1 803 ? 33.347 7.821 -20.269 1.00 61.34 803 LYS A C 1
ATOM 6109 O O . LYS A 1 803 ? 32.510 8.539 -19.742 1.00 61.34 803 LYS A O 1
ATOM 6114 N N . GLY A 1 804 ? 33.582 6.569 -19.873 1.00 64.19 804 GLY A N 1
ATOM 6115 C CA . GLY A 1 804 ? 32.820 5.889 -18.809 1.00 64.19 804 GLY A CA 1
ATOM 6116 C C . GLY A 1 804 ? 31.477 5.312 -19.272 1.00 64.19 804 GLY A C 1
ATOM 6117 O O . GLY A 1 804 ? 31.079 5.533 -20.405 1.00 64.19 804 GLY A O 1
ATOM 6118 N N . TYR A 1 805 ? 30.802 4.535 -18.424 1.00 69.50 805 TYR A N 1
ATOM 6119 C CA . TYR A 1 805 ? 29.545 3.858 -18.781 1.00 69.50 805 TYR A CA 1
ATOM 6120 C C . TYR A 1 805 ? 28.479 4.833 -19.309 1.00 69.50 805 TYR A C 1
ATOM 6122 O O . TYR A 1 805 ? 28.330 5.928 -18.762 1.00 69.50 805 TYR A O 1
ATOM 6130 N N . LEU A 1 806 ? 27.757 4.417 -20.357 1.00 73.44 806 LEU A N 1
ATOM 6131 C CA . LEU A 1 806 ? 26.621 5.155 -20.915 1.00 73.44 806 LEU A CA 1
ATOM 6132 C C . LEU A 1 806 ? 25.347 4.833 -20.135 1.00 73.44 806 LEU A C 1
ATOM 6134 O O . LEU A 1 806 ? 25.043 3.656 -19.920 1.00 73.44 806 LEU A O 1
ATOM 6138 N N . THR A 1 807 ? 24.569 5.854 -19.774 1.00 72.38 807 THR A N 1
ATOM 6139 C CA . THR A 1 807 ? 23.165 5.642 -19.397 1.00 72.38 807 THR A CA 1
ATOM 6140 C C . THR A 1 807 ? 22.289 5.476 -20.629 1.00 72.38 807 THR A C 1
ATOM 6142 O O . THR A 1 807 ? 22.699 5.744 -21.761 1.00 72.38 807 THR A O 1
ATOM 6145 N N . GLN A 1 808 ? 21.050 5.050 -20.402 1.00 75.06 808 GLN A N 1
ATOM 6146 C CA . GLN A 1 808 ? 20.029 5.051 -21.436 1.00 75.06 808 GLN A CA 1
ATOM 6147 C C . GLN A 1 808 ? 19.809 6.484 -21.957 1.00 75.06 808 GLN A C 1
ATOM 6149 O O . GLN A 1 808 ? 19.671 7.399 -21.138 1.00 75.06 808 GLN A O 1
ATOM 6154 N N . PRO A 1 809 ? 19.823 6.701 -23.284 1.00 80.88 809 PRO A N 1
ATOM 6155 C CA . PRO A 1 809 ? 19.535 8.004 -23.861 1.00 80.88 809 PRO A CA 1
ATOM 6156 C C . PRO A 1 809 ? 18.045 8.339 -23.731 1.00 80.88 809 PRO A C 1
ATOM 6158 O O . PRO A 1 809 ? 17.185 7.465 -23.845 1.00 80.88 809 PRO A O 1
ATOM 6161 N N . VAL A 1 810 ? 17.761 9.620 -23.528 1.00 83.81 810 VAL A N 1
ATOM 6162 C CA . VAL A 1 810 ? 16.431 10.242 -23.571 1.00 83.81 810 VAL A CA 1
ATOM 6163 C C . VAL A 1 810 ? 16.410 11.154 -24.795 1.00 83.81 810 VAL A C 1
ATOM 6165 O O . VAL A 1 810 ? 17.423 11.795 -25.070 1.00 83.81 810 VAL A O 1
ATOM 6168 N N . SER A 1 811 ? 15.314 11.231 -25.547 1.00 85.38 811 SER A N 1
ATOM 6169 C CA . SER A 1 811 ? 15.186 12.236 -26.609 1.00 85.38 811 SER A CA 1
ATOM 6170 C C . SER A 1 811 ? 14.246 13.356 -26.206 1.00 85.38 811 SER A C 1
ATOM 6172 O O . SER A 1 811 ? 13.319 13.143 -25.426 1.00 85.38 811 SER A O 1
ATOM 6174 N N . SER A 1 812 ? 14.414 14.515 -26.838 1.00 84.25 812 SER A N 1
ATOM 6175 C CA . SER A 1 812 ? 13.386 15.551 -26.793 1.00 84.25 812 SER A CA 1
ATOM 6176 C C . SER A 1 812 ? 12.062 15.059 -27.359 1.00 84.25 812 SER A C 1
ATOM 6178 O O . SER A 1 812 ? 12.013 14.094 -28.132 1.00 84.25 812 SER A O 1
ATOM 6180 N N . ALA A 1 813 ? 10.966 15.715 -26.977 1.00 75.69 813 ALA A N 1
ATOM 6181 C CA . ALA A 1 813 ? 9.622 15.330 -27.413 1.00 75.69 813 ALA A CA 1
ATOM 6182 C C . ALA A 1 813 ? 9.463 15.332 -28.950 1.00 75.69 813 ALA A C 1
ATOM 6184 O O . ALA A 1 813 ? 8.718 14.530 -29.515 1.00 75.69 813 ALA A O 1
ATOM 6185 N N . ASP A 1 814 ? 10.189 16.211 -29.645 1.00 77.12 814 ASP A N 1
ATOM 6186 C CA . ASP A 1 814 ? 10.255 16.258 -31.110 1.00 77.12 814 ASP A CA 1
ATOM 6187 C C . ASP A 1 814 ? 11.286 15.287 -31.720 1.00 77.12 814 ASP A C 1
ATOM 6189 O O . ASP A 1 814 ? 11.307 15.091 -32.938 1.00 77.12 814 ASP A O 1
ATOM 6193 N N . GLY A 1 815 ? 12.106 14.650 -30.881 1.00 80.62 815 GLY A N 1
ATOM 6194 C CA . GLY A 1 815 ? 13.173 13.727 -31.250 1.00 80.62 815 GLY A CA 1
ATOM 6195 C C . GLY A 1 815 ? 14.416 14.391 -31.830 1.00 80.62 815 GLY A C 1
ATOM 6196 O O . GLY A 1 815 ? 15.280 13.676 -32.328 1.00 80.62 815 GLY A O 1
ATOM 6197 N N . ALA A 1 816 ? 14.512 15.724 -31.815 1.00 86.44 816 ALA A N 1
ATOM 6198 C CA . ALA A 1 816 ? 15.632 16.449 -32.403 1.00 86.44 816 ALA A CA 1
ATOM 6199 C C . ALA A 1 816 ? 16.921 16.314 -31.580 1.00 86.44 816 ALA A C 1
ATOM 6201 O O . ALA A 1 816 ? 18.007 16.300 -32.161 1.00 86.44 816 ALA A O 1
ATOM 6202 N N . LYS A 1 817 ? 16.815 16.168 -30.256 1.00 88.69 817 LYS A N 1
ATOM 6203 C CA . LYS A 1 817 ? 17.948 16.130 -29.323 1.00 88.69 817 LYS A CA 1
ATOM 6204 C C . LYS A 1 817 ? 18.018 14.812 -28.570 1.00 88.69 817 LYS A C 1
ATOM 6206 O O . LYS A 1 817 ? 17.004 14.145 -28.381 1.00 88.69 817 LYS A O 1
ATOM 6211 N N . LEU A 1 818 ? 19.223 14.465 -28.130 1.00 88.62 818 LEU A N 1
ATOM 6212 C CA . LEU A 1 818 ? 19.527 13.297 -27.310 1.00 88.62 818 LEU A CA 1
ATOM 6213 C C . LEU A 1 818 ? 20.245 13.723 -26.035 1.00 88.62 818 LEU A C 1
ATOM 6215 O O . LEU A 1 818 ? 21.328 14.299 -26.102 1.00 88.62 818 LEU A O 1
ATOM 6219 N N . TYR A 1 819 ? 19.686 13.359 -24.890 1.00 86.56 819 TYR A N 1
ATOM 6220 C CA . TYR A 1 819 ? 20.261 13.567 -23.570 1.00 86.56 819 TYR A CA 1
ATOM 6221 C C . TYR A 1 819 ? 20.768 12.238 -23.022 1.00 86.56 819 TYR A C 1
ATOM 6223 O O . TYR A 1 819 ? 20.033 11.252 -22.968 1.00 86.56 819 TYR A O 1
ATOM 6231 N N . LEU A 1 820 ? 22.028 12.190 -22.606 1.00 82.19 820 LEU A N 1
ATOM 6232 C CA . LEU A 1 820 ? 22.602 11.010 -21.961 1.00 82.19 820 LEU A CA 1
ATOM 6233 C C . LEU A 1 820 ? 23.704 11.404 -20.986 1.00 82.19 820 LEU A C 1
ATOM 6235 O O . LEU A 1 820 ? 24.283 12.488 -21.087 1.00 82.19 820 LEU A O 1
ATOM 6239 N N . THR A 1 821 ? 24.047 10.499 -20.076 1.00 79.25 821 THR A N 1
ATOM 6240 C CA . THR A 1 821 ? 25.269 10.630 -19.287 1.00 79.25 821 THR A CA 1
ATOM 6241 C C . THR A 1 821 ? 26.303 9.627 -19.769 1.00 79.25 821 THR A C 1
ATOM 6243 O O . THR A 1 821 ? 25.999 8.496 -20.156 1.00 79.25 821 THR A O 1
ATOM 6246 N N . SER A 1 822 ? 27.553 10.076 -19.785 1.00 76.31 822 SER A N 1
ATOM 6247 C CA . SER A 1 822 ? 28.709 9.220 -20.017 1.00 76.31 822 SER A CA 1
ATOM 6248 C C . SER A 1 822 ? 29.761 9.572 -18.986 1.00 76.31 822 SER A C 1
ATOM 6250 O O . SER A 1 822 ? 30.319 10.675 -18.998 1.00 76.31 822 SER A O 1
ATOM 6252 N N . GLY A 1 823 ? 30.036 8.625 -18.092 1.00 70.75 823 GLY A N 1
ATOM 6253 C CA . GLY A 1 823 ? 31.003 8.807 -17.016 1.00 70.75 823 GLY A CA 1
ATOM 6254 C C . GLY A 1 823 ? 30.590 9.917 -16.055 1.00 70.75 823 GLY A C 1
ATOM 6255 O O . GLY A 1 823 ? 29.837 9.666 -15.126 1.00 70.75 823 GLY A O 1
ATOM 6256 N N . ARG A 1 824 ? 31.128 11.126 -16.250 1.00 74.06 824 ARG A N 1
ATOM 6257 C CA . ARG A 1 824 ? 30.995 12.261 -15.314 1.00 74.06 824 ARG A CA 1
ATOM 6258 C C . ARG A 1 824 ? 30.326 13.489 -15.920 1.00 74.06 824 ARG A C 1
ATOM 6260 O O . ARG A 1 824 ? 30.355 14.553 -15.310 1.00 74.06 824 ARG A O 1
ATOM 6267 N N . SER A 1 825 ? 29.785 13.358 -17.125 1.00 78.31 825 SER A N 1
ATOM 6268 C CA . SER A 1 825 ? 29.213 14.490 -17.843 1.00 78.31 825 SER A CA 1
ATOM 6269 C C . SER A 1 825 ? 27.822 14.151 -18.354 1.00 78.31 825 SER A C 1
ATOM 6271 O O . SER A 1 825 ? 27.548 13.008 -18.736 1.00 78.31 825 SER A O 1
ATOM 6273 N N . VAL A 1 826 ? 26.972 15.172 -18.379 1.00 82.44 826 VAL A N 1
ATOM 6274 C CA . VAL A 1 826 ? 25.679 15.165 -19.063 1.00 82.44 826 VAL A CA 1
ATOM 6275 C C . VAL A 1 826 ? 25.893 15.760 -20.450 1.00 82.44 826 VAL A C 1
ATOM 6277 O O . VAL A 1 826 ? 26.474 16.840 -20.574 1.00 82.44 826 VAL A O 1
ATOM 6280 N N . TYR A 1 827 ? 25.450 15.052 -21.483 1.00 85.50 827 TYR A N 1
ATOM 6281 C CA . TYR A 1 827 ? 25.569 15.461 -22.879 1.00 85.50 827 TYR A CA 1
ATOM 6282 C C . TYR A 1 827 ? 24.189 15.733 -23.456 1.00 85.50 827 TYR A C 1
ATOM 6284 O O . TYR A 1 827 ? 23.269 14.947 -23.233 1.00 85.50 827 TYR A O 1
ATOM 6292 N N . CYS A 1 828 ? 24.094 16.789 -24.259 1.00 89.69 828 CYS A N 1
ATOM 6293 C CA . CYS A 1 828 ? 23.030 16.981 -25.231 1.00 89.69 828 CYS A CA 1
ATOM 6294 C C . CYS A 1 828 ? 23.633 16.907 -26.634 1.00 89.69 828 CYS A C 1
ATOM 6296 O O . CYS A 1 828 ? 24.564 17.652 -26.957 1.00 89.69 828 CYS A O 1
ATOM 6298 N N . LEU A 1 829 ? 23.126 15.990 -27.453 1.00 89.12 829 LEU A N 1
ATOM 6299 C CA . LEU A 1 829 ? 23.569 15.769 -28.826 1.00 89.12 829 LEU A CA 1
ATOM 6300 C C . LEU A 1 829 ? 22.433 16.059 -29.810 1.00 89.12 829 LEU A C 1
ATOM 6302 O O . LEU A 1 829 ? 21.270 15.788 -29.517 1.00 89.12 829 LEU A O 1
ATOM 6306 N N . ASP A 1 830 ? 22.773 16.534 -31.002 1.00 89.44 830 ASP A N 1
ATOM 6307 C CA . ASP A 1 830 ? 21.849 16.574 -32.131 1.00 89.44 830 ASP A CA 1
ATOM 6308 C C . ASP A 1 830 ? 21.612 15.139 -32.625 1.00 89.44 830 ASP A C 1
ATOM 6310 O O . ASP A 1 830 ? 22.544 14.403 -32.960 1.00 89.44 830 ASP A O 1
ATOM 6314 N N . SER A 1 831 ? 20.355 14.706 -32.657 1.00 88.31 831 SER A N 1
ATOM 6315 C CA . SER A 1 831 ? 19.986 13.368 -33.129 1.00 88.31 831 SER A CA 1
ATOM 6316 C C . SER A 1 831 ? 20.298 13.156 -34.619 1.00 88.31 831 SER A C 1
ATOM 6318 O O . SER A 1 831 ? 20.465 12.011 -35.060 1.00 88.31 831 SER A O 1
ATOM 6320 N N . ALA A 1 832 ? 20.365 14.228 -35.419 1.00 86.81 832 ALA A N 1
ATOM 6321 C CA . ALA A 1 832 ? 20.557 14.201 -36.866 1.00 86.81 832 ALA A CA 1
ATOM 6322 C C . ALA A 1 832 ? 21.930 13.656 -37.258 1.00 86.81 832 ALA A C 1
ATOM 6324 O O . ALA A 1 832 ? 22.014 12.797 -38.137 1.00 86.81 832 ALA A O 1
ATOM 6325 N N . ASP A 1 833 ? 22.979 14.125 -36.590 1.00 86.25 833 ASP A N 1
ATOM 6326 C CA . ASP A 1 833 ? 24.374 13.841 -36.932 1.00 86.25 833 ASP A CA 1
ATOM 6327 C C . ASP A 1 833 ? 25.249 13.434 -35.732 1.00 86.25 833 ASP A C 1
ATOM 6329 O O . ASP A 1 833 ? 26.410 13.064 -35.919 1.00 86.25 833 ASP A O 1
ATOM 6333 N N . GLY A 1 834 ? 24.698 13.445 -34.514 1.00 84.06 834 GLY A N 1
ATOM 6334 C CA . GLY A 1 834 ? 25.398 13.087 -33.284 1.00 84.06 834 GLY A CA 1
ATOM 6335 C C . GLY A 1 834 ? 26.316 14.187 -32.743 1.00 84.06 834 GLY A C 1
ATOM 6336 O O . GLY A 1 834 ? 27.146 13.893 -31.875 1.00 84.06 834 GLY A O 1
ATOM 6337 N N . ALA A 1 835 ? 26.217 15.423 -33.250 1.00 85.38 835 ALA A N 1
ATOM 6338 C CA . ALA A 1 835 ? 27.044 16.542 -32.809 1.00 85.38 835 ALA A CA 1
ATOM 6339 C C . ALA A 1 835 ? 26.699 16.991 -31.378 1.00 85.38 835 ALA A C 1
ATOM 6341 O O . ALA A 1 835 ? 25.532 17.081 -31.013 1.00 85.38 835 ALA A O 1
ATOM 6342 N N . GLU A 1 836 ? 27.714 17.313 -30.568 1.00 88.00 836 GLU A N 1
ATOM 6343 C CA . GLU A 1 836 ? 27.518 17.901 -29.233 1.00 88.00 836 GLU A CA 1
ATOM 6344 C C . GLU A 1 836 ? 26.896 19.302 -29.370 1.00 88.00 836 GLU A C 1
ATOM 6346 O O . GLU A 1 836 ? 27.491 20.187 -29.988 1.00 88.00 836 GLU A O 1
ATOM 6351 N N . ILE A 1 837 ? 25.708 19.495 -28.791 1.00 89.50 837 ILE A N 1
ATOM 6352 C CA . ILE A 1 837 ? 25.050 20.803 -28.671 1.00 89.50 837 ILE A CA 1
ATOM 6353 C C . ILE A 1 837 ? 25.600 21.510 -27.433 1.00 89.50 837 ILE A C 1
ATOM 6355 O O . ILE A 1 837 ? 26.103 22.631 -27.518 1.00 89.50 837 ILE A O 1
ATOM 6359 N N . TRP A 1 838 ? 25.542 20.828 -26.288 1.00 89.50 838 TRP A N 1
ATOM 6360 C CA . TRP A 1 838 ? 26.117 21.287 -25.031 1.00 89.50 838 TRP A CA 1
ATOM 6361 C C . TRP A 1 838 ? 26.540 20.105 -24.153 1.00 89.50 838 TRP A C 1
ATOM 6363 O O . TRP A 1 838 ? 26.058 18.978 -24.301 1.00 89.50 838 TRP A O 1
ATOM 6373 N N . ARG A 1 839 ? 27.451 20.377 -23.214 1.00 85.88 839 ARG A N 1
ATOM 6374 C CA . ARG A 1 839 ? 27.911 19.424 -22.201 1.00 85.88 839 ARG A CA 1
ATOM 6375 C C . ARG A 1 839 ? 28.049 20.110 -20.851 1.00 85.88 839 ARG A C 1
ATOM 6377 O O . ARG A 1 839 ? 28.605 21.205 -20.772 1.00 85.88 839 ARG A O 1
ATOM 6384 N N . ASN A 1 840 ? 27.606 19.428 -19.801 1.00 81.25 840 ASN A N 1
ATOM 6385 C CA . ASN A 1 840 ? 27.860 19.823 -18.422 1.00 81.25 840 ASN A CA 1
ATOM 6386 C C . ASN A 1 840 ? 28.804 18.806 -17.760 1.00 81.25 840 ASN A C 1
ATOM 6388 O O . ASN A 1 840 ? 28.477 17.622 -17.668 1.00 81.25 840 ASN A O 1
ATOM 6392 N N . ASP A 1 841 ? 29.999 19.261 -17.371 1.00 77.38 841 ASP A N 1
ATOM 6393 C CA . ASP A 1 841 ? 31.052 18.440 -16.766 1.00 77.38 841 ASP A CA 1
ATOM 6394 C C . ASP A 1 841 ? 30.958 18.502 -15.232 1.00 77.38 841 ASP A C 1
ATOM 6396 O O . ASP A 1 841 ? 31.089 19.573 -14.641 1.00 77.38 841 ASP A O 1
ATOM 6400 N N . GLY A 1 842 ? 30.754 17.347 -14.593 1.00 63.66 842 GLY A N 1
ATOM 6401 C CA . GLY A 1 842 ? 30.666 17.206 -13.140 1.00 63.66 842 GLY A CA 1
ATOM 6402 C C . GLY A 1 842 ? 32.002 17.232 -12.393 1.00 63.66 842 GLY A C 1
ATOM 6403 O O . GLY A 1 842 ? 33.073 17.076 -12.989 1.00 63.66 842 GLY A O 1
ATOM 6404 N N . ASP A 1 843 ? 31.946 17.369 -11.062 1.00 57.41 843 ASP A N 1
ATOM 6405 C CA . ASP A 1 843 ? 33.133 17.340 -10.197 1.00 57.41 843 ASP A CA 1
ATOM 6406 C C . ASP A 1 843 ? 33.605 15.889 -9.931 1.00 57.41 843 ASP A C 1
ATOM 6408 O O . ASP A 1 843 ? 32.865 14.911 -10.032 1.00 57.41 843 ASP A O 1
ATOM 6412 N N . PHE A 1 844 ? 34.900 15.718 -9.641 1.00 43.12 844 PHE A N 1
ATOM 6413 C CA . PHE A 1 844 ? 35.697 14.493 -9.871 1.00 43.12 844 PHE A CA 1
ATOM 6414 C C . PHE A 1 844 ? 35.323 13.190 -9.105 1.00 43.12 844 PHE A C 1
ATOM 6416 O O . PHE A 1 844 ? 36.100 12.228 -9.172 1.00 43.12 844 PHE A O 1
ATOM 6423 N N . SER A 1 845 ? 34.169 13.097 -8.436 1.00 47.09 845 SER A N 1
ATOM 6424 C CA . SER A 1 845 ? 33.762 11.955 -7.592 1.00 47.09 845 SER A CA 1
ATOM 6425 C C . SER A 1 845 ? 32.350 11.391 -7.843 1.00 47.09 845 SER A C 1
ATOM 6427 O O . SER A 1 845 ? 31.873 10.641 -6.997 1.00 47.09 845 SER A O 1
ATOM 6429 N N . GLU A 1 846 ? 31.669 11.746 -8.942 1.00 53.41 846 GLU A N 1
ATOM 6430 C CA . GLU A 1 846 ? 30.203 11.594 -9.037 1.00 53.41 846 GLU A CA 1
ATOM 6431 C C . GLU A 1 846 ? 29.631 10.616 -10.080 1.00 53.41 846 GLU A C 1
ATOM 6433 O O . GLU A 1 846 ? 30.170 10.491 -11.181 1.00 53.41 846 GLU A O 1
ATOM 6438 N N . SER A 1 847 ? 28.497 9.982 -9.736 1.00 58.72 847 SER A N 1
ATOM 6439 C CA . SER A 1 847 ? 27.604 9.237 -10.647 1.00 58.72 847 SER A CA 1
ATOM 6440 C C . SER A 1 847 ? 26.427 10.120 -11.082 1.00 58.72 847 SER A C 1
ATOM 6442 O O . SER A 1 847 ? 25.778 10.733 -10.232 1.00 58.72 847 SER A O 1
ATOM 6444 N N . TYR A 1 848 ? 26.127 10.156 -12.385 1.00 59.34 848 TYR A N 1
ATOM 6445 C CA . TYR A 1 848 ? 25.026 10.936 -12.964 1.00 59.34 848 TYR A CA 1
ATOM 6446 C C . TYR A 1 848 ? 24.018 10.043 -13.686 1.00 59.34 848 TYR A C 1
ATOM 6448 O O . TYR A 1 848 ? 24.399 9.246 -14.545 1.00 59.34 848 TYR A O 1
ATOM 6456 N N . HIS A 1 849 ? 22.732 10.259 -13.414 1.00 68.81 849 HIS A N 1
ATOM 6457 C CA . HIS A 1 849 ? 21.624 9.623 -14.123 1.00 68.81 849 HIS A CA 1
ATOM 6458 C C . HIS A 1 849 ? 20.720 10.705 -14.718 1.00 68.81 849 HIS A C 1
ATOM 6460 O O . HIS A 1 849 ? 20.066 11.436 -13.974 1.00 68.81 849 HIS A O 1
ATOM 6466 N N . VAL A 1 850 ? 20.695 10.822 -16.051 1.00 59.66 850 VAL A N 1
ATOM 6467 C CA . VAL A 1 850 ? 19.635 11.574 -16.742 1.00 59.66 850 VAL A CA 1
ATOM 6468 C C . VAL A 1 850 ? 18.364 10.753 -16.609 1.00 59.66 850 VAL A C 1
ATOM 6470 O O . VAL A 1 850 ? 18.339 9.575 -16.969 1.00 59.66 850 VAL A O 1
ATOM 6473 N N . LEU A 1 851 ? 17.338 11.365 -16.030 1.00 66.31 851 LEU A N 1
ATOM 6474 C CA . LEU A 1 851 ? 16.111 10.673 -15.677 1.00 66.31 851 LEU A CA 1
ATOM 6475 C C . LEU A 1 851 ? 15.074 10.773 -16.791 1.00 66.31 851 LEU A C 1
ATOM 6477 O O . LEU A 1 851 ? 14.519 9.742 -17.178 1.00 66.31 851 LEU A O 1
ATOM 6481 N N . LEU A 1 852 ? 14.819 12.001 -17.260 1.00 74.44 852 LEU A N 1
ATOM 6482 C CA . LEU A 1 852 ? 13.753 12.346 -18.201 1.00 74.44 852 LEU A CA 1
ATOM 6483 C C . LEU A 1 852 ? 13.742 13.842 -18.556 1.00 74.44 852 LEU A C 1
ATOM 6485 O O . LEU A 1 852 ? 14.308 14.664 -17.832 1.00 74.44 852 LEU A O 1
ATOM 6489 N N . GLU A 1 853 ? 13.055 14.166 -19.652 1.00 79.44 853 GLU A N 1
ATOM 6490 C CA . GLU A 1 853 ? 12.652 15.522 -20.039 1.00 79.44 853 GLU A CA 1
ATOM 6491 C C . GLU A 1 853 ? 11.139 15.674 -19.838 1.00 79.44 853 GLU A C 1
ATOM 6493 O O . GLU A 1 853 ? 10.373 14.781 -20.214 1.00 79.44 853 GLU A O 1
ATOM 6498 N N . ASN A 1 854 ? 10.692 16.777 -19.238 1.00 76.88 854 ASN A N 1
ATOM 6499 C CA . ASN A 1 854 ? 9.261 17.067 -19.122 1.00 76.88 854 ASN A CA 1
ATOM 6500 C C . ASN A 1 854 ? 8.718 17.820 -20.355 1.00 76.88 854 ASN A C 1
ATOM 6502 O O . ASN A 1 854 ? 9.444 18.190 -21.271 1.00 76.88 854 ASN A O 1
ATOM 6506 N N . ALA A 1 855 ? 7.414 18.103 -20.371 1.00 72.75 855 ALA A N 1
ATOM 6507 C CA . ALA A 1 855 ? 6.774 18.807 -21.485 1.00 72.75 855 ALA A CA 1
ATOM 6508 C C . ALA A 1 855 ? 7.270 20.256 -21.707 1.00 72.75 855 ALA A C 1
ATOM 6510 O O . ALA A 1 855 ? 7.001 20.828 -22.763 1.00 72.75 855 ALA A O 1
ATOM 6511 N N . ASN A 1 856 ? 7.978 20.847 -20.738 1.00 79.44 856 ASN A N 1
ATOM 6512 C CA . ASN A 1 856 ? 8.543 22.194 -20.828 1.00 79.44 856 ASN A CA 1
ATOM 6513 C C . ASN A 1 856 ? 9.965 22.209 -21.416 1.00 79.44 856 ASN A C 1
ATOM 6515 O O . ASN A 1 856 ? 10.522 23.290 -21.599 1.00 79.44 856 ASN A O 1
ATOM 6519 N N . GLY A 1 857 ? 10.552 21.045 -21.715 1.00 82.62 857 GLY A N 1
ATOM 6520 C CA . GLY A 1 857 ? 11.943 20.936 -22.157 1.00 82.62 857 GLY A CA 1
ATOM 6521 C C . GLY A 1 857 ? 12.958 20.964 -21.012 1.00 82.62 857 GLY A C 1
ATOM 6522 O O . GLY A 1 857 ? 14.135 21.230 -21.245 1.00 82.62 857 GLY A O 1
ATOM 6523 N N . GLU A 1 858 ? 12.522 20.723 -19.773 1.00 87.50 858 GLU A N 1
ATOM 6524 C CA . GLU A 1 858 ? 13.394 20.682 -18.597 1.00 87.50 858 GLU A CA 1
ATOM 6525 C C . GLU A 1 858 ? 13.918 19.258 -18.385 1.00 87.50 858 GLU A C 1
ATOM 6527 O O . GLU A 1 858 ? 13.149 18.294 -18.346 1.00 87.50 858 GLU A O 1
ATOM 6532 N N . VAL A 1 859 ? 15.236 19.125 -18.233 1.00 86.50 859 VAL A N 1
ATOM 6533 C CA . VAL A 1 859 ? 15.947 17.851 -18.090 1.00 86.50 859 VAL A CA 1
ATOM 6534 C C . VAL A 1 859 ? 16.307 17.621 -16.627 1.00 86.50 859 VAL A C 1
ATOM 6536 O O . VAL A 1 859 ? 17.068 18.385 -16.029 1.00 86.50 859 VAL A O 1
ATOM 6539 N N . TYR A 1 860 ? 15.798 16.528 -16.061 1.00 85.44 860 TYR A N 1
ATOM 6540 C CA . TYR A 1 860 ? 16.019 16.152 -14.667 1.00 85.44 860 TYR A CA 1
ATOM 6541 C C . TYR A 1 860 ? 17.202 15.195 -14.553 1.00 85.44 860 TYR A C 1
ATOM 6543 O O . TYR A 1 860 ? 17.241 14.139 -15.194 1.00 85.44 860 TYR A O 1
ATOM 6551 N N . VAL A 1 861 ? 18.169 15.553 -13.712 1.00 84.25 861 VAL A N 1
ATOM 6552 C CA . VAL A 1 861 ? 19.406 14.794 -13.533 1.00 84.25 861 VAL A CA 1
ATOM 6553 C C . VAL A 1 861 ? 19.647 14.553 -12.053 1.00 84.25 861 VAL A C 1
ATOM 6555 O O . VAL A 1 861 ? 19.703 15.495 -11.264 1.00 84.25 861 VAL A O 1
ATOM 6558 N N . VAL A 1 862 ? 19.849 13.289 -11.678 1.00 81.19 862 VAL A N 1
ATOM 6559 C CA . VAL A 1 862 ? 20.271 12.935 -10.318 1.00 81.19 862 VAL A CA 1
ATOM 6560 C C . VAL A 1 862 ? 21.773 12.725 -10.264 1.00 81.19 862 VAL A C 1
ATOM 6562 O O . VAL A 1 862 ? 22.349 11.979 -11.059 1.00 81.19 862 VAL A O 1
ATOM 6565 N N . ARG A 1 863 ? 22.395 13.369 -9.279 1.00 78.31 863 ARG A N 1
ATOM 6566 C CA . ARG A 1 863 ? 23.829 13.352 -9.005 1.00 78.31 863 ARG A CA 1
ATOM 6567 C C . ARG A 1 863 ? 24.086 12.680 -7.656 1.00 78.31 863 ARG A C 1
ATOM 6569 O O . ARG A 1 863 ? 23.535 13.094 -6.634 1.00 78.31 863 ARG A O 1
ATOM 6576 N N . ASN A 1 864 ? 24.909 11.628 -7.648 1.00 71.12 864 ASN A N 1
ATOM 6577 C CA . ASN A 1 864 ? 25.244 10.807 -6.471 1.00 71.12 864 ASN A CA 1
ATOM 6578 C C . ASN A 1 864 ? 24.039 10.257 -5.702 1.00 71.12 864 ASN A C 1
ATOM 6580 O O . ASN A 1 864 ? 24.100 10.183 -4.480 1.00 71.12 864 ASN A O 1
ATOM 6584 N N . GLY A 1 865 ? 22.903 9.996 -6.355 1.00 69.50 865 GLY A N 1
ATOM 6585 C CA . GLY A 1 865 ? 21.672 9.608 -5.645 1.00 69.50 865 GLY A CA 1
ATOM 6586 C C . GLY A 1 865 ? 21.225 10.613 -4.568 1.00 69.50 865 GLY A C 1
ATOM 6587 O O . GLY A 1 865 ? 20.420 10.270 -3.711 1.00 69.50 865 GLY A O 1
ATOM 6588 N N . ARG A 1 866 ? 21.783 11.831 -4.576 1.00 75.25 866 ARG A N 1
ATOM 6589 C CA . ARG A 1 866 ? 21.718 12.792 -3.473 1.00 75.25 866 ARG A CA 1
ATOM 6590 C C . ARG A 1 866 ? 21.118 14.113 -3.903 1.00 75.25 866 ARG A C 1
ATOM 6592 O O . ARG A 1 866 ? 20.371 14.704 -3.136 1.00 75.25 866 ARG A O 1
ATOM 6599 N N . TRP A 1 867 ? 21.483 14.590 -5.084 1.00 79.44 867 TRP A N 1
ATOM 6600 C CA . TRP A 1 867 ? 21.068 15.894 -5.576 1.00 79.44 867 TRP A CA 1
ATOM 6601 C C . TRP A 1 867 ? 20.232 15.728 -6.832 1.00 79.44 867 TRP A C 1
ATOM 6603 O O . TRP A 1 867 ? 20.626 14.982 -7.728 1.00 79.44 867 TRP A O 1
ATOM 6613 N N . LEU A 1 868 ? 19.105 16.429 -6.897 1.00 86.12 868 LEU A N 1
ATOM 6614 C CA . LEU A 1 868 ? 18.321 16.594 -8.114 1.00 86.12 868 LEU A CA 1
ATOM 6615 C C . LEU A 1 868 ? 18.633 17.966 -8.712 1.00 86.12 868 LEU A C 1
ATOM 6617 O O . LEU A 1 868 ? 18.358 18.993 -8.092 1.00 86.12 868 LEU A O 1
ATOM 6621 N N . GLY A 1 869 ? 19.216 17.965 -9.908 1.00 85.62 869 GLY A N 1
ATOM 6622 C CA . GLY A 1 869 ? 19.417 19.153 -10.729 1.00 85.62 869 GLY A CA 1
ATOM 6623 C C . GLY A 1 869 ? 18.406 19.202 -11.870 1.00 85.62 869 GLY A C 1
ATOM 6624 O O . GLY A 1 869 ? 18.071 18.168 -12.454 1.00 85.62 869 GLY A O 1
ATOM 6625 N N . VAL A 1 870 ? 17.949 20.410 -12.192 1.00 87.56 870 VAL A N 1
ATOM 6626 C CA . VAL A 1 870 ? 17.069 20.688 -13.332 1.00 87.56 870 VAL A CA 1
ATOM 6627 C C . VAL A 1 870 ? 17.845 21.547 -14.324 1.00 87.56 870 VAL A C 1
ATOM 6629 O O . VAL A 1 870 ? 18.460 22.540 -13.931 1.00 87.56 870 VAL A O 1
ATOM 6632 N N . PHE A 1 871 ? 17.856 21.152 -15.593 1.00 86.94 871 PHE A N 1
ATOM 6633 C CA . PHE A 1 871 ? 18.596 21.832 -16.655 1.00 86.94 871 PHE A CA 1
ATOM 6634 C C . PHE A 1 871 ? 17.675 22.206 -17.810 1.00 86.94 871 PHE A C 1
ATOM 6636 O O . PHE A 1 871 ? 16.768 21.453 -18.155 1.00 86.94 871 PHE A O 1
ATOM 6643 N N . ASP A 1 872 ? 17.933 23.346 -18.434 1.00 88.56 872 ASP A N 1
ATOM 6644 C CA . ASP A 1 872 ? 17.269 23.748 -19.665 1.00 88.56 872 ASP A CA 1
ATOM 6645 C C . ASP A 1 872 ? 17.742 22.858 -20.828 1.00 88.56 872 ASP A C 1
ATOM 6647 O O . ASP A 1 872 ? 18.941 22.732 -21.099 1.00 88.56 872 ASP A O 1
ATOM 6651 N N . GLY A 1 873 ? 16.805 22.204 -21.514 1.00 86.06 873 GLY A N 1
ATOM 6652 C CA . GLY A 1 873 ? 17.103 21.291 -22.614 1.00 86.06 873 GLY A CA 1
ATOM 6653 C C . GLY A 1 873 ? 17.660 21.970 -23.872 1.00 86.06 873 GLY A C 1
ATOM 6654 O O . GLY A 1 873 ? 18.228 21.280 -24.727 1.00 86.06 873 GLY A O 1
ATOM 6655 N N . GLU A 1 874 ? 17.533 23.292 -24.025 1.00 86.88 874 GLU A N 1
ATOM 6656 C CA . GLU A 1 874 ? 18.087 24.062 -25.146 1.00 86.88 874 GLU A CA 1
ATOM 6657 C C . GLU A 1 874 ? 19.576 24.347 -24.974 1.00 86.88 874 GLU A C 1
ATOM 6659 O O . GLU A 1 874 ? 20.352 24.068 -25.890 1.00 86.88 874 GLU A O 1
ATOM 6664 N N . ASP A 1 875 ? 19.985 24.877 -23.822 1.00 87.50 875 ASP A N 1
ATOM 6665 C CA . ASP A 1 875 ? 21.347 25.393 -23.626 1.00 87.50 875 ASP A CA 1
ATOM 6666 C C . ASP A 1 875 ? 22.139 24.742 -22.481 1.00 87.50 875 ASP A C 1
ATOM 6668 O O . ASP A 1 875 ? 23.333 25.017 -22.328 1.00 87.50 875 ASP A O 1
ATOM 6672 N N . GLY A 1 876 ? 21.510 23.851 -21.711 1.00 85.00 876 GLY A N 1
ATOM 6673 C CA . GLY A 1 876 ? 22.139 23.127 -20.609 1.00 85.00 876 GLY A CA 1
ATOM 6674 C C . GLY A 1 876 ? 22.374 23.976 -19.363 1.00 85.00 876 GLY A C 1
ATOM 6675 O O . GLY A 1 876 ? 23.111 23.552 -18.467 1.00 85.00 876 GLY A O 1
ATOM 6676 N N . SER A 1 877 ? 21.793 25.178 -19.290 1.00 87.06 877 SER A N 1
ATOM 6677 C CA . SER A 1 877 ? 21.855 26.016 -18.096 1.00 87.06 877 SER A CA 1
ATOM 6678 C C . SER A 1 877 ? 21.041 25.405 -16.954 1.00 87.06 877 SER A C 1
ATOM 6680 O O . SER A 1 877 ? 19.996 24.797 -17.159 1.00 87.06 877 SER A O 1
ATOM 6682 N N . GLN A 1 878 ? 21.540 25.529 -15.723 1.00 86.38 878 GLN A N 1
ATOM 6683 C CA . GLN A 1 878 ? 20.842 25.008 -14.551 1.00 86.38 878 GLN A CA 1
ATOM 6684 C C . GLN A 1 878 ? 19.674 25.927 -14.166 1.00 86.38 878 GLN A C 1
ATOM 6686 O O . GLN A 1 878 ? 19.857 27.133 -13.968 1.00 86.38 878 GLN A O 1
ATOM 6691 N N . LEU A 1 879 ? 18.491 25.340 -14.012 1.00 85.12 879 LEU A N 1
ATOM 6692 C CA . LEU A 1 879 ? 17.252 26.003 -13.628 1.00 85.12 879 LEU A CA 1
ATOM 6693 C C . LEU A 1 879 ? 17.057 25.883 -12.109 1.00 85.12 879 LEU A C 1
ATOM 6695 O O . LEU A 1 879 ? 16.478 24.926 -11.609 1.00 85.12 879 LEU A O 1
ATOM 6699 N N . GLY A 1 880 ? 17.562 26.866 -11.360 1.00 82.19 880 GLY A N 1
ATOM 6700 C CA . GLY A 1 880 ? 17.414 26.923 -9.899 1.00 82.19 880 GLY A CA 1
ATOM 6701 C C . GLY A 1 880 ? 18.518 26.211 -9.106 1.00 82.19 880 GLY A C 1
ATOM 6702 O O . GLY A 1 880 ? 19.562 25.837 -9.644 1.00 82.19 880 GLY A O 1
ATOM 6703 N N . GLU A 1 881 ? 18.324 26.096 -7.789 1.00 80.56 881 GLU A N 1
ATOM 6704 C CA . GLU A 1 881 ? 19.264 25.408 -6.889 1.00 80.56 881 GLU A CA 1
ATOM 6705 C C . GLU A 1 881 ? 19.088 23.881 -6.964 1.00 80.56 881 GLU A C 1
ATOM 6707 O O . GLU A 1 881 ? 17.999 23.391 -7.245 1.00 80.56 881 GLU A O 1
ATOM 6712 N N . GLU A 1 882 ? 20.161 23.120 -6.714 1.00 82.69 882 GLU A N 1
ATOM 6713 C CA . GLU A 1 882 ? 20.067 21.657 -6.613 1.00 82.69 882 GLU A CA 1
ATOM 6714 C C . GLU A 1 882 ? 19.256 21.270 -5.364 1.00 82.69 882 GLU A C 1
ATOM 6716 O O . GLU A 1 882 ? 19.509 21.762 -4.261 1.00 82.69 882 GLU A O 1
ATOM 6721 N N . PHE A 1 883 ? 18.319 20.336 -5.514 1.00 82.94 883 PHE A N 1
ATOM 6722 C CA . PHE A 1 883 ? 17.516 19.844 -4.398 1.00 82.94 883 PHE A CA 1
ATOM 6723 C C . PHE A 1 883 ? 18.200 18.670 -3.709 1.00 82.94 883 PHE A C 1
ATOM 6725 O O . PHE A 1 883 ? 18.653 17.727 -4.358 1.00 82.94 883 PHE A O 1
ATOM 6732 N N . VAL A 1 884 ? 18.233 18.703 -2.379 1.00 79.56 884 VAL A N 1
ATOM 6733 C CA . VAL A 1 884 ? 18.753 17.610 -1.553 1.00 79.56 884 VAL A CA 1
ATOM 6734 C C . VAL A 1 884 ? 17.702 16.502 -1.474 1.00 79.56 884 VAL A C 1
ATOM 6736 O O . VAL A 1 884 ? 16.715 16.635 -0.757 1.00 79.56 884 VAL A O 1
ATOM 6739 N N . LEU A 1 885 ? 17.928 15.394 -2.172 1.00 75.38 885 LEU A N 1
ATOM 6740 C CA . LEU A 1 885 ? 17.163 14.154 -2.015 1.00 75.38 885 LEU A CA 1
ATOM 6741 C C . LEU A 1 885 ? 17.592 13.381 -0.756 1.00 75.38 885 LEU A C 1
ATOM 6743 O O . LEU A 1 885 ? 16.793 12.633 -0.196 1.00 75.38 885 LEU A O 1
ATOM 6747 N N . SER A 1 886 ? 18.842 13.566 -0.305 1.00 69.56 886 SER A N 1
ATOM 6748 C CA . SER A 1 886 ? 19.391 12.917 0.894 1.00 69.56 886 SER A CA 1
ATOM 6749 C C . SER A 1 886 ? 20.596 13.629 1.513 1.00 69.56 886 SER A C 1
ATOM 6751 O O . SER A 1 886 ? 21.295 14.426 0.883 1.00 69.56 886 SER A O 1
ATOM 6753 N N . ASP A 1 887 ? 20.866 13.334 2.780 1.00 67.50 887 ASP A N 1
ATOM 6754 C CA . ASP A 1 887 ? 22.027 13.824 3.516 1.00 67.50 887 ASP A CA 1
ATOM 6755 C C . ASP A 1 887 ? 23.339 13.109 3.127 1.00 67.50 887 ASP A C 1
ATOM 6757 O O . ASP A 1 887 ? 24.423 13.669 3.337 1.00 67.50 887 ASP A O 1
ATOM 6761 N N . ARG A 1 888 ? 23.269 11.923 2.502 1.00 65.75 888 ARG A N 1
ATOM 6762 C CA . ARG A 1 888 ? 24.430 11.101 2.109 1.00 65.75 888 ARG A CA 1
ATOM 6763 C C . ARG A 1 888 ? 24.512 10.861 0.602 1.00 65.75 888 ARG A C 1
ATOM 6765 O O . ARG A 1 888 ? 23.549 11.036 -0.132 1.00 65.75 888 ARG A O 1
ATOM 6772 N N . ASN A 1 889 ? 25.702 10.481 0.131 1.00 67.75 889 ASN A N 1
ATOM 6773 C CA . ASN A 1 889 ? 25.904 10.078 -1.262 1.00 67.75 889 ASN A CA 1
ATOM 6774 C C . ASN A 1 889 ? 25.417 8.634 -1.460 1.00 67.75 889 ASN A C 1
ATOM 6776 O O . ASN A 1 889 ? 25.829 7.742 -0.719 1.00 67.75 889 ASN A O 1
ATOM 6780 N N . GLY A 1 890 ? 24.587 8.434 -2.475 1.00 65.44 890 GLY A N 1
ATOM 6781 C CA . GLY A 1 890 ? 24.101 7.160 -2.991 1.00 65.44 890 GLY A CA 1
ATOM 6782 C C . GLY A 1 890 ? 24.714 6.776 -4.339 1.00 65.44 890 GLY A C 1
ATOM 6783 O O . GLY A 1 890 ? 25.425 7.567 -4.968 1.00 65.44 890 GLY A O 1
ATOM 6784 N N . SER A 1 891 ? 24.448 5.544 -4.783 1.00 60.03 891 SER A N 1
ATOM 6785 C CA . SER A 1 891 ? 25.065 4.974 -5.992 1.00 60.03 891 SER A CA 1
ATOM 6786 C C . SER A 1 891 ? 24.108 4.796 -7.182 1.00 60.03 891 SER A C 1
ATOM 6788 O O . SER A 1 891 ? 24.575 4.799 -8.322 1.00 60.03 891 SER A O 1
ATOM 6790 N N . VAL A 1 892 ? 22.788 4.732 -6.947 1.00 62.97 892 VAL A N 1
ATOM 6791 C CA . VAL A 1 892 ? 21.758 4.514 -7.980 1.00 62.97 892 VAL A CA 1
ATOM 6792 C C . VAL A 1 892 ? 20.538 5.407 -7.750 1.00 62.97 892 VAL A C 1
ATOM 6794 O O . VAL A 1 892 ? 20.118 5.613 -6.609 1.00 62.97 892 VAL A O 1
ATOM 6797 N N . ALA A 1 893 ? 19.958 5.905 -8.848 1.00 64.06 893 ALA A N 1
ATOM 6798 C CA . ALA A 1 893 ? 18.632 6.512 -8.851 1.00 64.06 893 ALA A CA 1
ATOM 6799 C C . ALA A 1 893 ? 17.806 6.075 -10.068 1.00 64.06 893 ALA A C 1
ATOM 6801 O O . ALA A 1 893 ? 18.277 6.147 -11.205 1.00 64.06 893 ALA A O 1
ATOM 6802 N N . ASN A 1 894 ? 16.566 5.647 -9.826 1.00 77.38 894 ASN A N 1
ATOM 6803 C CA . ASN A 1 894 ? 15.557 5.432 -10.864 1.00 77.38 894 ASN A CA 1
ATOM 6804 C C . ASN A 1 894 ? 14.491 6.510 -10.760 1.00 77.38 894 ASN A C 1
ATOM 6806 O O . ASN A 1 894 ? 14.255 7.019 -9.668 1.00 77.38 894 ASN A O 1
ATOM 6810 N N . ALA A 1 895 ? 13.812 6.823 -11.864 1.00 80.06 895 ALA A N 1
ATOM 6811 C CA . ALA A 1 895 ? 12.700 7.756 -11.813 1.00 80.06 895 ALA A CA 1
ATOM 6812 C C . ALA A 1 895 ? 11.595 7.450 -12.817 1.00 80.06 895 ALA A C 1
ATOM 6814 O O . ALA A 1 895 ? 11.851 6.860 -13.865 1.00 80.06 895 ALA A O 1
ATOM 6815 N N . VAL A 1 896 ? 10.386 7.878 -12.473 1.00 84.44 896 VAL A N 1
ATOM 6816 C CA . VAL A 1 896 ? 9.174 7.810 -13.297 1.00 84.44 896 VAL A CA 1
ATOM 6817 C C . VAL A 1 896 ? 8.413 9.128 -13.154 1.00 84.44 896 VAL A C 1
ATOM 6819 O O . VAL A 1 896 ? 8.391 9.706 -12.068 1.00 84.44 896 VAL A O 1
ATOM 6822 N N . LEU A 1 897 ? 7.802 9.618 -14.232 1.00 82.88 897 LEU A N 1
ATOM 6823 C CA . LEU A 1 897 ? 7.015 10.852 -14.237 1.00 82.88 897 LEU A CA 1
ATOM 6824 C C . LEU A 1 897 ? 5.540 10.520 -14.470 1.00 82.88 897 LEU A C 1
ATOM 6826 O O . LEU A 1 897 ? 5.155 10.037 -15.541 1.00 82.88 897 LEU A O 1
ATOM 6830 N N . ALA A 1 898 ? 4.723 10.799 -13.458 1.00 80.56 898 ALA A N 1
ATOM 6831 C CA . ALA A 1 898 ? 3.281 10.647 -13.528 1.00 80.56 898 ALA A CA 1
ATOM 6832 C C . ALA A 1 898 ? 2.652 11.709 -14.453 1.00 80.56 898 ALA A C 1
ATOM 6834 O O . ALA A 1 898 ? 3.161 12.831 -14.539 1.00 80.56 898 ALA A O 1
ATOM 6835 N N . PRO A 1 899 ? 1.510 11.408 -15.103 1.00 73.25 899 PRO A N 1
ATOM 6836 C CA . PRO A 1 899 ? 0.814 12.355 -15.981 1.00 73.25 899 PRO A CA 1
ATOM 6837 C C . PRO A 1 899 ? 0.406 13.674 -15.307 1.00 73.25 899 PRO A C 1
ATOM 6839 O O . PRO A 1 899 ? 0.261 14.690 -15.979 1.00 73.25 899 PRO A O 1
ATOM 6842 N N . ASN A 1 900 ? 0.236 13.670 -13.982 1.00 73.19 900 ASN A N 1
ATOM 6843 C CA . ASN A 1 900 ? -0.074 14.859 -13.184 1.00 73.19 900 ASN A CA 1
ATOM 6844 C C . ASN A 1 900 ? 1.142 15.784 -12.951 1.00 73.19 900 ASN A C 1
ATOM 6846 O O . ASN A 1 900 ? 1.003 16.796 -12.273 1.00 73.19 900 ASN A O 1
ATOM 6850 N N . GLY A 1 901 ? 2.325 15.441 -13.476 1.00 77.38 901 GLY A N 1
ATOM 6851 C CA . GLY A 1 901 ? 3.558 16.206 -13.290 1.00 77.38 901 GLY A CA 1
ATOM 6852 C C . GLY A 1 901 ? 4.345 15.843 -12.029 1.00 77.38 901 GLY A C 1
ATOM 6853 O O . GLY A 1 901 ? 5.321 16.521 -11.717 1.00 77.38 901 GLY A O 1
ATOM 6854 N N . THR A 1 902 ? 3.973 14.788 -11.298 1.00 85.75 902 THR A N 1
ATOM 6855 C CA . THR A 1 902 ? 4.767 14.311 -10.157 1.00 85.75 902 THR A CA 1
ATOM 6856 C C . THR A 1 902 ? 5.870 13.357 -10.614 1.00 85.75 902 THR A C 1
ATOM 6858 O O . THR A 1 902 ? 5.613 12.298 -11.186 1.00 85.75 902 THR A O 1
ATOM 6861 N N . LEU A 1 903 ? 7.115 13.729 -10.342 1.00 87.00 903 LEU A N 1
ATOM 6862 C CA . LEU A 1 903 ? 8.316 12.933 -10.550 1.00 87.00 903 LEU A CA 1
ATOM 6863 C C . LEU A 1 903 ? 8.596 12.091 -9.302 1.00 87.00 903 LEU A C 1
ATOM 6865 O O . LEU A 1 903 ? 8.791 12.639 -8.221 1.00 87.00 903 LEU A O 1
ATOM 6869 N N . PHE A 1 904 ? 8.670 10.771 -9.445 1.00 87.69 904 PHE A N 1
ATOM 6870 C CA . PHE A 1 904 ? 9.089 9.866 -8.373 1.00 87.69 904 PHE A CA 1
ATOM 6871 C C . PHE A 1 904 ? 10.513 9.401 -8.616 1.00 87.69 904 PHE A C 1
ATOM 6873 O O . PHE A 1 904 ? 10.848 9.013 -9.731 1.00 87.69 904 PHE A O 1
ATOM 6880 N N . ILE A 1 905 ? 11.340 9.425 -7.576 1.00 85.38 905 ILE A N 1
ATOM 6881 C CA . ILE A 1 905 ? 12.764 9.106 -7.624 1.00 85.38 905 ILE A CA 1
ATOM 6882 C C . ILE A 1 905 ? 13.071 8.105 -6.516 1.00 85.38 905 ILE A C 1
ATOM 6884 O O . ILE A 1 905 ? 12.787 8.370 -5.348 1.00 85.38 905 ILE A O 1
ATOM 6888 N N . SER A 1 906 ? 13.682 6.974 -6.863 1.00 82.88 906 SER A N 1
ATOM 6889 C CA . SER A 1 906 ? 14.306 6.109 -5.866 1.00 82.88 906 SER A CA 1
ATOM 6890 C C . SER A 1 906 ? 15.759 6.500 -5.651 1.00 82.88 906 SER A C 1
ATOM 6892 O O . SER A 1 906 ? 16.448 6.892 -6.592 1.00 82.88 906 SER A O 1
ATOM 6894 N N . THR A 1 907 ? 16.235 6.386 -4.417 1.00 76.44 907 THR A N 1
ATOM 6895 C CA . THR A 1 907 ? 17.610 6.740 -4.049 1.00 76.44 907 THR A CA 1
ATOM 6896 C C . THR A 1 907 ? 18.216 5.675 -3.143 1.00 76.44 907 THR A C 1
ATOM 6898 O O . THR A 1 907 ? 17.579 5.277 -2.166 1.00 76.44 907 THR A O 1
ATOM 6901 N N . GLU A 1 908 ? 19.437 5.241 -3.470 1.00 72.62 908 GLU A N 1
ATOM 6902 C CA . GLU A 1 908 ? 20.194 4.224 -2.727 1.00 72.62 908 GLU A CA 1
ATOM 6903 C C . GLU A 1 908 ? 21.003 4.809 -1.565 1.00 72.62 908 GLU A C 1
ATOM 6905 O O . GLU A 1 908 ? 21.829 5.694 -1.792 1.00 72.62 908 GLU A O 1
ATOM 6910 N N . PHE A 1 909 ? 20.881 4.238 -0.363 1.00 63.59 909 PHE A N 1
ATOM 6911 C CA . PHE A 1 909 ? 21.768 4.548 0.764 1.00 63.59 909 PHE A CA 1
ATOM 6912 C C . PHE A 1 909 ? 22.152 3.287 1.523 1.00 63.59 909 PHE A C 1
ATOM 6914 O O . PHE A 1 909 ? 21.310 2.435 1.778 1.00 63.59 909 PHE A O 1
ATOM 6921 N N . ASN A 1 910 ? 23.403 3.205 1.990 1.00 54.28 910 ASN A N 1
ATOM 6922 C CA . ASN A 1 910 ? 23.811 2.182 2.955 1.00 54.28 910 ASN A CA 1
ATOM 6923 C C . ASN A 1 910 ? 22.911 2.265 4.207 1.00 54.28 910 ASN A C 1
ATOM 6925 O O . ASN A 1 910 ? 23.196 3.055 5.108 1.00 54.28 910 ASN A O 1
ATOM 6929 N N . HIS A 1 911 ? 21.870 1.423 4.241 1.00 51.94 911 HIS A N 1
ATOM 6930 C CA . HIS A 1 911 ? 20.846 1.266 5.281 1.00 51.94 911 HIS A CA 1
ATOM 6931 C C . HIS A 1 911 ? 19.705 2.305 5.336 1.00 51.94 911 HIS A C 1
ATOM 6933 O O . HIS A 1 911 ? 18.977 2.304 6.328 1.00 51.94 911 HIS A O 1
ATOM 6939 N N . GLU A 1 912 ? 19.503 3.150 4.310 1.00 63.75 912 GLU A N 1
ATOM 6940 C CA . GLU A 1 912 ? 18.427 4.169 4.331 1.00 63.75 912 GLU A CA 1
ATOM 6941 C C . GLU A 1 912 ? 17.680 4.418 3.005 1.00 63.75 912 GLU A C 1
ATOM 6943 O O . GLU A 1 912 ? 17.267 5.547 2.766 1.00 63.75 912 GLU A O 1
ATOM 6948 N N . ASP A 1 913 ? 17.493 3.419 2.137 1.00 75.94 913 ASP A N 1
ATOM 6949 C CA . ASP A 1 913 ? 16.855 3.597 0.816 1.00 75.94 913 ASP A CA 1
ATOM 6950 C C . ASP A 1 913 ? 15.526 4.374 0.875 1.00 75.94 913 ASP A C 1
ATOM 6952 O O . ASP A 1 913 ? 14.735 4.216 1.806 1.00 75.94 913 ASP A O 1
ATOM 6956 N N . ARG A 1 914 ? 15.260 5.238 -0.116 1.00 79.50 914 ARG A N 1
ATOM 6957 C CA . ARG A 1 914 ? 14.053 6.092 -0.127 1.00 79.50 914 ARG A CA 1
ATOM 6958 C C . ARG A 1 914 ? 13.348 6.112 -1.473 1.00 79.50 914 ARG A C 1
ATOM 6960 O O . ARG A 1 914 ? 13.980 5.965 -2.519 1.00 79.50 914 ARG A O 1
ATOM 6967 N N . LEU A 1 915 ? 12.042 6.372 -1.421 1.00 85.44 915 LEU A N 1
ATOM 6968 C CA . LEU A 1 915 ? 11.228 6.819 -2.550 1.00 85.44 915 LEU A CA 1
ATOM 6969 C C . LEU A 1 915 ? 10.797 8.266 -2.283 1.00 85.44 915 LEU A C 1
ATOM 6971 O O . LEU A 1 915 ? 10.183 8.561 -1.256 1.00 85.44 915 LEU A O 1
ATOM 6975 N N . VAL A 1 916 ? 11.156 9.171 -3.189 1.00 85.19 916 VAL A N 1
ATOM 6976 C CA . VAL A 1 916 ? 10.920 10.617 -3.089 1.00 85.19 916 VAL A CA 1
ATOM 6977 C C . VAL A 1 916 ? 9.993 11.048 -4.216 1.00 85.19 916 VAL A C 1
ATOM 6979 O O . VAL A 1 916 ? 10.205 10.642 -5.354 1.00 85.19 916 VAL A O 1
ATOM 6982 N N . SER A 1 917 ? 8.996 11.880 -3.927 1.00 88.12 917 SER A N 1
ATOM 6983 C CA . SER A 1 917 ? 8.149 12.509 -4.942 1.00 88.12 917 SER A CA 1
ATOM 6984 C C . SER A 1 917 ? 8.419 14.010 -5.041 1.00 88.12 917 SER A C 1
ATOM 6986 O O . SER A 1 917 ? 8.730 14.670 -4.047 1.00 88.12 917 SER A O 1
ATOM 6988 N N . PHE A 1 918 ? 8.339 14.544 -6.254 1.00 85.69 918 PHE A N 1
ATOM 6989 C CA . PHE A 1 918 ? 8.718 15.907 -6.601 1.00 85.69 918 PHE A CA 1
ATOM 6990 C C . PHE A 1 918 ? 7.732 16.481 -7.618 1.00 85.69 918 PHE A C 1
ATOM 6992 O O . PHE A 1 918 ? 7.487 15.877 -8.659 1.00 85.69 918 PHE A O 1
ATOM 6999 N N . ASP A 1 919 ? 7.166 17.644 -7.332 1.00 85.75 919 ASP A N 1
ATOM 7000 C CA . ASP A 1 919 ? 6.297 18.358 -8.259 1.00 85.75 919 ASP A CA 1
ATOM 7001 C C . ASP A 1 919 ? 7.154 19.056 -9.321 1.00 85.75 919 ASP A C 1
ATOM 7003 O O . ASP A 1 919 ? 7.951 19.933 -8.993 1.00 85.75 919 ASP A O 1
ATOM 7007 N N . THR A 1 920 ? 7.009 18.666 -10.588 1.00 82.31 920 THR A N 1
ATOM 7008 C CA . THR A 1 920 ? 7.783 19.253 -11.697 1.00 82.31 920 THR A CA 1
ATOM 7009 C C . THR A 1 920 ? 7.267 20.616 -12.151 1.00 82.31 920 THR A C 1
ATOM 7011 O O . THR A 1 920 ? 8.002 21.345 -12.808 1.00 82.31 920 THR A O 1
ATOM 7014 N N . VAL A 1 921 ? 6.033 20.986 -11.798 1.00 80.44 921 VAL A N 1
ATOM 7015 C CA . VAL A 1 921 ? 5.439 22.288 -12.132 1.00 80.44 921 VAL A CA 1
ATOM 7016 C C . VAL A 1 921 ? 5.895 23.339 -11.130 1.00 80.44 921 VAL A C 1
ATOM 7018 O O . VAL A 1 921 ? 6.369 24.408 -11.510 1.00 80.44 921 VAL A O 1
ATOM 7021 N N . GLU A 1 922 ? 5.780 23.019 -9.844 1.00 80.56 922 GLU A N 1
ATOM 7022 C CA . GLU A 1 922 ? 6.161 23.927 -8.759 1.00 80.56 922 GLU A CA 1
ATOM 7023 C C . GLU A 1 922 ? 7.649 23.799 -8.382 1.00 80.56 922 GLU A C 1
ATOM 7025 O O . GLU A 1 922 ? 8.183 24.643 -7.662 1.00 80.56 922 GLU A O 1
ATOM 7030 N N . ASN A 1 923 ? 8.336 22.769 -8.892 1.00 78.00 923 ASN A N 1
ATOM 7031 C CA . ASN A 1 923 ? 9.723 22.419 -8.578 1.00 78.00 923 ASN A CA 1
ATOM 7032 C C . ASN A 1 923 ? 9.967 22.278 -7.062 1.00 78.00 923 ASN A C 1
ATOM 7034 O O . ASN A 1 923 ? 10.909 22.852 -6.509 1.00 78.00 923 ASN A O 1
ATOM 7038 N N . VAL A 1 924 ? 9.112 21.510 -6.375 1.00 80.81 924 VAL A N 1
ATOM 7039 C CA . VAL A 1 924 ? 9.205 21.269 -4.923 1.00 80.81 924 VAL A CA 1
ATOM 7040 C C . VAL A 1 924 ? 9.088 19.784 -4.564 1.00 80.81 924 VAL A C 1
ATOM 7042 O O . VAL A 1 924 ? 8.299 19.062 -5.173 1.00 80.81 924 VAL A O 1
ATOM 7045 N N . PRO A 1 925 ? 9.825 19.295 -3.547 1.00 81.38 925 PRO A N 1
ATOM 7046 C CA . PRO A 1 925 ? 9.610 17.953 -3.014 1.00 81.38 925 PRO A CA 1
ATOM 7047 C C . PRO A 1 925 ? 8.244 17.861 -2.317 1.00 81.38 925 PRO A C 1
ATOM 7049 O O . PRO A 1 925 ? 7.862 18.768 -1.575 1.00 81.38 925 PRO A O 1
ATOM 7052 N N . LEU A 1 926 ? 7.533 16.753 -2.530 1.00 82.69 926 LEU A N 1
ATOM 7053 C CA . LEU A 1 926 ? 6.205 16.494 -1.967 1.00 82.69 926 LEU A CA 1
ATOM 7054 C C . LEU A 1 926 ? 6.285 15.513 -0.789 1.00 82.69 926 LEU A C 1
ATOM 7056 O O . LEU A 1 926 ? 6.016 15.884 0.354 1.00 82.69 926 LEU A O 1
ATOM 7060 N N . HIS A 1 927 ? 6.708 14.273 -1.049 1.00 81.75 927 HIS A N 1
ATOM 7061 C CA . HIS A 1 927 ? 6.795 13.202 -0.055 1.00 81.75 927 HIS A CA 1
ATOM 7062 C C . HIS A 1 927 ? 8.144 12.484 -0.115 1.00 81.75 927 HIS A C 1
ATOM 7064 O O . HIS A 1 927 ? 8.847 12.495 -1.124 1.00 81.75 927 HIS A O 1
ATOM 7070 N N . SER A 1 928 ? 8.519 11.837 0.989 1.00 82.94 928 SER A N 1
ATOM 7071 C CA . SER A 1 928 ? 9.724 11.017 1.063 1.00 82.94 928 SER A CA 1
ATOM 7072 C C . SER A 1 928 ? 9.535 9.896 2.075 1.00 82.94 928 SER A C 1
ATOM 7074 O O . SER A 1 928 ? 9.433 10.161 3.274 1.00 82.94 928 SER A O 1
ATOM 7076 N N . ILE A 1 929 ? 9.514 8.655 1.599 1.00 81.75 929 ILE A N 1
ATOM 7077 C CA . ILE A 1 929 ? 9.296 7.464 2.427 1.00 81.75 929 ILE A CA 1
ATOM 7078 C C . ILE A 1 929 ? 10.553 6.597 2.484 1.00 81.75 929 ILE A C 1
ATOM 7080 O O . ILE A 1 929 ? 11.347 6.577 1.542 1.00 81.75 929 ILE A O 1
ATOM 7084 N N . PHE A 1 930 ? 10.723 5.885 3.598 1.00 81.31 930 PHE A N 1
ATOM 7085 C CA . PHE A 1 930 ? 11.772 4.883 3.754 1.00 81.31 930 PHE A CA 1
ATOM 7086 C C . PHE A 1 930 ? 11.373 3.600 3.027 1.00 81.31 930 PHE A C 1
ATOM 7088 O O . PHE A 1 930 ? 10.251 3.117 3.182 1.00 81.31 930 PHE A O 1
ATOM 7095 N N . MET A 1 931 ? 12.308 3.039 2.274 1.00 77.19 931 MET A N 1
ATOM 7096 C CA . MET A 1 931 ? 12.171 1.760 1.605 1.00 77.19 931 MET A CA 1
ATOM 7097 C C . MET A 1 931 ? 12.999 0.721 2.362 1.00 77.19 931 MET A C 1
ATOM 7099 O O . MET A 1 931 ? 14.165 0.961 2.665 1.00 77.19 931 MET A O 1
ATOM 7103 N N . PRO A 1 932 ? 12.422 -0.449 2.683 1.00 71.69 932 PRO A N 1
ATOM 7104 C CA . PRO A 1 932 ? 13.127 -1.478 3.445 1.00 71.69 932 PRO A CA 1
ATOM 7105 C C . PRO A 1 932 ? 14.295 -2.096 2.672 1.00 71.69 932 PRO A C 1
ATOM 7107 O O . PRO A 1 932 ? 15.130 -2.760 3.281 1.00 71.69 932 PRO A O 1
ATOM 7110 N N . GLN A 1 933 ? 14.301 -1.937 1.348 1.00 77.94 933 GLN A N 1
ATOM 7111 C CA . GLN A 1 933 ? 15.275 -2.463 0.403 1.00 77.94 933 GLN A CA 1
ATOM 7112 C C . GLN A 1 933 ? 15.401 -1.500 -0.780 1.00 77.94 933 GLN A C 1
ATOM 7114 O O . GLN A 1 933 ? 14.502 -0.691 -1.050 1.00 77.94 933 GLN A O 1
ATOM 7119 N N . LEU A 1 934 ? 16.487 -1.642 -1.529 1.00 77.19 934 LEU A N 1
ATOM 7120 C CA . LEU A 1 934 ? 16.821 -0.758 -2.628 1.00 77.19 934 LEU A CA 1
ATOM 7121 C C . LEU A 1 934 ? 15.898 -0.971 -3.828 1.00 77.19 934 LEU A C 1
ATOM 7123 O O . LEU A 1 934 ? 15.898 -2.031 -4.450 1.00 77.19 934 LEU A O 1
ATOM 7127 N N . VAL A 1 935 ? 15.181 0.078 -4.230 1.00 82.69 935 VAL A N 1
ATOM 7128 C CA . VAL A 1 935 ? 14.334 0.065 -5.432 1.00 82.69 935 VAL A CA 1
ATOM 7129 C C . VAL A 1 935 ? 15.183 0.148 -6.702 1.00 82.69 935 VAL A C 1
ATOM 7131 O O . VAL A 1 935 ? 15.785 1.184 -7.014 1.00 82.69 935 VAL A O 1
ATOM 7134 N N . ARG A 1 936 ? 15.177 -0.943 -7.471 1.00 79.00 936 ARG A N 1
ATOM 7135 C CA . ARG A 1 936 ? 15.962 -1.135 -8.698 1.00 79.00 936 ARG A CA 1
ATOM 7136 C C . ARG A 1 936 ? 15.209 -0.768 -9.970 1.00 79.00 936 ARG A C 1
ATOM 7138 O O . ARG A 1 936 ? 15.863 -0.441 -10.957 1.00 79.00 936 ARG A O 1
ATOM 7145 N N . GLY A 1 937 ? 13.880 -0.728 -9.929 1.00 83.62 937 GLY A N 1
ATOM 7146 C CA . GLY A 1 937 ? 13.059 -0.262 -11.039 1.00 83.62 937 GLY A CA 1
ATOM 7147 C C . GLY A 1 937 ? 11.657 0.150 -10.604 1.00 83.62 937 GLY A C 1
ATOM 7148 O O . GLY A 1 937 ? 11.171 -0.279 -9.557 1.00 83.62 937 GLY A O 1
ATOM 7149 N N . MET A 1 938 ? 11.026 1.013 -11.403 1.00 88.94 938 MET A N 1
ATOM 7150 C CA . MET A 1 938 ? 9.691 1.553 -11.144 1.00 88.94 938 MET A CA 1
ATOM 7151 C C . MET A 1 938 ? 8.890 1.688 -12.438 1.00 88.94 938 MET A C 1
ATOM 7153 O O . MET A 1 938 ? 9.478 1.961 -13.487 1.00 88.94 938 MET A O 1
ATOM 7157 N N . ALA A 1 939 ? 7.571 1.562 -12.329 1.00 91.62 939 ALA A N 1
ATOM 7158 C CA . ALA A 1 939 ? 6.601 1.897 -13.367 1.00 91.62 939 ALA A CA 1
ATOM 7159 C C . ALA A 1 939 ? 5.327 2.470 -12.730 1.00 91.62 939 ALA A C 1
ATOM 7161 O O . ALA A 1 939 ? 5.074 2.239 -11.548 1.00 91.62 939 ALA A O 1
ATOM 7162 N N . ILE A 1 940 ? 4.528 3.215 -13.492 1.00 90.12 940 ILE A N 1
ATOM 7163 C CA . ILE A 1 940 ? 3.265 3.804 -13.019 1.00 90.12 940 ILE A CA 1
ATOM 7164 C C . ILE A 1 940 ? 2.085 3.171 -13.762 1.00 90.12 940 ILE A C 1
ATOM 7166 O O . ILE A 1 940 ? 2.183 2.881 -14.957 1.00 90.12 940 ILE A O 1
ATOM 7170 N N . SER A 1 941 ? 0.972 2.974 -13.054 1.00 89.31 941 SER A N 1
ATOM 7171 C CA . SER A 1 941 ? -0.304 2.535 -13.617 1.00 89.31 941 SER A CA 1
ATOM 7172 C C . SER A 1 941 ? -0.800 3.461 -14.744 1.00 89.31 941 SER A C 1
ATOM 7174 O O . SER A 1 941 ? -0.464 4.652 -14.776 1.00 89.31 941 SER A O 1
ATOM 7176 N N . PRO A 1 942 ? -1.626 2.960 -15.686 1.00 84.50 942 PRO A N 1
ATOM 7177 C CA . PRO A 1 942 ? -2.127 3.768 -16.797 1.00 84.50 942 PRO A CA 1
ATOM 7178 C C . PRO A 1 942 ? -2.873 5.038 -16.359 1.00 84.50 942 PRO A C 1
ATOM 7180 O O . PRO A 1 942 ? -2.741 6.069 -17.021 1.00 84.50 942 PRO A O 1
ATOM 7183 N N . ASP A 1 943 ? -3.600 4.974 -15.240 1.00 81.56 943 ASP A N 1
ATOM 7184 C CA . ASP A 1 943 ? -4.345 6.084 -14.627 1.00 81.56 943 ASP A CA 1
ATOM 7185 C C . ASP A 1 943 ? -3.477 7.076 -13.834 1.00 81.56 943 ASP A C 1
ATOM 7187 O O . ASP A 1 943 ? -3.945 8.158 -13.484 1.00 81.56 943 ASP A O 1
ATOM 7191 N N . GLY A 1 944 ? -2.204 6.754 -13.587 1.00 83.75 944 GLY A N 1
ATOM 7192 C CA . GLY A 1 944 ? -1.294 7.607 -12.830 1.00 83.75 944 GLY A CA 1
ATOM 7193 C C . GLY A 1 944 ? -1.502 7.589 -11.313 1.00 83.75 944 GLY A C 1
ATOM 7194 O O . GLY A 1 944 ? -0.920 8.437 -10.635 1.00 83.75 944 GLY A O 1
ATOM 7195 N N . LEU A 1 945 ? -2.315 6.672 -10.775 1.00 84.75 945 LEU A N 1
ATOM 7196 C CA . LEU A 1 945 ? -2.654 6.614 -9.348 1.00 84.75 945 LEU A CA 1
ATOM 7197 C C . LEU A 1 945 ? -1.762 5.674 -8.528 1.00 84.75 945 LEU A C 1
ATOM 7199 O O . LEU A 1 945 ? -1.674 5.831 -7.314 1.00 84.75 945 LEU A O 1
ATOM 7203 N N . THR A 1 946 ? -1.073 4.727 -9.168 1.00 89.75 946 THR A N 1
ATOM 7204 C CA . THR A 1 946 ? -0.256 3.719 -8.478 1.00 89.75 946 THR A CA 1
ATOM 7205 C C . THR A 1 946 ? 1.150 3.632 -9.064 1.00 89.75 946 THR A C 1
ATOM 7207 O O . THR A 1 946 ? 1.327 3.550 -10.278 1.00 89.75 946 THR A O 1
ATOM 7210 N N . ILE A 1 947 ? 2.170 3.606 -8.205 1.00 91.88 947 ILE A N 1
ATOM 7211 C CA . ILE A 1 947 ? 3.557 3.286 -8.568 1.00 91.88 947 ILE A CA 1
ATOM 7212 C C . ILE A 1 947 ? 3.851 1.853 -8.168 1.00 91.88 947 ILE A C 1
ATOM 7214 O O . ILE A 1 947 ? 3.705 1.484 -7.005 1.00 91.88 947 ILE A O 1
ATOM 7218 N N . TYR A 1 948 ? 4.363 1.076 -9.110 1.00 93.69 948 TYR A N 1
ATOM 7219 C CA . TYR A 1 948 ? 4.911 -0.245 -8.864 1.00 93.69 948 TYR A CA 1
ATOM 7220 C C . TYR A 1 948 ? 6.426 -0.153 -8.785 1.00 93.69 948 TYR A C 1
ATOM 7222 O O . TYR A 1 948 ? 7.078 0.416 -9.661 1.00 93.69 948 TYR A O 1
ATOM 7230 N N . THR A 1 949 ? 6.995 -0.731 -7.738 1.00 91.25 949 THR A N 1
ATOM 7231 C CA . THR A 1 949 ? 8.439 -0.792 -7.507 1.00 91.25 949 THR A CA 1
ATOM 7232 C C . THR A 1 949 ? 8.891 -2.243 -7.475 1.00 91.25 949 THR A C 1
ATOM 7234 O O . THR A 1 949 ? 8.156 -3.104 -6.996 1.00 91.25 949 THR A O 1
ATOM 7237 N N . LEU A 1 950 ? 10.100 -2.502 -7.966 1.00 87.94 950 LEU A N 1
ATOM 7238 C CA . LEU A 1 950 ? 10.798 -3.774 -7.804 1.00 87.94 950 LEU A CA 1
ATOM 7239 C C . LEU A 1 950 ? 12.115 -3.512 -7.079 1.00 87.94 950 LEU A C 1
ATOM 7241 O O . LEU A 1 950 ? 12.902 -2.662 -7.513 1.00 87.94 950 LEU A O 1
ATOM 7245 N N . ASP A 1 951 ? 12.339 -4.210 -5.969 1.00 84.31 951 ASP A N 1
ATOM 7246 C CA . ASP A 1 951 ? 13.561 -4.064 -5.183 1.00 84.31 951 ASP A CA 1
ATOM 7247 C C . ASP A 1 951 ? 14.647 -5.095 -5.536 1.00 84.31 951 ASP A C 1
ATOM 7249 O O . ASP A 1 951 ? 14.459 -6.020 -6.333 1.00 84.31 951 ASP A O 1
ATOM 7253 N N . ASP A 1 952 ? 15.836 -4.901 -4.970 1.00 77.56 952 ASP A N 1
ATOM 7254 C CA . ASP A 1 952 ? 16.992 -5.780 -5.148 1.00 77.56 952 ASP A CA 1
ATOM 7255 C C . ASP A 1 952 ? 16.790 -7.198 -4.590 1.00 77.56 952 ASP A C 1
ATOM 7257 O O . ASP A 1 952 ? 17.502 -8.118 -4.996 1.00 77.56 952 ASP A O 1
ATOM 7261 N N . GLN A 1 953 ? 15.779 -7.388 -3.743 1.00 77.38 953 GLN A N 1
ATOM 7262 C CA . GLN A 1 953 ? 15.329 -8.668 -3.214 1.00 77.38 953 GLN A CA 1
ATOM 7263 C C . GLN A 1 953 ? 14.218 -9.328 -4.045 1.00 77.38 953 GLN A C 1
ATOM 7265 O O . GLN A 1 953 ? 13.707 -10.382 -3.650 1.00 77.38 953 GLN A O 1
ATOM 7270 N N . CYS A 1 954 ? 13.893 -8.751 -5.206 1.00 79.19 954 CYS A N 1
ATOM 7271 C CA . CYS A 1 954 ? 12.804 -9.150 -6.100 1.00 79.19 954 CYS A CA 1
ATOM 7272 C C . CYS A 1 954 ? 11.393 -8.939 -5.529 1.00 79.19 954 CYS A C 1
ATOM 7274 O O . CYS A 1 954 ? 10.429 -9.401 -6.139 1.00 79.19 954 CYS A O 1
ATOM 7276 N N . ASP A 1 955 ? 11.238 -8.256 -4.397 1.00 87.06 955 ASP A N 1
ATOM 7277 C CA . ASP A 1 955 ? 9.916 -7.959 -3.861 1.00 87.06 955 ASP A CA 1
ATOM 7278 C C . ASP A 1 955 ? 9.295 -6.806 -4.657 1.00 87.06 955 ASP A C 1
ATOM 7280 O O . ASP A 1 955 ? 9.940 -5.799 -4.971 1.00 87.06 955 ASP A O 1
ATOM 7284 N N . THR A 1 956 ? 8.023 -6.975 -5.011 1.00 90.31 956 THR A N 1
ATOM 7285 C CA . THR A 1 956 ? 7.247 -5.975 -5.748 1.00 90.31 956 THR A CA 1
ATOM 7286 C C . THR A 1 956 ? 6.342 -5.235 -4.779 1.00 90.31 956 THR A C 1
ATOM 7288 O O . THR A 1 956 ? 5.685 -5.867 -3.955 1.00 90.31 956 THR A O 1
ATOM 7291 N N . ARG A 1 957 ? 6.286 -3.904 -4.853 1.00 91.88 957 ARG A N 1
ATOM 7292 C CA . ARG A 1 957 ? 5.402 -3.094 -3.996 1.00 91.88 957 ARG A CA 1
ATOM 7293 C C . ARG A 1 957 ? 4.625 -2.085 -4.817 1.00 91.88 957 ARG A C 1
ATOM 7295 O O . ARG A 1 957 ? 5.213 -1.459 -5.698 1.00 91.88 957 ARG A O 1
ATOM 7302 N N . ALA A 1 958 ? 3.356 -1.903 -4.480 1.00 92.06 958 ALA A N 1
ATOM 7303 C CA . ALA A 1 958 ? 2.508 -0.853 -5.020 1.00 92.06 958 ALA A CA 1
ATOM 7304 C C . ALA A 1 958 ? 2.360 0.290 -4.014 1.00 92.06 958 ALA A C 1
ATOM 7306 O O . ALA A 1 958 ? 2.164 0.043 -2.823 1.00 92.06 958 ALA A O 1
ATOM 7307 N N . PHE A 1 959 ? 2.424 1.528 -4.494 1.00 89.12 959 PHE A N 1
ATOM 7308 C CA . PHE A 1 959 ? 2.247 2.740 -3.698 1.00 89.12 959 PHE A CA 1
ATOM 7309 C C . PHE A 1 959 ? 1.242 3.676 -4.358 1.00 89.12 959 PHE A C 1
ATOM 7311 O O . PHE A 1 959 ? 1.311 3.886 -5.566 1.00 89.12 959 PHE A O 1
ATOM 7318 N N . ASP A 1 960 ? 0.363 4.283 -3.568 1.00 86.00 960 ASP A N 1
ATOM 7319 C CA . ASP A 1 960 ? -0.508 5.364 -4.030 1.00 86.00 960 ASP A CA 1
ATOM 7320 C C . ASP A 1 960 ? 0.333 6.607 -4.373 1.00 86.00 960 ASP A C 1
ATOM 7322 O O . ASP A 1 960 ? 1.187 7.028 -3.588 1.00 86.00 960 ASP A O 1
ATOM 7326 N N . THR A 1 961 ? 0.124 7.199 -5.551 1.00 83.19 961 THR A N 1
ATOM 7327 C CA . THR A 1 961 ? 0.960 8.303 -6.059 1.00 83.19 961 THR A CA 1
ATOM 7328 C C . THR A 1 961 ? 0.746 9.611 -5.306 1.00 83.19 961 THR A C 1
ATOM 7330 O O . THR A 1 961 ? 1.658 10.434 -5.245 1.00 83.19 961 THR A O 1
ATOM 7333 N N . ASN A 1 962 ? -0.423 9.810 -4.695 1.00 78.38 962 ASN A N 1
ATOM 7334 C CA . ASN A 1 962 ? -0.741 11.044 -3.980 1.00 78.38 962 ASN A CA 1
ATOM 7335 C C . ASN A 1 962 ? -0.175 11.052 -2.558 1.00 78.38 962 ASN A C 1
ATOM 7337 O O . ASN A 1 962 ? 0.246 12.092 -2.063 1.00 78.38 962 ASN A O 1
ATOM 7341 N N . THR A 1 963 ? -0.191 9.903 -1.885 1.00 76.19 963 THR A N 1
ATOM 7342 C CA . THR A 1 963 ? 0.165 9.777 -0.465 1.00 76.19 963 THR A CA 1
ATOM 7343 C C . THR A 1 963 ? 1.501 9.077 -0.236 1.00 76.19 963 THR A C 1
ATOM 7345 O O . THR A 1 963 ? 2.052 9.171 0.861 1.00 76.19 963 THR A O 1
ATOM 7348 N N . CYS A 1 964 ? 2.024 8.372 -1.245 1.00 77.12 964 CYS A N 1
ATOM 7349 C CA . CYS A 1 964 ? 3.130 7.417 -1.133 1.00 77.12 964 CYS A CA 1
ATOM 7350 C C . CYS A 1 964 ? 2.867 6.289 -0.116 1.00 77.12 964 CYS A C 1
ATOM 7352 O O . CYS A 1 964 ? 3.806 5.639 0.344 1.00 77.12 964 CYS A O 1
ATOM 7354 N N . ASN A 1 965 ? 1.608 6.032 0.250 1.00 79.38 965 ASN A N 1
ATOM 7355 C CA . ASN A 1 965 ? 1.269 4.904 1.111 1.00 79.38 965 ASN A CA 1
ATOM 7356 C C . ASN A 1 965 ? 1.363 3.598 0.323 1.00 79.38 965 ASN A C 1
ATOM 7358 O O . ASN A 1 965 ? 0.918 3.520 -0.821 1.00 79.38 965 ASN A O 1
ATOM 7362 N N . MET A 1 966 ? 1.930 2.565 0.944 1.00 86.31 966 MET A N 1
ATOM 7363 C CA . MET A 1 966 ? 1.978 1.232 0.349 1.00 86.31 966 MET A CA 1
ATOM 7364 C C . MET A 1 966 ? 0.563 0.645 0.292 1.00 86.31 966 MET A C 1
ATOM 7366 O O . MET A 1 966 ? -0.107 0.569 1.320 1.00 86.31 966 MET A O 1
ATOM 7370 N N . VAL A 1 967 ? 0.134 0.227 -0.897 1.00 86.06 967 VAL A N 1
ATOM 7371 C CA . VAL A 1 967 ? -1.169 -0.410 -1.144 1.00 86.06 967 VAL A CA 1
ATOM 7372 C C . VAL A 1 967 ? -1.067 -1.907 -0.860 1.00 86.06 967 VAL A C 1
ATOM 7374 O O . VAL A 1 967 ? -1.807 -2.454 -0.049 1.00 86.06 967 VAL A O 1
ATOM 7377 N N . TRP A 1 968 ? -0.088 -2.563 -1.478 1.00 88.62 968 TRP A N 1
ATOM 7378 C CA . TRP A 1 968 ? 0.217 -3.975 -1.282 1.00 88.62 968 TRP A CA 1
ATOM 7379 C C . TRP A 1 968 ? 1.695 -4.241 -1.566 1.00 88.62 968 TRP A C 1
ATOM 7381 O O . TRP A 1 968 ? 2.403 -3.425 -2.165 1.00 88.62 968 TRP A O 1
ATOM 7391 N N . TRP A 1 969 ? 2.167 -5.412 -1.148 1.00 90.69 969 TRP A N 1
ATOM 7392 C CA . TRP A 1 969 ? 3.460 -5.935 -1.567 1.00 90.69 969 TRP A CA 1
ATOM 7393 C C . TRP A 1 969 ? 3.364 -7.431 -1.842 1.00 90.69 969 TRP A C 1
ATOM 7395 O O . TRP A 1 969 ? 2.608 -8.148 -1.191 1.00 90.69 969 TRP A O 1
ATOM 7405 N N . GLN A 1 970 ? 4.161 -7.890 -2.798 1.00 87.06 970 GLN A N 1
ATOM 7406 C CA . GLN A 1 970 ? 4.236 -9.272 -3.228 1.00 87.06 970 GLN A CA 1
ATOM 7407 C C . GLN A 1 970 ? 5.685 -9.740 -3.132 1.00 87.06 970 GLN A C 1
ATOM 7409 O O . GLN A 1 970 ? 6.594 -9.134 -3.706 1.00 87.06 970 GLN A O 1
ATOM 7414 N N . LYS A 1 971 ? 5.898 -10.837 -2.403 1.00 87.06 971 LYS A N 1
ATOM 7415 C CA . LYS A 1 971 ? 7.228 -11.422 -2.238 1.00 87.06 971 LYS A CA 1
ATOM 7416 C C . LYS A 1 971 ? 7.723 -12.029 -3.552 1.00 87.06 971 LYS A C 1
ATOM 7418 O O . LYS A 1 971 ? 7.023 -12.833 -4.170 1.00 87.06 971 LYS A O 1
ATOM 7423 N N . GLY A 1 972 ? 8.949 -11.689 -3.936 1.00 74.38 972 GLY A N 1
ATOM 7424 C CA . GLY A 1 972 ? 9.603 -12.219 -5.127 1.00 74.38 972 GLY A CA 1
ATOM 7425 C C . GLY A 1 972 ? 10.212 -13.604 -4.942 1.00 74.38 972 GLY A C 1
ATOM 7426 O O . GLY A 1 972 ? 10.542 -14.038 -3.835 1.00 74.38 972 GLY A O 1
ATOM 7427 N N . THR A 1 973 ? 10.433 -14.295 -6.059 1.00 72.31 973 THR A N 1
ATOM 7428 C CA . THR A 1 973 ? 11.269 -15.503 -6.094 1.00 72.31 973 THR A CA 1
ATOM 7429 C C . THR A 1 973 ? 12.735 -15.096 -6.228 1.00 72.31 973 THR A C 1
ATOM 7431 O O . THR A 1 973 ? 13.132 -14.528 -7.248 1.00 72.31 973 THR A O 1
ATOM 7434 N N . ARG A 1 974 ? 13.534 -15.382 -5.194 1.00 68.50 974 ARG A N 1
ATOM 7435 C CA . ARG A 1 974 ? 14.967 -15.054 -5.143 1.00 68.50 974 ARG A CA 1
ATOM 7436 C C . ARG A 1 974 ? 15.814 -16.167 -5.766 1.00 68.50 974 ARG A C 1
ATOM 7438 O O . ARG A 1 974 ? 15.568 -17.339 -5.490 1.00 68.50 974 ARG A O 1
ATOM 7445 N N . GLY A 1 975 ? 16.801 -15.781 -6.575 1.00 59.34 975 GLY A N 1
ATOM 7446 C CA . GLY A 1 975 ? 17.862 -16.664 -7.076 1.00 59.34 975 GLY A CA 1
ATOM 7447 C C . GLY A 1 975 ? 19.100 -16.659 -6.167 1.00 59.34 975 GLY A C 1
ATOM 7448 O O . GLY A 1 975 ? 19.116 -16.002 -5.125 1.00 59.34 975 GLY A O 1
ATOM 7449 N N . ALA A 1 976 ? 20.156 -17.378 -6.559 1.00 56.22 976 ALA A N 1
ATOM 7450 C CA . ALA A 1 976 ? 21.390 -17.519 -5.772 1.00 56.22 976 ALA A CA 1
ATOM 7451 C C . ALA A 1 976 ? 22.268 -16.243 -5.673 1.00 56.22 976 ALA A C 1
ATOM 7453 O O . ALA A 1 976 ? 23.189 -16.205 -4.855 1.00 56.22 976 ALA A O 1
ATOM 7454 N N . PHE A 1 977 ? 22.008 -15.201 -6.476 1.00 52.09 977 PHE A N 1
ATOM 7455 C CA . PHE A 1 977 ? 22.776 -13.945 -6.512 1.00 52.09 977 PHE A CA 1
ATOM 7456 C C . PHE A 1 977 ? 21.897 -12.717 -6.207 1.00 52.09 977 PHE A C 1
ATOM 7458 O O . PHE A 1 977 ? 20.730 -12.672 -6.570 1.00 52.09 977 PHE A O 1
ATOM 7465 N N . SER A 1 978 ? 22.461 -11.688 -5.557 1.00 50.81 978 SER A N 1
ATOM 7466 C CA . SER A 1 978 ? 21.718 -10.596 -4.894 1.00 50.81 978 SER A CA 1
ATOM 7467 C C . SER A 1 978 ? 21.677 -9.248 -5.646 1.00 50.81 978 SER A C 1
ATOM 7469 O O . SER A 1 978 ? 21.796 -8.198 -5.017 1.00 50.81 978 SER A O 1
ATOM 7471 N N . PHE A 1 979 ? 21.578 -9.229 -6.983 1.00 54.69 979 PHE A N 1
ATOM 7472 C CA . PHE A 1 979 ? 21.589 -7.961 -7.749 1.00 54.69 979 PHE A CA 1
ATOM 7473 C C . PHE A 1 979 ? 20.507 -7.864 -8.839 1.00 54.69 979 PHE A C 1
ATOM 7475 O O . PHE A 1 979 ? 20.803 -8.054 -10.023 1.00 54.69 979 PHE A O 1
ATOM 7482 N N . ASN A 1 980 ? 19.252 -7.574 -8.466 1.00 61.50 980 ASN A N 1
ATOM 7483 C CA . ASN A 1 980 ? 18.182 -7.350 -9.450 1.00 61.50 980 ASN A CA 1
ATOM 7484 C C . ASN A 1 980 ? 18.383 -5.981 -10.133 1.00 61.50 980 ASN A C 1
ATOM 7486 O O . ASN A 1 980 ? 18.760 -5.011 -9.480 1.00 61.50 980 ASN A O 1
ATOM 7490 N N . ARG A 1 981 ? 18.189 -5.897 -11.454 1.00 68.12 981 ARG A N 1
ATOM 7491 C CA . ARG A 1 981 ? 18.262 -4.643 -12.238 1.00 68.12 981 ARG A CA 1
ATOM 7492 C C . ARG A 1 981 ? 17.034 -4.420 -13.127 1.00 68.12 981 ARG A C 1
ATOM 7494 O O . ARG A 1 981 ? 17.073 -3.570 -14.011 1.00 68.12 981 ARG A O 1
ATOM 7501 N N . ASN A 1 982 ? 15.972 -5.187 -12.912 1.00 77.62 982 ASN A N 1
ATOM 7502 C CA . ASN A 1 982 ? 14.751 -5.107 -13.700 1.00 77.62 982 ASN A CA 1
ATOM 7503 C C . ASN A 1 982 ? 13.813 -4.038 -13.126 1.00 77.62 982 ASN A C 1
ATOM 7505 O O . ASN A 1 982 ? 13.906 -3.663 -11.955 1.00 77.62 982 ASN A O 1
ATOM 7509 N N . ALA A 1 983 ? 12.875 -3.581 -13.950 1.00 85.00 983 ALA A N 1
ATOM 7510 C CA . ALA A 1 983 ? 11.709 -2.833 -13.499 1.00 85.00 983 ALA A CA 1
ATOM 7511 C C . ALA A 1 983 ? 10.419 -3.650 -13.696 1.00 85.00 983 ALA A C 1
ATOM 7513 O O . ALA A 1 983 ? 10.406 -4.620 -14.459 1.00 85.00 983 ALA A O 1
ATOM 7514 N N . PRO A 1 984 ? 9.322 -3.279 -13.023 1.00 91.75 984 PRO A N 1
ATOM 7515 C CA . PRO A 1 984 ? 7.996 -3.711 -13.438 1.00 91.75 984 PRO A CA 1
ATOM 7516 C C . PRO A 1 984 ? 7.669 -3.170 -14.838 1.00 91.75 984 PRO A C 1
ATOM 7518 O O . PRO A 1 984 ? 8.097 -2.075 -15.200 1.00 91.75 984 PRO A O 1
ATOM 7521 N N . ALA A 1 985 ? 6.899 -3.928 -15.609 1.00 92.75 985 ALA A N 1
ATOM 7522 C CA . ALA A 1 985 ? 6.196 -3.461 -16.799 1.00 92.75 985 ALA A CA 1
ATOM 7523 C C . ALA A 1 985 ? 4.688 -3.495 -16.509 1.00 92.75 985 ALA A C 1
ATOM 7525 O O . ALA A 1 985 ? 4.238 -4.303 -15.702 1.00 92.75 985 ALA A O 1
ATOM 7526 N N . VAL A 1 986 ? 3.899 -2.618 -17.120 1.00 92.44 986 VAL A N 1
ATOM 7527 C CA . VAL A 1 986 ? 2.476 -2.448 -16.805 1.00 92.44 986 VAL A CA 1
ATOM 7528 C C . VAL A 1 986 ? 1.673 -2.534 -18.087 1.00 92.44 986 VAL A C 1
ATOM 7530 O O . VAL A 1 986 ? 1.884 -1.743 -19.004 1.00 92.44 986 VAL A O 1
ATOM 7533 N N . MET A 1 987 ? 0.766 -3.505 -18.151 1.00 90.44 987 MET A N 1
ATOM 7534 C CA . MET A 1 987 ? -0.094 -3.730 -19.302 1.00 90.44 987 MET A CA 1
ATOM 7535 C C . MET A 1 987 ? -1.116 -2.605 -19.472 1.00 90.44 987 MET A C 1
ATOM 7537 O O . MET A 1 987 ? -1.420 -1.853 -18.545 1.00 90.44 987 MET A O 1
ATOM 7541 N N . ALA A 1 988 ? -1.705 -2.525 -20.666 1.00 83.88 988 ALA A N 1
ATOM 7542 C CA . ALA A 1 988 ? -2.742 -1.542 -20.968 1.00 83.88 988 ALA A CA 1
ATOM 7543 C C . ALA A 1 988 ? -4.016 -1.690 -20.116 1.00 83.88 988 ALA A C 1
ATOM 7545 O O . ALA A 1 988 ? -4.775 -0.732 -20.051 1.00 83.88 988 ALA A O 1
ATOM 7546 N N . ASP A 1 989 ? -4.252 -2.841 -19.479 1.00 82.88 989 ASP A N 1
ATOM 7547 C CA . ASP A 1 989 ? -5.353 -3.111 -18.536 1.00 82.88 989 ASP A CA 1
ATOM 7548 C C . ASP A 1 989 ? -4.964 -2.927 -17.050 1.00 82.88 989 ASP A C 1
ATOM 7550 O O . ASP A 1 989 ? -5.770 -3.195 -16.162 1.00 82.88 989 ASP A O 1
ATOM 7554 N N . GLY A 1 990 ? -3.729 -2.486 -16.778 1.00 87.06 990 GLY A N 1
ATOM 7555 C CA . GLY A 1 990 ? -3.169 -2.310 -15.438 1.00 87.06 990 GLY A CA 1
ATOM 7556 C C . GLY A 1 990 ? -2.350 -3.496 -14.924 1.00 87.06 990 GLY A C 1
ATOM 7557 O O . GLY A 1 990 ? -1.576 -3.310 -13.990 1.00 87.06 990 GLY A O 1
ATOM 7558 N N . THR A 1 991 ? -2.438 -4.683 -15.534 1.00 91.38 991 THR A N 1
ATOM 7559 C CA . THR A 1 991 ? -1.704 -5.880 -15.086 1.00 91.38 991 THR A CA 1
ATOM 7560 C C . THR A 1 991 ? -0.203 -5.616 -14.967 1.00 91.38 991 THR A C 1
ATOM 7562 O O . THR A 1 991 ? 0.435 -5.143 -15.909 1.00 91.38 991 THR A O 1
ATOM 7565 N N . VAL A 1 992 ? 0.392 -5.964 -13.826 1.00 94.25 992 VAL A N 1
ATOM 7566 C CA . VAL A 1 992 ? 1.807 -5.687 -13.545 1.00 94.25 992 VAL A CA 1
ATOM 7567 C C . VAL A 1 992 ? 2.648 -6.914 -13.862 1.00 94.25 992 VAL A C 1
ATOM 7569 O O . VAL A 1 992 ? 2.485 -7.962 -13.254 1.00 94.25 992 VAL A O 1
ATOM 7572 N N . VAL A 1 993 ? 3.586 -6.799 -14.791 1.00 94.19 993 VAL A N 1
ATOM 7573 C CA . VAL A 1 993 ? 4.488 -7.879 -15.191 1.00 94.19 993 VAL A CA 1
ATOM 7574 C C . VAL A 1 993 ? 5.869 -7.657 -14.588 1.00 94.19 993 VAL A C 1
ATOM 7576 O O . VAL A 1 993 ? 6.512 -6.637 -14.831 1.00 94.19 993 VAL A O 1
ATOM 7579 N N . VAL A 1 994 ? 6.361 -8.643 -13.842 1.00 91.25 994 VAL A N 1
ATOM 7580 C CA . VAL A 1 994 ? 7.690 -8.619 -13.221 1.00 91.25 994 VAL A CA 1
ATOM 7581 C C . VAL A 1 994 ? 8.514 -9.827 -13.645 1.00 91.25 994 VAL A C 1
ATOM 7583 O O . VAL A 1 994 ? 8.024 -10.955 -13.669 1.00 91.25 994 VAL A O 1
ATOM 7586 N N . ALA A 1 995 ? 9.784 -9.592 -13.978 1.00 85.38 995 ALA A N 1
ATOM 7587 C CA . ALA A 1 995 ? 10.772 -10.645 -14.199 1.00 85.38 995 ALA A CA 1
ATOM 7588 C C . ALA A 1 995 ? 11.705 -10.733 -12.985 1.00 85.38 995 ALA A C 1
ATOM 7590 O O . ALA A 1 995 ? 12.449 -9.793 -12.689 1.00 85.38 995 ALA A O 1
ATOM 7591 N N . ASN A 1 996 ? 11.661 -11.870 -12.294 1.00 76.56 996 ASN A N 1
ATOM 7592 C CA . ASN A 1 996 ? 12.391 -12.124 -11.056 1.00 76.56 996 ASN A CA 1
ATOM 7593 C C . ASN A 1 996 ? 13.639 -12.982 -11.297 1.00 76.56 996 ASN A C 1
ATOM 7595 O O . ASN A 1 996 ? 13.769 -13.675 -12.305 1.00 76.56 996 ASN A O 1
ATOM 7599 N N . GLN A 1 997 ? 14.571 -12.950 -10.345 1.00 68.75 997 GLN A N 1
ATOM 7600 C CA . GLN A 1 997 ? 15.887 -13.581 -10.489 1.00 68.75 997 GLN A CA 1
ATOM 7601 C C . GLN A 1 997 ? 15.888 -15.113 -10.443 1.00 68.75 997 GLN A C 1
ATOM 7603 O O . GLN A 1 997 ? 16.879 -15.713 -10.832 1.00 68.75 997 GLN A O 1
ATOM 7608 N N . GLY A 1 998 ? 14.795 -15.755 -10.030 1.00 63.97 998 GLY A N 1
ATOM 7609 C CA . GLY A 1 998 ? 14.637 -17.213 -10.100 1.00 63.97 998 GLY A CA 1
ATOM 7610 C C . GLY A 1 998 ? 14.187 -17.740 -11.467 1.00 63.97 998 GLY A C 1
ATOM 7611 O O . GLY A 1 998 ? 13.476 -18.734 -11.503 1.00 63.97 998 GLY A O 1
ATOM 7612 N N . GLY A 1 999 ? 14.475 -17.032 -12.567 1.00 72.69 999 GLY A N 1
ATOM 7613 C CA . GLY A 1 999 ? 14.018 -17.421 -13.909 1.00 72.69 999 GLY A CA 1
ATOM 7614 C C . GLY A 1 999 ? 12.499 -17.342 -14.105 1.00 72.69 999 GLY A C 1
ATOM 7615 O O . GLY A 1 999 ? 11.965 -17.936 -15.039 1.00 72.69 999 GLY A O 1
ATOM 7616 N N . LYS A 1 1000 ? 11.795 -16.621 -13.227 1.00 83.88 1000 LYS A N 1
ATOM 7617 C CA . LYS A 1 1000 ? 10.334 -16.576 -13.187 1.00 83.88 1000 LYS A CA 1
ATOM 7618 C C . LYS A 1 1000 ? 9.814 -15.215 -13.626 1.00 83.88 1000 LYS A C 1
ATOM 7620 O O . LYS A 1 1000 ? 10.190 -14.192 -13.054 1.00 83.88 1000 LYS A O 1
ATOM 7625 N N . VAL A 1 1001 ? 8.899 -15.212 -14.590 1.00 89.88 1001 VAL A N 1
ATOM 7626 C CA . VAL A 1 1001 ? 8.107 -14.033 -14.964 1.00 89.88 1001 VAL A CA 1
ATOM 7627 C C . VAL A 1 1001 ? 6.706 -14.194 -14.400 1.00 89.88 1001 VAL A C 1
ATOM 7629 O O . VAL A 1 1001 ? 6.129 -15.275 -14.474 1.00 89.88 1001 VAL A O 1
ATOM 7632 N N . SER A 1 1002 ? 6.165 -13.150 -13.784 1.00 92.12 1002 SER A N 1
ATOM 7633 C CA . SER A 1 1002 ? 4.844 -13.181 -13.151 1.00 92.12 1002 SER A CA 1
ATOM 7634 C C . SER A 1 1002 ? 4.035 -11.965 -13.566 1.00 92.12 1002 SER A C 1
ATOM 7636 O O . SER A 1 1002 ? 4.549 -10.849 -13.543 1.00 92.12 1002 SER A O 1
ATOM 7638 N N . ALA A 1 1003 ? 2.778 -12.192 -13.933 1.00 94.50 1003 ALA A N 1
ATOM 7639 C CA . ALA A 1 1003 ? 1.773 -11.149 -14.029 1.00 94.50 1003 ALA A CA 1
ATOM 7640 C C . ALA A 1 1003 ? 0.998 -11.084 -12.719 1.00 94.50 1003 ALA A C 1
ATOM 7642 O O . ALA A 1 1003 ? 0.529 -12.108 -12.217 1.00 94.50 1003 ALA A O 1
ATOM 7643 N N . LEU A 1 1004 ? 0.887 -9.883 -12.176 1.00 94.25 1004 LEU A N 1
ATOM 7644 C CA . LEU A 1 1004 ? 0.266 -9.585 -10.904 1.00 94.25 1004 LEU A CA 1
ATOM 7645 C C . LEU A 1 1004 ? -0.973 -8.730 -11.133 1.00 94.25 1004 LEU A C 1
ATOM 7647 O O . LEU A 1 1004 ? -0.982 -7.819 -11.966 1.00 94.25 1004 LEU A O 1
ATOM 7651 N N . ASP A 1 1005 ? -1.992 -9.026 -10.347 1.00 89.38 1005 ASP A N 1
ATOM 7652 C CA . ASP A 1 1005 ? -3.189 -8.224 -10.235 1.00 89.38 1005 ASP A CA 1
ATOM 7653 C C . ASP A 1 1005 ? -2.831 -6.832 -9.681 1.00 89.38 1005 ASP A C 1
ATOM 7655 O O . ASP A 1 1005 ? -2.163 -6.736 -8.645 1.00 89.38 1005 ASP A O 1
ATOM 7659 N N . PRO A 1 1006 ? -3.227 -5.743 -10.359 1.00 86.06 1006 PRO A N 1
ATOM 7660 C CA . PRO A 1 1006 ? -2.819 -4.395 -9.976 1.00 86.06 1006 PRO A CA 1
ATOM 7661 C C . PRO A 1 1006 ? -3.400 -3.924 -8.642 1.00 86.06 1006 PRO A C 1
ATOM 7663 O O . PRO A 1 1006 ? -2.798 -3.048 -8.014 1.00 86.06 1006 PRO A O 1
ATOM 7666 N N . ALA A 1 1007 ? -4.539 -4.473 -8.210 1.00 81.69 1007 ALA A N 1
ATOM 7667 C CA . ALA A 1 1007 ? -5.237 -4.065 -6.994 1.00 81.69 1007 ALA A CA 1
ATOM 7668 C C . ALA A 1 1007 ? -4.757 -4.837 -5.759 1.00 81.69 1007 ALA A C 1
ATOM 7670 O O . ALA A 1 1007 ? -4.695 -4.277 -4.668 1.00 81.69 1007 ALA A O 1
ATOM 7671 N N . THR A 1 1008 ? -4.385 -6.106 -5.929 1.00 83.19 1008 THR A N 1
ATOM 7672 C CA . THR A 1 1008 ? -4.096 -7.027 -4.818 1.00 83.19 1008 THR A CA 1
ATOM 7673 C C . THR A 1 1008 ? -2.655 -7.536 -4.788 1.00 83.19 1008 THR A C 1
ATOM 7675 O O . THR A 1 1008 ? -2.211 -8.060 -3.767 1.00 83.19 1008 THR A O 1
ATOM 7678 N N . GLY A 1 1009 ? -1.917 -7.428 -5.896 1.00 89.19 1009 GLY A N 1
ATOM 7679 C CA . GLY A 1 1009 ? -0.591 -8.026 -6.060 1.00 89.19 1009 GLY A CA 1
ATOM 7680 C C . GLY A 1 1009 ? -0.607 -9.549 -6.248 1.00 89.19 1009 GLY A C 1
ATOM 7681 O O . GLY A 1 1009 ? 0.459 -10.168 -6.325 1.00 89.19 1009 GLY A O 1
ATOM 7682 N N . ALA A 1 1010 ? -1.789 -10.171 -6.326 1.00 89.06 1010 ALA A N 1
ATOM 7683 C CA . ALA A 1 1010 ? -1.931 -11.610 -6.513 1.00 89.06 1010 ALA A CA 1
ATOM 7684 C C . ALA A 1 1010 ? -1.416 -12.050 -7.891 1.00 89.06 1010 ALA A C 1
ATOM 7686 O O . ALA A 1 1010 ? -1.612 -11.366 -8.889 1.00 89.06 1010 ALA A O 1
ATOM 7687 N N . ILE A 1 1011 ? -0.778 -13.219 -7.971 1.00 92.31 1011 ILE A N 1
ATOM 7688 C CA . ILE A 1 1011 ? -0.294 -13.761 -9.248 1.00 92.31 1011 ILE A CA 1
ATOM 7689 C C . ILE A 1 1011 ? -1.497 -14.196 -10.099 1.00 92.31 1011 ILE A C 1
ATOM 7691 O O . ILE A 1 1011 ? -2.222 -15.112 -9.712 1.00 92.31 1011 ILE A O 1
ATOM 7695 N N . ILE A 1 1012 ? -1.673 -13.577 -11.268 1.00 92.38 1012 ILE A N 1
ATOM 7696 C CA . ILE A 1 1012 ? -2.662 -13.972 -12.285 1.00 92.38 1012 ILE A CA 1
ATOM 7697 C C . ILE A 1 1012 ? -2.145 -15.194 -13.046 1.00 92.38 1012 ILE A C 1
ATOM 7699 O O . ILE A 1 1012 ? -2.841 -16.195 -13.209 1.00 92.38 1012 ILE A O 1
ATOM 7703 N N . TRP A 1 1013 ? -0.901 -15.107 -13.511 1.00 94.69 1013 TRP A N 1
ATOM 7704 C CA . TRP A 1 1013 ? -0.182 -16.193 -14.159 1.00 94.69 1013 TRP A CA 1
ATOM 7705 C C . TRP A 1 1013 ? 1.317 -16.008 -13.962 1.00 94.69 1013 TRP A C 1
ATOM 7707 O O . TRP A 1 1013 ? 1.813 -14.901 -13.736 1.00 94.69 1013 TRP A O 1
ATOM 7717 N N . ASP A 1 1014 ? 2.053 -17.101 -14.081 1.00 92.50 1014 ASP A N 1
ATOM 7718 C CA . ASP A 1 1014 ? 3.501 -17.086 -14.125 1.00 92.50 1014 ASP A CA 1
ATOM 7719 C C . ASP A 1 1014 ? 4.031 -17.982 -15.244 1.00 92.50 1014 ASP A C 1
ATOM 7721 O O . ASP A 1 1014 ? 3.314 -18.781 -15.845 1.00 92.50 1014 ASP A O 1
ATOM 7725 N N . TYR A 1 1015 ? 5.298 -17.773 -15.573 1.00 90.88 1015 TYR A N 1
ATOM 7726 C CA . TYR A 1 1015 ? 6.064 -18.638 -16.446 1.00 90.88 1015 TYR A CA 1
ATOM 7727 C C . TYR A 1 1015 ? 7.435 -18.840 -15.816 1.00 90.88 1015 TYR A C 1
ATOM 7729 O O . TYR A 1 1015 ? 8.174 -17.876 -15.591 1.00 90.88 1015 TYR A O 1
ATOM 7737 N N . ASP A 1 1016 ? 7.737 -20.090 -15.493 1.00 88.56 1016 ASP A N 1
ATOM 7738 C CA . ASP A 1 1016 ? 8.997 -20.502 -14.891 1.00 88.56 1016 ASP A CA 1
ATOM 7739 C C . ASP A 1 1016 ? 9.908 -21.067 -15.982 1.00 88.56 1016 ASP A C 1
ATOM 7741 O O . ASP A 1 1016 ? 9.515 -21.957 -16.741 1.00 88.56 1016 ASP A O 1
ATOM 7745 N N . LEU A 1 1017 ? 11.121 -20.531 -16.085 1.00 80.75 1017 LEU A N 1
ATOM 7746 C CA . LEU A 1 1017 ? 12.137 -21.064 -16.982 1.00 80.75 1017 LEU A CA 1
ATOM 7747 C C . LEU A 1 1017 ? 12.723 -22.393 -16.479 1.00 80.75 1017 LEU A C 1
ATOM 7749 O O . LEU A 1 1017 ? 13.392 -23.067 -17.256 1.00 80.75 1017 LEU A O 1
ATOM 7753 N N . GLU A 1 1018 ? 12.485 -22.771 -15.217 1.00 75.50 1018 GLU A N 1
ATOM 7754 C CA . GLU A 1 1018 ? 13.094 -23.918 -14.528 1.00 75.50 1018 GLU A CA 1
ATOM 7755 C C . GLU A 1 1018 ? 14.637 -23.862 -14.542 1.00 75.50 1018 GLU A C 1
ATOM 7757 O O . GLU A 1 1018 ? 15.334 -24.881 -14.596 1.00 75.50 1018 GLU A O 1
ATOM 7762 N N . LEU A 1 1019 ? 15.191 -22.647 -14.516 1.00 66.00 1019 LEU A N 1
ATOM 7763 C CA . LEU A 1 1019 ? 16.623 -22.368 -14.598 1.00 66.00 1019 LEU A CA 1
ATOM 7764 C C . LEU A 1 1019 ? 17.087 -21.571 -13.371 1.00 66.00 1019 LEU A C 1
ATOM 7766 O O . LEU A 1 1019 ? 16.463 -20.583 -13.004 1.00 66.00 1019 LEU A O 1
ATOM 7770 N N . ASP A 1 1020 ? 18.220 -21.969 -12.785 1.00 55.72 1020 ASP A N 1
ATOM 7771 C CA . ASP A 1 1020 ? 18.914 -21.245 -11.702 1.00 55.72 1020 ASP A CA 1
ATOM 7772 C C . ASP A 1 1020 ? 20.070 -20.379 -12.260 1.00 55.72 1020 ASP A C 1
ATOM 7774 O O . ASP A 1 1020 ? 21.250 -20.732 -12.140 1.00 55.72 1020 ASP A O 1
ATOM 7778 N N . PRO A 1 1021 ? 19.746 -19.366 -13.092 1.00 59.41 1021 PRO A N 1
ATOM 7779 C CA . PRO A 1 1021 ? 20.405 -18.053 -12.967 1.00 59.41 1021 PRO A CA 1
ATOM 7780 C C . PRO A 1 1021 ? 19.469 -16.826 -13.169 1.00 59.41 1021 PRO A C 1
ATOM 7782 O O . PRO A 1 1021 ? 18.304 -16.971 -13.521 1.00 59.41 1021 PRO A O 1
ATOM 7785 N N . ASP A 1 1022 ? 20.016 -15.608 -12.991 1.00 61.91 1022 ASP A N 1
ATOM 7786 C CA . ASP A 1 1022 ? 19.328 -14.291 -12.960 1.00 61.91 1022 ASP A CA 1
ATOM 7787 C C . ASP A 1 1022 ? 18.728 -13.782 -14.296 1.00 61.91 1022 ASP A C 1
ATOM 7789 O O . ASP A 1 1022 ? 19.472 -13.561 -15.260 1.00 61.91 1022 ASP A O 1
ATOM 7793 N N . CYS A 1 1023 ? 17.431 -13.430 -14.342 1.00 66.06 1023 CYS A N 1
ATOM 7794 C CA . CYS A 1 1023 ? 16.860 -12.617 -15.434 1.00 66.06 1023 CYS A CA 1
ATOM 7795 C C . CYS A 1 1023 ? 17.326 -11.156 -15.303 1.00 66.06 1023 CYS A C 1
ATOM 7797 O O . CYS A 1 1023 ? 17.140 -10.547 -14.249 1.00 66.06 1023 CYS A O 1
ATOM 7799 N N . ARG A 1 1024 ? 17.919 -10.576 -16.360 1.00 70.38 1024 ARG A N 1
ATOM 7800 C CA . ARG A 1 1024 ? 18.574 -9.244 -16.308 1.00 70.38 1024 ARG A CA 1
ATOM 7801 C C . ARG A 1 1024 ? 17.959 -8.164 -17.193 1.00 70.38 1024 ARG A C 1
ATOM 7803 O O . ARG A 1 1024 ? 18.465 -7.045 -17.195 1.00 70.38 1024 ARG A O 1
ATOM 7810 N N . SER A 1 1025 ? 16.931 -8.499 -17.964 1.00 78.81 1025 SER A N 1
ATOM 7811 C CA . SER A 1 1025 ? 16.250 -7.556 -18.846 1.00 78.81 1025 SER A CA 1
ATOM 7812 C C . SER A 1 1025 ? 14.879 -7.206 -18.285 1.00 78.81 1025 SER A C 1
ATOM 7814 O O . SER A 1 1025 ? 14.116 -8.104 -17.915 1.00 78.81 1025 SER A O 1
ATOM 7816 N N . THR A 1 1026 ? 14.513 -5.930 -18.336 1.00 86.69 1026 THR A N 1
ATOM 7817 C CA . THR A 1 1026 ? 13.135 -5.544 -18.038 1.00 86.69 1026 THR A CA 1
ATOM 7818 C C . THR A 1 1026 ? 12.200 -6.011 -19.167 1.00 86.69 1026 THR A C 1
ATOM 7820 O O . THR A 1 1026 ? 12.554 -5.807 -20.330 1.00 86.69 1026 THR A O 1
ATOM 7823 N N . PRO A 1 1027 ? 11.027 -6.611 -18.879 1.00 90.94 1027 PRO A N 1
ATOM 7824 C CA . PRO A 1 1027 ? 10.103 -7.068 -19.917 1.00 90.94 1027 PRO A CA 1
ATOM 7825 C C . PRO A 1 1027 ? 9.538 -5.935 -20.783 1.00 90.94 1027 PRO A C 1
ATOM 7827 O O . PRO A 1 1027 ? 9.344 -4.819 -20.305 1.00 90.94 1027 PRO A O 1
ATOM 7830 N N . ALA A 1 1028 ? 9.214 -6.242 -22.038 1.00 91.94 1028 ALA A N 1
ATOM 7831 C CA . ALA A 1 1028 ? 8.392 -5.400 -22.909 1.00 91.94 1028 ALA A CA 1
ATOM 7832 C C . ALA A 1 1028 ? 7.082 -6.107 -23.248 1.00 91.94 1028 ALA A C 1
ATOM 7834 O O . ALA A 1 1028 ? 7.069 -7.324 -23.422 1.00 91.94 1028 ALA A O 1
ATOM 7835 N N . ILE A 1 1029 ? 5.992 -5.357 -23.371 1.00 93.06 1029 ILE A N 1
ATOM 7836 C CA . ILE A 1 1029 ? 4.655 -5.912 -23.580 1.00 93.06 1029 ILE A CA 1
ATOM 7837 C C . ILE A 1 1029 ? 4.108 -5.418 -24.923 1.00 93.06 1029 ILE A C 1
ATOM 7839 O O . ILE A 1 1029 ? 4.105 -4.221 -25.200 1.00 93.06 1029 ILE A O 1
ATOM 7843 N N . GLY A 1 1030 ? 3.663 -6.336 -25.780 1.00 91.00 1030 GLY A N 1
ATOM 7844 C CA . GLY A 1 1030 ? 2.934 -6.015 -27.009 1.00 91.00 1030 GLY A CA 1
ATOM 7845 C C . GLY A 1 1030 ? 1.461 -5.699 -26.742 1.00 91.00 1030 GLY A C 1
ATOM 7846 O O . GLY A 1 1030 ? 0.900 -6.104 -25.725 1.00 91.00 1030 GLY A O 1
ATOM 7847 N N . ARG A 1 1031 ? 0.785 -5.018 -27.674 1.00 88.06 1031 ARG A N 1
ATOM 7848 C CA . ARG A 1 1031 ? -0.654 -4.686 -27.563 1.00 88.06 1031 ARG A CA 1
ATOM 7849 C C . ARG A 1 1031 ? -1.556 -5.904 -27.376 1.00 88.06 1031 ARG A C 1
ATOM 7851 O O . ARG A 1 1031 ? -2.648 -5.793 -26.836 1.00 88.06 1031 ARG A O 1
ATOM 7858 N N . ASP A 1 1032 ? -1.113 -7.061 -27.846 1.00 89.94 1032 ASP A N 1
ATOM 7859 C CA . ASP A 1 1032 ? -1.811 -8.334 -27.711 1.00 89.94 1032 ASP A CA 1
ATOM 7860 C C . ASP A 1 1032 ? -1.549 -9.046 -26.372 1.00 89.94 1032 ASP A C 1
ATOM 7862 O O . ASP A 1 1032 ? -1.981 -10.189 -26.221 1.00 89.94 1032 ASP A O 1
ATOM 7866 N N . GLY A 1 1033 ? -0.823 -8.422 -25.439 1.00 91.31 1033 GLY A N 1
ATOM 7867 C CA . GLY A 1 1033 ? -0.448 -8.997 -24.145 1.00 91.31 1033 GLY A CA 1
ATOM 7868 C C . GLY A 1 1033 ? 0.760 -9.937 -24.195 1.00 91.31 1033 GLY A C 1
ATOM 7869 O O . GLY A 1 1033 ? 1.079 -10.571 -23.190 1.00 91.31 1033 GLY A O 1
ATOM 7870 N N . THR A 1 1034 ? 1.446 -10.057 -25.339 1.00 95.50 1034 THR A N 1
ATOM 7871 C CA . THR A 1 1034 ? 2.672 -10.864 -25.424 1.00 95.50 1034 THR A CA 1
ATOM 7872 C C . THR A 1 1034 ? 3.819 -10.153 -24.706 1.00 95.50 1034 THR A C 1
ATOM 7874 O O . THR A 1 1034 ? 4.154 -9.016 -25.032 1.00 95.50 1034 THR A O 1
ATOM 7877 N N . VAL A 1 1035 ? 4.434 -10.835 -23.745 1.00 95.19 1035 VAL A N 1
ATOM 7878 C CA . VAL A 1 1035 ? 5.548 -10.365 -22.919 1.00 95.19 1035 VAL A CA 1
ATOM 7879 C C . VAL A 1 1035 ? 6.869 -10.891 -23.474 1.00 95.19 1035 VAL A C 1
ATOM 7881 O O . VAL A 1 1035 ? 7.063 -12.101 -23.583 1.00 95.19 1035 VAL A O 1
ATOM 7884 N N . TYR A 1 1036 ? 7.795 -9.985 -23.774 1.00 93.00 1036 TYR A N 1
ATOM 7885 C CA . TYR A 1 1036 ? 9.125 -10.274 -24.304 1.00 93.00 1036 TYR A CA 1
ATOM 7886 C C . TYR A 1 1036 ? 10.197 -9.980 -23.259 1.00 93.00 1036 TYR A C 1
ATOM 7888 O O . TYR A 1 1036 ? 10.233 -8.880 -22.707 1.00 93.00 1036 TYR A O 1
ATOM 7896 N N . PHE A 1 1037 ? 11.092 -10.933 -23.003 1.00 90.06 1037 PHE A N 1
ATOM 7897 C CA . PHE A 1 1037 ? 12.160 -10.779 -22.011 1.00 90.06 1037 PHE A CA 1
ATOM 7898 C C . PHE A 1 1037 ? 13.361 -11.686 -22.308 1.00 90.06 1037 PHE A C 1
ATOM 7900 O O . PHE A 1 1037 ? 13.229 -12.789 -22.839 1.00 90.06 1037 PHE A O 1
ATOM 7907 N N . GLY A 1 1038 ? 14.555 -11.205 -21.978 1.00 84.88 1038 GLY A N 1
ATOM 7908 C CA . GLY A 1 1038 ? 15.812 -11.939 -22.034 1.00 84.88 1038 GLY A CA 1
ATOM 7909 C C . GLY A 1 1038 ? 15.951 -12.918 -20.869 1.00 84.88 1038 GLY A C 1
ATOM 7910 O O . GLY A 1 1038 ? 15.884 -12.548 -19.695 1.00 84.88 1038 GLY A O 1
ATOM 7911 N N . GLY A 1 1039 ? 16.173 -14.181 -21.212 1.00 78.88 1039 GLY A N 1
ATOM 7912 C CA . GLY A 1 1039 ? 16.510 -15.252 -20.294 1.00 78.88 1039 GLY A CA 1
ATOM 7913 C C . GLY A 1 1039 ? 18.016 -15.410 -20.085 1.00 78.88 1039 GLY A C 1
ATOM 7914 O O . GLY A 1 1039 ? 18.874 -14.985 -20.867 1.00 78.88 1039 GLY A O 1
ATOM 7915 N N . CYS A 1 1040 ? 18.329 -16.074 -18.987 1.00 73.69 1040 CYS A N 1
ATOM 7916 C CA . CYS A 1 1040 ? 19.666 -16.261 -18.427 1.00 73.69 1040 CYS A CA 1
ATOM 7917 C C . CYS A 1 1040 ? 20.434 -17.369 -19.159 1.00 73.69 1040 CYS A C 1
ATOM 7919 O O . CYS A 1 1040 ? 21.652 -17.460 -19.082 1.00 73.69 1040 CYS A O 1
ATOM 7921 N N . ASP A 1 1041 ? 19.732 -18.195 -19.926 1.00 77.19 1041 ASP A N 1
ATOM 7922 C CA . ASP A 1 1041 ? 20.289 -19.180 -20.849 1.00 77.19 1041 ASP A CA 1
ATOM 7923 C C . ASP A 1 1041 ? 20.671 -18.574 -22.206 1.00 77.19 1041 ASP A C 1
ATOM 7925 O O . ASP A 1 1041 ? 20.837 -19.295 -23.193 1.00 77.19 1041 ASP A O 1
ATOM 7929 N N . THR A 1 1042 ? 20.835 -17.248 -22.259 1.00 80.94 1042 THR A N 1
ATOM 7930 C CA . THR A 1 1042 ? 21.193 -16.469 -23.452 1.00 80.94 1042 THR A CA 1
ATOM 7931 C C . THR A 1 1042 ? 20.115 -16.470 -24.536 1.00 80.94 1042 THR A C 1
ATOM 7933 O O . THR A 1 1042 ? 20.416 -16.189 -25.695 1.00 80.94 1042 THR A O 1
ATOM 7936 N N . ARG A 1 1043 ? 18.859 -16.780 -24.195 1.00 87.12 1043 ARG A N 1
ATOM 7937 C CA . ARG A 1 1043 ? 17.723 -16.716 -25.126 1.00 87.12 1043 ARG A CA 1
ATOM 7938 C C . ARG A 1 1043 ? 16.840 -15.508 -24.864 1.00 87.12 1043 ARG A C 1
ATOM 7940 O O . ARG A 1 1043 ? 16.808 -14.973 -23.765 1.00 87.12 1043 ARG A O 1
ATOM 7947 N N . LEU A 1 1044 ? 16.097 -15.109 -25.885 1.00 89.56 1044 LEU A N 1
ATOM 7948 C CA . LEU A 1 1044 ? 14.975 -14.190 -25.775 1.00 89.56 1044 LEU A CA 1
ATOM 7949 C C . LEU A 1 1044 ? 13.681 -15.006 -25.793 1.00 89.56 1044 LEU A C 1
ATOM 7951 O O . LEU A 1 1044 ? 13.529 -15.894 -26.636 1.00 89.56 1044 LEU A O 1
ATOM 7955 N N . TYR A 1 1045 ? 12.773 -14.707 -24.874 1.00 91.94 1045 TYR A N 1
ATOM 7956 C CA . TYR A 1 1045 ? 11.499 -15.392 -24.698 1.00 91.94 1045 TYR A CA 1
ATOM 7957 C C . TYR A 1 1045 ? 10.342 -14.464 -25.037 1.00 91.94 1045 TYR A C 1
ATOM 7959 O O . TYR A 1 1045 ? 10.387 -13.274 -24.731 1.00 91.94 1045 TYR A O 1
ATOM 7967 N N . ALA A 1 1046 ? 9.301 -15.038 -25.634 1.00 95.19 1046 ALA A N 1
ATOM 7968 C CA . ALA A 1 1046 ? 7.988 -14.432 -25.778 1.00 95.19 1046 ALA A CA 1
ATOM 7969 C C . ALA A 1 1046 ? 6.959 -15.332 -25.091 1.00 95.19 1046 ALA A C 1
ATOM 7971 O O . ALA A 1 1046 ? 6.824 -16.506 -25.444 1.00 95.19 1046 ALA A O 1
ATOM 7972 N N . VAL A 1 1047 ? 6.246 -14.791 -24.109 1.00 95.19 1047 VAL A N 1
ATOM 7973 C CA . VAL A 1 1047 ? 5.248 -15.502 -23.302 1.00 95.19 1047 VAL A CA 1
ATOM 7974 C C . VAL A 1 1047 ? 3.942 -14.726 -23.334 1.00 95.19 1047 VAL A C 1
ATOM 7976 O O . VAL A 1 1047 ? 3.942 -13.501 -23.300 1.00 95.19 1047 VAL A O 1
ATOM 7979 N N . LYS A 1 1048 ? 2.817 -15.429 -23.377 1.00 95.06 1048 LYS A N 1
ATOM 7980 C CA . LYS A 1 1048 ? 1.486 -14.835 -23.302 1.00 95.06 1048 LYS A CA 1
ATOM 7981 C C . LYS A 1 1048 ? 0.617 -15.684 -22.388 1.00 95.06 1048 LYS A C 1
ATOM 7983 O O . LYS A 1 1048 ? 0.555 -16.894 -22.581 1.00 95.06 1048 LYS A O 1
ATOM 7988 N N . GLU A 1 1049 ? -0.022 -15.055 -21.401 1.00 93.19 1049 GLU A N 1
ATOM 7989 C CA . GLU A 1 1049 ? -0.934 -15.731 -20.458 1.00 93.19 1049 GLU A CA 1
ATOM 7990 C C . GLU A 1 1049 ? -0.292 -16.975 -19.800 1.00 93.19 1049 GLU A C 1
ATOM 7992 O O . GLU A 1 1049 ? -0.896 -18.041 -19.713 1.00 93.19 1049 GLU A O 1
ATOM 7997 N N . GLY A 1 1050 ? 0.981 -16.866 -19.400 1.00 92.19 1050 GLY A N 1
ATOM 7998 C CA . GLY A 1 1050 ? 1.738 -17.970 -18.793 1.00 92.19 1050 GLY A CA 1
ATOM 7999 C C . GLY A 1 1050 ? 2.167 -19.083 -19.760 1.00 92.19 1050 GLY A C 1
ATOM 8000 O O . GLY A 1 1050 ? 2.691 -20.104 -19.323 1.00 92.19 1050 GLY A O 1
ATOM 8001 N N . ALA A 1 1051 ? 1.981 -18.919 -21.074 1.00 94.12 1051 ALA A N 1
ATOM 8002 C CA . ALA A 1 1051 ? 2.385 -19.895 -22.084 1.00 94.12 1051 ALA A CA 1
ATOM 8003 C C . ALA A 1 1051 ? 3.480 -19.357 -23.017 1.00 94.12 1051 ALA A C 1
ATOM 8005 O O . ALA A 1 1051 ? 3.425 -18.218 -23.483 1.00 94.12 1051 ALA A O 1
ATOM 8006 N N . LEU A 1 1052 ? 4.460 -20.205 -23.342 1.00 94.94 1052 LEU A N 1
ATOM 8007 C CA . LEU A 1 1052 ? 5.502 -19.894 -24.321 1.00 94.94 1052 LEU A CA 1
ATOM 8008 C C . LEU A 1 1052 ? 4.896 -19.712 -25.721 1.00 94.94 1052 LEU A C 1
ATOM 8010 O O . LEU A 1 1052 ? 4.292 -20.638 -26.264 1.00 94.94 1052 LEU A O 1
ATOM 8014 N N . VAL A 1 1053 ? 5.126 -18.550 -26.330 1.00 96.25 1053 VAL A N 1
ATOM 8015 C CA . VAL A 1 1053 ? 4.816 -18.282 -27.741 1.00 96.25 1053 VAL A CA 1
ATOM 8016 C C . VAL A 1 1053 ? 5.985 -18.745 -28.608 1.00 96.25 1053 VAL A C 1
ATOM 8018 O O . VAL A 1 1053 ? 5.824 -19.579 -29.499 1.00 96.25 1053 VAL A O 1
ATOM 8021 N N . TRP A 1 1054 ? 7.186 -18.240 -28.317 1.00 95.62 1054 TRP A N 1
ATOM 8022 C CA . TRP A 1 1054 ? 8.430 -18.655 -28.958 1.00 95.62 1054 TRP A CA 1
ATOM 8023 C C . TRP A 1 1054 ? 9.640 -18.320 -28.081 1.00 95.62 1054 TRP A C 1
ATOM 8025 O O . TRP A 1 1054 ? 9.571 -17.495 -27.173 1.00 95.62 1054 TRP A O 1
ATOM 8035 N N . GLN A 1 1055 ? 10.774 -18.950 -28.388 1.00 92.81 1055 GLN A N 1
ATOM 8036 C CA . GLN A 1 1055 ? 12.082 -18.595 -27.833 1.00 92.81 1055 GLN A CA 1
ATOM 8037 C C . GLN A 1 1055 ? 13.131 -18.522 -28.948 1.00 92.81 1055 GLN A C 1
ATOM 8039 O O . GLN A 1 1055 ? 13.040 -19.241 -29.951 1.00 92.81 1055 GLN A O 1
ATOM 8044 N N . SER A 1 1056 ? 14.124 -17.651 -28.796 1.00 89.94 1056 SER A N 1
ATOM 8045 C CA . SER A 1 1056 ? 15.228 -17.545 -29.748 1.00 89.94 1056 SER A CA 1
ATOM 8046 C C . SER A 1 1056 ? 16.207 -18.712 -29.613 1.00 89.94 1056 SER A C 1
ATOM 8048 O O . SER A 1 1056 ? 16.240 -19.427 -28.604 1.00 89.94 1056 SER A O 1
ATOM 8050 N N . ASP A 1 1057 ? 17.071 -18.872 -30.614 1.00 84.75 1057 ASP A N 1
ATOM 8051 C CA . ASP A 1 1057 ? 18.324 -19.598 -30.417 1.00 84.75 1057 ASP A CA 1
ATOM 8052 C C . ASP A 1 1057 ? 19.213 -18.864 -29.392 1.00 84.75 1057 ASP A C 1
ATOM 8054 O O . ASP A 1 1057 ? 19.086 -17.640 -29.250 1.00 84.75 1057 ASP A O 1
ATOM 8058 N N . PRO A 1 1058 ? 20.105 -19.577 -28.675 1.00 78.00 1058 PRO A N 1
ATOM 8059 C CA . PRO A 1 1058 ? 21.041 -18.959 -27.740 1.00 78.00 1058 PRO A CA 1
ATOM 8060 C C . PRO A 1 1058 ? 21.932 -17.934 -28.454 1.00 78.00 1058 PRO A C 1
ATOM 8062 O O . PRO A 1 1058 ? 22.492 -18.226 -29.515 1.00 78.00 1058 PRO A O 1
ATOM 8065 N N . ALA A 1 1059 ? 22.120 -16.756 -27.860 1.00 64.62 1059 ALA A N 1
ATOM 8066 C CA . ALA A 1 1059 ? 22.954 -15.674 -28.391 1.00 64.62 1059 ALA A CA 1
ATOM 8067 C C . ALA A 1 1059 ? 24.470 -15.969 -28.337 1.00 64.62 1059 ALA A C 1
ATOM 8069 O O . ALA A 1 1059 ? 25.282 -15.137 -28.754 1.00 64.62 1059 ALA A O 1
ATOM 8070 N N . GLY A 1 1060 ? 24.866 -17.152 -27.853 1.00 66.44 1060 GLY A N 1
ATOM 8071 C CA . GLY A 1 1060 ? 26.253 -17.586 -27.704 1.00 66.44 1060 GLY A CA 1
ATOM 8072 C C . GLY A 1 1060 ? 26.660 -17.646 -26.234 1.00 66.44 1060 GLY A C 1
ATOM 8073 O O . GLY A 1 1060 ? 25.938 -18.198 -25.416 1.00 66.44 1060 GLY A O 1
ATOM 8074 N N . THR A 1 1061 ? 27.836 -17.122 -25.889 1.00 57.28 1061 THR A N 1
ATOM 8075 C CA . THR A 1 1061 ? 28.410 -17.211 -24.532 1.00 57.28 1061 THR A CA 1
ATOM 8076 C C . THR A 1 1061 ? 27.919 -16.149 -23.538 1.00 57.28 1061 THR A C 1
ATOM 8078 O O . THR A 1 1061 ? 28.358 -16.195 -22.394 1.00 57.28 1061 THR A O 1
ATOM 8081 N N . LEU A 1 1062 ? 27.069 -15.186 -23.934 1.00 70.88 1062 LEU A N 1
ATOM 8082 C CA . LEU A 1 1062 ? 26.696 -14.023 -23.103 1.00 70.88 1062 LEU A CA 1
ATOM 8083 C C . LEU A 1 1062 ? 25.204 -13.637 -23.232 1.00 70.88 1062 LEU A C 1
ATOM 8085 O O . LEU A 1 1062 ? 24.562 -13.951 -24.234 1.00 70.88 1062 LEU A O 1
ATOM 8089 N N . TYR A 1 1063 ? 24.664 -12.986 -22.194 1.00 76.31 1063 TYR A N 1
ATOM 8090 C CA . TYR A 1 1063 ? 23.228 -12.797 -21.916 1.00 76.31 1063 TYR A CA 1
ATOM 8091 C C . TYR A 1 1063 ? 22.545 -11.692 -22.745 1.00 76.31 1063 TYR A C 1
ATOM 8093 O O . TYR A 1 1063 ? 23.193 -10.729 -23.156 1.00 76.31 1063 TYR A O 1
ATOM 8101 N N . PHE A 1 1064 ? 21.219 -11.780 -22.919 1.00 78.25 1064 PHE A N 1
ATOM 8102 C CA . PHE A 1 1064 ? 20.377 -10.646 -23.330 1.00 78.25 1064 PHE A CA 1
ATOM 8103 C C . PHE A 1 1064 ? 20.132 -9.732 -22.123 1.00 78.25 1064 PHE A C 1
ATOM 8105 O O . PHE A 1 1064 ? 19.261 -9.998 -21.298 1.00 78.25 1064 PHE A O 1
ATOM 8112 N N . SER A 1 1065 ? 20.951 -8.695 -21.983 1.00 74.12 1065 SER A N 1
ATOM 8113 C CA . SER A 1 1065 ? 20.901 -7.739 -20.870 1.00 74.12 1065 SER A CA 1
ATOM 8114 C C . SER A 1 1065 ? 20.228 -6.418 -21.233 1.00 74.12 1065 SER A C 1
ATOM 8116 O O . SER A 1 1065 ? 19.759 -5.720 -20.338 1.00 74.12 1065 SER A O 1
ATOM 8118 N N . GLY A 1 1066 ? 20.166 -6.076 -22.524 1.00 77.06 1066 GLY A N 1
ATOM 8119 C CA . GLY A 1 1066 ? 19.381 -4.945 -22.999 1.00 77.06 1066 GLY A CA 1
ATOM 8120 C C . GLY A 1 1066 ? 17.902 -5.291 -22.918 1.00 77.06 1066 GLY A C 1
ATOM 8121 O O . GLY A 1 1066 ? 17.498 -6.385 -23.313 1.00 77.06 1066 GLY A O 1
ATOM 8122 N N . SER A 1 1067 ? 17.086 -4.377 -22.409 1.00 85.94 1067 SER A N 1
ATOM 8123 C CA . SER A 1 1067 ? 15.649 -4.606 -22.343 1.00 85.94 1067 SER A CA 1
ATOM 8124 C C . SER A 1 1067 ? 15.042 -4.594 -23.753 1.00 85.94 1067 SER A C 1
ATOM 8126 O O . SER A 1 1067 ? 15.442 -3.750 -24.562 1.00 85.94 1067 SER A O 1
ATOM 8128 N N . PRO A 1 1068 ? 14.099 -5.497 -24.083 1.00 89.81 1068 PRO A N 1
ATOM 8129 C CA . PRO A 1 1068 ? 13.516 -5.538 -25.419 1.00 89.81 1068 PRO A CA 1
ATOM 8130 C C . PRO A 1 1068 ? 12.712 -4.268 -25.753 1.00 89.81 1068 PRO A C 1
ATOM 8132 O O . PRO A 1 1068 ? 12.073 -3.682 -24.882 1.00 89.81 1068 PRO A O 1
ATOM 8135 N N . THR A 1 1069 ? 12.702 -3.876 -27.028 1.00 87.44 1069 THR A N 1
ATOM 8136 C CA . THR A 1 1069 ? 12.003 -2.688 -27.553 1.00 87.44 1069 THR A CA 1
ATOM 8137 C C . THR A 1 1069 ? 11.183 -3.094 -28.780 1.00 87.44 1069 THR A C 1
ATOM 8139 O O . THR A 1 1069 ? 11.754 -3.594 -29.747 1.00 87.44 1069 THR A O 1
ATOM 8142 N N . ILE A 1 1070 ? 9.860 -2.883 -28.773 1.00 88.88 1070 ILE A N 1
ATOM 8143 C CA . ILE A 1 1070 ? 8.999 -3.092 -29.953 1.00 88.88 1070 ILE A CA 1
ATOM 8144 C C . ILE A 1 1070 ? 8.918 -1.773 -30.716 1.00 88.88 1070 ILE A C 1
ATOM 8146 O O . ILE A 1 1070 ? 8.377 -0.792 -30.201 1.00 88.88 1070 ILE A O 1
ATOM 8150 N N . ALA A 1 1071 ? 9.461 -1.760 -31.928 1.00 84.81 1071 ALA A N 1
ATOM 8151 C CA . ALA A 1 1071 ? 9.507 -0.567 -32.755 1.00 84.81 1071 ALA A CA 1
ATOM 8152 C C . ALA A 1 1071 ? 8.215 -0.318 -33.540 1.00 84.81 1071 ALA A C 1
ATOM 8154 O O . ALA A 1 1071 ? 7.382 -1.215 -33.695 1.00 84.81 1071 ALA A O 1
ATOM 8155 N N . SER A 1 1072 ? 8.094 0.885 -34.105 1.00 83.12 1072 SER A N 1
ATOM 8156 C CA . SER A 1 1072 ? 6.951 1.336 -34.909 1.00 83.12 1072 SER A CA 1
ATOM 8157 C C . SER A 1 1072 ? 6.612 0.426 -36.101 1.00 83.12 1072 SER A C 1
ATOM 8159 O O . SER A 1 1072 ? 5.463 0.371 -36.543 1.00 83.12 1072 SER A O 1
ATOM 8161 N N . ASP A 1 1073 ? 7.593 -0.329 -36.607 1.00 83.56 1073 ASP A N 1
ATOM 8162 C CA . ASP A 1 1073 ? 7.430 -1.286 -37.704 1.00 83.56 1073 ASP A CA 1
ATOM 8163 C C . ASP A 1 1073 ? 7.128 -2.731 -37.250 1.00 83.56 1073 ASP A C 1
ATOM 8165 O O . ASP A 1 1073 ? 7.092 -3.644 -38.080 1.00 83.56 1073 ASP A O 1
ATOM 8169 N N . GLY A 1 1074 ? 6.911 -2.940 -35.946 1.00 86.12 1074 GLY A N 1
ATOM 8170 C CA . GLY A 1 1074 ? 6.628 -4.236 -35.322 1.00 86.12 1074 GLY A CA 1
ATOM 8171 C C . GLY A 1 1074 ? 7.863 -5.109 -35.076 1.00 86.12 1074 GLY A C 1
ATOM 8172 O O . GLY A 1 1074 ? 7.725 -6.242 -34.615 1.00 86.12 1074 GLY A O 1
ATOM 8173 N N . THR A 1 1075 ? 9.070 -4.621 -35.380 1.00 90.06 1075 THR A N 1
ATOM 8174 C CA . THR A 1 1075 ? 10.319 -5.340 -35.090 1.00 90.06 1075 THR A CA 1
ATOM 8175 C C . THR A 1 1075 ? 10.642 -5.260 -33.601 1.00 90.06 1075 THR A C 1
ATOM 8177 O O . THR A 1 1075 ? 10.568 -4.191 -32.998 1.00 90.06 1075 THR A O 1
ATOM 8180 N N . LEU A 1 1076 ? 11.047 -6.385 -33.012 1.00 92.44 1076 LEU A N 1
ATOM 8181 C CA . LEU A 1 1076 ? 11.545 -6.438 -31.640 1.00 92.44 1076 LEU A CA 1
ATOM 8182 C C . LEU A 1 1076 ? 13.071 -6.338 -31.635 1.00 92.44 1076 LEU A C 1
ATOM 8184 O O . LEU A 1 1076 ? 13.756 -7.184 -32.214 1.00 92.44 1076 LEU A O 1
ATOM 8188 N N . TYR A 1 1077 ? 13.597 -5.329 -30.955 1.00 90.31 1077 TYR A N 1
ATOM 8189 C CA . TYR A 1 1077 ? 15.023 -5.090 -30.785 1.00 90.31 1077 TYR A CA 1
ATOM 8190 C C . TYR A 1 1077 ? 15.476 -5.487 -29.385 1.00 90.31 1077 TYR A C 1
ATOM 8192 O O . TYR A 1 1077 ? 14.810 -5.154 -28.413 1.00 90.31 1077 TYR A O 1
ATOM 8200 N N . CYS A 1 1078 ? 16.607 -6.181 -29.265 1.00 89.25 1078 CYS A N 1
ATOM 8201 C CA . CYS A 1 1078 ? 17.167 -6.552 -27.965 1.00 89.25 1078 CYS A CA 1
ATOM 8202 C C . CYS A 1 1078 ? 18.698 -6.556 -28.006 1.00 89.25 1078 CYS A C 1
ATOM 8204 O O . CYS A 1 1078 ? 19.298 -7.149 -28.907 1.00 89.25 1078 CYS A O 1
ATOM 8206 N N . GLY A 1 1079 ? 19.330 -5.898 -27.033 1.00 85.69 1079 GLY A N 1
ATOM 8207 C CA . GLY A 1 1079 ? 20.784 -5.879 -26.863 1.00 85.69 1079 GLY A CA 1
ATOM 8208 C C . GLY A 1 1079 ? 21.303 -7.072 -26.055 1.00 85.69 1079 GLY A C 1
ATOM 8209 O O . GLY A 1 1079 ? 20.588 -7.622 -25.214 1.00 85.69 1079 GLY A O 1
ATOM 8210 N N . SER A 1 1080 ? 22.554 -7.471 -26.288 1.00 82.25 1080 SER A N 1
ATOM 8211 C CA . SER A 1 1080 ? 23.231 -8.517 -25.511 1.00 82.25 1080 SER A CA 1
ATOM 8212 C C . SER A 1 1080 ? 24.653 -8.142 -25.077 1.00 82.25 1080 SER A C 1
ATOM 8214 O O . SER A 1 1080 ? 25.319 -7.288 -25.667 1.00 82.25 1080 SER A O 1
ATOM 8216 N N . ASP A 1 1081 ? 25.132 -8.841 -24.045 1.00 79.00 1081 ASP A N 1
ATOM 8217 C CA . ASP A 1 1081 ? 26.422 -8.658 -23.355 1.00 79.00 1081 ASP A CA 1
ATOM 8218 C C . ASP A 1 1081 ? 27.662 -9.012 -24.201 1.00 79.00 1081 ASP A C 1
ATOM 8220 O O . ASP A 1 1081 ? 28.790 -8.901 -23.732 1.00 79.00 1081 ASP A O 1
ATOM 8224 N N . ASN A 1 1082 ? 27.470 -9.462 -25.441 1.00 75.25 1082 ASN A N 1
ATOM 8225 C CA . ASN A 1 1082 ? 28.529 -9.663 -26.435 1.00 75.25 1082 ASN A CA 1
ATOM 8226 C C . ASN A 1 1082 ? 28.622 -8.502 -27.445 1.00 75.25 1082 ASN A C 1
ATOM 8228 O O . ASN A 1 1082 ? 29.231 -8.664 -28.502 1.00 75.25 1082 ASN A O 1
ATOM 8232 N N . GLY A 1 1083 ? 27.991 -7.358 -27.162 1.00 78.88 1083 GLY A N 1
ATOM 8233 C CA . GLY A 1 1083 ? 28.005 -6.195 -28.048 1.00 78.88 1083 GLY A CA 1
ATOM 8234 C C . GLY A 1 1083 ? 27.105 -6.323 -29.281 1.00 78.88 1083 GLY A C 1
ATOM 8235 O O . GLY A 1 1083 ? 27.311 -5.607 -30.263 1.00 78.88 1083 GLY A O 1
ATOM 8236 N N . MET A 1 1084 ? 26.134 -7.239 -29.261 1.00 83.38 1084 MET A N 1
ATOM 8237 C CA . MET A 1 1084 ? 25.194 -7.448 -30.362 1.00 83.38 1084 MET A CA 1
ATOM 8238 C C . MET A 1 1084 ? 23.850 -6.769 -30.094 1.00 83.38 1084 MET A C 1
ATOM 8240 O O . MET A 1 1084 ? 23.312 -6.829 -28.992 1.00 83.38 1084 MET A O 1
ATOM 8244 N N . LEU A 1 1085 ? 23.281 -6.186 -31.144 1.00 88.56 1085 LEU A N 1
ATOM 8245 C CA . LEU A 1 1085 ? 21.874 -5.833 -31.246 1.00 88.56 1085 LEU A CA 1
ATOM 8246 C C . LEU A 1 1085 ? 21.176 -6.848 -32.153 1.00 88.56 1085 LEU A C 1
ATOM 8248 O O . LEU A 1 1085 ? 21.613 -7.104 -33.279 1.00 88.56 1085 LEU A O 1
ATOM 8252 N N . TRP A 1 1086 ? 20.076 -7.406 -31.670 1.00 89.81 1086 TRP A N 1
ATOM 8253 C CA . TRP A 1 1086 ? 19.273 -8.394 -32.376 1.00 89.81 1086 TRP A CA 1
ATOM 8254 C C . TRP A 1 1086 ? 17.946 -7.781 -32.794 1.00 89.81 1086 TRP A C 1
ATOM 8256 O O . TRP A 1 1086 ? 17.298 -7.137 -31.974 1.00 89.81 1086 TRP A O 1
ATOM 8266 N N . ALA A 1 1087 ? 17.544 -8.003 -34.044 1.00 92.38 1087 ALA A N 1
ATOM 8267 C CA . ALA A 1 1087 ? 16.250 -7.594 -34.572 1.00 92.38 1087 ALA A CA 1
ATOM 8268 C C . ALA A 1 1087 ? 15.421 -8.835 -34.927 1.00 92.38 1087 ALA A C 1
ATOM 8270 O O . ALA A 1 1087 ? 15.816 -9.625 -35.790 1.00 92.38 1087 ALA A O 1
ATOM 8271 N N . PHE A 1 1088 ? 14.268 -9.002 -34.285 1.00 92.44 1088 PHE A N 1
ATOM 8272 C CA . PHE A 1 1088 ? 13.328 -10.098 -34.520 1.00 92.44 1088 PHE A CA 1
ATOM 8273 C C . PHE A 1 1088 ? 12.083 -9.596 -35.254 1.00 92.44 1088 PHE A C 1
ATOM 8275 O O . PHE A 1 1088 ? 11.532 -8.546 -34.933 1.00 92.44 1088 PHE A O 1
ATOM 8282 N N . GLY A 1 1089 ? 11.663 -10.343 -36.269 1.00 90.12 1089 GLY A N 1
ATOM 8283 C CA . GLY A 1 1089 ? 10.617 -9.980 -37.217 1.00 90.12 1089 GLY A CA 1
ATOM 8284 C C . GLY A 1 1089 ? 10.911 -10.532 -38.613 1.00 90.12 1089 GLY A C 1
ATOM 8285 O O . GLY A 1 1089 ? 11.890 -11.246 -38.840 1.00 90.12 1089 GLY A O 1
ATOM 8286 N N . THR A 1 1090 ? 10.065 -10.194 -39.586 1.00 83.69 1090 THR A N 1
ATOM 8287 C CA . THR A 1 1090 ? 10.240 -10.663 -40.970 1.00 83.69 1090 THR A CA 1
ATOM 8288 C C . THR A 1 1090 ? 11.452 -9.990 -41.631 1.00 83.69 1090 THR A C 1
ATOM 8290 O O . THR A 1 1090 ? 11.451 -8.778 -41.831 1.00 83.69 1090 THR A O 1
ATOM 8293 N N . GLY A 1 1091 ? 12.469 -10.767 -42.020 1.00 79.56 1091 GLY A N 1
ATOM 8294 C CA . GLY A 1 1091 ? 13.636 -10.278 -42.766 1.00 79.56 1091 GLY A CA 1
ATOM 8295 C C . GLY A 1 1091 ? 14.546 -11.393 -43.289 1.00 79.56 1091 GLY A C 1
ATOM 8296 O O . GLY A 1 1091 ? 14.084 -12.509 -43.524 1.00 79.56 1091 GLY A O 1
ATOM 8297 N N . SER A 1 1092 ? 15.821 -11.074 -43.528 1.00 79.06 1092 SER A N 1
ATOM 8298 C CA . SER A 1 1092 ? 16.810 -11.953 -44.179 1.00 79.06 1092 SER A CA 1
ATOM 8299 C C . SER A 1 1092 ? 17.876 -12.529 -43.234 1.00 79.06 1092 SER A C 1
ATOM 8301 O O . SER A 1 1092 ? 18.756 -13.244 -43.712 1.00 79.06 1092 SER A O 1
ATOM 8303 N N . ASP A 1 1093 ? 17.810 -12.237 -41.926 1.00 84.69 1093 ASP A N 1
ATOM 8304 C CA . ASP A 1 1093 ? 18.833 -12.578 -40.913 1.00 84.69 1093 ASP A CA 1
ATOM 8305 C C . ASP A 1 1093 ? 20.255 -12.132 -41.314 1.00 84.69 1093 ASP A C 1
ATOM 8307 O O . ASP A 1 1093 ? 21.254 -12.828 -41.110 1.00 84.69 1093 ASP A O 1
ATOM 8311 N N . GLU A 1 1094 ? 20.350 -10.950 -41.924 1.00 85.06 1094 GLU A N 1
ATOM 8312 C CA . GLU A 1 1094 ? 21.629 -10.363 -42.320 1.00 85.06 1094 GLU A CA 1
ATOM 8313 C C . GLU A 1 1094 ? 22.423 -9.881 -41.094 1.00 85.06 1094 GLU A C 1
ATOM 8315 O O . GLU A 1 1094 ? 21.854 -9.337 -40.148 1.00 85.06 1094 GLU A O 1
ATOM 8320 N N . LEU A 1 1095 ? 23.746 -10.084 -41.098 1.00 83.31 1095 LEU A N 1
ATOM 8321 C CA . LEU A 1 1095 ? 24.651 -9.628 -40.040 1.00 83.31 1095 LEU A CA 1
ATOM 8322 C C . LEU A 1 1095 ? 25.438 -8.395 -40.509 1.00 83.31 1095 LEU A C 1
ATOM 8324 O O . LEU A 1 1095 ? 26.238 -8.480 -41.443 1.00 83.31 1095 LEU A O 1
ATOM 8328 N N . PHE A 1 1096 ? 25.259 -7.279 -39.807 1.00 83.00 1096 PHE A N 1
ATOM 8329 C CA . PHE A 1 1096 ? 25.990 -6.028 -39.987 1.00 83.00 1096 PHE A CA 1
ATOM 8330 C C . PHE A 1 1096 ? 27.145 -5.935 -38.986 1.00 83.00 1096 PHE A C 1
ATOM 8332 O O . PHE A 1 1096 ? 26.915 -5.926 -37.776 1.00 83.00 1096 PHE A O 1
ATOM 8339 N N . TYR A 1 1097 ? 28.391 -5.888 -39.467 1.00 78.31 1097 TYR A N 1
ATOM 8340 C CA . TYR A 1 1097 ? 29.572 -5.846 -38.597 1.00 78.31 1097 TYR A CA 1
ATOM 8341 C C . TYR A 1 1097 ? 30.777 -5.108 -39.218 1.00 78.31 1097 TYR A C 1
ATOM 8343 O O . TYR A 1 1097 ? 30.910 -5.064 -40.450 1.00 78.31 1097 TYR A O 1
ATOM 8351 N N . PRO A 1 1098 ? 31.660 -4.505 -38.389 1.00 73.50 1098 PRO A N 1
ATOM 8352 C CA . PRO A 1 1098 ? 32.843 -3.776 -38.848 1.00 73.50 1098 PRO A CA 1
ATOM 8353 C C . PRO A 1 1098 ? 33.773 -4.585 -39.754 1.00 73.50 1098 PRO A C 1
ATOM 8355 O O . PRO A 1 1098 ? 33.881 -5.805 -39.626 1.00 73.50 1098 PRO A O 1
ATOM 8358 N N . ALA A 1 1099 ? 34.471 -3.882 -40.650 1.00 78.12 1099 ALA A N 1
ATOM 8359 C CA . ALA A 1 1099 ? 35.525 -4.475 -41.465 1.00 78.12 1099 ALA A CA 1
ATOM 8360 C C . ALA A 1 1099 ? 36.634 -5.040 -40.569 1.00 78.12 1099 ALA A C 1
ATOM 8362 O O . ALA A 1 1099 ? 37.093 -4.372 -39.642 1.00 78.12 1099 ALA A O 1
ATOM 8363 N N . TYR A 1 1100 ? 37.070 -6.260 -40.865 1.00 77.50 1100 TYR A N 1
ATOM 8364 C CA . TYR A 1 1100 ? 38.046 -7.007 -40.086 1.00 77.50 1100 TYR A CA 1
ATOM 8365 C C . TYR A 1 1100 ? 39.006 -7.774 -40.998 1.00 77.50 1100 TYR A C 1
ATOM 8367 O O . TYR A 1 1100 ? 38.634 -8.208 -42.087 1.00 77.50 1100 TYR A O 1
ATOM 8375 N N . VAL A 1 1101 ? 40.243 -7.965 -40.540 1.00 82.38 1101 VAL A N 1
ATOM 8376 C CA . VAL A 1 1101 ? 41.285 -8.713 -41.259 1.00 82.38 1101 VAL A CA 1
ATOM 8377 C C . VAL A 1 1101 ? 41.530 -10.013 -40.504 1.00 82.38 1101 VAL A C 1
ATOM 8379 O O . VAL A 1 1101 ? 42.045 -9.976 -39.391 1.00 82.38 1101 VAL A O 1
ATOM 8382 N N . ASN A 1 1102 ? 41.186 -11.151 -41.104 1.00 83.25 1102 ASN A N 1
ATOM 8383 C CA . ASN A 1 1102 ? 41.440 -12.473 -40.526 1.00 83.25 1102 ASN A CA 1
ATOM 8384 C C . ASN A 1 1102 ? 42.911 -12.872 -40.662 1.00 83.25 1102 ASN A C 1
ATOM 8386 O O . ASN A 1 1102 ? 43.484 -13.496 -39.772 1.00 83.25 1102 ASN A O 1
ATOM 8390 N N . SER A 1 1103 ? 43.512 -12.571 -41.814 1.00 87.25 1103 SER A N 1
ATOM 8391 C CA . SER A 1 1103 ? 44.915 -12.875 -42.090 1.00 87.25 1103 SER A CA 1
ATOM 8392 C C . SER A 1 1103 ? 45.446 -12.078 -43.278 1.00 87.25 1103 SER A C 1
ATOM 8394 O O . SER A 1 1103 ? 44.682 -11.596 -44.116 1.00 87.25 1103 SER A O 1
ATOM 8396 N N . VAL A 1 1104 ? 46.772 -11.979 -43.362 1.00 92.06 1104 VAL A N 1
ATOM 8397 C CA . VAL A 1 1104 ? 47.514 -11.375 -44.476 1.00 92.06 1104 VAL A CA 1
ATOM 8398 C C . VAL A 1 1104 ? 48.482 -12.408 -45.050 1.00 92.06 1104 VAL A C 1
ATOM 8400 O O . VAL A 1 1104 ? 49.085 -13.189 -44.313 1.00 92.06 1104 VAL A O 1
ATOM 8403 N N . SER A 1 1105 ? 48.652 -12.417 -46.372 1.00 92.50 1105 SER A N 1
ATOM 8404 C CA . SER A 1 1105 ? 49.654 -13.241 -47.052 1.00 92.50 1105 SER A CA 1
ATOM 8405 C C . SER A 1 1105 ? 50.212 -12.540 -48.300 1.00 92.50 1105 SER A C 1
ATOM 8407 O O . SER A 1 1105 ? 49.474 -11.794 -48.941 1.00 92.50 1105 SER A O 1
ATOM 8409 N N . PRO A 1 1106 ? 51.474 -12.790 -48.693 1.00 93.06 1106 PRO A N 1
ATOM 8410 C CA . PRO A 1 1106 ? 52.471 -13.614 -48.003 1.00 93.06 1106 PRO A CA 1
ATOM 8411 C C . PRO A 1 1106 ? 53.078 -12.905 -46.775 1.00 93.06 1106 PRO A C 1
ATOM 8413 O O . PRO A 1 1106 ? 53.062 -11.688 -46.693 1.00 93.06 1106 PRO A O 1
ATOM 8416 N N . LEU A 1 1107 ? 53.656 -13.657 -45.830 1.00 94.44 1107 LEU A N 1
ATOM 8417 C CA . LEU A 1 1107 ? 54.388 -13.099 -44.670 1.00 94.44 1107 LEU A CA 1
ATOM 8418 C C . LEU A 1 1107 ? 55.919 -13.128 -44.852 1.00 94.44 1107 LEU A C 1
ATOM 8420 O O . LEU A 1 1107 ? 56.681 -12.779 -43.955 1.00 94.44 1107 LEU A O 1
ATOM 8424 N N . SER A 1 1108 ? 56.401 -13.581 -46.013 1.00 92.19 1108 SER A N 1
ATOM 8425 C CA . SER A 1 1108 ? 57.829 -13.585 -46.338 1.00 92.19 1108 SER A CA 1
ATOM 8426 C C . SER A 1 1108 ? 58.085 -13.560 -47.844 1.00 92.19 1108 SER A C 1
ATOM 8428 O O . SER A 1 1108 ? 57.210 -13.914 -48.636 1.00 92.19 1108 SER A O 1
ATOM 8430 N N . GLY A 1 1109 ? 59.297 -13.176 -48.249 1.00 91.00 1109 GLY A N 1
ATOM 8431 C CA . GLY A 1 1109 ? 59.722 -13.230 -49.649 1.00 91.00 1109 GLY A CA 1
ATOM 8432 C C . GLY A 1 1109 ? 61.199 -12.891 -49.856 1.00 91.00 1109 GLY A C 1
ATOM 8433 O O . GLY A 1 1109 ? 61.974 -12.839 -48.906 1.00 91.00 1109 GLY A O 1
ATOM 8434 N N . THR A 1 1110 ? 61.615 -12.702 -51.110 1.00 91.75 1110 THR A N 1
ATOM 8435 C CA . THR A 1 1110 ? 63.021 -12.452 -51.488 1.00 91.75 1110 THR A CA 1
ATOM 8436 C C . THR A 1 1110 ? 63.239 -10.978 -51.876 1.00 91.75 1110 THR A C 1
ATOM 8438 O O . THR A 1 1110 ? 62.367 -10.415 -52.547 1.00 91.75 1110 THR A O 1
ATOM 8441 N N . PRO A 1 1111 ? 64.379 -10.349 -51.528 1.00 93.31 1111 PRO A N 1
ATOM 8442 C CA . PRO A 1 1111 ? 64.686 -8.962 -51.876 1.00 93.31 1111 PRO A CA 1
ATOM 8443 C C . PRO A 1 1111 ? 64.537 -8.681 -53.370 1.00 93.31 1111 PRO A C 1
ATOM 8445 O O . PRO A 1 1111 ? 64.973 -9.471 -54.210 1.00 93.31 1111 PRO A O 1
ATOM 8448 N N . GLY A 1 1112 ? 63.927 -7.548 -53.713 1.00 88.62 1112 GLY A N 1
ATOM 8449 C CA . GLY A 1 1112 ? 63.698 -7.122 -55.094 1.00 88.62 1112 GLY A CA 1
ATOM 8450 C C . GLY A 1 1112 ? 62.655 -7.940 -55.865 1.00 88.62 1112 GLY A C 1
ATOM 8451 O O . GLY A 1 1112 ? 62.435 -7.662 -57.044 1.00 88.62 1112 GLY A O 1
ATOM 8452 N N . SER A 1 1113 ? 62.014 -8.939 -55.243 1.00 92.56 1113 SER A N 1
ATOM 8453 C CA . SER A 1 1113 ? 60.907 -9.672 -55.866 1.00 92.56 1113 SER A CA 1
ATOM 8454 C C . SER A 1 1113 ? 59.608 -8.872 -55.795 1.00 92.56 1113 SER A C 1
ATOM 8456 O O . SER A 1 1113 ? 59.326 -8.212 -54.796 1.00 92.56 1113 SER A O 1
ATOM 8458 N N . MET A 1 1114 ? 58.820 -8.937 -56.867 1.00 94.94 1114 MET A N 1
ATOM 8459 C CA . MET A 1 1114 ? 57.460 -8.405 -56.896 1.00 94.94 1114 MET A CA 1
ATOM 8460 C C . MET A 1 1114 ? 56.514 -9.434 -56.276 1.00 94.94 1114 MET A C 1
ATOM 8462 O O . MET A 1 1114 ? 56.550 -10.605 -56.658 1.00 94.94 1114 MET A O 1
ATOM 8466 N N . GLN A 1 1115 ? 55.700 -9.000 -55.320 1.00 94.19 1115 GLN A N 1
ATOM 8467 C CA . GLN A 1 1115 ? 54.721 -9.819 -54.613 1.00 94.19 1115 GLN A CA 1
ATOM 8468 C C . GLN A 1 1115 ? 53.356 -9.134 -54.656 1.00 94.19 1115 GLN A C 1
ATOM 8470 O O . GLN A 1 1115 ? 53.270 -7.913 -54.525 1.00 94.19 1115 GLN A O 1
ATOM 8475 N N . THR A 1 1116 ? 52.296 -9.925 -54.797 1.00 95.88 1116 THR A N 1
ATOM 8476 C CA . THR A 1 1116 ? 50.918 -9.470 -54.586 1.00 95.88 1116 THR A CA 1
ATOM 8477 C C . THR A 1 1116 ? 50.512 -9.857 -53.174 1.00 95.88 1116 THR A C 1
ATOM 8479 O O . THR A 1 1116 ? 50.497 -11.046 -52.848 1.00 95.88 1116 THR A O 1
ATOM 8482 N N . PHE A 1 1117 ? 50.196 -8.870 -52.341 1.00 94.69 1117 PHE A N 1
ATOM 8483 C CA . PHE A 1 1117 ? 49.660 -9.134 -51.010 1.00 94.69 1117 PHE A CA 1
ATOM 8484 C C . PHE A 1 1117 ? 48.145 -9.279 -51.081 1.00 94.69 1117 PHE A C 1
ATOM 8486 O O . PHE A 1 1117 ? 47.474 -8.539 -51.790 1.00 94.69 1117 PHE A O 1
ATOM 8493 N N . MET A 1 1118 ? 47.616 -10.246 -50.343 1.00 92.19 1118 MET A N 1
ATOM 8494 C CA . MET A 1 1118 ? 46.192 -10.507 -50.191 1.00 92.19 1118 MET A CA 1
ATOM 8495 C C . MET A 1 1118 ? 45.864 -10.542 -48.706 1.00 92.19 1118 MET A C 1
ATOM 8497 O O . MET A 1 1118 ? 46.601 -11.132 -47.911 1.00 92.19 1118 MET A O 1
ATOM 8501 N N . ALA A 1 1119 ? 44.728 -9.959 -48.351 1.00 90.50 1119 ALA A N 1
ATOM 8502 C CA . ALA A 1 1119 ? 44.145 -10.095 -47.031 1.00 90.50 1119 ALA A CA 1
ATOM 8503 C C . ALA A 1 1119 ? 42.857 -10.915 -47.123 1.00 90.50 1119 ALA A C 1
ATOM 8505 O O . ALA A 1 1119 ? 42.028 -10.674 -48.003 1.00 90.50 1119 ALA A O 1
ATOM 8506 N N . ASP A 1 1120 ? 42.692 -11.873 -46.213 1.00 89.06 1120 ASP A N 1
ATOM 8507 C CA . ASP A 1 1120 ? 41.379 -12.450 -45.944 1.00 89.06 1120 ASP A CA 1
ATOM 8508 C C . ASP A 1 1120 ? 40.634 -11.475 -45.035 1.00 89.06 1120 ASP A C 1
ATOM 8510 O O . ASP A 1 1120 ? 41.012 -11.286 -43.876 1.00 89.06 1120 ASP A O 1
ATOM 8514 N N . VAL A 1 1121 ? 39.630 -10.802 -45.591 1.00 85.94 1121 VAL A N 1
ATOM 8515 C CA . VAL A 1 1121 ? 38.858 -9.776 -44.893 1.00 85.94 1121 VAL A CA 1
ATOM 8516 C C . VAL A 1 1121 ? 37.407 -10.199 -44.735 1.00 85.94 1121 VAL A C 1
ATOM 8518 O O . VAL A 1 1121 ? 36.782 -10.718 -45.659 1.00 85.94 1121 VAL A O 1
ATOM 8521 N N . ALA A 1 1122 ? 36.864 -9.930 -43.557 1.00 78.69 1122 ALA A N 1
ATOM 8522 C CA . ALA A 1 1122 ? 35.458 -10.090 -43.225 1.00 78.69 1122 ALA A CA 1
ATOM 8523 C C . ALA A 1 1122 ? 34.842 -8.709 -42.937 1.00 78.69 1122 ALA A C 1
ATOM 8525 O O . ALA A 1 1122 ? 35.561 -7.744 -42.691 1.00 78.69 1122 ALA A O 1
ATOM 8526 N N . GLY A 1 1123 ? 33.516 -8.599 -42.963 1.00 73.94 1123 GLY A N 1
ATOM 8527 C CA . GLY A 1 1123 ? 32.802 -7.354 -42.661 1.00 73.94 1123 GLY A CA 1
ATOM 8528 C C . GLY A 1 1123 ? 31.806 -6.970 -43.742 1.00 73.94 1123 GLY A C 1
ATOM 8529 O O . GLY A 1 1123 ? 31.951 -7.332 -44.912 1.00 73.94 1123 GLY A O 1
ATOM 8530 N N . SER A 1 1124 ? 30.781 -6.220 -43.349 1.00 78.69 1124 SER A N 1
ATOM 8531 C CA . SER A 1 1124 ? 29.720 -5.784 -44.257 1.00 78.69 1124 SER A CA 1
ATOM 8532 C C . SER A 1 1124 ? 30.241 -4.673 -45.172 1.00 78.69 1124 SER A C 1
ATOM 8534 O O . SER A 1 1124 ? 30.528 -3.576 -44.700 1.00 78.69 1124 SER A O 1
ATOM 8536 N N . GLY A 1 1125 ? 30.403 -4.959 -46.468 1.00 75.56 1125 GLY A N 1
ATOM 8537 C CA . GLY A 1 1125 ? 30.771 -3.964 -47.483 1.00 75.56 1125 GLY A CA 1
ATOM 8538 C C . GLY A 1 1125 ? 32.084 -3.223 -47.202 1.00 75.56 1125 GLY A C 1
ATOM 8539 O O . GLY A 1 1125 ? 32.064 -2.012 -47.024 1.00 75.56 1125 GLY A O 1
ATOM 8540 N N . VAL A 1 1126 ? 33.225 -3.925 -47.145 1.00 77.81 1126 VAL A N 1
ATOM 8541 C CA . VAL A 1 1126 ? 34.558 -3.298 -46.986 1.00 77.81 1126 VAL A CA 1
ATOM 8542 C C . VAL A 1 1126 ? 34.803 -2.282 -48.108 1.00 77.81 1126 VAL A C 1
ATOM 8544 O O . VAL A 1 1126 ? 34.745 -2.639 -49.285 1.00 77.81 1126 VAL A O 1
ATOM 8547 N N . ILE A 1 1127 ? 35.081 -1.024 -47.747 1.00 81.50 1127 ILE A N 1
ATOM 8548 C CA . ILE A 1 1127 ? 35.184 0.093 -48.704 1.00 81.50 1127 ILE A CA 1
ATOM 8549 C C . ILE A 1 1127 ? 36.610 0.619 -48.889 1.00 81.50 1127 ILE A C 1
ATOM 8551 O O . ILE A 1 1127 ? 36.870 1.280 -49.893 1.00 81.50 1127 ILE A O 1
ATOM 8555 N N . SER A 1 1128 ? 37.542 0.356 -47.960 1.00 87.88 1128 SER A N 1
ATOM 8556 C CA . SER A 1 1128 ? 38.930 0.814 -48.109 1.00 87.88 1128 SER A CA 1
ATOM 8557 C C . SER A 1 1128 ? 39.979 -0.091 -47.456 1.00 87.88 1128 SER A C 1
ATOM 8559 O O . SER A 1 1128 ? 39.691 -0.806 -46.493 1.00 87.88 1128 SER A O 1
ATOM 8561 N N . TYR A 1 1129 ? 41.199 -0.024 -48.003 1.00 93.44 1129 TYR A N 1
ATOM 8562 C CA . TYR A 1 1129 ? 42.406 -0.703 -47.533 1.00 93.44 1129 TYR A CA 1
ATOM 8563 C C . TYR A 1 1129 ? 43.537 0.325 -47.420 1.00 93.44 1129 TYR A C 1
ATOM 8565 O O . TYR A 1 1129 ? 43.681 1.191 -48.283 1.00 93.44 1129 TYR A O 1
ATOM 8573 N N . GLN A 1 1130 ? 44.355 0.222 -46.378 1.00 94.62 1130 GLN A N 1
ATOM 8574 C CA . GLN A 1 1130 ? 45.544 1.041 -46.172 1.00 94.62 1130 GLN A CA 1
ATOM 8575 C C . GLN A 1 1130 ? 46.666 0.169 -45.609 1.00 94.62 1130 GLN A C 1
ATOM 8577 O O . GLN A 1 1130 ? 46.646 -0.221 -44.443 1.00 94.62 1130 GLN A O 1
ATOM 8582 N N . TRP A 1 1131 ? 47.645 -0.133 -46.453 1.00 95.75 1131 TRP A N 1
ATOM 8583 C CA . TRP A 1 1131 ? 48.827 -0.900 -46.076 1.00 95.75 1131 TRP A CA 1
ATOM 8584 C C . TRP A 1 1131 ? 49.926 0.034 -45.554 1.00 95.75 1131 TRP A C 1
ATOM 8586 O O . TRP A 1 1131 ? 50.025 1.184 -45.982 1.00 95.75 1131 TRP A O 1
ATOM 8596 N N . ASP A 1 1132 ? 50.762 -0.465 -44.650 1.00 96.44 1132 ASP A N 1
ATOM 8597 C CA . ASP A 1 1132 ? 52.004 0.165 -44.204 1.00 96.44 1132 ASP A CA 1
ATOM 8598 C C . ASP A 1 1132 ? 53.054 -0.935 -44.045 1.00 96.44 1132 ASP A C 1
ATOM 8600 O O . ASP A 1 1132 ? 52.965 -1.750 -43.129 1.00 96.44 1132 ASP A O 1
ATOM 8604 N N . PHE A 1 1133 ? 54.006 -1.022 -44.974 1.00 95.62 1133 PHE A N 1
ATOM 8605 C CA . PHE A 1 1133 ? 55.026 -2.072 -44.956 1.00 95.62 1133 PHE A CA 1
ATOM 8606 C C . PHE A 1 1133 ? 56.254 -1.713 -44.101 1.00 95.62 1133 PHE A C 1
ATOM 8608 O O . PHE A 1 1133 ? 57.225 -2.471 -44.106 1.00 95.62 1133 PHE A O 1
ATOM 8615 N N . ASP A 1 1134 ? 56.232 -0.585 -43.381 1.00 95.00 1134 ASP A N 1
ATOM 8616 C CA . ASP A 1 1134 ? 57.327 -0.091 -42.528 1.00 95.00 1134 ASP A CA 1
ATOM 8617 C C . ASP A 1 1134 ? 58.689 -0.014 -43.260 1.00 95.00 1134 ASP A C 1
ATOM 8619 O O . ASP A 1 1134 ? 59.762 -0.301 -42.730 1.00 95.00 1134 ASP A O 1
ATOM 8623 N N . GLY A 1 1135 ? 58.662 0.337 -44.549 1.00 91.06 1135 GLY A N 1
ATOM 8624 C CA . GLY A 1 1135 ? 59.831 0.397 -45.431 1.00 91.06 1135 GLY A CA 1
ATOM 8625 C C . GLY A 1 1135 ? 60.272 -0.949 -46.020 1.00 91.06 1135 GLY A C 1
ATOM 8626 O O . GLY A 1 1135 ? 61.251 -0.991 -46.773 1.00 91.06 1135 GLY A O 1
ATOM 8627 N N . GLY A 1 1136 ? 59.562 -2.042 -45.722 1.00 90.88 1136 GLY A N 1
ATOM 8628 C CA . GLY A 1 1136 ? 59.845 -3.397 -46.204 1.00 90.88 1136 GLY A CA 1
ATOM 8629 C C . GLY A 1 1136 ? 59.459 -3.664 -47.658 1.00 90.88 1136 GLY A C 1
ATOM 8630 O O . GLY A 1 1136 ? 59.911 -4.653 -48.242 1.00 90.88 1136 GLY A O 1
ATOM 8631 N N . ALA A 1 1137 ? 58.674 -2.780 -48.280 1.00 94.44 1137 ALA A N 1
ATOM 8632 C CA . ALA A 1 1137 ? 58.269 -2.899 -49.677 1.00 94.44 1137 ALA A CA 1
ATOM 8633 C C . ALA A 1 1137 ? 58.083 -1.533 -50.368 1.00 94.44 1137 ALA A C 1
ATOM 8635 O O . ALA A 1 1137 ? 58.041 -0.481 -49.736 1.00 94.44 1137 ALA A O 1
ATOM 8636 N N . THR A 1 1138 ? 58.015 -1.523 -51.702 1.00 93.56 1138 THR A N 1
ATOM 8637 C CA . THR A 1 1138 ? 57.735 -0.326 -52.514 1.00 93.56 1138 THR A CA 1
ATOM 8638 C C . THR A 1 1138 ? 56.647 -0.622 -53.559 1.00 93.56 1138 THR A C 1
ATOM 8640 O O . THR A 1 1138 ? 56.848 -1.534 -54.363 1.00 93.56 1138 THR A O 1
ATOM 8643 N N . PRO A 1 1139 ? 55.546 0.154 -53.629 1.00 94.75 1139 PRO A N 1
ATOM 8644 C CA . PRO A 1 1139 ? 55.194 1.264 -52.737 1.00 94.75 1139 PRO A CA 1
ATOM 8645 C C . PRO A 1 1139 ? 54.974 0.800 -51.290 1.00 94.75 1139 PRO A C 1
ATOM 8647 O O . PRO A 1 1139 ? 54.496 -0.301 -51.055 1.00 94.75 1139 PRO A O 1
ATOM 8650 N N . ASP A 1 1140 ? 55.348 1.655 -50.339 1.00 93.12 1140 ASP A N 1
ATOM 8651 C CA . ASP A 1 1140 ? 55.323 1.349 -48.901 1.00 93.12 1140 ASP A CA 1
ATOM 8652 C C . ASP A 1 1140 ? 53.911 1.422 -48.298 1.00 93.12 1140 ASP A C 1
ATOM 8654 O O . ASP A 1 1140 ? 53.577 0.665 -47.393 1.00 93.12 1140 ASP A O 1
ATOM 8658 N N . LYS A 1 1141 ? 53.058 2.310 -48.836 1.00 95.88 1141 LYS A N 1
ATOM 8659 C CA . LYS A 1 1141 ? 51.696 2.554 -48.327 1.00 95.88 1141 LYS A CA 1
ATOM 8660 C C . LYS A 1 1141 ? 50.607 2.517 -49.407 1.00 95.88 1141 LYS A C 1
ATOM 8662 O O . LYS A 1 1141 ? 49.989 3.548 -49.684 1.00 95.88 1141 LYS A O 1
ATOM 8667 N N . PRO A 1 1142 ? 50.421 1.389 -50.114 1.00 96.06 1142 PRO A N 1
ATOM 8668 C CA . PRO A 1 1142 ? 49.364 1.264 -51.112 1.00 96.06 1142 PRO A CA 1
ATOM 8669 C C . PRO A 1 1142 ? 47.968 1.179 -50.471 1.00 96.06 1142 PRO A C 1
ATOM 8671 O O . PRO A 1 1142 ? 47.823 0.833 -49.300 1.00 96.06 1142 PRO A O 1
ATOM 8674 N N . THR A 1 1143 ? 46.933 1.468 -51.264 1.00 94.25 1143 THR A N 1
ATOM 8675 C CA . THR A 1 1143 ? 45.520 1.463 -50.827 1.00 94.25 1143 THR A CA 1
ATOM 8676 C C . THR A 1 1143 ? 44.645 0.443 -51.559 1.00 94.25 1143 THR A C 1
ATOM 8678 O O . THR A 1 1143 ? 43.435 0.388 -51.349 1.00 94.25 1143 THR A O 1
ATOM 8681 N N . ASP A 1 1144 ? 45.229 -0.342 -52.464 1.00 92.50 1144 ASP A N 1
ATOM 8682 C CA . ASP A 1 1144 ? 44.502 -1.378 -53.193 1.00 92.50 1144 ASP A CA 1
ATOM 8683 C C . ASP A 1 1144 ? 44.184 -2.568 -52.275 1.00 92.50 1144 ASP A C 1
ATOM 8685 O O . ASP A 1 1144 ? 44.949 -2.894 -51.364 1.00 92.50 1144 ASP A O 1
ATOM 8689 N N . ALA A 1 1145 ? 43.077 -3.264 -52.549 1.00 88.94 1145 ALA A N 1
ATOM 8690 C CA . ALA A 1 1145 ? 42.702 -4.484 -51.823 1.00 88.94 1145 ALA A CA 1
ATOM 8691 C C . ALA A 1 1145 ? 43.744 -5.609 -51.962 1.00 88.94 1145 ALA A C 1
ATOM 8693 O O . ALA A 1 1145 ? 43.880 -6.455 -51.080 1.00 88.94 1145 ALA A O 1
ATOM 8694 N N . ALA A 1 1146 ? 44.474 -5.601 -53.079 1.00 93.12 1146 ALA A N 1
ATOM 8695 C CA . ALA A 1 1146 ? 45.504 -6.568 -53.420 1.00 93.12 1146 ALA A CA 1
ATOM 8696 C C . ALA A 1 1146 ? 46.718 -5.853 -54.044 1.00 93.12 1146 ALA A C 1
ATOM 8698 O O . ALA A 1 1146 ? 46.842 -5.829 -55.272 1.00 93.12 1146 ALA A O 1
ATOM 8699 N N . PRO A 1 1147 ? 47.575 -5.188 -53.248 1.00 94.81 1147 PRO A N 1
ATOM 8700 C CA . PRO A 1 1147 ? 48.635 -4.362 -53.801 1.00 94.81 1147 PRO A CA 1
ATOM 8701 C C . PRO A 1 1147 ? 49.777 -5.218 -54.361 1.00 94.81 1147 PRO A C 1
ATOM 8703 O O . PRO A 1 1147 ? 50.219 -6.188 -53.741 1.00 94.81 1147 PRO A O 1
ATOM 8706 N N . GLU A 1 1148 ? 50.297 -4.820 -55.522 1.00 95.25 1148 GLU A N 1
ATOM 8707 C CA . GLU A 1 1148 ? 51.564 -5.329 -56.049 1.00 95.25 1148 GLU A CA 1
ATOM 8708 C C . GLU A 1 1148 ? 52.715 -4.453 -55.543 1.00 95.25 1148 GLU A C 1
ATOM 8710 O O . GLU A 1 1148 ? 52.797 -3.264 -55.858 1.00 95.25 1148 GLU A O 1
ATOM 8715 N N . VAL A 1 1149 ? 53.621 -5.041 -54.762 1.00 94.69 1149 VAL A N 1
ATOM 8716 C CA . VAL A 1 1149 ? 54.762 -4.338 -54.162 1.00 94.69 1149 VAL A CA 1
ATOM 8717 C C . VAL A 1 1149 ? 56.071 -5.067 -54.445 1.00 94.69 1149 VAL A C 1
ATOM 8719 O O . VAL A 1 1149 ? 56.111 -6.286 -54.598 1.00 94.69 1149 VAL A O 1
ATOM 8722 N N . THR A 1 1150 ? 57.172 -4.324 -54.531 1.00 95.62 1150 THR A N 1
ATOM 8723 C CA . THR A 1 1150 ? 58.528 -4.881 -54.646 1.00 95.62 1150 THR A CA 1
ATOM 8724 C C . THR A 1 1150 ? 59.177 -4.922 -53.271 1.00 95.62 1150 THR A C 1
ATOM 8726 O O . THR A 1 1150 ? 59.290 -3.877 -52.631 1.00 95.62 1150 THR A O 1
ATOM 8729 N N . LEU A 1 1151 ? 59.614 -6.099 -52.820 1.00 95.38 1151 LEU A N 1
ATOM 8730 C CA . LEU A 1 1151 ? 60.236 -6.265 -51.504 1.00 95.38 1151 LEU A CA 1
ATOM 8731 C C . LEU A 1 1151 ? 61.594 -5.556 -51.420 1.00 95.38 1151 LEU A C 1
ATOM 8733 O O . LEU A 1 1151 ? 62.385 -5.586 -52.367 1.00 95.38 1151 LEU A O 1
ATOM 8737 N N . GLY A 1 1152 ? 61.846 -4.924 -50.276 1.00 91.56 1152 GLY A N 1
ATOM 8738 C CA . GLY A 1 1152 ? 63.025 -4.118 -49.984 1.00 91.56 1152 GLY A CA 1
ATOM 8739 C C . GLY A 1 1152 ? 64.278 -4.935 -49.660 1.00 91.56 1152 GLY A C 1
ATOM 8740 O O . GLY A 1 1152 ? 64.535 -5.992 -50.238 1.00 91.56 1152 GLY A O 1
ATOM 8741 N N . LEU A 1 1153 ? 65.111 -4.403 -48.763 1.00 92.75 1153 LEU A N 1
ATOM 8742 C CA . LEU A 1 1153 ? 66.327 -5.077 -48.300 1.00 92.75 1153 LEU A CA 1
ATOM 8743 C C . LEU A 1 1153 ? 65.984 -6.271 -47.386 1.00 92.75 1153 LEU A C 1
ATOM 8745 O O . LEU A 1 1153 ? 64.899 -6.297 -46.814 1.00 92.75 1153 LEU A O 1
ATOM 8749 N N . PRO A 1 1154 ? 66.899 -7.246 -47.218 1.00 93.38 1154 PRO A N 1
ATOM 8750 C CA . PRO A 1 1154 ? 66.736 -8.291 -46.213 1.00 93.38 1154 PRO A CA 1
ATOM 8751 C C . PRO A 1 1154 ? 66.490 -7.707 -44.819 1.00 93.38 1154 PRO A C 1
ATOM 8753 O O . PRO A 1 1154 ? 67.249 -6.844 -44.368 1.00 93.38 1154 PRO A O 1
ATOM 8756 N N . GLY A 1 1155 ? 65.468 -8.200 -44.127 1.00 92.19 1155 GLY A N 1
ATOM 8757 C CA . GLY A 1 1155 ? 65.050 -7.680 -42.831 1.00 92.19 1155 GLY A CA 1
ATOM 8758 C C . GLY A 1 1155 ? 63.690 -8.210 -42.391 1.00 92.19 1155 GLY A C 1
ATOM 8759 O O . GLY A 1 1155 ? 62.996 -8.886 -43.149 1.00 92.19 1155 GLY A O 1
ATOM 8760 N N . THR A 1 1156 ? 63.334 -7.884 -41.156 1.00 94.44 1156 THR A N 1
ATOM 8761 C CA . THR A 1 1156 ? 62.015 -8.124 -40.570 1.00 94.44 1156 THR A CA 1
ATOM 8762 C C . THR A 1 1156 ? 61.354 -6.767 -40.356 1.00 94.44 1156 THR A C 1
ATOM 8764 O O . THR A 1 1156 ? 62.008 -5.869 -39.825 1.00 94.44 1156 THR A O 1
ATOM 8767 N N . TYR A 1 1157 ? 60.104 -6.623 -40.789 1.00 94.81 1157 TYR A N 1
ATOM 8768 C CA . TYR A 1 1157 ? 59.364 -5.360 -40.789 1.00 94.81 1157 TYR A CA 1
ATOM 8769 C C . TYR A 1 1157 ? 58.025 -5.519 -40.058 1.00 94.81 1157 TYR A C 1
ATOM 8771 O O . TYR A 1 1157 ? 57.315 -6.499 -40.302 1.00 94.81 1157 TYR A O 1
ATOM 8779 N N . ASP A 1 1158 ? 57.684 -4.553 -39.199 1.00 95.38 1158 ASP A N 1
ATOM 8780 C CA . ASP A 1 1158 ? 56.440 -4.524 -38.416 1.00 95.38 1158 ASP A CA 1
ATOM 8781 C C . ASP A 1 1158 ? 55.334 -3.840 -39.228 1.00 95.38 1158 ASP A C 1
ATOM 8783 O O . ASP A 1 1158 ? 54.999 -2.666 -39.045 1.00 95.38 1158 ASP A O 1
ATOM 8787 N N . CYS A 1 1159 ? 54.797 -4.578 -40.194 1.00 95.75 1159 CYS A N 1
ATOM 8788 C CA . CYS A 1 1159 ? 53.816 -4.068 -41.134 1.00 95.75 1159 CYS A CA 1
ATOM 8789 C C . CYS A 1 1159 ? 52.415 -3.967 -40.517 1.00 95.75 1159 CYS A C 1
ATOM 8791 O O . CYS A 1 1159 ? 52.068 -4.650 -39.552 1.00 95.75 1159 CYS A O 1
ATOM 8793 N N . LYS A 1 1160 ? 51.570 -3.135 -41.130 1.00 95.56 1160 LYS A N 1
ATOM 8794 C CA . LYS A 1 1160 ? 50.174 -2.935 -40.739 1.00 95.56 1160 LYS A CA 1
ATOM 8795 C C . LYS A 1 1160 ? 49.263 -2.964 -41.956 1.00 95.56 1160 LYS A C 1
ATOM 8797 O O . LYS A 1 1160 ? 49.613 -2.467 -43.025 1.00 95.56 1160 LYS A O 1
ATOM 8802 N N . LEU A 1 1161 ? 48.063 -3.498 -41.781 1.00 93.75 1161 LEU A N 1
ATOM 8803 C CA . LEU A 1 1161 ? 46.950 -3.307 -42.705 1.00 93.75 1161 LEU A CA 1
ATOM 8804 C C . LEU A 1 1161 ? 45.761 -2.736 -41.941 1.00 93.75 1161 LEU A C 1
ATOM 8806 O O . LEU A 1 1161 ? 45.225 -3.403 -41.061 1.00 93.75 1161 LEU A O 1
ATOM 8810 N N . THR A 1 1162 ? 45.305 -1.548 -42.324 1.00 90.06 1162 THR A N 1
ATOM 8811 C CA . THR A 1 1162 ? 44.028 -0.995 -41.874 1.00 90.06 1162 THR A CA 1
ATOM 8812 C C . THR A 1 1162 ? 42.965 -1.204 -42.949 1.00 90.06 1162 THR A C 1
ATOM 8814 O O . THR A 1 1162 ? 43.128 -0.760 -44.083 1.00 90.06 1162 THR A O 1
ATOM 8817 N N . VAL A 1 1163 ? 41.859 -1.859 -42.602 1.00 86.62 1163 VAL A N 1
ATOM 8818 C CA . VAL A 1 1163 ? 40.660 -1.961 -43.454 1.00 86.62 1163 VAL A CA 1
ATOM 8819 C C . VAL A 1 1163 ? 39.518 -1.190 -42.826 1.00 86.62 1163 VAL A C 1
ATOM 8821 O O . VAL A 1 1163 ? 39.453 -1.094 -41.601 1.00 86.62 1163 VAL A O 1
ATOM 8824 N N . SER A 1 1164 ? 38.608 -0.650 -43.633 1.00 82.38 1164 SER A N 1
ATOM 8825 C CA . SER A 1 1164 ? 37.425 0.030 -43.105 1.00 82.38 1164 SER A CA 1
ATOM 8826 C C . SER A 1 1164 ? 36.163 -0.198 -43.927 1.00 82.38 1164 SER A C 1
ATOM 8828 O O . SER A 1 1164 ? 36.205 -0.458 -45.133 1.00 82.38 1164 SER A O 1
ATOM 8830 N N . ASN A 1 1165 ? 35.029 -0.092 -43.241 1.00 81.19 1165 ASN A N 1
ATOM 8831 C CA . ASN A 1 1165 ? 33.692 0.093 -43.793 1.00 81.19 1165 ASN A CA 1
ATOM 8832 C C . ASN A 1 1165 ? 32.986 1.236 -43.043 1.00 81.19 1165 ASN A C 1
ATOM 8834 O O . ASN A 1 1165 ? 33.570 1.879 -42.169 1.00 81.19 1165 ASN A O 1
ATOM 8838 N N . GLU A 1 1166 ? 31.718 1.481 -43.369 1.00 71.81 1166 GLU A N 1
ATOM 8839 C CA . GLU A 1 1166 ? 30.887 2.494 -42.697 1.00 71.81 1166 GLU A CA 1
ATOM 8840 C C . GLU A 1 1166 ? 30.733 2.225 -41.184 1.00 71.81 1166 GLU A C 1
ATOM 8842 O O . GLU A 1 1166 ? 30.521 3.144 -40.395 1.00 71.81 1166 GLU A O 1
ATOM 8847 N N . LEU A 1 1167 ? 30.916 0.971 -40.756 1.00 69.38 1167 LEU A N 1
ATOM 8848 C CA . LEU A 1 1167 ? 30.719 0.519 -39.377 1.00 69.38 1167 LEU A CA 1
ATOM 8849 C C . LEU A 1 1167 ? 31.980 0.670 -38.511 1.00 69.38 1167 LEU A C 1
ATOM 8851 O O . LEU A 1 1167 ? 31.891 0.899 -37.305 1.00 69.38 1167 LEU A O 1
ATOM 8855 N N . GLY A 1 1168 ? 33.175 0.605 -39.095 1.00 68.56 1168 GLY A N 1
ATOM 8856 C CA . GLY A 1 1168 ? 34.424 0.648 -38.338 1.00 68.56 1168 GLY A CA 1
ATOM 8857 C C . GLY A 1 1168 ? 35.661 0.405 -39.184 1.00 68.56 1168 GLY A C 1
ATOM 8858 O O . GLY A 1 1168 ? 35.581 0.057 -40.361 1.00 68.56 1168 GLY A O 1
ATOM 8859 N N . ASN A 1 1169 ? 36.819 0.595 -38.558 1.00 75.62 1169 ASN A N 1
ATOM 8860 C CA . ASN A 1 1169 ? 38.096 0.174 -39.109 1.00 75.62 1169 ASN A CA 1
ATOM 8861 C C . ASN A 1 1169 ? 38.759 -0.858 -38.191 1.00 75.62 1169 ASN A C 1
ATOM 8863 O O . ASN A 1 1169 ? 38.483 -0.903 -36.993 1.00 75.62 1169 ASN A O 1
ATOM 8867 N N . HIS A 1 1170 ? 39.624 -1.681 -38.770 1.00 76.81 1170 HIS A N 1
ATOM 8868 C CA . HIS A 1 1170 ? 40.455 -2.629 -38.046 1.00 76.81 1170 HIS A CA 1
ATOM 8869 C C . HIS A 1 1170 ? 41.877 -2.554 -38.584 1.00 76.81 1170 HIS A C 1
ATOM 8871 O O . HIS A 1 1170 ? 42.076 -2.628 -39.798 1.00 76.81 1170 HIS A O 1
ATOM 8877 N N . THR A 1 1171 ? 42.849 -2.414 -37.681 1.00 83.94 1171 THR A N 1
ATOM 8878 C CA . THR A 1 1171 ? 44.275 -2.448 -38.014 1.00 83.94 1171 THR A CA 1
ATOM 8879 C C . THR A 1 1171 ? 44.869 -3.769 -37.554 1.00 83.94 1171 THR A C 1
ATOM 8881 O O . THR A 1 1171 ? 44.843 -4.077 -36.368 1.00 83.94 1171 THR A O 1
ATOM 8884 N N . PHE A 1 1172 ? 45.402 -4.530 -38.502 1.00 86.31 1172 PHE A N 1
ATOM 8885 C CA . PHE A 1 1172 ? 46.064 -5.803 -38.273 1.00 86.31 1172 PHE A CA 1
ATOM 8886 C C . PHE A 1 1172 ? 47.571 -5.626 -38.418 1.00 86.31 1172 PHE A C 1
ATOM 8888 O O . PHE A 1 1172 ? 48.061 -5.327 -39.511 1.00 86.31 1172 PHE A O 1
ATOM 8895 N N . ASP A 1 1173 ? 48.288 -5.795 -37.311 1.00 90.50 1173 ASP A N 1
ATOM 8896 C CA . ASP A 1 1173 ? 49.748 -5.815 -37.294 1.00 90.50 1173 ASP A CA 1
ATOM 8897 C C . ASP A 1 1173 ? 50.244 -7.199 -37.756 1.00 90.50 1173 ASP A C 1
ATOM 8899 O O . ASP A 1 1173 ? 49.741 -8.232 -37.305 1.00 90.50 1173 ASP A O 1
ATOM 8903 N N . PHE A 1 1174 ? 51.229 -7.242 -38.654 1.00 93.38 1174 PHE A N 1
ATOM 8904 C CA . PHE A 1 1174 ? 51.843 -8.485 -39.123 1.00 93.38 1174 PHE A CA 1
ATOM 8905 C C . PHE A 1 1174 ? 53.334 -8.311 -39.395 1.00 93.38 1174 PHE A C 1
ATOM 8907 O O . PHE A 1 1174 ? 53.793 -7.257 -39.822 1.00 93.38 1174 PHE A O 1
ATOM 8914 N N . GLU A 1 1175 ? 54.094 -9.382 -39.193 1.00 95.31 1175 GLU A N 1
ATOM 8915 C CA . GLU A 1 1175 ? 55.530 -9.385 -39.445 1.00 95.31 1175 GLU A CA 1
ATOM 8916 C C . GLU A 1 1175 ? 55.818 -9.836 -40.887 1.00 95.31 1175 GLU A C 1
ATOM 8918 O O . GLU A 1 1175 ? 55.396 -10.920 -41.305 1.00 95.31 1175 GLU A O 1
ATOM 8923 N N . LEU A 1 1176 ? 56.549 -9.019 -41.650 1.00 95.12 1176 LEU A N 1
ATOM 8924 C CA . LEU A 1 1176 ? 57.041 -9.366 -42.985 1.00 95.12 1176 LEU A CA 1
ATOM 8925 C C . LEU A 1 1176 ? 58.536 -9.687 -42.937 1.00 95.12 1176 LEU A C 1
ATOM 8927 O O . LEU A 1 1176 ? 59.359 -8.822 -42.637 1.00 95.12 1176 LEU A O 1
ATOM 8931 N N . VAL A 1 1177 ? 58.903 -10.911 -43.321 1.00 94.94 1177 VAL A N 1
ATOM 8932 C CA . VAL A 1 1177 ? 60.305 -11.352 -43.382 1.00 94.94 1177 VAL A CA 1
ATOM 8933 C C . VAL A 1 1177 ? 60.823 -11.343 -44.821 1.00 94.94 1177 VAL A C 1
ATOM 8935 O O . VAL A 1 1177 ? 60.487 -12.205 -45.638 1.00 94.94 1177 VAL A O 1
ATOM 8938 N N . VAL A 1 1178 ? 61.705 -10.400 -45.141 1.00 92.44 1178 VAL A N 1
ATOM 8939 C CA . VAL A 1 1178 ? 62.433 -10.367 -46.414 1.00 92.44 1178 VAL A CA 1
ATOM 8940 C C . VAL A 1 1178 ? 63.750 -11.131 -46.238 1.00 92.44 1178 VAL A C 1
ATOM 8942 O O . VAL A 1 1178 ? 64.627 -10.721 -45.480 1.00 92.44 1178 VAL A O 1
ATOM 8945 N N . GLY A 1 1179 ? 63.876 -12.277 -46.913 1.00 82.94 1179 GLY A N 1
ATOM 8946 C CA . GLY A 1 1179 ? 65.026 -13.180 -46.809 1.00 82.94 1179 GLY A CA 1
ATOM 8947 C C . GLY A 1 1179 ? 66.348 -12.565 -47.288 1.00 82.94 1179 GLY A C 1
ATOM 8948 O O . GLY A 1 1179 ? 66.365 -11.516 -47.921 1.00 82.94 1179 GLY A O 1
ATOM 8949 N N . SER A 1 1180 ? 67.472 -13.218 -46.983 1.00 72.12 1180 SER A N 1
ATOM 8950 C CA . SER A 1 1180 ? 68.821 -12.780 -47.389 1.00 72.12 1180 SER A CA 1
ATOM 8951 C C . SER A 1 1180 ? 69.128 -13.004 -48.863 1.00 72.12 1180 SER A C 1
ATOM 8953 O O . SER A 1 1180 ? 68.832 -14.135 -49.322 1.00 72.12 1180 SER A O 1
#

Sequence (1180 aa):
MEDNSVDGLLEVLMQPQLPLADGLRGVSIAAPQQLLGRLDAQFDAKTTLCAGSGWFIEGAAYQDGLPNSNVSRDGVELTEGLYSPSYDGMALESGSYAIYRWNLRGYSGEQTIGFSWVPDMAPEDAGNWYIGLANLQDDRWEFFEGPDDNVLSISSFGPYRSATGDVLLAFVLLGSTEAALAHMEAGVPEKRATGELGLPETAPDFPLLAKASVLPAAVDLSAECAPVNDQMQWGACTAFAVGDSAYNHELGQVYGAYGWNLQSPANRVSPKYLYIKSGELGGFPASGDYGRYTDEVIDNLMNYGTATDANAPYDMVYDNNWSSAALEDAKVLKIESWREVPCNTDDGIDTVKRILAEQGKVLPMRVNLDITFPSLLPGQVWYYTWGTIGGHAMCIVGYDDSKGASGAFKVRNSWGRFWGDKGYCWIAYESFRNPYAFIRCYTMTEDYGTDVVDRFGLNAPAIPPVSGLSATQGTEEGGIHLAWDAYSGGGALHVMRDSIGNEVAVLDPSETEWLDDTVSDPYGHVYWVQADGAQSSPAVTGYIAALPQVLEVLPLEGISDEGLSIGASVTGSGPMSFVWDFGLGATPASSIQQRPYITLKNPGTYGGTLTVSNAIGSDEFSFQYTVLPQPVLIDHVYGTSGYSGDQAIIGIVSDGPPQGYSWDFGDACTPSTSTDGEPFVTYGAPGVYEATVTITNLVGEDTLNFLIAVLDPTETKWSQPGFDSRRSRQSPLVGPQDNSRRWRFMASYPEVNVNSSHVMDVLELPSGDLIVPCSTNGNGNKLFRITPAGAVVWKNEYPFPLKGYLTQPVSSADGAKLYLTSGRSVYCLDSADGAEIWRNDGDFSESYHVLLENANGEVYVVRNGRWLGVFDGEDGSQLGEEFVLSDRNGSVANAVLAPNGTLFISTEFNHEDRLVSFDTVENVPLHSIFMPQLVRGMAISPDGLTIYTLDDQCDTRAFDTNTCNMVWWQKGTRGAFSFNRNAPAVMADGTVVVANQGGKVSALDPATGAIIWDYDLELDPDCRSTPAIGRDGTVYFGGCDTRLYAVKEGALVWQSDPAGTLYFSGSPTIASDGTLYCGSDNGMLWAFGTGSDELFYPAYVNSVSPLSGTPGSMQTFMADVAGSGVISYQWDFDGGATPDKPTDAAPEVTLGLPGTYDCKLTVSNELGNHTFDFELVVGS